Protein 5WRR (pdb70)

Organism: Homo sapiens (NCBI:txid9606)

Foldseek 3Di:
DALLVVLCVDVLVVDDDPPDDPPDLFWQFDLVVQVVVVQVVQVVVQVVVVVLVVVVDDGAGQDCPQLVNVQQRQHGLQASHDAPDVSLVVVQVCVADFAFQEKDADPVQVVPPDPFDVVVVPPLDQRPWIWTAGSNRFIWIWRFAQDDDCVQQVVDDRLQDLNLQQLQLQLLVLLCNLLVSNFEFHKFKYWFQCVRRPLVRYPDVVQVVQWDADPVRAIKGFDDSSNVVRHRTMDTDPRGITMGMIGTDHDDCVRWPKDKAFDPLLDFDCDDPDDGGLQAQPVVVVVCVDPPNVDPLQLQLSLVVLLSCQLQVPSPCRIWMFTPSSPPSGHIHDYSRSRGNSDLPDGDCSSNSSCNRQQAYEQSSVVSLVVCLDPSNPQLSSSQVSCVVHPPPPSHDPSSSVSSNVSSVVSVVSNVVSCVVPNPVSHYDYD/DALLVCLCVPVLVVDDDPPDDPPDLFWQFDLVVQQVVVQVVQVVVQVCVVVLCVVVPHPPDDDGADQDCPDLLNVQQRQHGLQASHDAPDVSLVVVQVCVADFAFQEKDADPVVVVCPDDFDVVVVVDALDQPPWIWTAGSNRFIWIWRFAQDDQCVQQVVDDRLRDLNLQQLQLQLLVLLCNLLVSNFEFHKFKYWDQCVRRPQVRYPDVVQVVQWDADPVRAIKGFDDSSNVVSHRTMDTDPRGITMGMIGTDHDDCVRWNKDKAFQPLLDFDCDDDDDHRLQAQVVVVVVCVPPPNVDPQQLQLSLVVLLSCQLQVPSPCRIWMFTVSSPRNGHTHDYSRSRGNSDLPDGDCSSNSSCNRQQAYELSSLVSLVVCLDPSNPQLSSSCVSCVVHPPPPSHDPSSSVSSNVSSVVSNVSNVVSCVVPNPVRHHDYDD

Sequence (869 aa):
SSKLQALFAHPLYNVPEEPPLLGAEDSLLASQEALRYYRRKVARWNRRHKMYREQMDPPLQLRLEASWVQFHLGINRHGLYSRSSPVVSKLLQDMRHFPTISADYSQDEKALLGACDCTQIVKSGVHLKLVLRFSDFGKAMFKPMRQQRDEETPVDFFYFIDFQRHNAEIAAFHLDRILDFRRVPPTVGRIVNVTKEILEVTKNEILQSVFFVSPASNVCFFAKCPYMCKTEYAVCGKPHLLEGSLSAFLPSLNLAPRLSVPNPWIRSYTLAGKEEWEVNPLYCDTVKQIYPYNNSQRLLNVIDMAIFDFLIGNMDRHHYEMFTKFGDDGFLIHLDNARGFGRHSHDEISILSPLSQCCMIKKKTLLHLQLLAQADYRLSDVMRESLLEDQLSPVLTEPHLLALDRRLQTILRTVEGCIVAHGQQSVIVDGSSKLQALFAHPLYNVPEEPPLLGAEDSLLASQEALRYYRRKVARWNRRHKMYREQMNLTSLDPPLQLRLEASWVQFHLGINRHGLYSRSSPVVSKLLQDMRHFPTISADYSQDEKALLGACDCTQIVKPSGVHLKLVLRFSDFGKAMFKPMRQQRDEETPVDFFYFIDFQRHNAEIAAFHLDRILDFRRVPPTVGRIVNVTKEILEVTKNEILQSVFFVSPASNVCFFAKCPYMCKTEYAVCGKPHLLEGSLSAFLPSLNLAPRLSVPNPWIRSYTLAGKEEWEVNPLYCDTVKQIYPYNNSQRLLNVIDMAIFDFLIGNMDRHHYEMFTKFGDDGFLIHLDNARGFGRHSHDEISILSPLSQCCMIKKKTLLHLQLLAQADYRLSDVMRESLLEDQLSPVLTEPHLLALDRRLQTILRTVEGCIVAHGQQSVIVDGP

InterPro domains:
  IPR009581 FAM20, C-terminal [PF06702] (305-522)
  IPR024869 FAM20 [PTHR12450] (4-526)

Structure (mmCIF, N/CA/C/O backbone):
data_5WRR
#
_entry.id   5WRR
#
_cell.length_a   156.854
_cell.length_b   156.854
_cell.length_c   143.655
_cell.angle_alpha   90.00
_cell.angle_beta   90.00
_cell.angle_gamma   120.00
#
_symmetry.space_group_name_H-M   'P 32 2 1'
#
loop_
_entity.id
_entity.type
_entity.pdbx_description
1 polymer 'Pseudokinase FAM20A'
2 branched 2-acetamido-2-deoxy-beta-D-glucopyranose-(1-4)-2-acetamido-2-deoxy-beta-D-glucopyranose
3 non-polymer 2-acetamido-2-deoxy-beta-D-glucopyranose
#
loop_
_atom_site.group_PDB
_atom_site.id
_atom_site.type_symbol
_atom_site.label_atom_id
_atom_site.label_alt_id
_atom_site.label_comp_id
_atom_site.label_asym_id
_atom_site.label_entity_id
_atom_site.label_seq_id
_atom_site.pdbx_PDB_ins_code
_atom_site.Cartn_x
_atom_site.Cartn_y
_atom_site.Cartn_z
_atom_site.occupancy
_atom_site.B_iso_or_equiv
_atom_site.auth_seq_id
_atom_site.auth_comp_id
_atom_site.auth_asym_id
_atom_site.auth_atom_id
_atom_site.pdbx_PDB_model_num
ATOM 1 N N . SER A 1 1 ? 90.729 21.829 19.400 1.00 76.81 89 SER A N 1
ATOM 2 C CA . SER A 1 1 ? 90.301 22.106 18.033 1.00 81.79 89 SER A CA 1
ATOM 3 C C . SER A 1 1 ? 89.347 21.027 17.519 1.00 84.92 89 SER A C 1
ATOM 4 O O . SER A 1 1 ? 88.450 20.584 18.237 1.00 88.57 89 SER A O 1
ATOM 7 N N . SER A 1 2 ? 89.552 20.603 16.274 1.00 73.05 90 SER A N 1
ATOM 8 C CA . SER A 1 2 ? 88.653 19.686 15.583 1.00 50.05 90 SER A CA 1
ATOM 9 C C . SER A 1 2 ? 89.427 18.443 15.166 1.00 59.04 90 SER A C 1
ATOM 10 O O . SER A 1 2 ? 90.354 18.530 14.354 1.00 56.85 90 SER A O 1
ATOM 13 N N . LYS A 1 3 ? 89.041 17.287 15.717 1.00 53.93 91 LYS A N 1
ATOM 14 C CA . LYS A 1 3 ? 89.754 16.050 15.413 1.00 47.31 91 LYS A CA 1
ATOM 15 C C . LYS A 1 3 ? 89.551 15.635 13.960 1.00 48.74 91 LYS A C 1
ATOM 16 O O . LYS A 1 3 ? 90.476 15.116 13.322 1.00 49.56 91 LYS A O 1
ATOM 22 N N . LEU A 1 4 ? 88.349 15.854 13.421 1.00 49.42 92 LEU A N 1
ATOM 23 C CA . LEU A 1 4 ? 88.104 15.558 12.013 1.00 55.59 92 LEU A CA 1
ATOM 24 C C . LEU A 1 4 ? 88.979 16.419 11.110 1.00 59.15 92 LEU A C 1
ATOM 25 O O . LEU A 1 4 ? 89.525 15.929 10.114 1.00 56.30 92 LEU A O 1
ATOM 30 N N . GLN A 1 5 ? 89.117 17.708 11.437 1.00 62.65 93 GLN A N 1
ATOM 31 C CA . GLN A 1 5 ? 90.024 18.572 10.686 1.00 52.39 93 GLN A CA 1
ATOM 32 C C . GLN A 1 5 ? 91.469 18.119 10.841 1.00 57.65 93 GLN A C 1
ATOM 33 O O . GLN A 1 5 ? 92.241 18.129 9.874 1.00 55.51 93 GLN A O 1
ATOM 39 N N . ALA A 1 6 ? 91.858 17.736 12.060 1.00 51.84 94 ALA A N 1
ATOM 40 C CA . ALA A 1 6 ? 93.213 17.250 12.290 1.00 48.32 94 ALA A CA 1
ATOM 41 C C . ALA A 1 6 ? 93.496 15.996 11.474 1.00 58.55 94 ALA A C 1
ATOM 42 O O . ALA A 1 6 ? 94.609 15.815 10.968 1.00 59.78 94 ALA A O 1
ATOM 44 N N . LEU A 1 7 ? 92.495 15.121 11.334 1.00 63.29 95 LEU A N 1
ATOM 45 C CA . LEU A 1 7 ? 92.686 13.868 10.610 1.00 60.21 95 LEU A CA 1
ATOM 46 C C . LEU A 1 7 ? 93.086 14.117 9.160 1.00 58.88 95 LEU A C 1
ATOM 47 O O . LEU A 1 7 ? 94.071 13.553 8.670 1.00 60.81 95 LEU A O 1
ATOM 52 N N . PHE A 1 8 ? 92.331 14.959 8.454 1.00 48.13 96 PHE A N 1
ATOM 53 C CA . PHE A 1 8 ? 92.608 15.202 7.045 1.00 58.54 96 PHE A CA 1
ATOM 54 C C . PHE A 1 8 ? 93.753 16.181 6.813 1.00 64.05 96 PHE A C 1
ATOM 55 O O . PHE A 1 8 ? 94.237 16.280 5.680 1.00 75.19 96 PHE A O 1
ATOM 63 N N . ALA A 1 9 ? 94.199 16.898 7.843 1.00 55.26 97 ALA A N 1
ATOM 64 C CA . ALA A 1 9 ? 95.417 17.690 7.753 1.00 54.81 97 ALA A CA 1
ATOM 65 C C . ALA A 1 9 ? 96.664 16.888 8.095 1.00 55.82 97 ALA A C 1
ATOM 66 O O . ALA A 1 9 ? 97.777 17.374 7.869 1.00 65.78 97 ALA A O 1
ATOM 68 N N . HIS A 1 10 ? 96.496 15.683 8.635 1.00 52.41 98 HIS A N 1
ATOM 69 C CA . HIS A 1 10 ? 97.621 14.845 9.017 1.00 54.51 98 HIS A CA 1
ATOM 70 C C . HIS A 1 10 ? 98.428 14.451 7.779 1.00 60.92 98 HIS A C 1
ATOM 71 O O . HIS A 1 10 ? 97.867 14.295 6.689 1.00 51.58 98 HIS A O 1
ATOM 78 N N . PRO A 1 11 ? 99.753 14.313 7.913 1.00 66.31 99 PRO A N 1
ATOM 79 C CA . PRO A 1 11 ? 100.570 13.901 6.755 1.00 65.75 99 PRO A CA 1
ATOM 80 C C . PRO A 1 11 ? 100.088 12.624 6.082 1.00 67.10 99 PRO A C 1
ATOM 81 O O . PRO A 1 11 ? 100.184 12.505 4.855 1.00 61.71 99 PRO A O 1
ATOM 85 N N . LEU A 1 12 ? 99.570 11.666 6.854 1.00 66.06 100 LEU A N 1
ATOM 86 C CA . LEU A 1 12 ? 99.122 10.406 6.268 1.00 64.79 100 LEU A CA 1
ATOM 87 C C . LEU A 1 12 ? 98.003 10.629 5.257 1.00 58.71 100 LEU A C 1
ATOM 88 O O . LEU A 1 12 ? 97.979 9.995 4.196 1.00 57.09 100 LEU A O 1
ATOM 93 N N . TYR A 1 13 ? 97.076 11.536 5.560 1.00 57.37 101 TYR A N 1
ATOM 94 C CA . TYR A 1 13 ? 95.961 11.824 4.666 1.00 62.68 101 TYR A CA 1
ATOM 95 C C . TYR A 1 13 ? 96.317 12.834 3.584 1.00 66.20 101 TYR A C 1
ATOM 96 O O . TYR A 1 13 ? 95.417 13.408 2.958 1.00 70.01 101 TYR A O 1
ATOM 105 N N . ASN A 1 14 ? 97.611 13.057 3.352 1.00 76.06 102 ASN A N 1
ATOM 106 C CA . ASN A 1 14 ? 98.076 13.910 2.268 1.00 73.25 102 ASN A CA 1
ATOM 107 C C . ASN A 1 14 ? 99.219 13.270 1.491 1.00 73.76 102 ASN A C 1
ATOM 108 O O . ASN A 1 14 ? 99.857 13.947 0.677 1.00 67.44 102 ASN A O 1
ATOM 113 N N . VAL A 1 15 ? 99.483 11.989 1.715 1.00 75.22 103 VAL A N 1
ATOM 114 C CA . VAL A 1 15 ? 100.474 11.257 0.921 1.00 83.05 103 VAL A CA 1
ATOM 115 C C . VAL A 1 15 ? 99.907 11.001 -0.471 1.00 93.57 103 VAL A C 1
ATOM 116 O O . VAL A 1 15 ? 98.795 10.455 -0.592 1.00 96.36 103 VAL A O 1
ATOM 120 N N . PRO A 1 16 ? 100.608 11.378 -1.540 1.00 92.72 104 PRO A N 1
ATOM 121 C CA . PRO A 1 16 ? 100.130 11.037 -2.885 1.00 95.00 104 PRO A CA 1
ATOM 122 C C . PRO A 1 16 ? 100.063 9.528 -3.072 1.00 101.79 104 PRO A C 1
ATOM 123 O O . PRO A 1 16 ? 100.896 8.781 -2.555 1.00 107.25 104 PRO A O 1
ATOM 127 N N . GLU A 1 17 ? 99.061 9.084 -3.824 1.00 101.26 105 GLU A N 1
ATOM 128 C CA . GLU A 1 17 ? 98.799 7.662 -3.989 1.00 99.21 105 GLU A CA 1
ATOM 129 C C . GLU A 1 17 ? 99.508 7.124 -5.223 1.00 102.42 105 GLU A C 1
ATOM 130 O O . GLU A 1 17 ? 99.502 7.754 -6.285 1.00 109.19 105 GLU A O 1
ATOM 136 N N . GLU A 1 18 ? 100.122 5.948 -5.072 1.00 100.38 106 GLU A N 1
ATOM 137 C CA . GLU A 1 18 ? 100.899 5.324 -6.127 1.00 104.07 106 GLU A CA 1
ATOM 138 C C . GLU A 1 18 ? 100.169 4.111 -6.696 1.00 107.10 106 GLU A C 1
ATOM 139 O O . GLU A 1 18 ? 99.538 3.359 -5.945 1.00 106.70 106 GLU A O 1
ATOM 145 N N . PRO A 1 19 ? 100.228 3.897 -8.021 1.00 109.61 107 PRO A N 1
ATOM 146 C CA . PRO A 1 19 ? 100.886 4.801 -8.972 1.00 112.33 107 PRO A CA 1
ATOM 147 C C . PRO A 1 19 ? 99.982 5.968 -9.357 1.00 109.08 107 PRO A C 1
ATOM 148 O O . PRO A 1 19 ? 98.765 5.799 -9.375 1.00 107.48 107 PRO A O 1
ATOM 152 N N . PRO A 1 20 ? 100.565 7.129 -9.658 1.00 110.11 108 PRO A N 1
ATOM 153 C CA . PRO A 1 20 ? 99.741 8.290 -10.009 1.00 111.93 108 PRO A CA 1
ATOM 154 C C . PRO A 1 20 ? 98.930 8.022 -11.266 1.00 119.75 108 PRO A C 1
ATOM 155 O O . PRO A 1 20 ? 99.319 7.226 -12.124 1.00 125.11 108 PRO A O 1
ATOM 159 N N . LEU A 1 21 ? 97.788 8.698 -11.369 1.00 118.66 109 LEU A N 1
ATOM 160 C CA . LEU A 1 21 ? 96.876 8.455 -12.478 1.00 116.57 109 LEU A CA 1
ATOM 161 C C . LEU A 1 21 ? 97.478 8.967 -13.780 1.00 121.12 109 LEU A C 1
ATOM 162 O O . LEU A 1 21 ? 97.949 10.106 -13.856 1.00 117.97 109 LEU A O 1
ATOM 167 N N . LEU A 1 22 ? 97.460 8.116 -14.808 1.00 132.21 110 LEU A N 1
ATOM 168 C CA . LEU A 1 22 ? 98.011 8.439 -16.118 1.00 139.53 110 LEU A CA 1
ATOM 169 C C . LEU A 1 22 ? 96.942 8.926 -17.092 1.00 141.55 110 LEU A C 1
ATOM 170 O O . LEU A 1 22 ? 97.061 8.713 -18.304 1.00 146.99 110 LEU A O 1
ATOM 175 N N . GLY A 1 23 ? 95.900 9.580 -16.584 1.00 136.87 111 GLY A N 1
ATOM 176 C CA . GLY A 1 23 ? 94.885 10.186 -17.423 1.00 130.63 111 GLY A CA 1
ATOM 177 C C . GLY A 1 23 ? 93.828 9.257 -17.988 1.00 120.52 111 GLY A C 1
ATOM 178 O O . GLY A 1 23 ? 92.860 8.919 -17.300 1.00 108.08 111 GLY A O 1
ATOM 179 N N . ALA A 1 24 ? 94.001 8.837 -19.243 1.00 122.87 112 ALA A N 1
ATOM 180 C CA . ALA A 1 24 ? 92.943 8.165 -19.991 1.00 117.59 112 ALA A CA 1
ATOM 181 C C . ALA A 1 24 ? 92.586 6.792 -19.434 1.00 126.74 112 ALA A C 1
ATOM 182 O O . ALA A 1 24 ? 91.482 6.596 -18.915 1.00 128.76 112 ALA A O 1
ATOM 184 N N . GLU A 1 25 ? 93.510 5.834 -19.542 1.00 134.05 113 GLU A N 1
ATOM 185 C CA . GLU A 1 25 ? 93.227 4.453 -19.162 1.00 134.99 113 GLU A CA 1
ATOM 186 C C . GLU A 1 25 ? 92.914 4.288 -17.681 1.00 122.43 113 GLU A C 1
ATOM 187 O O . GLU A 1 25 ? 92.480 3.203 -17.278 1.00 125.79 113 GLU A O 1
ATOM 193 N N . ASP A 1 26 ? 93.121 5.320 -16.865 1.00 104.97 114 ASP A N 1
ATOM 194 C CA . ASP A 1 26 ? 92.869 5.227 -15.436 1.00 90.69 114 ASP A CA 1
ATOM 195 C C . ASP A 1 26 ? 91.523 5.806 -15.020 1.00 81.61 114 ASP A C 1
ATOM 196 O O . ASP A 1 26 ? 91.135 5.643 -13.860 1.00 84.33 114 ASP A O 1
ATOM 201 N N . SER A 1 27 ? 90.804 6.462 -15.926 1.00 73.63 115 SER A N 1
ATOM 202 C CA . SER A 1 27 ? 89.462 6.946 -15.639 1.00 73.10 115 SER A CA 1
ATOM 203 C C . SER A 1 27 ? 88.417 5.916 -16.051 1.00 74.02 115 SER A C 1
ATOM 204 O O . SER A 1 27 ? 88.618 5.138 -16.986 1.00 73.84 115 SER A O 1
ATOM 207 N N . LEU A 1 28 ? 87.289 5.921 -15.336 1.00 75.97 116 LEU A N 1
ATOM 208 C CA . LEU A 1 28 ? 86.199 5.005 -15.659 1.00 71.12 116 LEU A CA 1
ATOM 209 C C . LEU A 1 28 ? 85.538 5.376 -16.982 1.00 78.13 116 LEU A C 1
ATOM 210 O O . LEU A 1 28 ? 85.426 4.543 -17.888 1.00 76.20 116 LEU A O 1
ATOM 215 N N . LEU A 1 29 ? 85.089 6.620 -17.108 1.00 80.86 117 LEU A N 1
ATOM 216 C CA . LEU A 1 29 ? 84.364 7.071 -18.284 1.00 76.93 117 LEU A CA 1
ATOM 217 C C . LEU A 1 29 ? 85.272 7.861 -19.217 1.00 85.17 117 LEU A C 1
ATOM 218 O O . LEU A 1 29 ? 86.210 8.535 -18.782 1.00 89.29 117 LEU A O 1
ATOM 223 N N . ALA A 1 30 ? 84.980 7.767 -20.511 1.00 88.59 118 ALA A N 1
ATOM 224 C CA . ALA A 1 30 ? 85.531 8.685 -21.498 1.00 90.82 118 ALA A CA 1
ATOM 225 C C . ALA A 1 30 ? 84.615 9.899 -21.557 1.00 88.44 118 ALA A C 1
ATOM 226 O O . ALA A 1 30 ? 83.410 9.759 -21.795 1.00 93.83 118 ALA A O 1
ATOM 228 N N . SER A 1 31 ? 85.184 11.086 -21.332 1.00 85.53 119 SER A N 1
ATOM 229 C CA . SER A 1 31 ? 84.370 12.278 -21.112 1.00 83.57 119 SER A CA 1
ATOM 230 C C . SER A 1 31 ? 83.458 12.566 -22.299 1.00 88.25 119 SER A C 1
ATOM 231 O O . SER A 1 31 ? 82.254 12.784 -22.131 1.00 86.17 119 SER A O 1
ATOM 234 N N . GLN A 1 32 ? 84.012 12.557 -23.513 1.00 94.24 120 GLN A N 1
ATOM 235 C CA . GLN A 1 32 ? 83.220 12.935 -24.679 1.00 103.49 120 GLN A CA 1
ATOM 236 C C . GLN A 1 32 ? 82.164 11.887 -25.009 1.00 101.52 120 GLN A C 1
ATOM 237 O O . GLN A 1 32 ? 81.039 12.234 -25.388 1.00 102.49 120 GLN A O 1
ATOM 243 N N . GLU A 1 33 ? 82.500 10.602 -24.873 1.00 98.75 121 GLU A N 1
ATOM 244 C CA . GLU A 1 33 ? 81.512 9.561 -25.135 1.00 94.70 121 GLU A CA 1
ATOM 245 C C . GLU A 1 33 ? 80.404 9.571 -24.088 1.00 88.26 121 GLU A C 1
ATOM 246 O O . GLU A 1 33 ? 79.229 9.378 -24.419 1.00 87.98 121 GLU A O 1
ATOM 252 N N . ALA A 1 34 ? 80.757 9.796 -22.820 1.00 84.39 122 ALA A N 1
ATOM 253 C CA . ALA A 1 34 ? 79.749 9.794 -21.767 1.00 82.97 122 ALA A CA 1
ATOM 254 C C . ALA A 1 34 ? 78.860 11.030 -21.836 1.00 90.81 122 ALA A C 1
ATOM 255 O O . ALA A 1 34 ? 77.665 10.950 -21.527 1.00 95.01 122 ALA A O 1
ATOM 257 N N . LEU A 1 35 ? 79.420 12.175 -22.236 1.00 86.39 123 LEU A N 1
ATOM 258 C CA . LEU A 1 35 ? 78.641 13.409 -22.249 1.00 83.08 123 LEU A CA 1
ATOM 259 C C . LEU A 1 35 ? 77.594 13.397 -23.355 1.00 86.87 123 LEU A C 1
ATOM 260 O O . LEU A 1 35 ? 76.480 13.894 -23.160 1.00 95.96 123 LEU A O 1
ATOM 265 N N . ARG A 1 36 ? 77.925 12.836 -24.522 1.00 79.93 124 ARG A N 1
ATOM 266 C CA . ARG A 1 36 ? 76.925 12.745 -25.580 1.00 86.87 124 ARG A CA 1
ATOM 267 C C . ARG A 1 36 ? 75.841 11.734 -25.228 1.00 87.40 124 ARG A C 1
ATOM 268 O O . ARG A 1 36 ? 74.689 11.889 -25.650 1.00 95.82 124 ARG A O 1
ATOM 276 N N . TYR A 1 37 ? 76.190 10.698 -24.459 1.00 81.09 125 TYR A N 1
ATOM 277 C CA . TYR A 1 37 ? 75.190 9.755 -23.970 1.00 78.97 125 TYR A CA 1
ATOM 278 C C . TYR A 1 37 ? 74.242 10.424 -22.985 1.00 87.00 125 TYR A C 1
ATOM 279 O O . TYR A 1 37 ? 73.024 10.216 -23.047 1.00 97.44 125 TYR A O 1
ATOM 288 N N . TYR A 1 38 ? 74.781 11.227 -22.064 1.00 85.30 126 TYR A N 1
ATOM 289 C CA . TYR A 1 38 ? 73.928 11.958 -21.133 1.00 85.80 126 TYR A CA 1
ATOM 290 C C . TYR A 1 38 ? 73.090 13.012 -21.846 1.00 83.98 126 TYR A C 1
ATOM 291 O O . TYR A 1 38 ? 71.946 13.262 -21.448 1.00 86.72 126 TYR A O 1
ATOM 300 N N . ARG A 1 39 ? 73.630 13.635 -22.897 1.00 76.05 127 ARG A N 1
ATOM 301 C CA . ARG A 1 39 ? 72.846 14.612 -23.646 1.00 80.42 127 ARG A CA 1
ATOM 302 C C . ARG A 1 39 ? 71.683 13.958 -24.379 1.00 89.78 127 ARG A C 1
ATOM 303 O O . ARG A 1 39 ? 70.626 14.579 -24.537 1.00 94.82 127 ARG A O 1
ATOM 311 N N . ARG A 1 40 ? 71.853 12.714 -24.830 1.00 92.11 128 ARG A N 1
ATOM 312 C CA . ARG A 1 40 ? 70.743 12.009 -25.461 1.00 96.05 128 ARG A CA 1
ATOM 313 C C . ARG A 1 40 ? 69.670 11.650 -24.441 1.00 93.26 128 ARG A C 1
ATOM 314 O O . ARG A 1 40 ? 68.472 11.749 -24.731 1.00 96.29 128 ARG A O 1
ATOM 322 N N . LYS A 1 41 ? 70.081 11.230 -23.241 1.00 88.85 129 LYS A N 1
ATOM 323 C CA . LYS A 1 41 ? 69.112 10.920 -22.195 1.00 87.34 129 LYS A CA 1
ATOM 324 C C . LYS A 1 41 ? 68.354 12.168 -21.755 1.00 89.82 129 LYS A C 1
ATOM 325 O O . LYS A 1 41 ? 67.161 12.095 -21.436 1.00 95.24 129 LYS A O 1
ATOM 331 N N . VAL A 1 42 ? 69.024 13.322 -21.738 1.00 93.83 130 VAL A N 1
ATOM 332 C CA . VAL A 1 42 ? 68.345 14.562 -21.376 1.00 89.92 130 VAL A CA 1
ATOM 333 C C . VAL A 1 42 ? 67.346 14.956 -22.456 1.00 91.18 130 VAL A C 1
ATOM 334 O O . VAL A 1 42 ? 66.216 15.362 -22.159 1.00 93.92 130 VAL A O 1
ATOM 338 N N . ALA A 1 43 ? 67.740 14.836 -23.727 1.00 85.65 131 ALA A N 1
ATOM 339 C CA . ALA A 1 43 ? 66.804 15.099 -24.814 1.00 85.62 131 ALA A CA 1
ATOM 340 C C . ALA A 1 43 ? 65.652 14.100 -24.799 1.00 92.64 131 ALA A C 1
ATOM 341 O O . ALA A 1 43 ? 64.505 14.461 -25.086 1.00 104.12 131 ALA A O 1
ATOM 343 N N . ARG A 1 44 ? 65.941 12.839 -24.469 1.00 88.56 132 ARG A N 1
ATOM 344 C CA . ARG A 1 44 ? 64.879 11.851 -24.296 1.00 97.38 132 ARG A CA 1
ATOM 345 C C . ARG A 1 44 ? 63.903 12.283 -23.208 1.00 103.46 132 ARG A C 1
ATOM 346 O O . ARG A 1 44 ? 62.681 12.234 -23.396 1.00 111.11 132 ARG A O 1
ATOM 354 N N . TRP A 1 45 ? 64.431 12.701 -22.055 1.00 99.44 133 TRP A N 1
ATOM 355 C CA . TRP A 1 45 ? 63.577 13.068 -20.930 1.00 92.03 133 TRP A CA 1
ATOM 356 C C . TRP A 1 45 ? 62.741 14.303 -21.245 1.00 94.58 133 TRP A C 1
ATOM 357 O O . TRP A 1 45 ? 61.575 14.387 -20.841 1.00 96.37 133 TRP A O 1
ATOM 368 N N . ASN A 1 46 ? 63.316 15.272 -21.961 1.00 92.76 134 ASN A N 1
ATOM 369 C CA . ASN A 1 46 ? 62.544 16.447 -22.354 1.00 90.21 134 ASN A CA 1
ATOM 370 C C . ASN A 1 46 ? 61.446 16.072 -23.341 1.00 95.86 134 ASN A C 1
ATOM 371 O O . ASN A 1 46 ? 60.358 16.659 -23.322 1.00 91.19 134 ASN A O 1
ATOM 376 N N . ARG A 1 47 ? 61.717 15.099 -24.212 1.00 101.73 135 ARG A N 1
ATOM 377 C CA . ARG A 1 47 ? 60.691 14.603 -25.124 1.00 108.25 135 ARG A CA 1
ATOM 378 C C . ARG A 1 47 ? 59.576 13.891 -24.364 1.00 105.49 135 ARG A C 1
ATOM 379 O O . ARG A 1 47 ? 58.390 14.113 -24.637 1.00 111.46 135 ARG A O 1
ATOM 387 N N . ARG A 1 48 ? 59.935 13.020 -23.415 1.00 100.61 136 ARG A N 1
ATOM 388 C CA . ARG A 1 48 ? 58.917 12.382 -22.583 1.00 95.61 136 ARG A CA 1
ATOM 389 C C . ARG A 1 48 ? 58.139 13.416 -21.777 1.00 96.47 136 ARG A C 1
ATOM 390 O O . ARG A 1 48 ? 56.914 13.320 -21.646 1.00 97.15 136 ARG A O 1
ATOM 398 N N . HIS A 1 49 ? 58.839 14.412 -21.230 1.00 96.53 137 HIS A N 1
ATOM 399 C CA . HIS A 1 49 ? 58.187 15.399 -20.376 1.00 98.93 137 HIS A CA 1
ATOM 400 C C . HIS A 1 49 ? 57.279 16.324 -21.174 1.00 111.67 137 HIS A C 1
ATOM 401 O O . HIS A 1 49 ? 56.230 16.745 -20.671 1.00 113.92 137 HIS A O 1
ATOM 408 N N . LYS A 1 50 ? 57.659 16.653 -22.411 1.00 113.83 138 LYS A N 1
ATOM 409 C CA . LYS A 1 50 ? 56.822 17.528 -23.226 1.00 115.39 138 LYS A CA 1
ATOM 410 C C . LYS A 1 50 ? 55.516 16.845 -23.613 1.00 118.45 138 LYS A C 1
ATOM 411 O O . LYS A 1 50 ? 54.447 17.460 -23.535 1.00 120.46 138 LYS A O 1
ATOM 417 N N . MET A 1 51 ? 55.575 15.575 -24.018 1.00 117.08 139 MET A N 1
ATOM 418 C CA . MET A 1 51 ? 54.349 14.878 -24.395 1.00 123.26 139 MET A CA 1
ATOM 419 C C . MET A 1 51 ? 53.455 14.634 -23.186 1.00 123.29 139 MET A C 1
ATOM 420 O O . MET A 1 51 ? 52.229 14.766 -23.280 1.00 131.02 139 MET A O 1
ATOM 425 N N . TYR A 1 52 ? 54.046 14.273 -22.045 1.00 118.09 140 TYR A N 1
ATOM 426 C CA . TYR A 1 52 ? 53.248 14.014 -20.851 1.00 109.39 140 TYR A CA 1
ATOM 427 C C . TYR A 1 52 ? 52.508 15.274 -20.415 1.00 114.53 140 TYR A C 1
ATOM 428 O O . TYR A 1 52 ? 51.297 15.244 -20.166 1.00 119.46 140 TYR A O 1
ATOM 437 N N . ARG A 1 53 ? 53.230 16.394 -20.303 1.00 123.07 141 ARG A N 1
ATOM 438 C CA . ARG A 1 53 ? 52.613 17.648 -19.887 1.00 128.03 141 ARG A CA 1
ATOM 439 C C . ARG A 1 53 ? 51.591 18.172 -20.894 1.00 134.97 141 ARG A C 1
ATOM 440 O O . ARG A 1 53 ? 50.684 18.917 -20.505 1.00 139.96 141 ARG A O 1
ATOM 448 N N . GLU A 1 54 ? 51.692 17.786 -22.168 1.00 134.83 142 GLU A N 1
ATOM 449 C CA . GLU A 1 54 ? 50.674 18.181 -23.135 1.00 133.27 142 GLU A CA 1
ATOM 450 C C . GLU A 1 54 ? 49.431 17.314 -23.017 1.00 129.14 142 GLU A C 1
ATOM 451 O O . GLU A 1 54 ? 48.324 17.778 -23.317 1.00 130.68 142 GLU A O 1
ATOM 457 N N . GLN A 1 55 ? 49.598 16.057 -22.599 1.00 124.01 143 GLN A N 1
ATOM 458 C CA . GLN A 1 55 ? 48.448 15.187 -22.387 1.00 123.29 143 GLN A CA 1
ATOM 459 C C . GLN A 1 55 ? 47.543 15.734 -21.291 1.00 129.30 143 GLN A C 1
ATOM 460 O O . GLN A 1 55 ? 46.340 15.452 -21.287 1.00 131.19 143 GLN A O 1
ATOM 466 N N . MET A 1 56 ? 48.095 16.506 -20.359 1.00 139.16 144 MET A N 1
ATOM 467 C CA . MET A 1 56 ? 47.298 17.131 -19.310 1.00 147.68 144 MET A CA 1
ATOM 468 C C . MET A 1 56 ? 46.976 18.576 -19.682 1.00 147.91 144 MET A C 1
ATOM 469 O O . MET A 1 56 ? 47.144 19.491 -18.876 1.00 147.59 144 MET A O 1
ATOM 474 N N . ASP A 1 62 ? 56.829 25.126 -19.549 1.00 175.68 150 ASP A N 1
ATOM 475 C CA . ASP A 1 62 ? 58.093 25.440 -18.894 1.00 177.87 150 ASP A CA 1
ATOM 476 C C . ASP A 1 62 ? 59.268 25.151 -19.828 1.00 175.51 150 ASP A C 1
ATOM 477 O O . ASP A 1 62 ? 59.153 24.315 -20.725 1.00 175.98 150 ASP A O 1
ATOM 482 N N . PRO A 1 63 ? 60.397 25.826 -19.618 1.00 169.90 151 PRO A N 1
ATOM 483 C CA . PRO A 1 63 ? 61.540 25.651 -20.522 1.00 162.44 151 PRO A CA 1
ATOM 484 C C . PRO A 1 63 ? 62.187 24.292 -20.328 1.00 150.42 151 PRO A C 1
ATOM 485 O O . PRO A 1 63 ? 62.033 23.664 -19.270 1.00 153.93 151 PRO A O 1
ATOM 489 N N . PRO A 1 64 ? 62.923 23.807 -21.326 1.00 135.28 152 PRO A N 1
ATOM 490 C CA . PRO A 1 64 ? 63.500 22.461 -21.241 1.00 125.66 152 PRO A CA 1
ATOM 491 C C . PRO A 1 64 ? 64.680 22.383 -20.284 1.00 117.08 152 PRO A C 1
ATOM 492 O O . PRO A 1 64 ? 65.215 23.382 -19.800 1.00 112.12 152 PRO A O 1
ATOM 496 N N . LEU A 1 65 ? 65.080 21.143 -20.018 1.00 112.10 153 LEU A N 1
ATOM 497 C CA . LEU A 1 65 ? 66.247 20.853 -19.203 1.00 105.13 153 LEU A CA 1
ATOM 498 C C . LEU A 1 65 ? 67.468 20.752 -20.107 1.00 105.26 153 LEU A C 1
ATOM 499 O O . LEU A 1 65 ? 67.391 20.198 -21.207 1.00 112.62 153 LEU A O 1
ATOM 504 N N . GLN A 1 66 ? 68.591 21.298 -19.653 1.00 104.34 154 GLN A N 1
ATOM 505 C CA . GLN A 1 66 ? 69.834 21.203 -20.400 1.00 105.01 154 GLN A CA 1
ATOM 506 C C . GLN A 1 66 ? 70.905 20.572 -19.522 1.00 91.63 154 GLN A C 1
ATOM 507 O O . GLN A 1 66 ? 71.046 20.924 -18.346 1.00 84.97 154 GLN A O 1
ATOM 513 N N . LEU A 1 67 ? 71.649 19.633 -20.101 1.00 88.78 155 LEU A N 1
ATOM 514 C CA . LEU A 1 67 ? 72.726 18.936 -19.405 1.00 86.56 155 LEU A CA 1
ATOM 515 C C . LEU A 1 67 ? 73.900 19.887 -19.195 1.00 90.61 155 LEU A C 1
ATOM 516 O O . LEU A 1 67 ? 74.582 20.267 -20.152 1.00 89.75 155 LEU A O 1
ATOM 521 N N . ARG A 1 68 ? 74.134 20.277 -17.941 1.00 88.97 156 ARG A N 1
ATOM 522 C CA . ARG A 1 68 ? 75.206 21.199 -17.584 1.00 87.46 156 ARG A CA 1
ATOM 523 C C . ARG A 1 68 ? 76.419 20.407 -17.107 1.00 77.38 156 ARG A C 1
ATOM 524 O O . ARG A 1 68 ? 76.323 19.630 -16.151 1.00 68.96 156 ARG A O 1
ATOM 532 N N . LEU A 1 69 ? 77.555 20.608 -17.783 1.00 84.99 157 LEU A N 1
ATOM 533 C CA . LEU A 1 69 ? 78.776 19.873 -17.463 1.00 85.38 157 LEU A CA 1
ATOM 534 C C . LEU A 1 69 ? 79.214 20.079 -16.016 1.00 83.95 157 LEU A C 1
ATOM 535 O O . LEU A 1 69 ? 79.814 19.179 -15.416 1.00 86.26 157 LEU A O 1
ATOM 540 N N . GLU A 1 70 ? 78.927 21.244 -15.437 1.00 77.98 158 GLU A N 1
ATOM 541 C CA . GLU A 1 70 ? 79.374 21.554 -14.085 1.00 75.39 158 GLU A CA 1
ATOM 542 C C . GLU A 1 70 ? 78.502 20.931 -13.001 1.00 63.83 158 GLU A C 1
ATOM 543 O O . GLU A 1 70 ? 78.738 21.196 -11.816 1.00 61.09 158 GLU A O 1
ATOM 549 N N . ALA A 1 71 ? 77.506 20.123 -13.363 1.00 62.04 159 ALA A N 1
ATOM 550 C CA . ALA A 1 71 ? 76.676 19.474 -12.358 1.00 65.19 159 ALA A CA 1
ATOM 551 C C . ALA A 1 71 ? 77.518 18.538 -11.499 1.00 62.33 159 ALA A C 1
ATOM 552 O O . ALA A 1 71 ? 78.469 17.911 -11.975 1.00 64.94 159 ALA A O 1
ATOM 554 N N . SER A 1 72 ? 77.157 18.454 -10.216 1.00 60.48 160 SER A N 1
ATOM 555 C CA . SER A 1 72 ? 77.940 17.670 -9.263 1.00 59.60 160 SER A CA 1
ATOM 556 C C . SER A 1 72 ? 78.047 16.213 -9.696 1.00 66.34 160 SER A C 1
ATOM 557 O O . SER A 1 72 ? 79.140 15.636 -9.714 1.00 65.77 160 SER A O 1
ATOM 560 N N . TRP A 1 73 ? 76.915 15.600 -10.053 1.00 61.86 161 TRP A N 1
ATOM 561 C CA . TRP A 1 73 ? 76.932 14.185 -10.411 1.00 63.73 161 TRP A CA 1
ATOM 562 C C . TRP A 1 73 ? 77.703 13.939 -11.701 1.00 65.87 161 TRP A C 1
ATOM 563 O O . TRP A 1 73 ? 78.303 12.870 -11.866 1.00 67.34 161 TRP A O 1
ATOM 574 N N . VAL A 1 74 ? 77.702 14.906 -12.622 1.00 61.86 162 VAL A N 1
ATOM 575 C CA . VAL A 1 74 ? 78.484 14.768 -13.848 1.00 66.84 162 VAL A CA 1
ATOM 576 C C . VAL A 1 74 ? 79.971 14.725 -13.523 1.00 68.64 162 VAL A C 1
ATOM 577 O O . VAL A 1 74 ? 80.705 13.851 -14.000 1.00 75.92 162 VAL A O 1
ATOM 581 N N . GLN A 1 75 ? 80.440 15.670 -12.706 1.00 66.08 163 GLN A N 1
ATOM 582 C CA . GLN A 1 75 ? 81.839 15.652 -12.292 1.00 67.18 163 GLN A CA 1
ATOM 583 C C . GLN A 1 75 ? 82.144 14.438 -11.428 1.00 64.72 163 GLN A C 1
ATOM 584 O O . GLN A 1 75 ? 83.261 13.910 -11.475 1.00 65.60 163 GLN A O 1
ATOM 590 N N . PHE A 1 76 ? 81.173 13.996 -10.627 1.00 61.87 164 PHE A N 1
ATOM 591 C CA . PHE A 1 76 ? 81.333 12.765 -9.859 1.00 68.00 164 PHE A CA 1
ATOM 592 C C . PHE A 1 76 ? 81.628 11.580 -10.774 1.00 64.88 164 PHE A C 1
ATOM 593 O O . PHE A 1 76 ? 82.594 10.840 -10.556 1.00 63.36 164 PHE A O 1
ATOM 601 N N . HIS A 1 77 ? 80.807 11.391 -11.810 1.00 63.38 165 HIS A N 1
ATOM 602 C CA . HIS A 1 77 ? 81.017 10.280 -12.735 1.00 64.71 165 HIS A CA 1
ATOM 603 C C . HIS A 1 77 ? 82.355 10.405 -13.454 1.00 69.18 165 HIS A C 1
ATOM 604 O O . HIS A 1 77 ? 83.106 9.429 -13.569 1.00 74.37 165 HIS A O 1
ATOM 611 N N . LEU A 1 78 ? 82.669 11.604 -13.950 1.00 72.42 166 LEU A N 1
ATOM 612 C CA . LEU A 1 78 ? 83.934 11.816 -14.644 1.00 65.59 166 LEU A CA 1
ATOM 613 C C . LEU A 1 78 ? 85.131 11.740 -13.706 1.00 64.71 166 LEU A C 1
ATOM 614 O O . LEU A 1 78 ? 86.265 11.602 -14.178 1.00 59.70 166 LEU A O 1
ATOM 619 N N . GLY A 1 79 ? 84.907 11.821 -12.396 1.00 62.21 167 GLY A N 1
ATOM 620 C CA . GLY A 1 79 ? 85.985 11.741 -11.431 1.00 57.02 167 GLY A CA 1
ATOM 621 C C . GLY A 1 79 ? 86.331 10.328 -11.012 1.00 71.98 167 GLY A C 1
ATOM 622 O O . GLY A 1 79 ? 87.413 10.089 -10.466 1.00 76.57 167 GLY A O 1
ATOM 623 N N . ILE A 1 80 ? 85.420 9.381 -11.252 1.00 72.00 168 ILE A N 1
ATOM 624 C CA . ILE A 1 80 ? 85.684 7.991 -10.901 1.00 62.90 168 ILE A CA 1
ATOM 625 C C . ILE A 1 80 ? 86.892 7.496 -11.681 1.00 64.97 168 ILE A C 1
ATOM 626 O O . ILE A 1 80 ? 86.937 7.587 -12.914 1.00 71.56 168 ILE A O 1
ATOM 631 N N . ASN A 1 81 ? 87.881 6.966 -10.964 1.00 55.91 169 ASN A N 1
ATOM 632 C CA . ASN A 1 81 ? 89.117 6.508 -11.581 1.00 65.64 169 ASN A CA 1
ATOM 633 C C . ASN A 1 81 ? 89.597 5.246 -10.876 1.00 67.36 169 ASN A C 1
ATOM 634 O O . ASN A 1 81 ? 88.944 4.728 -9.964 1.00 66.93 169 ASN A O 1
ATOM 639 N N . ARG A 1 82 ? 90.762 4.754 -11.308 1.00 70.14 170 ARG A N 1
ATOM 640 C CA . ARG A 1 82 ? 91.321 3.497 -10.820 1.00 69.35 170 ARG A CA 1
ATOM 641 C C . ARG A 1 82 ? 91.571 3.491 -9.315 1.00 71.40 170 ARG A C 1
ATOM 642 O O . ARG A 1 82 ? 91.760 2.412 -8.742 1.00 76.45 170 ARG A O 1
ATOM 650 N N . HIS A 1 83 ? 91.558 4.650 -8.657 1.00 72.11 171 HIS A N 1
ATOM 651 C CA . HIS A 1 83 ? 91.866 4.726 -7.235 1.00 69.52 171 HIS A CA 1
ATOM 652 C C . HIS A 1 83 ? 90.633 4.796 -6.344 1.00 65.07 171 HIS A C 1
ATOM 653 O O . HIS A 1 83 ? 90.778 4.770 -5.117 1.00 70.64 171 HIS A O 1
ATOM 660 N N . GLY A 1 84 ? 89.443 4.884 -6.909 1.00 60.60 172 GLY A N 1
ATOM 661 C CA . GLY A 1 84 ? 88.237 4.888 -6.105 1.00 58.22 172 GLY A CA 1
ATOM 662 C C . GLY A 1 84 ? 87.129 5.662 -6.788 1.00 56.32 172 GLY A C 1
ATOM 663 O O . GLY A 1 84 ? 87.292 6.202 -7.879 1.00 56.12 172 GLY A O 1
ATOM 664 N N . LEU A 1 85 ? 85.982 5.702 -6.104 1.00 53.08 173 LEU A N 1
ATOM 665 C CA . LEU A 1 85 ? 84.816 6.398 -6.639 1.00 62.18 173 LEU A CA 1
ATOM 666 C C . LEU A 1 85 ? 85.010 7.907 -6.641 1.00 62.75 173 LEU A C 1
ATOM 667 O O . LEU A 1 85 ? 84.441 8.603 -7.489 1.00 70.22 173 LEU A O 1
ATOM 672 N N . TYR A 1 86 ? 85.800 8.428 -5.707 1.00 64.52 174 TYR A N 1
ATOM 673 C CA . TYR A 1 86 ? 85.982 9.864 -5.579 1.00 61.73 174 TYR A CA 1
ATOM 674 C C . TYR A 1 86 ? 87.346 10.135 -4.965 1.00 67.12 174 TYR A C 1
ATOM 675 O O . TYR A 1 86 ? 88.012 9.233 -4.451 1.00 74.97 174 TYR A O 1
ATOM 684 N N . SER A 1 87 ? 87.748 11.398 -5.010 1.00 68.13 175 SER A N 1
ATOM 685 C CA . SER A 1 87 ? 89.066 11.807 -4.557 1.00 59.98 175 SER A CA 1
ATOM 686 C C . SER A 1 87 ? 89.034 12.208 -3.087 1.00 56.41 175 SER A C 1
ATOM 687 O O . SER A 1 87 ? 87.983 12.523 -2.522 1.00 60.42 175 SER A O 1
ATOM 690 N N . ARG A 1 88 ? 90.211 12.182 -2.468 1.00 51.81 176 ARG A N 1
ATOM 691 C CA . ARG A 1 88 ? 90.335 12.580 -1.074 1.00 53.95 176 ARG A CA 1
ATOM 692 C C . ARG A 1 88 ? 90.203 14.093 -0.942 1.00 58.99 176 ARG A C 1
ATOM 693 O O . ARG A 1 88 ? 90.765 14.852 -1.738 1.00 61.52 176 ARG A O 1
ATOM 701 N N . SER A 1 89 ? 89.459 14.525 0.078 1.00 57.61 177 SER A N 1
ATOM 702 C CA . SER A 1 89 ? 89.174 15.941 0.321 1.00 57.83 177 SER A CA 1
ATOM 703 C C . SER A 1 89 ? 88.641 16.615 -0.941 1.00 65.42 177 SER A C 1
ATOM 704 O O . SER A 1 89 ? 89.113 17.673 -1.365 1.00 71.97 177 SER A O 1
ATOM 707 N N . SER A 1 90 ? 87.638 15.984 -1.545 1.00 51.42 178 SER A N 1
ATOM 708 C CA . SER A 1 90 ? 87.134 16.415 -2.841 1.00 59.07 178 SER A CA 1
ATOM 709 C C . SER A 1 90 ? 86.059 17.477 -2.655 1.00 65.49 178 SER A C 1
ATOM 710 O O . SER A 1 90 ? 85.052 17.210 -1.986 1.00 65.05 178 SER A O 1
ATOM 713 N N . PRO A 1 91 ? 86.226 18.680 -3.211 1.00 67.50 179 PRO A N 1
ATOM 714 C CA . PRO A 1 91 ? 85.128 19.656 -3.174 1.00 66.27 179 PRO A CA 1
ATOM 715 C C . PRO A 1 91 ? 83.950 19.261 -4.043 1.00 61.26 179 PRO A C 1
ATOM 716 O O . PRO A 1 91 ? 82.829 19.716 -3.782 1.00 72.94 179 PRO A O 1
ATOM 720 N N . VAL A 1 92 ? 84.164 18.426 -5.062 1.00 61.08 180 VAL A N 1
ATOM 721 C CA . VAL A 1 92 ? 83.053 17.948 -5.880 1.00 64.01 180 VAL A CA 1
ATOM 722 C C . VAL A 1 92 ? 82.120 17.074 -5.050 1.00 59.63 180 VAL A C 1
ATOM 723 O O . VAL A 1 92 ? 80.893 17.147 -5.186 1.00 64.88 180 VAL A O 1
ATOM 727 N N . VAL A 1 93 ? 82.685 16.238 -4.175 1.00 55.16 181 VAL A N 1
ATOM 728 C CA . VAL A 1 93 ? 81.863 15.399 -3.307 1.00 64.92 181 VAL A CA 1
ATOM 729 C C . VAL A 1 93 ? 81.072 16.257 -2.328 1.00 70.69 181 VAL A C 1
ATOM 730 O O . VAL A 1 93 ? 79.886 16.006 -2.081 1.00 80.71 181 VAL A O 1
ATOM 734 N N . SER A 1 94 ? 81.713 17.277 -1.753 1.00 65.41 182 SER A N 1
ATOM 735 C CA . SER A 1 94 ? 81.016 18.169 -0.832 1.00 67.66 182 SER A CA 1
ATOM 736 C C . SER A 1 94 ? 79.819 18.831 -1.503 1.00 59.64 182 SER A C 1
ATOM 737 O O . SER A 1 94 ? 78.743 18.938 -0.904 1.00 63.93 182 SER A O 1
ATOM 740 N N . LYS A 1 95 ? 79.989 19.278 -2.750 1.00 56.99 183 LYS A N 1
ATOM 741 C CA . LYS A 1 95 ? 78.887 19.902 -3.475 1.00 63.33 183 LYS A CA 1
ATOM 742 C C . LYS A 1 95 ? 77.786 18.894 -3.792 1.00 60.51 183 LYS A C 1
ATOM 743 O O . LYS A 1 95 ? 76.596 19.224 -3.722 1.00 63.04 183 LYS A O 1
ATOM 749 N N . LEU A 1 96 ? 78.162 17.660 -4.142 1.00 58.96 184 LEU A N 1
ATOM 750 C CA . LEU A 1 96 ? 77.161 16.642 -4.456 1.00 56.75 184 LEU A CA 1
ATOM 751 C C . LEU A 1 96 ? 76.325 16.289 -3.232 1.00 54.15 184 LEU A C 1
ATOM 752 O O . LEU A 1 96 ? 75.108 16.101 -3.340 1.00 59.10 184 LEU A O 1
ATOM 757 N N . LEU A 1 97 ? 76.959 16.187 -2.060 1.00 53.98 185 LEU A N 1
ATOM 758 C CA . LEU A 1 97 ? 76.203 15.958 -0.833 1.00 53.22 185 LEU A CA 1
ATOM 759 C C . LEU A 1 97 ? 75.208 17.085 -0.583 1.00 58.63 185 LEU A C 1
ATOM 760 O O . LEU A 1 97 ? 74.059 16.836 -0.200 1.00 62.72 185 LEU A O 1
ATOM 765 N N . GLN A 1 98 ? 75.634 18.333 -0.795 1.00 60.38 186 GLN A N 1
ATOM 766 C CA . GLN A 1 98 ? 74.733 19.466 -0.612 1.00 60.75 186 GLN A CA 1
ATOM 767 C C . GLN A 1 98 ? 73.633 19.479 -1.667 1.00 59.41 186 GLN A C 1
ATOM 768 O O . GLN A 1 98 ? 72.482 19.814 -1.366 1.00 54.54 186 GLN A O 1
ATOM 774 N N . ASP A 1 99 ? 73.967 19.122 -2.910 1.00 60.23 187 ASP A N 1
ATOM 775 C CA . ASP A 1 99 ? 72.963 19.122 -3.971 1.00 60.18 187 ASP A CA 1
ATOM 776 C C . ASP A 1 99 ? 71.896 18.060 -3.726 1.00 68.81 187 ASP A C 1
ATOM 777 O O . ASP A 1 99 ? 70.701 18.319 -3.911 1.00 63.02 187 ASP A O 1
ATOM 782 N N . MET A 1 100 ? 72.306 16.857 -3.314 1.00 61.72 188 MET A N 1
ATOM 783 C CA . MET A 1 100 ? 71.328 15.818 -3.010 1.00 59.96 188 MET A CA 1
ATOM 784 C C . MET A 1 100 ? 70.438 16.212 -1.839 1.00 60.84 188 MET A C 1
ATOM 785 O O . MET A 1 100 ? 69.289 15.764 -1.753 1.00 53.62 188 MET A O 1
ATOM 790 N N . ARG A 1 101 ? 70.944 17.054 -0.938 1.00 56.68 189 ARG A N 1
ATOM 791 C CA . ARG A 1 101 ? 70.198 17.423 0.258 1.00 61.18 189 ARG A CA 1
ATOM 792 C C . ARG A 1 101 ? 69.174 18.525 -0.006 1.00 71.22 189 ARG A C 1
ATOM 793 O O . ARG A 1 101 ? 68.167 18.609 0.707 1.00 72.86 189 ARG A O 1
ATOM 801 N N . HIS A 1 102 ? 69.397 19.367 -1.017 1.00 69.33 190 HIS A N 1
ATOM 802 C CA . HIS A 1 102 ? 68.594 20.570 -1.206 1.00 69.60 190 HIS A CA 1
ATOM 803 C C . HIS A 1 102 ? 67.936 20.699 -2.572 1.00 66.23 190 HIS A C 1
ATOM 804 O O . HIS A 1 102 ? 66.900 21.360 -2.668 1.00 72.67 190 HIS A O 1
ATOM 811 N N . PHE A 1 103 ? 68.498 20.109 -3.623 1.00 62.96 191 PHE A N 1
ATOM 812 C CA . PHE A 1 103 ? 67.946 20.307 -4.956 1.00 63.85 191 PHE A CA 1
ATOM 813 C C . PHE A 1 103 ? 66.530 19.740 -5.034 1.00 71.14 191 PHE A C 1
ATOM 814 O O . PHE A 1 103 ? 66.259 18.662 -4.490 1.00 76.26 191 PHE A O 1
ATOM 822 N N . PRO A 1 104 ? 65.608 20.431 -5.697 1.00 71.27 192 PRO A N 1
ATOM 823 C CA . PRO A 1 104 ? 64.266 19.874 -5.886 1.00 70.53 192 PRO A CA 1
ATOM 824 C C . PRO A 1 104 ? 64.286 18.706 -6.858 1.00 74.25 192 PRO A C 1
ATOM 825 O O . PRO A 1 104 ? 65.211 18.532 -7.654 1.00 71.44 192 PRO A O 1
ATOM 829 N N . THR A 1 105 ? 63.237 17.894 -6.782 1.00 74.09 193 THR A N 1
ATOM 830 C CA . THR A 1 105 ? 63.082 16.751 -7.666 1.00 69.80 193 THR A CA 1
ATOM 831 C C . THR A 1 105 ? 62.213 17.117 -8.863 1.00 71.72 193 THR A C 1
ATOM 832 O O . THR A 1 105 ? 61.356 18.002 -8.787 1.00 74.07 193 THR A O 1
ATOM 836 N N . ILE A 1 106 ? 62.446 16.421 -9.972 1.00 74.72 194 ILE A N 1
ATOM 837 C CA . ILE A 1 106 ? 61.643 16.600 -11.174 1.00 75.51 194 ILE A CA 1
ATOM 838 C C . ILE A 1 106 ? 60.986 15.311 -11.646 1.00 78.15 194 ILE A C 1
ATOM 839 O O . ILE A 1 106 ? 60.039 15.376 -12.447 1.00 82.27 194 ILE A O 1
ATOM 844 N N . SER A 1 107 ? 61.439 14.144 -11.190 1.00 74.60 195 SER A N 1
ATOM 845 C CA . SER A 1 107 ? 60.813 12.881 -11.551 1.00 72.80 195 SER A CA 1
ATOM 846 C C . SER A 1 107 ? 61.034 11.883 -10.424 1.00 70.85 195 SER A C 1
ATOM 847 O O . SER A 1 107 ? 61.963 12.014 -9.623 1.00 68.71 195 SER A O 1
ATOM 850 N N . ALA A 1 108 ? 60.156 10.885 -10.369 1.00 70.11 196 ALA A N 1
ATOM 851 C CA . ALA A 1 108 ? 60.261 9.808 -9.397 1.00 66.17 196 ALA A CA 1
ATOM 852 C C . ALA A 1 108 ? 59.682 8.547 -10.016 1.00 69.00 196 ALA A C 1
ATOM 853 O O . ALA A 1 108 ? 58.736 8.606 -10.807 1.00 76.38 196 ALA A O 1
ATOM 855 N N . ASP A 1 109 ? 60.265 7.406 -9.663 1.00 67.98 197 ASP A N 1
ATOM 856 C CA . ASP A 1 109 ? 59.825 6.130 -10.213 1.00 67.94 197 ASP A CA 1
ATOM 857 C C . ASP A 1 109 ? 60.227 5.022 -9.248 1.00 73.69 197 ASP A C 1
ATOM 858 O O . ASP A 1 109 ? 60.889 5.261 -8.234 1.00 73.43 197 ASP A O 1
ATOM 863 N N . TYR A 1 110 ? 59.815 3.800 -9.572 1.00 73.33 198 TYR A N 1
ATOM 864 C CA . TYR A 1 110 ? 60.296 2.627 -8.864 1.00 70.94 198 TYR A CA 1
ATOM 865 C C . TYR A 1 110 ? 61.699 2.266 -9.339 1.00 69.67 198 TYR A C 1
ATOM 866 O O . TYR A 1 110 ? 62.134 2.648 -10.429 1.00 66.29 198 TYR A O 1
ATOM 875 N N . SER A 1 111 ? 62.410 1.519 -8.501 1.00 70.16 199 SER A N 1
ATOM 876 C CA . SER A 1 111 ? 63.669 0.938 -8.934 1.00 75.07 199 SER A CA 1
ATOM 877 C C . SER A 1 111 ? 63.409 -0.095 -10.026 1.00 84.54 199 SER A C 1
ATOM 878 O O . SER A 1 111 ? 62.358 -0.740 -10.064 1.00 88.41 199 SER A O 1
ATOM 881 N N . GLN A 1 112 ? 64.378 -0.234 -10.934 1.00 87.70 200 GLN A N 1
ATOM 882 C CA . GLN A 1 112 ? 64.190 -1.120 -12.079 1.00 94.82 200 GLN A CA 1
ATOM 883 C C . GLN A 1 112 ? 64.020 -2.570 -11.640 1.00 99.56 200 GLN A C 1
ATOM 884 O O . GLN A 1 112 ? 63.216 -3.310 -12.220 1.00 107.61 200 GLN A O 1
ATOM 890 N N . ASP A 1 113 ? 64.763 -2.993 -10.615 1.00 92.68 201 ASP A N 1
ATOM 891 C CA . ASP A 1 113 ? 64.671 -4.363 -10.127 1.00 88.45 201 ASP A CA 1
ATOM 892 C C . ASP A 1 113 ? 63.353 -4.657 -9.421 1.00 87.18 201 ASP A C 1
ATOM 893 O O . ASP A 1 113 ? 63.033 -5.832 -9.207 1.00 95.92 201 ASP A O 1
ATOM 898 N N . GLU A 1 114 ? 62.585 -3.630 -9.058 1.00 78.19 202 GLU A N 1
ATOM 899 C CA . GLU A 1 114 ? 61.289 -3.826 -8.425 1.00 72.79 202 GLU A CA 1
ATOM 900 C C . GLU A 1 114 ? 60.119 -3.633 -9.377 1.00 75.83 202 GLU A C 1
ATOM 901 O O . GLU A 1 114 ? 59.015 -4.104 -9.078 1.00 76.43 202 GLU A O 1
ATOM 907 N N . LYS A 1 115 ? 60.329 -2.956 -10.508 1.00 79.79 203 LYS A N 1
ATOM 908 C CA . LYS A 1 115 ? 59.319 -2.937 -11.559 1.00 84.64 203 LYS A CA 1
ATOM 909 C C . LYS A 1 115 ? 59.019 -4.337 -12.071 1.00 92.51 203 LYS A C 1
ATOM 910 O O . LYS A 1 115 ? 57.949 -4.563 -12.647 1.00 90.03 203 LYS A O 1
ATOM 916 N N . ALA A 1 116 ? 59.946 -5.275 -11.876 1.00 104.02 204 ALA A N 1
ATOM 917 C CA . ALA A 1 116 ? 59.730 -6.652 -12.303 1.00 109.74 204 ALA A CA 1
ATOM 918 C C . ALA A 1 116 ? 58.699 -7.354 -11.429 1.00 99.83 204 ALA A C 1
ATOM 919 O O . ALA A 1 116 ? 57.837 -8.078 -11.939 1.00 101.02 204 ALA A O 1
ATOM 921 N N . LEU A 1 117 ? 58.764 -7.152 -10.113 1.00 91.45 205 LEU A N 1
ATOM 922 C CA . LEU A 1 117 ? 57.866 -7.824 -9.182 1.00 85.03 205 LEU A CA 1
ATOM 923 C C . LEU A 1 117 ? 56.463 -7.213 -9.153 1.00 89.33 205 LEU A C 1
ATOM 924 O O . LEU A 1 117 ? 55.735 -7.404 -8.172 1.00 91.41 205 LEU A O 1
ATOM 929 N N . LEU A 1 118 ? 56.087 -6.477 -10.193 1.00 93.42 206 LEU A N 1
ATOM 930 C CA . LEU A 1 118 ? 54.733 -5.972 -10.409 1.00 101.43 206 LEU A CA 1
ATOM 931 C C . LEU A 1 118 ? 54.157 -6.751 -11.593 1.00 120.76 206 LEU A C 1
ATOM 932 O O . LEU A 1 118 ? 54.272 -6.315 -12.739 1.00 130.48 206 LEU A O 1
ATOM 937 N N . GLY A 1 119 ? 53.533 -7.898 -11.329 1.00 128.82 207 GLY A N 1
ATOM 938 C CA . GLY A 1 119 ? 53.169 -8.359 -10.002 1.00 131.38 207 GLY A CA 1
ATOM 939 C C . GLY A 1 119 ? 51.699 -8.761 -10.032 1.00 129.66 207 GLY A C 1
ATOM 940 O O . GLY A 1 119 ? 50.861 -7.870 -9.900 1.00 131.72 207 GLY A O 1
ATOM 941 N N . ALA A 1 120 ? 51.329 -10.042 -10.186 1.00 135.79 208 ALA A N 1
ATOM 942 C CA . ALA A 1 120 ? 52.162 -11.258 -10.120 1.00 137.57 208 ALA A CA 1
ATOM 943 C C . ALA A 1 120 ? 52.920 -11.310 -8.801 1.00 133.94 208 ALA A C 1
ATOM 944 O O . ALA A 1 120 ? 54.142 -11.177 -8.765 1.00 139.12 208 ALA A O 1
ATOM 946 N N . CYS A 1 121 ? 52.173 -11.520 -7.721 1.00 106.79 209 CYS A N 1
ATOM 947 C CA . CYS A 1 121 ? 52.722 -11.469 -6.373 1.00 92.09 209 CYS A CA 1
ATOM 948 C C . CYS A 1 121 ? 53.198 -12.851 -5.943 1.00 93.01 209 CYS A C 1
ATOM 949 O O . CYS A 1 121 ? 52.401 -13.792 -5.853 1.00 93.16 209 CYS A O 1
ATOM 952 N N . ASP A 1 122 ? 54.497 -12.964 -5.673 1.00 90.39 210 ASP A N 1
ATOM 953 C CA . ASP A 1 122 ? 55.107 -14.176 -5.141 1.00 90.77 210 ASP A CA 1
ATOM 954 C C . ASP A 1 122 ? 55.960 -13.771 -3.950 1.00 86.44 210 ASP A C 1
ATOM 955 O O . ASP A 1 122 ? 56.883 -12.962 -4.095 1.00 86.71 210 ASP A O 1
ATOM 960 N N . CYS A 1 123 ? 55.654 -14.327 -2.777 1.00 74.69 211 CYS A N 1
ATOM 961 C CA . CYS A 1 123 ? 56.345 -13.907 -1.563 1.00 70.76 211 CYS A CA 1
ATOM 962 C C . CYS A 1 123 ? 57.787 -14.395 -1.509 1.00 73.38 211 CYS A C 1
ATOM 963 O O . CYS A 1 123 ? 58.565 -13.890 -0.695 1.00 74.65 211 CYS A O 1
ATOM 966 N N . THR A 1 124 ? 58.161 -15.364 -2.345 1.00 76.10 212 THR A N 1
ATOM 967 C CA . THR A 1 124 ? 59.545 -15.828 -2.362 1.00 78.34 212 THR A CA 1
ATOM 968 C C . THR A 1 124 ? 60.492 -14.715 -2.797 1.00 91.09 212 THR A C 1
ATOM 969 O O . THR A 1 124 ? 61.520 -14.470 -2.155 1.00 91.84 212 THR A O 1
ATOM 973 N N . GLN A 1 125 ? 60.151 -14.018 -3.878 1.00 102.72 213 GLN A N 1
ATOM 974 C CA . GLN A 1 125 ? 60.981 -12.942 -4.406 1.00 109.58 213 GLN A CA 1
ATOM 975 C C . GLN A 1 125 ? 60.750 -11.606 -3.707 1.00 103.97 213 GLN A C 1
ATOM 976 O O . GLN A 1 125 ? 61.310 -10.595 -4.142 1.00 111.96 213 GLN A O 1
ATOM 982 N N . ILE A 1 126 ? 59.951 -11.578 -2.643 1.00 96.91 214 ILE A N 1
ATOM 983 C CA . ILE A 1 126 ? 59.640 -10.353 -1.924 1.00 93.53 214 ILE A CA 1
ATOM 984 C C . ILE A 1 126 ? 60.333 -10.308 -0.567 1.00 100.57 214 ILE A C 1
ATOM 985 O O . ILE A 1 126 ? 60.803 -9.251 -0.141 1.00 107.50 214 ILE A O 1
ATOM 990 N N . VAL A 1 127 ? 60.427 -11.448 0.115 1.00 105.24 215 VAL A N 1
ATOM 991 C CA . VAL A 1 127 ? 61.012 -11.508 1.450 1.00 110.67 215 VAL A CA 1
ATOM 992 C C . VAL A 1 127 ? 62.488 -11.871 1.323 1.00 117.63 215 VAL A C 1
ATOM 993 O O . VAL A 1 127 ? 63.107 -12.361 2.275 1.00 118.64 215 VAL A O 1
ATOM 997 N N . LYS A 1 128 ? 63.060 -11.640 0.143 1.00 118.16 216 LYS A N 1
ATOM 998 C CA . LYS A 1 128 ? 64.484 -11.873 -0.079 1.00 119.25 216 LYS A CA 1
ATOM 999 C C . LYS A 1 128 ? 65.332 -11.030 0.869 1.00 118.56 216 LYS A C 1
ATOM 1000 O O . LYS A 1 128 ? 65.184 -9.809 0.931 1.00 111.85 216 LYS A O 1
ATOM 1006 N N . SER A 1 130 ? 67.225 -8.564 2.829 1.00 126.81 218 SER A N 1
ATOM 1007 C CA . SER A 1 130 ? 68.152 -7.538 2.365 1.00 128.23 218 SER A CA 1
ATOM 1008 C C . SER A 1 130 ? 67.491 -6.625 1.336 1.00 132.05 218 SER A C 1
ATOM 1009 O O . SER A 1 130 ? 68.105 -5.679 0.844 1.00 131.86 218 SER A O 1
ATOM 1012 N N . GLY A 1 131 ? 66.233 -6.922 1.015 1.00 131.18 219 GLY A N 1
ATOM 1013 C CA . GLY A 1 131 ? 65.493 -6.148 0.037 1.00 125.54 219 GLY A CA 1
ATOM 1014 C C . GLY A 1 131 ? 64.716 -5.006 0.661 1.00 118.37 219 GLY A C 1
ATOM 1015 O O . GLY A 1 131 ? 63.943 -5.208 1.601 1.00 121.49 219 GLY A O 1
ATOM 1016 N N . VAL A 1 132 ? 64.928 -3.804 0.134 1.00 103.41 220 VAL A N 1
ATOM 1017 C CA . VAL A 1 132 ? 64.194 -2.612 0.543 1.00 93.97 220 VAL A CA 1
ATOM 1018 C C . VAL A 1 132 ? 63.190 -2.350 -0.574 1.00 92.88 220 VAL A C 1
ATOM 1019 O O . VAL A 1 132 ? 63.515 -1.715 -1.580 1.00 93.47 220 VAL A O 1
ATOM 1023 N N . HIS A 1 133 ? 61.959 -2.840 -0.402 1.00 85.76 221 HIS A N 1
ATOM 1024 C CA . HIS A 1 133 ? 60.956 -2.754 -1.458 1.00 88.50 221 HIS A CA 1
ATOM 1025 C C . HIS A 1 133 ? 60.259 -1.403 -1.552 1.00 90.76 221 HIS A C 1
ATOM 1026 O O . HIS A 1 133 ? 59.612 -1.133 -2.570 1.00 100.10 221 HIS A O 1
ATOM 1033 N N . LEU A 1 134 ? 60.353 -0.558 -0.530 1.00 78.17 222 LEU A N 1
ATOM 1034 C CA . LEU A 1 134 ? 59.701 0.744 -0.556 1.00 71.05 222 LEU A CA 1
ATOM 1035 C C . LEU A 1 134 ? 60.644 1.856 -1.004 1.00 73.69 222 LEU A C 1
ATOM 1036 O O . LEU A 1 134 ? 60.263 3.031 -0.975 1.00 70.91 222 LEU A O 1
ATOM 1041 N N . LYS A 1 135 ? 61.859 1.510 -1.419 1.00 66.51 223 LYS A N 1
ATOM 1042 C CA . LYS A 1 135 ? 62.787 2.493 -1.952 1.00 59.72 223 LYS A CA 1
ATOM 1043 C C . LYS A 1 135 ? 62.338 2.990 -3.325 1.00 67.50 223 LYS A C 1
ATOM 1044 O O . LYS A 1 135 ? 61.641 2.295 -4.070 1.00 64.49 223 LYS A O 1
ATOM 1050 N N . LEU A 1 136 ? 62.737 4.221 -3.644 1.00 61.78 224 LEU A N 1
ATOM 1051 C CA . LEU A 1 136 ? 62.401 4.861 -4.909 1.00 56.67 224 LEU A CA 1
ATOM 1052 C C . LEU A 1 136 ? 63.635 5.558 -5.464 1.00 60.48 224 LEU A C 1
ATOM 1053 O O . LEU A 1 136 ? 64.546 5.936 -4.723 1.00 56.35 224 LEU A O 1
ATOM 1058 N N . VAL A 1 137 ? 63.652 5.729 -6.781 1.00 58.63 225 VAL A N 1
ATOM 1059 C CA . VAL A 1 137 ? 64.701 6.477 -7.463 1.00 58.37 225 VAL A CA 1
ATOM 1060 C C . VAL A 1 137 ? 64.179 7.878 -7.752 1.00 63.52 225 VAL A C 1
ATOM 1061 O O . VAL A 1 137 ? 63.153 8.044 -8.423 1.00 68.64 225 VAL A O 1
ATOM 1065 N N . LEU A 1 138 ? 64.876 8.885 -7.234 1.00 64.77 226 LEU A N 1
ATOM 1066 C CA . LEU A 1 138 ? 64.520 10.279 -7.444 1.00 61.80 226 LEU A CA 1
ATOM 1067 C C . LEU A 1 138 ? 65.467 10.912 -8.454 1.00 62.23 226 LEU A C 1
ATOM 1068 O O . LEU A 1 138 ? 66.650 10.571 -8.522 1.00 69.84 226 LEU A O 1
ATOM 1073 N N . ARG A 1 139 ? 64.933 11.840 -9.241 1.00 61.19 227 ARG A N 1
ATOM 1074 C CA . ARG A 1 139 ? 65.720 12.623 -10.184 1.00 62.64 227 ARG A CA 1
ATOM 1075 C C . ARG A 1 139 ? 65.635 14.090 -9.793 1.00 64.06 227 ARG A C 1
ATOM 1076 O O . ARG A 1 139 ? 64.542 14.604 -9.541 1.00 65.67 227 ARG A O 1
ATOM 1084 N N . PHE A 1 140 ? 66.784 14.755 -9.741 1.00 73.76 228 PHE A N 1
ATOM 1085 C CA . PHE A 1 140 ? 66.867 16.140 -9.305 1.00 66.03 228 PHE A CA 1
ATOM 1086 C C . PHE A 1 140 ? 66.841 17.089 -10.498 1.00 66.30 228 PHE A C 1
ATOM 1087 O O . PHE A 1 140 ? 66.899 16.679 -11.660 1.00 61.83 228 PHE A O 1
ATOM 1095 N N . SER A 1 141 ? 66.750 18.384 -10.187 1.00 69.55 229 SER A N 1
ATOM 1096 C CA . SER A 1 141 ? 66.649 19.407 -11.222 1.00 70.36 229 SER A CA 1
ATOM 1097 C C . SER A 1 141 ? 67.901 19.491 -12.085 1.00 74.57 229 SER A C 1
ATOM 1098 O O . SER A 1 141 ? 67.829 19.994 -13.211 1.00 82.72 229 SER A O 1
ATOM 1101 N N . ASP A 1 142 ? 69.044 19.017 -11.591 1.00 69.94 230 ASP A N 1
ATOM 1102 C CA . ASP A 1 142 ? 70.262 18.954 -12.386 1.00 73.35 230 ASP A CA 1
ATOM 1103 C C . ASP A 1 142 ? 70.395 17.635 -13.142 1.00 70.56 230 ASP A C 1
ATOM 1104 O O . ASP A 1 142 ? 71.492 17.306 -13.608 1.00 72.83 230 ASP A O 1
ATOM 1109 N N . PHE A 1 143 ? 69.304 16.875 -13.251 1.00 69.73 231 PHE A N 1
ATOM 1110 C CA . PHE A 1 143 ? 69.181 15.600 -13.954 1.00 65.04 231 PHE A CA 1
ATOM 1111 C C . PHE A 1 143 ? 69.877 14.455 -13.224 1.00 71.27 231 PHE A C 1
ATOM 1112 O O . PHE A 1 143 ? 69.892 13.331 -13.739 1.00 77.47 231 PHE A O 1
ATOM 1120 N N . GLY A 1 144 ? 70.436 14.690 -12.035 1.00 75.63 232 GLY A N 1
ATOM 1121 C CA . GLY A 1 144 ? 71.052 13.616 -11.291 1.00 64.35 232 GLY A CA 1
ATOM 1122 C C . GLY A 1 144 ? 70.030 12.716 -10.624 1.00 67.65 232 GLY A C 1
ATOM 1123 O O . GLY A 1 144 ? 68.897 13.109 -10.353 1.00 75.23 232 GLY A O 1
ATOM 1124 N N . LYS A 1 145 ? 70.448 11.484 -10.346 1.00 56.20 233 LYS A N 1
ATOM 1125 C CA . LYS A 1 145 ? 69.568 10.472 -9.781 1.00 66.62 233 LYS A CA 1
ATOM 1126 C C . LYS A 1 145 ? 70.143 9.944 -8.475 1.00 69.40 233 LYS A C 1
ATOM 1127 O O . LYS A 1 145 ? 71.356 9.751 -8.350 1.00 70.70 233 LYS A O 1
ATOM 1133 N N . ALA A 1 146 ? 69.264 9.723 -7.501 1.00 66.19 234 ALA A N 1
ATOM 1134 C CA . ALA A 1 146 ? 69.657 9.156 -6.222 1.00 60.92 234 ALA A CA 1
ATOM 1135 C C . ALA A 1 146 ? 68.631 8.118 -5.790 1.00 66.24 234 ALA A C 1
ATOM 1136 O O . ALA A 1 146 ? 67.435 8.247 -6.068 1.00 71.17 234 ALA A O 1
ATOM 1138 N N . MET A 1 147 ? 69.113 7.084 -5.108 1.00 60.84 235 MET A N 1
ATOM 1139 C CA . MET A 1 147 ? 68.256 6.049 -4.548 1.00 52.77 235 MET A CA 1
ATOM 1140 C C . MET A 1 147 ? 67.754 6.502 -3.181 1.00 58.01 235 MET A C 1
ATOM 1141 O O . MET A 1 147 ? 68.547 6.666 -2.248 1.00 62.27 235 MET A O 1
ATOM 1146 N N . PHE A 1 148 ? 66.442 6.701 -3.060 1.00 58.25 236 PHE A N 1
ATOM 1147 C CA . PHE A 1 148 ? 65.838 7.120 -1.799 1.00 54.62 236 PHE A CA 1
ATOM 1148 C C . PHE A 1 148 ? 65.349 5.890 -1.046 1.00 60.74 236 PHE A C 1
ATOM 1149 O O . PHE A 1 148 ? 64.416 5.211 -1.488 1.00 64.36 236 PHE A O 1
ATOM 1157 N N . LYS A 1 149 ? 65.974 5.608 0.092 1.00 58.17 237 LYS A N 1
ATOM 1158 C CA . LYS A 1 149 ? 65.531 4.533 0.969 1.00 59.88 237 LYS A CA 1
ATOM 1159 C C . LYS A 1 149 ? 64.863 5.143 2.191 1.00 62.01 237 LYS A C 1
ATOM 1160 O O . LYS A 1 149 ? 65.554 5.724 3.043 1.00 55.06 237 LYS A O 1
ATOM 1166 N N . PRO A 1 150 ? 63.542 5.055 2.316 1.00 58.53 238 PRO A N 1
ATOM 1167 C CA . PRO A 1 150 ? 62.868 5.681 3.457 1.00 58.07 238 PRO A CA 1
ATOM 1168 C C . PRO A 1 150 ? 63.130 4.934 4.754 1.00 57.65 238 PRO A C 1
ATOM 1169 O O . PRO A 1 150 ? 63.433 3.738 4.766 1.00 58.40 238 PRO A O 1
ATOM 1173 N N . MET A 1 151 ? 63.016 5.670 5.856 1.00 61.50 239 MET A N 1
ATOM 1174 C CA . MET A 1 151 ? 63.157 5.083 7.180 1.00 65.05 239 MET A CA 1
ATOM 1175 C C . MET A 1 151 ? 62.107 3.999 7.405 1.00 71.38 239 MET A C 1
ATOM 1176 O O . MET A 1 151 ? 60.953 4.130 6.987 1.00 67.62 239 MET A O 1
ATOM 1181 N N . ARG A 1 152 ? 62.517 2.916 8.062 1.00 65.68 240 ARG A N 1
ATOM 1182 C CA . ARG A 1 152 ? 61.578 1.883 8.481 1.00 54.90 240 ARG A CA 1
ATOM 1183 C C . ARG A 1 152 ? 60.682 2.428 9.586 1.00 59.61 240 ARG A C 1
ATOM 1184 O O . ARG A 1 152 ? 61.172 2.843 10.642 1.00 63.40 240 ARG A O 1
ATOM 1192 N N . GLN A 1 153 ? 59.373 2.434 9.347 1.00 67.72 241 GLN A N 1
ATOM 1193 C CA . GLN A 1 153 ? 58.414 3.009 10.286 1.00 70.03 241 GLN A CA 1
ATOM 1194 C C . GLN A 1 153 ? 57.507 1.985 10.946 1.00 71.73 241 GLN A C 1
ATOM 1195 O O . GLN A 1 153 ? 57.175 2.138 12.124 1.00 71.12 241 GLN A O 1
ATOM 1201 N N . GLN A 1 154 ? 57.095 0.946 10.225 1.00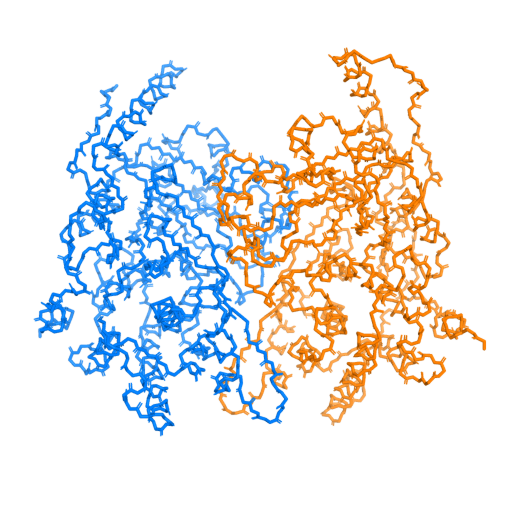 66.02 242 GLN A N 1
ATOM 1202 C CA . GLN A 1 154 ? 56.135 -0.005 10.771 1.00 66.43 242 GLN A CA 1
ATOM 1203 C C . GLN A 1 154 ? 56.794 -0.897 11.814 1.00 69.95 242 GLN A C 1
ATOM 1204 O O . GLN A 1 154 ? 57.890 -1.424 11.596 1.00 77.05 242 GLN A O 1
ATOM 1210 N N . ARG A 1 155 ? 56.127 -1.060 12.954 1.00 68.85 243 ARG A N 1
ATOM 1211 C CA . ARG A 1 155 ? 56.576 -2.032 13.937 1.00 79.01 243 ARG A CA 1
ATOM 1212 C C . ARG A 1 155 ? 56.339 -3.444 13.409 1.00 77.22 243 ARG A C 1
ATOM 1213 O O . ARG A 1 155 ? 55.563 -3.662 12.474 1.00 72.96 243 ARG A O 1
ATOM 1221 N N . ASP A 1 156 ? 57.014 -4.418 14.024 1.00 83.24 244 ASP A N 1
ATOM 1222 C CA . ASP A 1 156 ? 56.909 -5.782 13.518 1.00 90.39 244 ASP A CA 1
ATOM 1223 C C . ASP A 1 156 ? 55.547 -6.410 13.782 1.00 82.01 244 ASP A C 1
ATOM 1224 O O . ASP A 1 156 ? 55.241 -7.445 13.183 1.00 87.00 244 ASP A O 1
ATOM 1229 N N . GLU A 1 157 ? 54.721 -5.815 14.649 1.00 83.45 245 GLU A N 1
ATOM 1230 C CA . GLU A 1 157 ? 53.345 -6.285 14.778 1.00 81.43 245 GLU A CA 1
ATOM 1231 C C . GLU A 1 157 ? 52.556 -6.034 13.500 1.00 76.67 245 GLU A C 1
ATOM 1232 O O . GLU A 1 157 ? 51.621 -6.780 13.191 1.00 83.43 245 GLU A O 1
ATOM 1238 N N . GLU A 1 158 ? 52.912 -4.987 12.755 1.00 75.10 246 GLU A N 1
ATOM 1239 C CA . GLU A 1 158 ? 52.306 -4.718 11.459 1.00 77.70 246 GLU A CA 1
ATOM 1240 C C . GLU A 1 158 ? 52.891 -5.582 10.350 1.00 71.27 246 GLU A C 1
ATOM 1241 O O . GLU A 1 158 ? 52.337 -5.602 9.245 1.00 64.72 246 GLU A O 1
ATOM 1247 N N . THR A 1 159 ? 53.993 -6.285 10.615 1.00 65.90 247 THR A N 1
ATOM 1248 C CA . THR A 1 159 ? 54.669 -7.126 9.627 1.00 66.40 247 THR A CA 1
ATOM 1249 C C . THR A 1 159 ? 54.821 -8.522 10.218 1.00 65.22 247 THR A C 1
ATOM 1250 O O . THR A 1 159 ? 55.917 -8.915 10.645 1.00 56.64 247 THR A O 1
ATOM 1254 N N . PRO A 1 160 ? 53.738 -9.305 10.250 1.00 66.10 248 PRO A N 1
ATOM 1255 C CA . PRO A 1 160 ? 53.774 -10.586 10.979 1.00 65.22 248 PRO A CA 1
ATOM 1256 C C . PRO A 1 160 ? 54.831 -11.554 10.481 1.00 60.00 248 PRO A C 1
ATOM 1257 O O . PRO A 1 160 ? 55.317 -12.381 11.263 1.00 66.89 248 PRO A O 1
ATOM 1261 N N . VAL A 1 161 ? 55.216 -11.471 9.207 1.00 51.12 249 VAL A N 1
ATOM 1262 C CA . VAL A 1 161 ? 56.197 -12.404 8.666 1.00 53.11 249 VAL A CA 1
ATOM 1263 C C . VAL A 1 161 ? 57.626 -12.027 9.051 1.00 63.27 249 VAL A C 1
ATOM 1264 O O . VAL A 1 161 ? 58.488 -12.911 9.146 1.00 67.85 249 VAL A O 1
ATOM 1268 N N . ASP A 1 162 ? 57.889 -10.754 9.334 1.00 65.84 250 ASP A N 1
ATOM 1269 C CA . ASP A 1 162 ? 59.247 -10.322 9.638 1.00 65.66 250 ASP A CA 1
ATOM 1270 C C . ASP A 1 162 ? 59.690 -10.812 11.012 1.00 58.84 250 ASP A C 1
ATOM 1271 O O . ASP A 1 162 ? 58.945 -10.732 11.992 1.00 57.96 250 ASP A O 1
ATOM 1276 N N . PHE A 1 163 ? 60.918 -11.322 11.076 1.00 58.48 251 PHE A N 1
ATOM 1277 C CA . PHE A 1 163 ? 61.540 -11.707 12.336 1.00 57.00 251 PHE A CA 1
ATOM 1278 C C . PHE A 1 163 ? 62.281 -10.505 12.912 1.00 65.02 251 PHE A C 1
ATOM 1279 O O . PHE A 1 163 ? 63.099 -9.888 12.222 1.00 51.86 251 PHE A O 1
ATOM 1287 N N . PHE A 1 164 ? 61.989 -10.187 14.179 1.00 66.70 252 PHE A N 1
ATOM 1288 C CA . PHE A 1 164 ? 62.423 -8.933 14.796 1.00 67.49 252 PHE A CA 1
ATOM 1289 C C . PHE A 1 164 ? 63.906 -8.645 14.574 1.00 71.64 252 PHE A C 1
ATOM 1290 O O . PHE A 1 164 ? 64.276 -7.564 14.102 1.00 64.85 252 PHE A O 1
ATOM 1298 N N . TYR A 1 165 ? 64.771 -9.597 14.916 1.00 64.15 253 TYR A N 1
ATOM 1299 C CA . TYR A 1 165 ? 66.211 -9.369 14.893 1.00 56.15 253 TYR A CA 1
ATOM 1300 C C . TYR A 1 165 ? 66.797 -9.359 13.485 1.00 55.74 253 TYR A C 1
ATOM 1301 O O . TYR A 1 165 ? 68.021 -9.265 13.342 1.00 67.74 253 TYR A O 1
ATOM 1310 N N . PHE A 1 166 ? 65.964 -9.449 12.450 1.00 57.35 254 PHE A N 1
ATOM 1311 C CA . PHE A 1 166 ? 66.415 -9.309 11.073 1.00 58.15 254 PHE A CA 1
ATOM 1312 C C . PHE A 1 166 ? 65.913 -8.026 10.428 1.00 58.33 254 PHE A C 1
ATOM 1313 O O . PHE A 1 166 ? 66.267 -7.746 9.278 1.00 62.15 254 PHE A O 1
ATOM 1321 N N . ILE A 1 167 ? 65.105 -7.242 11.137 1.00 58.74 255 ILE A N 1
ATOM 1322 C CA . ILE A 1 167 ? 64.500 -6.043 10.571 1.00 61.75 255 ILE A CA 1
ATOM 1323 C C . ILE A 1 167 ? 65.548 -4.944 10.470 1.00 54.79 255 ILE A C 1
ATOM 1324 O O . ILE A 1 167 ? 66.320 -4.712 11.407 1.00 49.36 255 ILE A O 1
ATOM 1329 N N . ASP A 1 168 ? 65.571 -4.263 9.322 1.00 61.39 256 ASP A N 1
ATOM 1330 C CA . ASP A 1 168 ? 66.522 -3.182 9.053 1.00 62.75 256 ASP A CA 1
ATOM 1331 C C . ASP A 1 168 ? 65.985 -1.856 9.603 1.00 63.30 256 ASP A C 1
ATOM 1332 O O . ASP A 1 168 ? 65.668 -0.916 8.872 1.00 62.88 256 ASP A O 1
ATOM 1337 N N . PHE A 1 169 ? 65.877 -1.798 10.933 1.00 55.92 257 PHE A N 1
ATOM 1338 C CA . PHE A 1 169 ? 65.426 -0.570 11.583 1.00 57.09 257 PHE A CA 1
ATOM 1339 C C . PHE A 1 169 ? 66.403 0.577 11.338 1.00 59.88 257 PHE A C 1
ATOM 1340 O O . PHE A 1 169 ? 65.988 1.724 11.131 1.00 61.85 257 PHE A O 1
ATOM 1348 N N . GLN A 1 170 ? 67.703 0.284 11.351 1.00 53.08 258 GLN A N 1
ATOM 1349 C CA . GLN A 1 170 ? 68.752 1.279 11.173 1.00 56.54 258 GLN A CA 1
ATOM 1350 C C . GLN A 1 170 ? 69.088 1.525 9.707 1.00 55.28 258 GLN A C 1
ATOM 1351 O O . GLN A 1 170 ? 70.152 2.079 9.407 1.00 59.68 258 GLN A O 1
ATOM 1357 N N . ARG A 1 171 ? 68.187 1.148 8.799 1.00 49.23 259 ARG A N 1
ATOM 1358 C CA . ARG A 1 171 ? 68.518 1.038 7.380 1.00 48.62 259 ARG A CA 1
ATOM 1359 C C . ARG A 1 171 ? 69.013 2.362 6.803 1.00 52.23 259 ARG A C 1
ATOM 1360 O O . ARG A 1 171 ? 70.087 2.421 6.193 1.00 51.62 259 ARG A O 1
ATOM 1368 N N . HIS A 1 172 ? 68.254 3.442 6.993 1.00 54.60 260 HIS A N 1
ATOM 1369 C CA . HIS A 1 172 ? 68.633 4.706 6.367 1.00 60.37 260 HIS A CA 1
ATOM 1370 C C . HIS A 1 172 ? 69.847 5.325 7.055 1.00 58.46 260 HIS A C 1
ATOM 1371 O O . HIS A 1 172 ? 70.708 5.912 6.390 1.00 50.96 260 HIS A O 1
ATOM 1378 N N . ASN A 1 173 ? 69.938 5.198 8.382 1.00 59.54 261 ASN A N 1
ATOM 1379 C CA . ASN A 1 173 ? 71.126 5.665 9.089 1.00 46.07 261 ASN A CA 1
ATOM 1380 C C . ASN A 1 173 ? 72.370 4.895 8.669 1.00 50.48 261 ASN A C 1
ATOM 1381 O O . ASN A 1 173 ? 73.470 5.460 8.640 1.00 55.28 261 ASN A O 1
ATOM 1386 N N . ALA A 1 174 ? 72.218 3.609 8.340 1.00 51.21 262 ALA A N 1
ATOM 1387 C CA . ALA A 1 174 ? 73.375 2.784 8.013 1.00 48.72 262 ALA A CA 1
ATOM 1388 C C . ALA A 1 174 ? 73.988 3.188 6.679 1.00 45.94 262 ALA A C 1
ATOM 1389 O O . ALA A 1 174 ? 75.216 3.213 6.541 1.00 56.72 262 ALA A O 1
ATOM 1391 N N . GLU A 1 175 ? 73.153 3.498 5.683 1.00 53.34 263 GLU A N 1
ATOM 1392 C CA . GLU A 1 175 ? 73.675 3.965 4.402 1.00 58.56 263 GLU A CA 1
ATOM 1393 C C . GLU A 1 175 ? 74.454 5.262 4.566 1.00 57.40 263 GLU A C 1
ATOM 1394 O O . GLU A 1 175 ? 75.518 5.438 3.962 1.00 65.43 263 GLU A O 1
ATOM 1400 N N . ILE A 1 176 ? 73.930 6.189 5.370 1.00 61.53 264 ILE A N 1
ATOM 1401 C CA . ILE A 1 176 ? 74.617 7.456 5.603 1.00 55.24 264 ILE A CA 1
ATOM 1402 C C . ILE A 1 176 ? 75.940 7.215 6.320 1.00 55.36 264 ILE A C 1
ATOM 1403 O O . ILE A 1 176 ? 77.007 7.633 5.855 1.00 52.76 264 ILE A O 1
ATOM 1408 N N . ALA A 1 177 ? 75.885 6.521 7.459 1.00 47.76 265 ALA A N 1
ATOM 1409 C CA . ALA A 1 177 ? 77.075 6.332 8.279 1.00 44.99 265 ALA A CA 1
ATOM 1410 C C . ALA A 1 177 ? 78.133 5.503 7.566 1.00 44.95 265 ALA A C 1
ATOM 1411 O O . ALA A 1 177 ? 79.330 5.670 7.828 1.00 54.78 265 ALA A O 1
ATOM 1413 N N . ALA A 1 178 ? 77.721 4.602 6.671 1.00 51.44 266 ALA A N 1
ATOM 1414 C CA . ALA A 1 178 ? 78.702 3.805 5.943 1.00 48.37 266 ALA A CA 1
ATOM 1415 C C . ALA A 1 178 ? 79.517 4.660 4.984 1.00 44.98 266 ALA A C 1
ATOM 1416 O O . ALA A 1 178 ? 80.701 4.381 4.762 1.00 56.74 266 ALA A O 1
ATOM 1418 N N . PHE A 1 179 ? 78.909 5.695 4.402 1.00 47.24 267 PHE A N 1
ATOM 1419 C CA . PHE A 1 179 ? 79.672 6.582 3.533 1.00 53.72 267 PHE A CA 1
ATOM 1420 C C . PHE A 1 179 ? 80.655 7.430 4.328 1.00 45.78 267 PHE A C 1
ATOM 1421 O O . PHE A 1 179 ? 81.806 7.607 3.912 1.00 53.28 267 PHE A O 1
ATOM 1429 N N . HIS A 1 180 ? 80.222 7.970 5.469 1.00 45.63 268 HIS A N 1
ATOM 1430 C CA . HIS A 1 180 ? 81.116 8.797 6.272 1.00 49.42 268 HIS A CA 1
ATOM 1431 C C . HIS A 1 180 ? 82.301 7.988 6.784 1.00 49.57 268 HIS A C 1
ATOM 1432 O O . HIS A 1 180 ? 83.435 8.482 6.807 1.00 51.17 268 HIS A O 1
ATOM 1439 N N . LEU A 1 181 ? 82.061 6.739 7.193 1.00 51.58 269 LEU A N 1
ATOM 1440 C CA . LEU A 1 181 ? 83.167 5.877 7.601 1.00 52.48 269 LEU A CA 1
ATOM 1441 C C . LEU A 1 181 ? 84.072 5.548 6.421 1.00 45.07 269 LEU A C 1
ATOM 1442 O O . LEU A 1 181 ? 85.296 5.465 6.575 1.00 48.73 269 LEU A O 1
ATOM 1447 N N . ASP A 1 182 ? 83.487 5.361 5.235 1.00 45.25 270 ASP A N 1
ATOM 1448 C CA . ASP A 1 182 ? 84.280 5.111 4.035 1.00 45.65 270 ASP A CA 1
ATOM 1449 C C . ASP A 1 182 ? 85.221 6.273 3.742 1.00 53.38 270 ASP A C 1
ATOM 1450 O O . ASP A 1 182 ? 86.387 6.067 3.385 1.00 55.90 270 ASP A O 1
ATOM 1455 N N . ARG A 1 183 ? 84.725 7.505 3.880 1.00 53.38 271 ARG A N 1
ATOM 1456 C CA . ARG A 1 183 ? 85.556 8.679 3.643 1.00 55.17 271 ARG A CA 1
ATOM 1457 C C . ARG A 1 183 ? 86.624 8.830 4.721 1.00 51.45 271 ARG A C 1
ATOM 1458 O O . ARG A 1 183 ? 87.784 9.133 4.415 1.00 52.53 271 ARG A O 1
ATOM 1466 N N . ILE A 1 184 ? 86.254 8.614 5.986 1.00 50.84 272 ILE A N 1
ATOM 1467 C CA . ILE A 1 184 ? 87.209 8.744 7.083 1.00 47.44 272 ILE A CA 1
ATOM 1468 C C . ILE A 1 184 ? 88.302 7.685 6.975 1.00 51.39 272 ILE A C 1
ATOM 1469 O O . ILE A 1 184 ? 89.483 7.968 7.210 1.00 58.81 272 ILE A O 1
ATOM 1474 N N . LEU A 1 185 ? 87.935 6.456 6.603 1.00 52.54 273 LEU A N 1
ATOM 1475 C CA . LEU A 1 185 ? 88.939 5.419 6.384 1.00 53.69 273 LEU A CA 1
ATOM 1476 C C . LEU A 1 185 ? 89.778 5.672 5.141 1.00 46.62 273 LEU A C 1
ATOM 1477 O O . LEU A 1 185 ? 90.825 5.034 4.985 1.00 49.18 273 LEU A O 1
ATOM 1482 N N . ASP A 1 186 ? 89.347 6.582 4.267 1.00 50.37 274 ASP A N 1
ATOM 1483 C CA . ASP A 1 186 ? 90.000 6.840 2.983 1.00 55.64 274 ASP A CA 1
ATOM 1484 C C . ASP A 1 186 ? 89.974 5.606 2.084 1.00 62.80 274 ASP A C 1
ATOM 1485 O O . ASP A 1 186 ? 90.868 5.407 1.259 1.00 62.97 274 ASP A O 1
ATOM 1490 N N . PHE A 1 187 ? 88.952 4.761 2.244 1.00 64.63 275 PHE A N 1
ATOM 1491 C CA . PHE A 1 187 ? 88.718 3.709 1.260 1.00 61.67 275 PHE A CA 1
ATOM 1492 C C . PHE A 1 187 ? 88.146 4.290 -0.025 1.00 59.02 275 PHE A C 1
ATOM 1493 O O . PHE A 1 187 ? 88.542 3.883 -1.124 1.00 61.17 275 PHE A O 1
ATOM 1501 N N . ARG A 1 188 ? 87.214 5.242 0.096 1.00 52.87 276 ARG A N 1
ATOM 1502 C CA . ARG A 1 188 ? 86.649 5.944 -1.057 1.00 55.90 276 ARG A CA 1
ATOM 1503 C C . ARG A 1 188 ? 86.024 4.960 -2.047 1.00 59.00 276 ARG A C 1
ATOM 1504 O O . ARG A 1 188 ? 86.270 5.009 -3.255 1.00 58.37 276 ARG A O 1
ATOM 1512 N N . ARG A 1 189 ? 85.183 4.065 -1.513 1.00 57.49 277 ARG A N 1
ATOM 1513 C CA . ARG A 1 189 ? 84.610 2.967 -2.280 1.00 62.28 277 ARG A CA 1
ATOM 1514 C C . ARG A 1 189 ? 83.093 2.843 -2.189 1.00 58.36 277 ARG A C 1
ATOM 1515 O O . ARG A 1 189 ? 82.537 1.915 -2.788 1.00 58.64 277 ARG A O 1
ATOM 1523 N N . VAL A 1 190 ? 82.408 3.716 -1.455 1.00 54.60 278 VAL A N 1
ATOM 1524 C CA . VAL A 1 190 ? 80.945 3.675 -1.428 1.00 61.10 278 VAL A CA 1
ATOM 1525 C C . VAL A 1 190 ? 80.394 4.986 -1.981 1.00 59.64 278 VAL A C 1
ATOM 1526 O O . VAL A 1 190 ? 81.041 6.036 -1.847 1.00 58.64 278 VAL A O 1
ATOM 1530 N N . PRO A 1 191 ? 79.228 4.968 -2.634 1.00 62.03 279 PRO A N 1
ATOM 1531 C CA . PRO A 1 191 ? 78.718 6.191 -3.249 1.00 56.40 279 PRO A CA 1
ATOM 1532 C C . PRO A 1 191 ? 78.344 7.218 -2.192 1.00 62.31 279 PRO A C 1
ATOM 1533 O O . PRO A 1 191 ? 77.910 6.859 -1.085 1.00 57.95 279 PRO A O 1
ATOM 1537 N N . PRO A 1 192 ? 78.504 8.508 -2.492 1.00 63.97 280 PRO A N 1
ATOM 1538 C CA . PRO A 1 192 ? 78.101 9.548 -1.535 1.00 48.69 280 PRO A CA 1
ATOM 1539 C C . PRO A 1 192 ? 76.631 9.428 -1.158 1.00 54.93 280 PRO A C 1
ATOM 1540 O O . PRO A 1 192 ? 75.769 9.182 -2.006 1.00 54.64 280 PRO A O 1
ATOM 1544 N N . THR A 1 193 ? 76.350 9.616 0.130 1.00 50.20 281 THR A N 1
ATOM 1545 C CA . THR A 1 193 ? 75.021 9.376 0.676 1.00 48.46 281 THR A CA 1
ATOM 1546 C C . THR A 1 193 ? 74.698 10.430 1.722 1.00 51.48 281 THR A C 1
ATOM 1547 O O . THR A 1 193 ? 75.523 10.712 2.594 1.00 58.10 281 THR A O 1
ATOM 1551 N N . VAL A 1 194 ? 73.494 11.000 1.637 1.00 48.64 282 VAL A N 1
ATOM 1552 C CA . VAL A 1 194 ? 73.028 11.998 2.587 1.00 55.57 282 VAL A CA 1
ATOM 1553 C C . VAL A 1 194 ? 71.662 11.584 3.112 1.00 61.23 282 VAL A C 1
ATOM 1554 O O . VAL A 1 194 ? 70.934 10.807 2.490 1.00 59.45 282 VAL A O 1
ATOM 1558 N N . GLY A 1 195 ? 71.325 12.117 4.279 1.00 58.79 283 GLY A N 1
ATOM 1559 C CA . GLY A 1 195 ? 69.968 12.057 4.767 1.00 52.63 283 GLY A CA 1
ATOM 1560 C C . GLY A 1 195 ? 69.174 13.255 4.279 1.00 57.04 283 GLY A C 1
ATOM 1561 O O . GLY A 1 195 ? 69.723 14.319 4.010 1.00 63.39 283 GLY A O 1
ATOM 1562 N N . ARG A 1 196 ? 67.864 13.068 4.156 1.00 61.70 284 ARG A N 1
ATOM 1563 C CA . ARG A 1 196 ? 67.001 14.142 3.693 1.00 58.13 284 ARG A CA 1
ATOM 1564 C C . ARG A 1 196 ? 65.597 13.928 4.233 1.00 64.20 284 ARG A C 1
ATOM 1565 O O . ARG A 1 196 ? 65.097 12.800 4.258 1.00 65.16 284 ARG A O 1
ATOM 1573 N N . ILE A 1 197 ? 64.976 15.016 4.675 1.00 62.70 285 ILE A N 1
ATOM 1574 C CA . ILE A 1 197 ? 63.577 15.008 5.082 1.00 64.85 285 ILE A CA 1
ATOM 1575 C C . ILE A 1 197 ? 62.759 15.393 3.856 1.00 62.61 285 ILE A C 1
ATOM 1576 O O . ILE A 1 197 ? 62.836 16.527 3.376 1.00 70.83 285 ILE A O 1
ATOM 1581 N N . VAL A 1 198 ? 61.981 14.444 3.344 1.00 59.86 286 VAL A N 1
ATOM 1582 C CA . VAL A 1 198 ? 61.357 14.545 2.030 1.00 64.74 286 VAL A CA 1
ATOM 1583 C C . VAL A 1 198 ? 59.864 14.782 2.198 1.00 73.90 286 VAL A C 1
ATOM 1584 O O . VAL A 1 198 ? 59.195 14.069 2.955 1.00 76.83 286 VAL A O 1
ATOM 1588 N N . ASN A 1 199 ? 59.346 15.780 1.485 1.00 75.83 287 ASN A N 1
ATOM 1589 C CA . ASN A 1 199 ? 57.905 15.989 1.359 1.00 65.81 287 ASN A CA 1
ATOM 1590 C C . ASN A 1 199 ? 57.396 15.003 0.314 1.00 68.50 287 ASN A C 1
ATOM 1591 O O . ASN A 1 199 ? 57.534 15.229 -0.890 1.00 75.52 287 ASN A O 1
ATOM 1596 N N . VAL A 1 200 ? 56.809 13.894 0.776 1.00 64.38 288 VAL A N 1
ATOM 1597 C CA . VAL A 1 200 ? 56.406 12.828 -0.138 1.00 70.43 288 VAL A CA 1
ATOM 1598 C C . VAL A 1 200 ? 55.319 13.305 -1.091 1.00 71.76 288 VAL A C 1
ATOM 1599 O O . VAL A 1 200 ? 55.198 12.796 -2.213 1.00 74.19 288 VAL A O 1
ATOM 1603 N N . THR A 1 201 ? 54.519 14.287 -0.674 1.00 77.88 289 THR A N 1
ATOM 1604 C CA . THR A 1 201 ? 53.487 14.826 -1.553 1.00 79.35 289 THR A CA 1
ATOM 1605 C C . THR A 1 201 ? 54.101 15.675 -2.658 1.00 76.79 289 THR A C 1
ATOM 1606 O O . THR A 1 201 ? 53.858 15.441 -3.848 1.00 72.30 289 THR A O 1
ATOM 1610 N N . LYS A 1 202 ? 54.914 16.662 -2.279 1.00 74.01 290 LYS A N 1
ATOM 1611 C CA . LYS A 1 202 ? 55.431 17.623 -3.245 1.00 78.31 290 LYS A CA 1
ATOM 1612 C C . LYS A 1 202 ? 56.530 17.017 -4.110 1.00 79.94 290 LYS A C 1
ATOM 1613 O O . LYS A 1 202 ? 56.583 17.265 -5.320 1.00 84.30 290 LYS A O 1
ATOM 1619 N N . GLU A 1 203 ? 57.410 16.219 -3.512 1.00 77.85 291 GLU A N 1
ATOM 1620 C CA . GLU A 1 203 ? 58.644 15.801 -4.162 1.00 72.88 291 GLU A CA 1
ATOM 1621 C C . GLU A 1 203 ? 58.603 14.377 -4.703 1.00 69.68 291 GLU A C 1
ATOM 1622 O O . GLU A 1 203 ? 59.601 13.922 -5.270 1.00 69.09 291 GLU A O 1
ATOM 1628 N N . ILE A 1 204 ? 57.489 13.663 -4.549 1.00 73.03 292 ILE A N 1
ATOM 1629 C CA . ILE A 1 204 ? 57.388 12.305 -5.077 1.00 65.67 292 ILE A CA 1
ATOM 1630 C C . ILE A 1 204 ? 56.075 12.120 -5.827 1.00 70.24 292 ILE A C 1
ATOM 1631 O O . ILE A 1 204 ? 56.070 11.799 -7.021 1.00 79.29 292 ILE A O 1
ATOM 1636 N N . LEU A 1 205 ? 54.953 12.319 -5.131 1.00 70.81 293 LEU A N 1
ATOM 1637 C CA . LEU A 1 205 ? 53.648 12.058 -5.735 1.00 78.35 293 LEU A CA 1
ATOM 1638 C C . LEU A 1 205 ? 53.373 12.997 -6.903 1.00 81.82 293 LEU A C 1
ATOM 1639 O O . LEU A 1 205 ? 52.865 12.569 -7.946 1.00 80.46 293 LEU A O 1
ATOM 1644 N N . GLU A 1 206 ? 53.701 14.277 -6.750 1.00 76.94 294 GLU A N 1
ATOM 1645 C CA . GLU A 1 206 ? 53.354 15.290 -7.737 1.00 75.99 294 GLU A CA 1
ATOM 1646 C C . GLU A 1 206 ? 54.358 15.400 -8.878 1.00 78.54 294 GLU A C 1
ATOM 1647 O O . GLU A 1 206 ? 54.133 16.188 -9.802 1.00 90.13 294 GLU A O 1
ATOM 1653 N N . VAL A 1 207 ? 55.445 14.633 -8.851 1.00 71.21 295 VAL A N 1
ATOM 1654 C CA . VAL A 1 207 ? 56.457 14.694 -9.901 1.00 76.11 295 VAL A CA 1
ATOM 1655 C C . VAL A 1 207 ? 56.591 13.396 -10.682 1.00 78.92 295 VAL A C 1
ATOM 1656 O O . VAL A 1 207 ? 57.257 13.392 -11.729 1.00 85.28 295 VAL A O 1
ATOM 1660 N N . THR A 1 208 ? 55.987 12.302 -10.228 1.00 69.98 296 THR A N 1
ATOM 1661 C CA . THR A 1 208 ? 56.141 11.022 -10.905 1.00 79.80 296 THR A CA 1
ATOM 1662 C C . THR A 1 208 ? 55.206 10.918 -12.104 1.00 88.48 296 THR A C 1
ATOM 1663 O O . THR A 1 208 ? 54.081 11.428 -12.086 1.00 91.24 296 THR A O 1
ATOM 1667 N N . LYS A 1 209 ? 55.688 10.260 -13.156 1.00 82.33 297 LYS A N 1
ATOM 1668 C CA . LYS A 1 209 ? 54.875 9.932 -14.318 1.00 74.43 297 LYS A CA 1
ATOM 1669 C C . LYS A 1 209 ? 54.390 8.490 -14.293 1.00 77.51 297 LYS A C 1
ATOM 1670 O O . LYS A 1 209 ? 53.720 8.055 -15.236 1.00 82.87 297 LYS A O 1
ATOM 1676 N N . ASN A 1 210 ? 54.712 7.744 -13.238 1.00 70.30 298 ASN A N 1
ATOM 1677 C CA . ASN A 1 210 ? 54.345 6.338 -13.121 1.00 76.74 298 ASN A CA 1
ATOM 1678 C C . ASN A 1 210 ? 52.957 6.255 -12.495 1.00 82.59 298 ASN A C 1
ATOM 1679 O O . ASN A 1 210 ? 52.777 6.595 -11.321 1.00 85.47 298 ASN A O 1
ATOM 1684 N N . GLU A 1 211 ? 51.979 5.795 -13.280 1.00 80.73 299 GLU A N 1
ATOM 1685 C CA . GLU A 1 211 ? 50.599 5.758 -12.805 1.00 88.84 299 GLU A CA 1
ATOM 1686 C C . GLU A 1 211 ? 50.416 4.765 -11.663 1.00 85.09 299 GLU A C 1
ATOM 1687 O O . GLU A 1 211 ? 49.560 4.974 -10.795 1.00 81.65 299 GLU A O 1
ATOM 1693 N N . ILE A 1 212 ? 51.197 3.683 -11.647 1.00 81.66 300 ILE A N 1
ATOM 1694 C CA . ILE A 1 212 ? 51.104 2.718 -10.554 1.00 74.87 300 ILE A CA 1
ATOM 1695 C C . ILE A 1 212 ? 51.543 3.361 -9.244 1.00 78.63 300 ILE A C 1
ATOM 1696 O O . ILE A 1 212 ? 50.881 3.218 -8.208 1.00 71.99 300 ILE A O 1
ATOM 1701 N N . LEU A 1 213 ? 52.666 4.088 -9.272 1.00 79.38 301 LEU A N 1
ATOM 1702 C CA . LEU A 1 213 ? 53.129 4.781 -8.073 1.00 69.41 301 LEU A CA 1
ATOM 1703 C C . LEU A 1 213 ? 52.148 5.862 -7.637 1.00 75.28 301 LEU A C 1
ATOM 1704 O O . LEU A 1 213 ? 51.993 6.111 -6.436 1.00 75.81 301 LEU A O 1
ATOM 1709 N N . GLN A 1 214 ? 51.482 6.515 -8.591 1.00 80.15 302 GLN A N 1
ATOM 1710 C CA . GLN A 1 214 ? 50.454 7.488 -8.236 1.00 84.07 302 GLN A CA 1
ATOM 1711 C C . GLN A 1 214 ? 49.305 6.826 -7.487 1.00 86.55 302 GLN A C 1
ATOM 1712 O O . GLN A 1 214 ? 48.783 7.383 -6.514 1.00 86.16 302 GLN A O 1
ATOM 1718 N N . SER A 1 215 ? 48.897 5.632 -7.926 1.00 83.22 303 SER A N 1
ATOM 1719 C CA . SER A 1 215 ? 47.710 4.991 -7.373 1.00 85.70 303 SER A CA 1
ATOM 1720 C C . SER A 1 215 ? 47.942 4.405 -5.986 1.00 81.61 303 SER A C 1
ATOM 1721 O O . SER A 1 215 ? 46.970 4.162 -5.263 1.00 84.35 303 SER A O 1
ATOM 1724 N N . VAL A 1 216 ? 49.198 4.164 -5.592 1.00 75.85 304 VAL A N 1
ATOM 1725 C CA . VAL A 1 216 ? 49.468 3.558 -4.292 1.00 72.95 304 VAL A CA 1
ATOM 1726 C C . VAL A 1 216 ? 49.572 4.588 -3.175 1.00 77.35 304 VAL A C 1
ATOM 1727 O O . VAL A 1 216 ? 49.741 4.207 -2.009 1.00 79.28 304 VAL A O 1
ATOM 1731 N N . PHE A 1 217 ? 49.471 5.878 -3.490 1.00 69.72 305 PHE A N 1
ATOM 1732 C CA . PHE A 1 217 ? 49.428 6.908 -2.461 1.00 67.09 305 PHE A CA 1
ATOM 1733 C C . PHE A 1 217 ? 48.019 7.036 -1.899 1.00 72.27 305 PHE A C 1
ATOM 1734 O O . PHE A 1 217 ? 47.031 6.957 -2.635 1.00 82.49 305 PHE A O 1
ATOM 1742 N N . PHE A 1 218 ? 47.931 7.243 -0.587 1.00 65.97 306 PHE A N 1
ATOM 1743 C CA . PHE A 1 218 ? 46.645 7.344 0.088 1.00 74.01 306 PHE A CA 1
ATOM 1744 C C . PHE A 1 218 ? 46.821 8.170 1.353 1.00 77.12 306 PHE A C 1
ATOM 1745 O O . PHE A 1 218 ? 47.940 8.435 1.798 1.00 77.95 306 PHE A O 1
ATOM 1753 N N . VAL A 1 219 ? 45.694 8.568 1.938 1.00 80.81 307 VAL A N 1
ATOM 1754 C CA . VAL A 1 219 ? 45.679 9.357 3.164 1.00 82.47 307 VAL A CA 1
ATOM 1755 C C . VAL A 1 219 ? 45.373 8.429 4.330 1.00 93.08 307 VAL A C 1
ATOM 1756 O O . VAL A 1 219 ? 44.377 7.695 4.306 1.00 100.92 307 VAL A O 1
ATOM 1760 N N . SER A 1 220 ? 46.232 8.457 5.345 1.00 98.36 308 SER A N 1
ATOM 1761 C CA . SER A 1 220 ? 46.055 7.601 6.504 1.00 98.18 308 SER A CA 1
ATOM 1762 C C . SER A 1 220 ? 44.802 8.002 7.281 1.00 103.62 308 SER A C 1
ATOM 1763 O O . SER A 1 220 ? 44.376 9.160 7.234 1.00 105.09 308 SER A O 1
ATOM 1766 N N . PRO A 1 221 ? 44.184 7.057 7.994 1.00 106.66 309 PRO A N 1
ATOM 1767 C CA . PRO A 1 221 ? 43.096 7.430 8.913 1.00 109.57 309 PRO A CA 1
ATOM 1768 C C . PRO A 1 221 ? 43.526 8.430 9.969 1.00 108.03 309 PRO A C 1
ATOM 1769 O O . PRO A 1 221 ? 42.676 9.158 10.497 1.00 107.40 309 PRO A O 1
ATOM 1773 N N . ALA A 1 222 ? 44.818 8.488 10.294 1.00 101.56 310 ALA A N 1
ATOM 1774 C CA . ALA A 1 222 ? 45.372 9.501 11.180 1.00 98.97 310 ALA A CA 1
ATOM 1775 C C . ALA A 1 222 ? 45.758 10.777 10.438 1.00 94.29 310 ALA A C 1
ATOM 1776 O O . ALA A 1 222 ? 46.538 11.578 10.967 1.00 97.97 310 ALA A O 1
ATOM 1778 N N . SER A 1 223 ? 45.247 10.963 9.216 1.00 86.24 311 SER A N 1
ATOM 1779 C CA . SER A 1 223 ? 45.441 12.174 8.416 1.00 87.28 311 SER A CA 1
ATOM 1780 C C . SER A 1 223 ? 46.888 12.355 7.959 1.00 84.77 311 SER A C 1
ATOM 1781 O O . SER A 1 223 ? 47.351 13.484 7.784 1.00 91.78 311 SER A O 1
ATOM 1784 N N . ASN A 1 224 ? 47.613 11.259 7.762 1.00 84.66 312 ASN A N 1
ATOM 1785 C CA . ASN A 1 224 ? 48.960 11.299 7.210 1.00 86.97 312 ASN A CA 1
ATOM 1786 C C . ASN A 1 224 ? 48.950 10.844 5.755 1.00 85.87 312 ASN A C 1
ATOM 1787 O O . ASN A 1 224 ? 48.108 10.043 5.342 1.00 77.42 312 ASN A O 1
ATOM 1792 N N . VAL A 1 225 ? 49.896 11.362 4.978 1.00 82.71 313 VAL A N 1
ATOM 1793 C CA . VAL A 1 225 ? 50.055 10.966 3.583 1.00 83.87 313 VAL A CA 1
ATOM 1794 C C . VAL A 1 225 ? 50.982 9.761 3.518 1.00 82.56 313 VAL A C 1
ATOM 1795 O O . VAL A 1 225 ? 52.087 9.783 4.074 1.00 82.55 313 VAL A O 1
ATOM 1799 N N . CYS A 1 226 ? 50.536 8.709 2.834 1.00 76.11 314 CYS A N 1
ATOM 1800 C CA . CYS A 1 226 ? 51.257 7.447 2.792 1.00 70.59 314 CYS A CA 1
ATOM 1801 C C . CYS A 1 226 ? 51.229 6.890 1.378 1.00 66.65 314 CYS A C 1
ATOM 1802 O O . CYS A 1 226 ? 50.357 7.224 0.574 1.00 70.72 314 CYS A O 1
ATOM 1805 N N . PHE A 1 227 ? 52.207 6.035 1.081 1.00 65.36 315 PHE A N 1
ATOM 1806 C CA . PHE A 1 227 ? 52.144 5.155 -0.075 1.00 77.04 315 PHE A CA 1
ATOM 1807 C C . PHE A 1 227 ? 52.544 3.756 0.368 1.00 74.33 315 PHE A C 1
ATOM 1808 O O . PHE A 1 227 ? 53.285 3.585 1.340 1.00 73.08 315 PHE A O 1
ATOM 1816 N N . PHE A 1 228 ? 52.047 2.751 -0.349 1.00 73.10 316 PHE A N 1
ATOM 1817 C CA . PHE A 1 228 ? 52.229 1.374 0.076 1.00 70.84 316 PHE A CA 1
ATOM 1818 C C . PHE A 1 228 ? 52.613 0.509 -1.116 1.00 68.23 316 PHE A C 1
ATOM 1819 O O . PHE A 1 228 ? 52.505 0.917 -2.276 1.00 74.53 316 PHE A O 1
ATOM 1827 N N . ALA A 1 229 ? 53.091 -0.693 -0.808 1.00 58.99 317 ALA A N 1
ATOM 1828 C CA . ALA A 1 229 ? 53.416 -1.710 -1.799 1.00 60.08 317 ALA A CA 1
ATOM 1829 C C . ALA A 1 229 ? 52.434 -2.863 -1.635 1.00 66.68 317 ALA A C 1
ATOM 1830 O O . ALA A 1 229 ? 52.309 -3.423 -0.540 1.00 69.88 317 ALA A O 1
ATOM 1832 N N . LYS A 1 230 ? 51.737 -3.210 -2.719 1.00 69.87 318 LYS A N 1
ATOM 1833 C CA . LYS A 1 230 ? 50.616 -4.142 -2.621 1.00 64.52 318 LYS A CA 1
ATOM 1834 C C . LYS A 1 230 ? 51.084 -5.560 -2.307 1.00 69.10 318 LYS A C 1
ATOM 1835 O O . LYS A 1 230 ? 50.549 -6.213 -1.403 1.00 68.45 318 LYS A O 1
ATOM 1841 N N . CYS A 1 231 ? 52.075 -6.058 -3.040 1.00 65.84 319 CYS A N 1
ATOM 1842 C CA . CYS A 1 231 ? 52.523 -7.434 -2.855 1.00 63.76 319 CYS A CA 1
ATOM 1843 C C . CYS A 1 231 ? 53.166 -7.648 -1.483 1.00 60.05 319 CYS A C 1
ATOM 1844 O O . CYS A 1 231 ? 52.880 -8.663 -0.837 1.00 66.58 319 CYS A O 1
ATOM 1847 N N . PRO A 1 232 ? 54.036 -6.751 -0.997 1.00 58.27 320 PRO A N 1
ATOM 1848 C CA . PRO A 1 232 ? 54.506 -6.901 0.390 1.00 61.40 320 PRO A CA 1
ATOM 1849 C C . PRO A 1 232 ? 53.388 -6.904 1.422 1.00 64.96 320 PRO A C 1
ATOM 1850 O O . PRO A 1 232 ? 53.513 -7.586 2.448 1.00 57.52 320 PRO A O 1
ATOM 1854 N N . TYR A 1 233 ? 52.296 -6.171 1.185 1.00 63.37 321 TYR A N 1
ATOM 1855 C CA . TYR A 1 233 ? 51.195 -6.170 2.145 1.00 53.86 321 TYR A CA 1
ATOM 1856 C C . TYR A 1 233 ? 50.514 -7.532 2.209 1.00 67.33 321 TYR A C 1
ATOM 1857 O O . TYR A 1 233 ? 50.167 -8.008 3.297 1.00 59.90 321 TYR A O 1
ATOM 1866 N N . MET A 1 234 ? 50.296 -8.164 1.053 1.00 67.44 322 MET A N 1
ATOM 1867 C CA . MET A 1 234 ? 49.714 -9.501 1.047 1.00 74.51 322 MET A CA 1
ATOM 1868 C C . MET A 1 234 ? 50.659 -10.528 1.659 1.00 72.51 322 MET A C 1
ATOM 1869 O O . MET A 1 234 ? 50.201 -11.504 2.264 1.00 62.43 322 MET A O 1
ATOM 1874 N N . CYS A 1 235 ? 51.968 -10.328 1.519 1.00 71.29 323 CYS A N 1
ATOM 1875 C CA . CYS A 1 235 ? 52.950 -11.223 2.117 1.00 64.17 323 CYS A CA 1
ATOM 1876 C C . CYS A 1 235 ? 53.204 -10.925 3.590 1.00 63.46 323 CYS A C 1
ATOM 1877 O O . CYS A 1 235 ? 54.037 -11.600 4.204 1.00 60.47 323 CYS A O 1
ATOM 1880 N N . LYS A 1 236 ? 52.512 -9.936 4.160 1.00 67.97 324 LYS A N 1
ATOM 1881 C CA . LYS A 1 236 ? 52.570 -9.634 5.592 1.00 66.25 324 LYS A CA 1
ATOM 1882 C C . LYS A 1 236 ? 53.973 -9.220 6.033 1.00 61.24 324 LYS A C 1
ATOM 1883 O O . LYS A 1 236 ? 54.417 -9.538 7.138 1.00 67.10 324 LYS A O 1
ATOM 1889 N N . THR A 1 237 ? 54.672 -8.492 5.167 1.00 56.08 325 THR A N 1
ATOM 1890 C CA . THR A 1 237 ? 55.949 -7.878 5.491 1.00 63.36 325 THR A CA 1
ATOM 1891 C C . THR A 1 237 ? 55.782 -6.357 5.445 1.00 61.61 325 THR A C 1
ATOM 1892 O O . THR A 1 237 ? 54.663 -5.842 5.339 1.00 65.07 325 THR A O 1
ATOM 1896 N N . GLU A 1 238 ? 56.897 -5.635 5.536 1.00 69.93 326 GLU A N 1
ATOM 1897 C CA . GLU A 1 238 ? 56.840 -4.178 5.540 1.00 61.25 326 GLU A CA 1
ATOM 1898 C C . GLU A 1 238 ? 56.255 -3.666 4.232 1.00 58.96 326 GLU A C 1
ATOM 1899 O O . GLU A 1 238 ? 56.736 -4.006 3.147 1.00 65.50 326 GLU A O 1
ATOM 1905 N N . TYR A 1 239 ? 55.216 -2.837 4.336 1.00 53.07 327 TYR A N 1
ATOM 1906 C CA . TYR A 1 239 ? 54.464 -2.455 3.149 1.00 52.97 327 TYR A CA 1
ATOM 1907 C C . TYR A 1 239 ? 54.087 -0.986 3.062 1.00 57.49 327 TYR A C 1
ATOM 1908 O O . TYR A 1 239 ? 53.550 -0.590 2.025 1.00 66.66 327 TYR A O 1
ATOM 1917 N N . ALA A 1 240 ? 54.332 -0.164 4.078 1.00 54.83 328 ALA A N 1
ATOM 1918 C CA . ALA A 1 240 ? 53.906 1.225 3.996 1.00 67.98 328 ALA A CA 1
ATOM 1919 C C . ALA A 1 240 ? 54.829 2.127 4.802 1.00 65.05 328 ALA A C 1
ATOM 1920 O O . ALA A 1 240 ? 55.303 1.749 5.877 1.00 62.62 328 ALA A O 1
ATOM 1922 N N . VAL A 1 241 ? 55.074 3.321 4.266 1.00 59.81 329 VAL A N 1
ATOM 1923 C CA . VAL A 1 241 ? 55.724 4.408 4.985 1.00 65.41 329 VAL A CA 1
ATOM 1924 C C . VAL A 1 241 ? 54.867 5.653 4.808 1.00 64.22 329 VAL A C 1
ATOM 1925 O O . VAL A 1 241 ? 54.147 5.797 3.815 1.00 66.46 329 VAL A O 1
ATOM 1929 N N . CYS A 1 242 ? 54.947 6.559 5.780 1.00 67.05 330 CYS A N 1
ATOM 1930 C CA . CYS A 1 242 ? 54.079 7.727 5.809 1.00 72.55 330 CYS A CA 1
ATOM 1931 C C . CYS A 1 242 ? 54.866 8.974 6.173 1.00 67.95 330 CYS A C 1
ATOM 1932 O O . CYS A 1 242 ? 55.796 8.919 6.982 1.00 67.49 330 CYS A O 1
ATOM 1935 N N . GLY A 1 243 ? 54.486 10.096 5.569 1.00 72.91 331 GLY A N 1
ATOM 1936 C CA . GLY A 1 243 ? 54.881 11.384 6.092 1.00 68.35 331 GLY A CA 1
ATOM 1937 C C . GLY A 1 243 ? 54.076 11.719 7.331 1.00 69.66 331 GLY A C 1
ATOM 1938 O O . GLY A 1 243 ? 53.076 11.078 7.655 1.00 70.59 331 GLY A O 1
ATOM 1939 N N . LYS A 1 244 ? 54.518 12.750 8.047 1.00 79.12 332 LYS A N 1
ATOM 1940 C CA . LYS A 1 244 ? 53.857 13.181 9.280 1.00 91.15 332 LYS A CA 1
ATOM 1941 C C . LYS A 1 244 ? 53.629 14.687 9.246 1.00 88.07 332 LYS A C 1
ATOM 1942 O O . LYS A 1 244 ? 54.338 15.451 9.916 1.00 98.51 332 LYS A O 1
ATOM 1948 N N . PRO A 1 245 ? 52.639 15.157 8.469 1.00 79.51 333 PRO A N 1
ATOM 1949 C CA . PRO A 1 245 ? 51.793 14.350 7.584 1.00 77.28 333 PRO A CA 1
ATOM 1950 C C . PRO A 1 245 ? 52.376 14.226 6.179 1.00 75.68 333 PRO A C 1
ATOM 1951 O O . PRO A 1 245 ? 51.943 13.374 5.406 1.00 79.79 333 PRO A O 1
ATOM 1955 N N . HIS A 1 246 ? 53.349 15.078 5.861 1.00 67.40 334 HIS A N 1
ATOM 1956 C CA . HIS A 1 246 ? 53.987 15.085 4.552 1.00 70.93 334 HIS A CA 1
ATOM 1957 C C . HIS A 1 246 ? 55.457 14.702 4.583 1.00 70.17 334 HIS A C 1
ATOM 1958 O O . HIS A 1 246 ? 55.951 14.136 3.606 1.00 68.22 334 HIS A O 1
ATOM 1965 N N . LEU A 1 247 ? 56.166 14.998 5.669 1.00 67.79 335 LEU A N 1
ATOM 1966 C CA . LEU A 1 247 ? 57.615 14.863 5.703 1.00 64.94 335 LEU A CA 1
ATOM 1967 C C . LEU A 1 247 ? 58.022 13.468 6.161 1.00 67.97 335 LEU A C 1
ATOM 1968 O O . LEU A 1 247 ? 57.515 12.962 7.168 1.00 72.97 335 LEU A O 1
ATOM 1973 N N . LEU A 1 248 ? 58.946 12.858 5.421 1.00 65.63 336 LEU A N 1
ATOM 1974 C CA . LEU A 1 248 ? 59.451 11.523 5.710 1.00 63.59 336 LEU A CA 1
ATOM 1975 C C . LEU A 1 248 ? 60.961 11.525 5.536 1.00 63.22 336 LEU A C 1
ATOM 1976 O O . LEU A 1 248 ? 61.463 11.919 4.479 1.00 60.18 336 LEU A O 1
ATOM 1981 N N . GLU A 1 249 ? 61.681 11.096 6.566 1.00 58.20 337 GLU A N 1
ATOM 1982 C CA . GLU A 1 249 ? 63.134 11.070 6.508 1.00 57.30 337 GLU A CA 1
ATOM 1983 C C . GLU A 1 249 ? 63.624 9.759 5.908 1.00 61.62 337 GLU A C 1
ATOM 1984 O O . GLU A 1 249 ? 63.019 8.700 6.093 1.00 69.36 337 GLU A O 1
ATOM 1990 N N . GLY A 1 250 ? 64.723 9.849 5.166 1.00 55.99 338 GLY A N 1
ATOM 1991 C CA . GLY A 1 250 ? 65.311 8.686 4.533 1.00 53.87 338 GLY A CA 1
ATOM 1992 C C . GLY A 1 250 ? 66.719 9.004 4.082 1.00 55.34 338 GLY A C 1
ATOM 1993 O O . GLY A 1 250 ? 67.244 10.092 4.326 1.00 54.56 338 GLY A O 1
ATOM 1994 N N . SER A 1 251 ? 67.327 8.032 3.411 1.00 49.82 339 SER A N 1
ATOM 1995 C CA . SER A 1 251 ? 68.684 8.162 2.905 1.00 48.63 339 SER A CA 1
ATOM 1996 C C . SER A 1 251 ? 68.661 8.300 1.389 1.00 50.01 339 SER A C 1
ATOM 1997 O O . SER A 1 251 ? 67.829 7.688 0.711 1.00 49.38 339 SER A O 1
ATOM 2000 N N . LEU A 1 252 ? 69.572 9.115 0.864 1.00 49.29 340 LEU A N 1
ATOM 2001 C CA . LEU A 1 252 ? 69.707 9.340 -0.570 1.00 54.88 340 LEU A CA 1
ATOM 2002 C C . LEU A 1 252 ? 71.120 8.950 -0.975 1.00 66.29 340 LEU A C 1
ATOM 2003 O O . LEU A 1 252 ? 72.090 9.524 -0.472 1.00 70.88 340 LEU A O 1
ATOM 2008 N N . SER A 1 253 ? 71.232 7.995 -1.894 1.00 55.87 341 SER A N 1
ATOM 2009 C CA . SER A 1 253 ? 72.516 7.467 -2.331 1.00 55.48 341 SER A CA 1
ATOM 2010 C C . SER A 1 253 ? 72.709 7.798 -3.802 1.00 53.96 341 SER A C 1
ATOM 2011 O O . SER A 1 253 ? 71.845 7.488 -4.629 1.00 59.26 341 SER A O 1
ATOM 2014 N N . ALA A 1 254 ? 73.844 8.412 -4.125 1.00 53.91 342 ALA A N 1
ATOM 2015 C CA . ALA A 1 254 ? 74.078 8.891 -5.479 1.00 55.91 342 ALA A CA 1
ATOM 2016 C C . ALA A 1 254 ? 74.239 7.727 -6.447 1.00 53.27 342 ALA A C 1
ATOM 2017 O O . ALA A 1 254 ? 74.925 6.743 -6.156 1.00 57.85 342 ALA A O 1
ATOM 2019 N N . PHE A 1 255 ? 73.606 7.849 -7.611 1.00 52.06 343 PHE A N 1
ATOM 2020 C CA . PHE A 1 255 ? 73.692 6.806 -8.623 1.00 59.49 343 PHE A CA 1
ATOM 2021 C C . PHE A 1 255 ? 75.085 6.756 -9.238 1.00 64.44 343 PHE A C 1
ATOM 2022 O O . PHE A 1 255 ? 75.709 7.789 -9.493 1.00 74.16 343 PHE A O 1
ATOM 2030 N N . LEU A 1 256 ? 75.569 5.543 -9.471 1.00 66.79 344 LEU A N 1
ATOM 2031 C CA . LEU A 1 256 ? 76.763 5.329 -10.268 1.00 62.34 344 LEU A CA 1
ATOM 2032 C C . LEU A 1 256 ? 76.410 5.507 -11.741 1.00 63.60 344 LEU A C 1
ATOM 2033 O O . LEU A 1 256 ? 75.234 5.597 -12.099 1.00 61.14 344 LEU A O 1
ATOM 2038 N N . PRO A 1 257 ? 77.404 5.586 -12.630 1.00 68.00 345 PRO A N 1
ATOM 2039 C CA . PRO A 1 257 ? 77.086 5.729 -14.056 1.00 68.49 345 PRO A CA 1
ATOM 2040 C C . PRO A 1 257 ? 76.288 4.539 -14.570 1.00 68.68 345 PRO A C 1
ATOM 2041 O O . PRO A 1 257 ? 76.396 3.423 -14.058 1.00 64.23 345 PRO A O 1
ATOM 2045 N N . SER A 1 258 ? 75.463 4.803 -15.584 1.00 73.70 346 SER A N 1
ATOM 2046 C CA . SER A 1 258 ? 74.633 3.765 -16.185 1.00 68.83 346 SER A CA 1
ATOM 2047 C C . SER A 1 258 ? 75.487 2.588 -16.638 1.00 76.28 346 SER A C 1
ATOM 2048 O O . SER A 1 258 ? 76.614 2.761 -17.111 1.00 80.07 346 SER A O 1
ATOM 2051 N N . LEU A 1 259 ? 74.940 1.379 -16.481 1.00 71.00 347 LEU A N 1
ATOM 2052 C CA . LEU A 1 259 ? 75.666 0.172 -16.860 1.00 63.88 347 LEU A CA 1
ATOM 2053 C C . LEU A 1 259 ? 75.995 0.139 -18.346 1.00 75.68 347 LEU A C 1
ATOM 2054 O O . LEU A 1 259 ? 76.870 -0.630 -18.758 1.00 76.02 347 LEU A O 1
ATOM 2059 N N . ASN A 1 260 ? 75.313 0.950 -19.159 1.00 87.31 348 ASN A N 1
ATOM 2060 C CA . ASN A 1 260 ? 75.714 1.106 -20.553 1.00 93.12 348 ASN A CA 1
ATOM 2061 C C . ASN A 1 260 ? 77.094 1.744 -20.657 1.00 94.06 348 ASN A C 1
ATOM 2062 O O . ASN A 1 260 ? 77.893 1.379 -21.527 1.00 100.79 348 ASN A O 1
ATOM 2067 N N . LEU A 1 261 ? 77.389 2.705 -19.777 1.00 84.24 349 LEU A N 1
ATOM 2068 C CA . LEU A 1 261 ? 78.673 3.396 -19.819 1.00 82.47 349 LEU A CA 1
ATOM 2069 C C . LEU A 1 261 ? 79.757 2.633 -19.064 1.00 82.85 349 LEU A C 1
ATOM 2070 O O . LEU A 1 261 ? 80.922 2.642 -19.475 1.00 92.17 349 LEU A O 1
ATOM 2075 N N . ALA A 1 262 ? 79.398 1.972 -17.964 1.00 72.51 350 ALA A N 1
ATOM 2076 C CA . ALA A 1 262 ? 80.369 1.281 -17.117 1.00 71.76 350 ALA A CA 1
ATOM 2077 C C . ALA A 1 262 ? 79.751 0.000 -16.579 1.00 72.95 350 ALA A C 1
ATOM 2078 O O . ALA A 1 262 ? 79.082 0.003 -15.537 1.00 77.10 350 ALA A O 1
ATOM 2080 N N . PRO A 1 263 ? 79.958 -1.122 -17.265 1.00 64.13 351 PRO A N 1
ATOM 2081 C CA . PRO A 1 263 ? 79.377 -2.387 -16.800 1.00 64.52 351 PRO A CA 1
ATOM 2082 C C . PRO A 1 263 ? 80.026 -2.862 -15.510 1.00 64.93 351 PRO A C 1
ATOM 2083 O O . PRO A 1 263 ? 81.193 -2.581 -15.228 1.00 65.27 351 PRO A O 1
ATOM 2087 N N . ARG A 1 264 ? 79.247 -3.596 -14.724 1.00 62.18 352 ARG A N 1
ATOM 2088 C CA . ARG A 1 264 ? 79.686 -4.100 -13.434 1.00 59.64 352 ARG A CA 1
ATOM 2089 C C . ARG A 1 264 ? 79.457 -5.601 -13.341 1.00 66.66 352 ARG A C 1
ATOM 2090 O O . ARG A 1 264 ? 78.512 -6.144 -13.920 1.00 72.00 352 ARG A O 1
ATOM 2098 N N . LEU A 1 265 ? 80.341 -6.264 -12.602 1.00 66.26 353 LEU A N 1
ATOM 2099 C CA . LEU A 1 265 ? 80.221 -7.678 -12.283 1.00 56.83 353 LEU A CA 1
ATOM 2100 C C . LEU A 1 265 ? 79.910 -7.850 -10.803 1.00 56.97 353 LEU A C 1
ATOM 2101 O O . LEU A 1 265 ? 80.348 -7.060 -9.965 1.00 63.66 353 LEU A O 1
ATOM 2106 N N . SER A 1 266 ? 79.144 -8.888 -10.488 1.00 67.16 354 SER A N 1
ATOM 2107 C CA . SER A 1 266 ? 78.887 -9.287 -9.111 1.00 71.31 354 SER A CA 1
ATOM 2108 C C . SER A 1 266 ? 79.674 -10.555 -8.815 1.00 74.13 354 SER A C 1
ATOM 2109 O O . SER A 1 266 ? 79.619 -11.518 -9.586 1.00 72.41 354 SER A O 1
ATOM 2112 N N . VAL A 1 267 ? 80.406 -10.550 -7.705 1.00 62.00 355 VAL A N 1
ATOM 2113 C CA . VAL A 1 267 ? 81.300 -11.655 -7.369 1.00 58.44 355 VAL A CA 1
ATOM 2114 C C . VAL A 1 267 ? 80.946 -12.177 -5.982 1.00 57.97 355 VAL A C 1
ATOM 2115 O O . VAL A 1 267 ? 80.789 -11.381 -5.045 1.00 57.41 355 VAL A O 1
ATOM 2119 N N . PRO A 1 268 ? 80.802 -13.490 -5.803 1.00 55.30 356 PRO A N 1
ATOM 2120 C CA . PRO A 1 268 ? 80.458 -14.017 -4.477 1.00 51.18 356 PRO A CA 1
ATOM 2121 C C . PRO A 1 268 ? 81.599 -13.846 -3.487 1.00 58.47 356 PRO A C 1
ATOM 2122 O O . PRO A 1 268 ? 82.776 -13.962 -3.837 1.00 68.04 356 PRO A O 1
ATOM 2126 N N . ASN A 1 269 ? 81.233 -13.557 -2.238 1.00 61.87 357 ASN A N 1
ATOM 2127 C CA . ASN A 1 269 ? 82.175 -13.404 -1.136 1.00 61.04 357 ASN A CA 1
ATOM 2128 C C . ASN A 1 269 ? 82.530 -14.777 -0.578 1.00 65.71 357 ASN A C 1
ATOM 2129 O O . ASN A 1 269 ? 81.687 -15.428 0.053 1.00 59.66 357 ASN A O 1
ATOM 2134 N N . PRO A 1 270 ? 83.766 -15.248 -0.778 1.00 71.31 358 PRO A N 1
ATOM 2135 C CA . PRO A 1 270 ? 84.131 -16.597 -0.308 1.00 64.93 358 PRO A CA 1
ATOM 2136 C C . PRO A 1 270 ? 84.062 -16.771 1.202 1.00 57.97 358 PRO A C 1
ATOM 2137 O O . PRO A 1 270 ? 84.128 -17.913 1.674 1.00 65.96 358 PRO A O 1
ATOM 2141 N N . TRP A 1 271 ? 83.942 -15.688 1.970 1.00 58.24 359 TRP A N 1
ATOM 2142 C CA . TRP A 1 271 ? 83.872 -15.760 3.424 1.00 51.61 359 TRP A CA 1
ATOM 2143 C C . TRP A 1 271 ? 82.506 -15.341 3.958 1.00 49.19 359 TRP A C 1
ATOM 2144 O O . TRP A 1 271 ? 82.379 -15.022 5.144 1.00 61.17 359 TRP A O 1
ATOM 2155 N N . ILE A 1 272 ? 81.476 -15.344 3.106 1.00 46.51 360 ILE A N 1
ATOM 2156 C CA . ILE A 1 272 ? 80.140 -14.961 3.560 1.00 53.97 360 ILE A CA 1
ATOM 2157 C C . ILE A 1 272 ? 79.643 -15.913 4.640 1.00 53.23 360 ILE A C 1
ATOM 2158 O O . ILE A 1 272 ? 78.847 -15.526 5.504 1.00 60.31 360 ILE A O 1
ATOM 2163 N N . ARG A 1 273 ? 80.118 -17.156 4.633 1.00 51.43 361 ARG A N 1
ATOM 2164 C CA . ARG A 1 273 ? 79.715 -18.144 5.619 1.00 53.94 361 ARG A CA 1
ATOM 2165 C C . ARG A 1 273 ? 80.933 -18.635 6.386 1.00 54.36 361 ARG A C 1
ATOM 2166 O O . ARG A 1 273 ? 82.035 -18.732 5.839 1.00 50.86 361 ARG A O 1
ATOM 2174 N N . SER A 1 274 ? 80.718 -18.956 7.656 1.00 52.59 362 SER A N 1
ATOM 2175 C CA . SER A 1 274 ? 81.708 -19.632 8.478 1.00 58.09 362 SER A CA 1
ATOM 2176 C C . SER A 1 274 ? 81.343 -21.106 8.604 1.00 68.73 362 SER A C 1
ATOM 2177 O O . SER A 1 274 ? 80.209 -21.513 8.341 1.00 66.42 362 SER A O 1
ATOM 2180 N N . TYR A 1 275 ? 82.323 -21.911 9.006 1.00 67.64 363 TYR A N 1
ATOM 2181 C CA . TYR A 1 275 ? 82.138 -23.351 9.088 1.00 56.91 363 TYR A CA 1
ATOM 2182 C C . TYR A 1 275 ? 82.709 -23.867 10.398 1.00 64.80 363 TYR A C 1
ATOM 2183 O O . TYR A 1 275 ? 83.722 -23.359 10.886 1.00 70.28 363 TYR A O 1
ATOM 2192 N N . THR A 1 276 ? 82.046 -24.871 10.966 1.00 59.44 364 THR A N 1
ATOM 2193 C CA . THR A 1 276 ? 82.488 -25.484 12.217 1.00 62.69 364 THR A CA 1
ATOM 2194 C C . THR A 1 276 ? 83.533 -26.546 11.903 1.00 60.06 364 THR A C 1
ATOM 2195 O O . THR A 1 276 ? 83.207 -27.645 11.452 1.00 66.22 364 THR A O 1
ATOM 2199 N N . LEU A 1 277 ? 84.798 -26.210 12.136 1.00 61.92 365 LEU A N 1
ATOM 2200 C CA . LEU A 1 277 ? 85.890 -27.145 11.922 1.00 62.85 365 LEU A CA 1
ATOM 2201 C C . LEU A 1 277 ? 85.909 -28.197 13.027 1.00 78.31 365 LEU A C 1
ATOM 2202 O O . LEU A 1 277 ? 85.402 -27.984 14.132 1.00 86.87 365 LEU A O 1
ATOM 2207 N N . ALA A 1 278 ? 86.496 -29.351 12.712 1.00 87.25 366 ALA A N 1
ATOM 2208 C CA . ALA A 1 278 ? 86.597 -30.424 13.693 1.00 98.23 366 ALA A CA 1
ATOM 2209 C C . ALA A 1 278 ? 87.366 -29.939 14.914 1.00 109.13 366 ALA A C 1
ATOM 2210 O O . ALA A 1 278 ? 88.531 -29.542 14.807 1.00 104.35 366 ALA A O 1
ATOM 2212 N N . GLY A 1 279 ? 86.697 -29.965 16.068 1.00 120.59 367 GLY A N 1
ATOM 2213 C CA . GLY A 1 279 ? 87.199 -29.377 17.296 1.00 129.38 367 GLY A CA 1
ATOM 2214 C C . GLY A 1 279 ? 88.636 -29.699 17.648 1.00 135.89 367 GLY A C 1
ATOM 2215 O O . GLY A 1 279 ? 89.117 -30.802 17.373 1.00 141.34 367 GLY A O 1
ATOM 2216 N N . LYS A 1 280 ? 89.332 -28.742 18.256 1.00 135.65 368 LYS A N 1
ATOM 2217 C CA . LYS A 1 280 ? 88.746 -27.447 18.594 1.00 135.74 368 LYS A CA 1
ATOM 2218 C C . LYS A 1 280 ? 89.516 -26.294 17.961 1.00 127.23 368 LYS A C 1
ATOM 2219 O O . LYS A 1 280 ? 89.807 -25.297 18.621 1.00 121.88 368 LYS A O 1
ATOM 2225 N N . GLU A 1 281 ? 89.843 -26.429 16.678 1.00 119.41 369 GLU A N 1
ATOM 2226 C CA . GLU A 1 281 ? 90.504 -25.360 15.946 1.00 115.71 369 GLU A CA 1
ATOM 2227 C C . GLU A 1 281 ? 89.441 -24.412 15.406 1.00 100.77 369 GLU A C 1
ATOM 2228 O O . GLU A 1 281 ? 88.501 -24.842 14.729 1.00 105.98 369 GLU A O 1
ATOM 2234 N N . GLU A 1 282 ? 89.595 -23.126 15.705 1.00 81.25 370 GLU A N 1
ATOM 2235 C CA . GLU A 1 282 ? 88.589 -22.140 15.340 1.00 66.96 370 GLU A CA 1
ATOM 2236 C C . GLU A 1 282 ? 88.684 -21.752 13.869 1.00 63.91 370 GLU A C 1
ATOM 2237 O O . GLU A 1 282 ? 89.767 -21.703 13.279 1.00 73.94 370 GLU A O 1
ATOM 2243 N N . TRP A 1 283 ? 87.519 -21.450 13.290 1.00 52.08 371 TRP A N 1
ATOM 2244 C CA . TRP A 1 283 ? 87.423 -21.184 11.857 1.00 54.87 371 TRP A CA 1
ATOM 2245 C C . TRP A 1 283 ? 88.195 -19.930 11.458 1.00 60.97 371 TRP A C 1
ATOM 2246 O O . TRP A 1 283 ? 88.968 -19.946 10.493 1.00 61.91 371 TRP A O 1
ATOM 2257 N N . GLU A 1 284 ? 87.994 -18.827 12.185 1.00 50.05 372 GLU A N 1
ATOM 2258 C CA . GLU A 1 284 ? 88.632 -17.569 11.810 1.00 61.72 372 GLU A CA 1
ATOM 2259 C C . GLU A 1 284 ? 90.148 -17.615 11.956 1.00 69.16 372 GLU A C 1
ATOM 2260 O O . GLU A 1 284 ? 90.845 -16.860 11.271 1.00 75.47 372 GLU A O 1
ATOM 2266 N N . VAL A 1 285 ? 90.675 -18.494 12.807 1.00 70.09 373 VAL A N 1
ATOM 2267 C CA . VAL A 1 285 ? 92.114 -18.556 13.035 1.00 60.23 373 VAL A CA 1
ATOM 2268 C C . VAL A 1 285 ? 92.807 -19.604 12.165 1.00 66.93 373 VAL A C 1
ATOM 2269 O O . VAL A 1 285 ? 94.012 -19.477 11.897 1.00 70.33 373 VAL A O 1
ATOM 2273 N N . ASN A 1 286 ? 92.077 -20.599 11.673 1.00 76.26 374 ASN A N 1
ATOM 2274 C CA . ASN A 1 286 ? 92.692 -21.678 10.904 1.00 76.37 374 ASN A CA 1
ATOM 2275 C C . ASN A 1 286 ? 92.996 -21.199 9.487 1.00 72.22 374 ASN A C 1
ATOM 2276 O O . ASN A 1 286 ? 92.091 -20.730 8.790 1.00 72.21 374 ASN A O 1
ATOM 2281 N N . PRO A 1 287 ? 94.240 -21.316 9.026 1.00 73.20 375 PRO A N 1
ATOM 2282 C CA . PRO A 1 287 ? 94.626 -20.761 7.722 1.00 72.23 375 PRO A CA 1
ATOM 2283 C C . PRO A 1 287 ? 94.392 -21.669 6.524 1.00 68.71 375 PRO A C 1
ATOM 2284 O O . PRO A 1 287 ? 94.646 -21.233 5.395 1.00 65.05 375 PRO A O 1
ATOM 2288 N N . LEU A 1 288 ? 93.932 -22.906 6.731 1.00 69.58 376 LEU A N 1
ATOM 2289 C CA . LEU A 1 288 ? 93.810 -23.853 5.624 1.00 67.63 376 LEU A CA 1
ATOM 2290 C C . LEU A 1 288 ? 92.880 -23.335 4.532 1.00 67.00 376 LEU A C 1
ATOM 2291 O O . LEU A 1 288 ? 93.174 -23.480 3.339 1.00 68.31 376 LEU A O 1
ATOM 2296 N N . TYR A 1 289 ? 91.753 -22.731 4.918 1.00 68.78 377 TYR A N 1
ATOM 2297 C CA . TYR A 1 289 ? 90.794 -22.247 3.928 1.00 64.79 377 TYR A CA 1
ATOM 2298 C C . TYR A 1 289 ? 91.407 -21.173 3.034 1.00 65.44 377 TYR A C 1
ATOM 2299 O O . TYR A 1 289 ? 91.322 -21.255 1.802 1.00 65.30 377 TYR A O 1
ATOM 2308 N N . CYS A 1 290 ? 92.029 -20.151 3.632 1.00 57.30 378 CYS A N 1
ATOM 2309 C CA . CYS A 1 290 ? 92.636 -19.109 2.809 1.00 67.42 378 CYS A CA 1
ATOM 2310 C C . CYS A 1 290 ? 93.846 -19.629 2.040 1.00 62.78 378 CYS A C 1
ATOM 2311 O O . CYS A 1 290 ? 94.130 -19.139 0.942 1.00 59.04 378 CYS A O 1
ATOM 2314 N N . ASP A 1 291 ? 94.567 -20.612 2.590 1.00 67.30 379 ASP A N 1
ATOM 2315 C CA . ASP A 1 291 ? 95.631 -21.257 1.822 1.00 73.98 379 ASP A CA 1
ATOM 2316 C C . ASP A 1 291 ? 95.094 -21.828 0.515 1.00 73.43 379 ASP A C 1
ATOM 2317 O O . ASP A 1 291 ? 95.786 -21.814 -0.510 1.00 68.44 379 ASP A O 1
ATOM 2322 N N . THR A 1 292 ? 93.857 -22.330 0.532 1.00 65.74 380 THR A N 1
ATOM 2323 C CA . THR A 1 292 ? 93.237 -22.843 -0.684 1.00 66.25 380 THR A CA 1
ATOM 2324 C C . THR A 1 292 ? 92.738 -21.715 -1.582 1.00 75.79 380 THR A C 1
ATOM 2325 O O . THR A 1 292 ? 92.929 -21.761 -2.802 1.00 79.50 380 THR A O 1
ATOM 2329 N N . VAL A 1 293 ? 92.094 -20.700 -0.996 1.00 67.88 381 VAL A N 1
ATOM 2330 C CA . VAL A 1 293 ? 91.575 -19.582 -1.782 1.00 68.93 381 VAL A CA 1
ATOM 2331 C C . VAL A 1 293 ? 92.710 -18.839 -2.479 1.00 66.88 381 VAL A C 1
ATOM 2332 O O . VAL A 1 293 ? 92.556 -18.366 -3.613 1.00 71.34 381 VAL A O 1
ATOM 2336 N N . LYS A 1 294 ? 93.867 -18.726 -1.817 1.00 63.55 382 LYS A N 1
ATOM 2337 C CA . LYS A 1 294 ? 95.030 -18.089 -2.432 1.00 64.26 382 LYS A CA 1
ATOM 2338 C C . LYS A 1 294 ? 95.448 -18.762 -3.733 1.00 73.09 382 LYS A C 1
ATOM 2339 O O . LYS A 1 294 ? 96.087 -18.118 -4.571 1.00 79.04 382 LYS A O 1
ATOM 2345 N N . GLN A 1 295 ? 95.110 -20.037 -3.920 1.00 75.81 383 GLN A N 1
ATOM 2346 C CA . GLN A 1 295 ? 95.449 -20.774 -5.128 1.00 82.81 383 GLN A CA 1
ATOM 2347 C C . GLN A 1 295 ? 94.313 -20.793 -6.142 1.00 84.07 383 GLN A C 1
ATOM 2348 O O . GLN A 1 295 ? 94.406 -21.501 -7.149 1.00 88.33 383 GLN A O 1
ATOM 2354 N N . ILE A 1 296 ? 93.247 -20.035 -5.903 1.00 77.92 384 ILE A N 1
ATOM 2355 C CA . ILE A 1 296 ? 92.076 -20.015 -6.771 1.00 72.74 384 ILE A CA 1
ATOM 2356 C C . ILE A 1 296 ? 91.965 -18.635 -7.405 1.00 77.12 384 ILE A C 1
ATOM 2357 O O . ILE A 1 296 ? 91.919 -17.619 -6.700 1.00 79.24 384 ILE A O 1
ATOM 2362 N N . TYR A 1 297 ? 91.941 -18.603 -8.734 1.00 74.92 385 TYR A N 1
ATOM 2363 C CA . TYR A 1 297 ? 91.708 -17.362 -9.458 1.00 66.60 385 TYR A CA 1
ATOM 2364 C C . TYR A 1 297 ? 90.349 -16.781 -9.069 1.00 69.82 385 TYR A C 1
ATOM 2365 O O . TYR A 1 297 ? 89.380 -17.531 -8.902 1.00 82.94 385 TYR A O 1
ATOM 2374 N N . PRO A 1 298 ? 90.232 -15.449 -8.922 1.00 68.10 386 PRO A N 1
ATOM 2375 C CA . PRO A 1 298 ? 91.269 -14.432 -9.128 1.00 62.15 386 PRO A CA 1
ATOM 2376 C C . PRO A 1 298 ? 92.007 -14.027 -7.857 1.00 62.84 386 PRO A C 1
ATOM 2377 O O . PRO A 1 298 ? 92.674 -12.991 -7.838 1.00 65.96 386 PRO A O 1
ATOM 2381 N N . TYR A 1 299 ? 91.885 -14.828 -6.804 1.00 62.19 387 TYR A N 1
ATOM 2382 C CA . TYR A 1 299 ? 92.526 -14.509 -5.536 1.00 68.10 387 TYR A CA 1
ATOM 2383 C C . TYR A 1 299 ? 94.000 -14.895 -5.499 1.00 78.31 387 TYR A C 1
ATOM 2384 O O . TYR A 1 299 ? 94.637 -14.738 -4.451 1.00 79.86 387 TYR A O 1
ATOM 2393 N N . ASN A 1 300 ? 94.556 -15.381 -6.612 1.00 73.92 388 ASN A N 1
ATOM 2394 C CA . ASN A 1 300 ? 95.973 -15.719 -6.653 1.00 76.18 388 ASN A CA 1
ATOM 2395 C C . ASN A 1 300 ? 96.851 -14.473 -6.782 1.00 80.49 388 ASN A C 1
ATOM 2396 O O . ASN A 1 300 ? 98.011 -14.496 -6.357 1.00 86.12 388 ASN A O 1
ATOM 2401 N N . ASN A 1 301 ? 96.330 -13.382 -7.341 1.00 80.54 389 ASN A N 1
ATOM 2402 C CA . ASN A 1 301 ? 97.063 -12.122 -7.367 1.00 88.92 389 ASN A CA 1
ATOM 2403 C C . ASN A 1 301 ? 96.838 -11.348 -6.069 1.00 86.84 389 ASN A C 1
ATOM 2404 O O . ASN A 1 301 ? 95.795 -11.473 -5.419 1.00 80.89 389 ASN A O 1
ATOM 2409 N N . SER A 1 302 ? 97.833 -10.536 -5.700 1.00 87.79 390 SER A N 1
ATOM 2410 C CA . SER A 1 302 ? 97.860 -9.935 -4.367 1.00 91.91 390 SER A CA 1
ATOM 2411 C C . SER A 1 302 ? 96.736 -8.922 -4.166 1.00 87.41 390 SER A C 1
ATOM 2412 O O . SER A 1 302 ? 96.101 -8.899 -3.104 1.00 82.45 390 SER A O 1
ATOM 2415 N N . GLN A 1 303 ? 96.481 -8.074 -5.165 1.00 80.02 391 GLN A N 1
ATOM 2416 C CA . GLN A 1 303 ? 95.587 -6.937 -4.958 1.00 78.46 391 GLN A CA 1
ATOM 2417 C C . GLN A 1 303 ? 94.165 -7.384 -4.631 1.00 66.17 391 GLN A C 1
ATOM 2418 O O . GLN A 1 303 ? 93.510 -6.797 -3.762 1.00 66.41 391 GLN A O 1
ATOM 2424 N N . ARG A 1 304 ? 93.672 -8.421 -5.312 1.00 58.28 392 ARG A N 1
ATOM 2425 C CA . ARG A 1 304 ? 92.284 -8.838 -5.127 1.00 58.70 392 ARG A CA 1
ATOM 2426 C C . ARG A 1 304 ? 92.038 -9.308 -3.699 1.00 62.12 392 ARG A C 1
ATOM 2427 O O . ARG A 1 304 ? 91.033 -8.945 -3.076 1.00 63.88 392 ARG A O 1
ATOM 2435 N N . LEU A 1 305 ? 92.948 -10.125 -3.162 1.00 61.32 393 LEU A N 1
ATOM 2436 C CA . LEU A 1 305 ? 92.780 -10.620 -1.799 1.00 63.04 393 LEU A CA 1
ATOM 2437 C C . LEU A 1 305 ? 92.921 -9.493 -0.781 1.00 58.08 393 LEU A C 1
ATOM 2438 O O . LEU A 1 305 ? 92.192 -9.455 0.217 1.00 58.27 393 LEU A O 1
ATOM 2443 N N . LEU A 1 306 ? 93.849 -8.563 -1.019 1.00 60.97 394 LEU A N 1
ATOM 2444 C CA . LEU A 1 306 ? 93.982 -7.413 -0.132 1.00 51.07 394 LEU A CA 1
ATOM 2445 C C . LEU A 1 306 ? 92.760 -6.506 -0.204 1.00 52.26 394 LEU A C 1
ATOM 2446 O O . LEU A 1 306 ? 92.381 -5.896 0.803 1.00 50.77 394 LEU A O 1
ATOM 2451 N N . ASN A 1 307 ? 92.133 -6.401 -1.379 1.00 54.23 395 ASN A N 1
ATOM 2452 C CA . ASN A 1 307 ? 90.912 -5.608 -1.491 1.00 54.98 395 ASN A CA 1
ATOM 2453 C C . ASN A 1 307 ? 89.762 -6.255 -0.728 1.00 53.20 395 ASN A C 1
ATOM 2454 O O . ASN A 1 307 ? 88.957 -5.556 -0.103 1.00 57.36 395 ASN A O 1
ATOM 2459 N N . VAL A 1 308 ? 89.670 -7.588 -0.767 1.00 55.84 396 VAL A N 1
ATOM 2460 C CA . VAL A 1 308 ? 88.644 -8.287 0.003 1.00 55.56 396 VAL A CA 1
ATOM 2461 C C . VAL A 1 308 ? 88.886 -8.109 1.497 1.00 59.26 396 VAL A C 1
ATOM 2462 O O . VAL A 1 308 ? 87.942 -7.928 2.276 1.00 56.58 396 VAL A O 1
ATOM 2466 N N . ILE A 1 309 ? 90.152 -8.147 1.919 1.00 61.63 397 ILE A N 1
ATOM 2467 C CA . ILE A 1 309 ? 90.473 -7.960 3.330 1.00 52.41 397 ILE A CA 1
ATOM 2468 C C . ILE A 1 309 ? 90.108 -6.550 3.782 1.00 56.61 397 ILE A C 1
ATOM 2469 O O . ILE A 1 309 ? 89.646 -6.349 4.912 1.00 56.25 397 ILE A O 1
ATOM 2474 N N . ASP A 1 310 ? 90.296 -5.555 2.910 1.00 47.52 398 ASP A N 1
ATOM 2475 C CA . ASP A 1 310 ? 89.800 -4.213 3.202 1.00 50.56 398 ASP A CA 1
ATOM 2476 C C . ASP A 1 310 ? 88.291 -4.226 3.408 1.00 51.95 398 ASP A C 1
ATOM 2477 O O . ASP A 1 310 ? 87.772 -3.630 4.360 1.00 50.57 398 ASP A O 1
ATOM 2482 N N . MET A 1 311 ? 87.571 -4.911 2.519 1.00 52.10 399 MET A N 1
ATOM 2483 C CA . MET A 1 311 ? 86.118 -4.964 2.606 1.00 45.93 399 MET A CA 1
ATOM 2484 C C . MET A 1 311 ? 85.651 -5.662 3.878 1.00 45.63 399 MET A C 1
ATOM 2485 O O . MET A 1 311 ? 84.621 -5.285 4.449 1.00 45.97 399 MET A O 1
ATOM 2490 N N . ALA A 1 312 ? 86.393 -6.672 4.340 1.00 45.59 400 ALA A N 1
ATOM 2491 C CA . ALA A 1 312 ? 86.008 -7.372 5.562 1.00 46.23 400 ALA A CA 1
ATOM 2492 C C . ALA A 1 312 ? 86.246 -6.503 6.791 1.00 47.78 400 ALA A C 1
ATOM 2493 O O . ALA A 1 312 ? 85.464 -6.542 7.749 1.00 47.67 400 ALA A O 1
ATOM 2495 N N . ILE A 1 313 ? 87.330 -5.725 6.785 1.00 50.10 401 ILE A N 1
ATOM 2496 C CA . ILE A 1 313 ? 87.578 -4.769 7.861 1.00 45.69 401 ILE A CA 1
ATOM 2497 C C . ILE A 1 313 ? 86.440 -3.759 7.940 1.00 50.22 401 ILE A C 1
ATOM 2498 O O . ILE A 1 313 ? 85.907 -3.475 9.020 1.00 44.37 401 ILE A O 1
ATOM 2503 N N . PHE A 1 314 ? 86.052 -3.204 6.789 1.00 44.74 402 PHE A N 1
ATOM 2504 C CA . PHE A 1 314 ? 84.928 -2.275 6.740 1.00 53.61 402 PHE A CA 1
ATOM 2505 C C . PHE A 1 314 ? 83.653 -2.927 7.266 1.00 55.22 402 PHE A C 1
ATOM 2506 O O . PHE A 1 314 ? 82.957 -2.358 8.116 1.00 51.35 402 PHE A O 1
ATOM 2514 N N . ASP A 1 315 ? 83.338 -4.133 6.780 1.00 52.08 403 ASP A N 1
ATOM 2515 C CA . ASP A 1 315 ? 82.116 -4.811 7.205 1.00 52.31 403 ASP A CA 1
ATOM 2516 C C . ASP A 1 315 ? 82.150 -5.152 8.690 1.00 44.39 403 ASP A C 1
ATOM 2517 O O . ASP A 1 315 ? 81.116 -5.110 9.367 1.00 43.47 403 ASP A O 1
ATOM 2522 N N . PHE A 1 316 ? 83.323 -5.517 9.210 1.00 43.84 404 PHE A N 1
ATOM 2523 C CA . PHE A 1 316 ? 83.427 -5.800 10.637 1.00 43.81 404 PHE A CA 1
ATOM 2524 C C . PHE A 1 316 ? 83.166 -4.549 11.464 1.00 52.80 404 PHE A C 1
ATOM 2525 O O . PHE A 1 316 ? 82.470 -4.607 12.485 1.00 47.76 404 PHE A O 1
ATOM 2533 N N . LEU A 1 317 ? 83.707 -3.403 11.032 1.00 54.35 405 LEU A N 1
ATOM 2534 C CA . LEU A 1 317 ? 83.524 -2.160 11.777 1.00 43.75 405 LEU A CA 1
ATOM 2535 C C . LEU A 1 317 ? 82.051 -1.785 11.890 1.00 47.31 405 LEU A C 1
ATOM 2536 O O . LEU A 1 317 ? 81.602 -1.322 12.945 1.00 48.12 405 LEU A O 1
ATOM 2541 N N . ILE A 1 318 ? 81.281 -1.980 10.815 1.00 43.50 406 ILE A N 1
ATOM 2542 C CA . ILE A 1 318 ? 79.857 -1.658 10.824 1.00 44.16 406 ILE A CA 1
ATOM 2543 C C . ILE A 1 318 ? 78.985 -2.864 11.141 1.00 55.55 406 ILE A C 1
ATOM 2544 O O . ILE A 1 318 ? 77.753 -2.732 11.176 1.00 53.28 406 ILE A O 1
ATOM 2549 N N . GLY A 1 319 ? 79.580 -4.031 11.379 1.00 51.84 407 GLY A N 1
ATOM 2550 C CA . GLY A 1 319 ? 78.816 -5.222 11.707 1.00 44.24 407 GLY A CA 1
ATOM 2551 C C . GLY A 1 319 ? 77.863 -5.672 10.615 1.00 48.67 407 GLY A C 1
ATOM 2552 O O . GLY A 1 319 ? 76.684 -5.929 10.881 1.00 53.78 407 GLY A O 1
ATOM 2553 N N . ASN A 1 320 ? 78.361 -5.784 9.386 1.00 51.63 408 ASN A N 1
ATOM 2554 C CA . ASN A 1 320 ? 77.547 -6.169 8.238 1.00 48.14 408 ASN A CA 1
ATOM 2555 C C . ASN A 1 320 ? 77.829 -7.631 7.908 1.00 53.76 408 ASN A C 1
ATOM 2556 O O . ASN A 1 320 ? 78.877 -7.958 7.343 1.00 54.53 408 ASN A O 1
ATOM 2561 N N . MET A 1 321 ? 76.887 -8.505 8.256 1.00 52.53 409 MET A N 1
ATOM 2562 C CA . MET A 1 321 ? 76.986 -9.929 7.968 1.00 54.74 409 MET A CA 1
ATOM 2563 C C . MET A 1 321 ? 76.388 -10.304 6.620 1.00 47.90 409 MET A C 1
ATOM 2564 O O . MET A 1 321 ? 76.304 -11.494 6.304 1.00 54.54 409 MET A O 1
ATOM 2569 N N . ASP A 1 322 ? 75.971 -9.326 5.817 1.00 46.10 410 ASP A N 1
ATOM 2570 C CA . ASP A 1 322 ? 75.166 -9.595 4.632 1.00 55.90 410 ASP A CA 1
ATOM 2571 C C . ASP A 1 322 ? 75.878 -9.207 3.339 1.00 49.42 410 ASP A C 1
ATOM 2572 O O . ASP A 1 322 ? 75.227 -8.903 2.338 1.00 55.92 410 ASP A O 1
ATOM 2577 N N . ARG A 1 323 ? 77.209 -9.233 3.328 1.00 52.56 411 ARG A N 1
ATOM 2578 C CA . ARG A 1 323 ? 77.950 -8.966 2.095 1.00 54.02 411 ARG A CA 1
ATOM 2579 C C . ARG A 1 323 ? 78.127 -10.278 1.331 1.00 52.35 411 ARG A C 1
ATOM 2580 O O . ARG A 1 323 ? 79.208 -10.862 1.244 1.00 50.01 411 ARG A O 1
ATOM 2588 N N . HIS A 1 324 ? 77.005 -10.746 0.781 1.00 60.61 412 HIS A N 1
ATOM 2589 C CA . HIS A 1 324 ? 77.010 -11.984 0.010 1.00 59.05 412 HIS A CA 1
ATOM 2590 C C . HIS A 1 324 ? 77.791 -11.834 -1.287 1.00 59.18 412 HIS A C 1
ATOM 2591 O O . HIS A 1 324 ? 78.358 -12.814 -1.784 1.00 58.66 412 HIS A O 1
ATOM 2598 N N . HIS A 1 325 ? 77.812 -10.630 -1.859 1.00 54.65 413 HIS A N 1
ATOM 2599 C CA . HIS A 1 325 ? 78.506 -10.368 -3.109 1.00 61.30 413 HIS A CA 1
ATOM 2600 C C . HIS A 1 325 ? 79.116 -8.975 -3.070 1.00 61.55 413 HIS A C 1
ATOM 2601 O O . HIS A 1 325 ? 78.634 -8.088 -2.361 1.00 59.66 413 HIS A O 1
ATOM 2608 N N . TYR A 1 326 ? 80.187 -8.794 -3.839 1.00 53.64 414 TYR A N 1
ATOM 2609 C CA . TYR A 1 326 ? 80.769 -7.483 -4.070 1.00 59.71 414 TYR A CA 1
ATOM 2610 C C . TYR A 1 326 ? 80.807 -7.206 -5.567 1.00 65.17 414 TYR A C 1
ATOM 2611 O O . TYR A 1 326 ? 80.754 -8.122 -6.392 1.00 61.72 414 TYR A O 1
ATOM 2620 N N . GLU A 1 327 ? 80.889 -5.924 -5.912 1.00 62.59 415 GLU A N 1
ATOM 2621 C CA . GLU A 1 327 ? 80.818 -5.495 -7.300 1.00 64.36 415 GLU A CA 1
ATOM 2622 C C . GLU A 1 327 ? 82.109 -4.805 -7.715 1.00 64.67 415 GLU A C 1
ATOM 2623 O O . GLU A 1 327 ? 82.829 -4.240 -6.887 1.00 68.68 415 GLU A O 1
ATOM 2629 N N . MET A 1 328 ? 82.396 -4.870 -9.014 1.00 62.63 416 MET A N 1
ATOM 2630 C CA . MET A 1 328 ? 83.585 -4.269 -9.598 1.00 59.65 416 MET A CA 1
ATOM 2631 C C . MET A 1 328 ? 83.220 -3.658 -10.941 1.00 69.35 416 MET A C 1
ATOM 2632 O O . MET A 1 328 ? 82.261 -4.083 -11.589 1.00 79.46 416 MET A O 1
ATOM 2637 N N . PHE A 1 329 ? 83.993 -2.658 -11.358 1.00 65.95 417 PHE A N 1
ATOM 2638 C CA . PHE A 1 329 ? 83.855 -2.118 -12.701 1.00 67.63 417 PHE A CA 1
ATOM 2639 C C . PHE A 1 329 ? 84.621 -2.989 -13.688 1.00 71.97 417 PHE A C 1
ATOM 2640 O O . PHE A 1 329 ? 85.761 -3.388 -13.431 1.00 72.08 417 PHE A O 1
ATOM 2648 N N . THR A 1 330 ? 83.981 -3.286 -14.822 1.00 69.84 418 THR A N 1
ATOM 2649 C CA . THR A 1 330 ? 84.617 -4.113 -15.845 1.00 67.64 418 THR A CA 1
ATOM 2650 C C . THR A 1 330 ? 85.905 -3.476 -16.359 1.00 74.30 418 THR A C 1
ATOM 2651 O O . THR A 1 330 ? 86.898 -4.175 -16.593 1.00 74.06 418 THR A O 1
ATOM 2655 N N . LYS A 1 331 ? 85.916 -2.147 -16.516 1.00 73.63 419 LYS A N 1
ATOM 2656 C CA . LYS A 1 331 ? 87.036 -1.489 -17.183 1.00 71.07 419 LYS A CA 1
ATOM 2657 C C . LYS A 1 331 ? 88.349 -1.677 -16.433 1.00 75.28 419 LYS A C 1
ATOM 2658 O O . LYS A 1 331 ? 89.412 -1.765 -17.060 1.00 74.30 419 LYS A O 1
ATOM 2664 N N . PHE A 1 332 ? 88.308 -1.752 -15.108 1.00 72.18 420 PHE A N 1
ATOM 2665 C CA . PHE A 1 332 ? 89.538 -1.849 -14.336 1.00 69.94 420 PHE A CA 1
ATOM 2666 C C . PHE A 1 332 ? 90.024 -3.283 -14.181 1.00 81.58 420 PHE A C 1
ATOM 2667 O O . PHE A 1 332 ? 91.059 -3.503 -13.544 1.00 85.11 420 PHE A O 1
ATOM 2675 N N . GLY A 1 333 ? 89.311 -4.255 -14.754 1.00 83.72 421 GLY A N 1
ATOM 2676 C CA . GLY A 1 333 ? 89.722 -5.643 -14.753 1.00 71.04 421 GLY A CA 1
ATOM 2677 C C . GLY A 1 333 ? 89.926 -6.157 -13.338 1.00 72.39 421 GLY A C 1
ATOM 2678 O O . GLY A 1 333 ? 89.400 -5.622 -12.358 1.00 77.03 421 GLY A O 1
ATOM 2679 N N . ASP A 1 334 ? 90.698 -7.235 -13.246 1.00 68.27 422 ASP A N 1
ATOM 2680 C CA . ASP A 1 334 ? 91.076 -7.742 -11.941 1.00 74.87 422 ASP A CA 1
ATOM 2681 C C . ASP A 1 334 ? 91.993 -6.727 -11.258 1.00 97.30 422 ASP A C 1
ATOM 2682 O O . ASP A 1 334 ? 92.492 -5.784 -11.882 1.00 105.64 422 ASP A O 1
ATOM 2687 N N . ASP A 1 335 ? 92.189 -6.913 -9.952 1.00 102.08 423 ASP A N 1
ATOM 2688 C CA . ASP A 1 335 ? 92.976 -6.006 -9.115 1.00 101.26 423 ASP A CA 1
ATOM 2689 C C . ASP A 1 335 ? 92.303 -4.642 -8.979 1.00 82.30 423 ASP A C 1
ATOM 2690 O O . ASP A 1 335 ? 92.751 -3.805 -8.188 1.00 78.91 423 ASP A O 1
ATOM 2695 N N . GLY A 1 336 ? 91.239 -4.403 -9.744 1.00 69.41 424 GLY A N 1
ATOM 2696 C CA . GLY A 1 336 ? 90.469 -3.188 -9.571 1.00 59.42 424 GLY A CA 1
ATOM 2697 C C . GLY A 1 336 ? 89.846 -3.118 -8.191 1.00 59.63 424 GLY A C 1
ATOM 2698 O O . GLY A 1 336 ? 89.669 -4.127 -7.506 1.00 70.59 424 GLY A O 1
ATOM 2699 N N . PHE A 1 337 ? 89.509 -1.904 -7.770 1.00 54.90 425 PHE A N 1
ATOM 2700 C CA . PHE A 1 337 ? 88.951 -1.763 -6.436 1.00 56.48 425 PHE A CA 1
ATOM 2701 C C . PHE A 1 337 ? 87.535 -2.331 -6.392 1.00 64.48 425 PHE A C 1
ATOM 2702 O O . PHE A 1 337 ? 86.849 -2.449 -7.411 1.00 64.84 425 PHE A O 1
ATOM 2710 N N . LEU A 1 338 ? 87.105 -2.689 -5.187 1.00 61.00 426 LEU A N 1
ATOM 2711 C CA . LEU A 1 338 ? 85.781 -3.247 -4.962 1.00 57.41 426 LEU A CA 1
ATOM 2712 C C . LEU A 1 338 ? 84.832 -2.145 -4.517 1.00 64.70 426 LEU A C 1
ATOM 2713 O O . LEU A 1 338 ? 85.183 -1.314 -3.674 1.00 66.30 426 LEU A O 1
ATOM 2718 N N . ILE A 1 339 ? 83.632 -2.140 -5.090 1.00 63.45 427 ILE A N 1
ATOM 2719 C CA . ILE A 1 339 ? 82.609 -1.158 -4.754 1.00 63.19 427 ILE A CA 1
ATOM 2720 C C . ILE A 1 339 ? 81.806 -1.683 -3.572 1.00 61.25 427 ILE A C 1
ATOM 2721 O O . ILE A 1 339 ? 81.285 -2.803 -3.616 1.00 65.98 427 ILE A O 1
ATOM 2726 N N . HIS A 1 340 ? 81.703 -0.878 -2.512 1.00 59.74 428 HIS A N 1
ATOM 2727 C CA . HIS A 1 340 ? 80.982 -1.275 -1.300 1.00 59.27 428 HIS A CA 1
ATOM 2728 C C . HIS A 1 340 ? 79.580 -0.665 -1.353 1.00 60.88 428 HIS A C 1
ATOM 2729 O O . HIS A 1 340 ? 79.292 0.373 -0.753 1.00 65.12 428 HIS A O 1
ATOM 2736 N N . LEU A 1 341 ? 78.696 -1.332 -2.086 1.00 66.79 429 LEU A N 1
ATOM 2737 C CA . LEU A 1 341 ? 77.321 -0.882 -2.239 1.00 68.19 429 LEU A CA 1
ATOM 2738 C C . LEU A 1 341 ? 76.411 -1.512 -1.192 1.00 69.30 429 LEU A C 1
ATOM 2739 O O . LEU A 1 341 ? 76.726 -2.543 -0.593 1.00 65.89 429 LEU A O 1
ATOM 2744 N N . ASP A 1 342 ? 75.265 -0.862 -0.985 1.00 73.71 430 ASP A N 1
ATOM 2745 C CA . ASP A 1 342 ? 74.146 -1.384 -0.199 1.00 79.11 430 ASP A CA 1
ATOM 2746 C C . ASP A 1 342 ? 74.600 -1.844 1.189 1.00 69.25 430 ASP A C 1
ATOM 2747 O O . ASP A 1 342 ? 74.681 -3.034 1.494 1.00 71.34 430 ASP A O 1
ATOM 2752 N N . ASN A 1 343 ? 74.890 -0.853 2.028 1.00 57.06 431 ASN A N 1
ATOM 2753 C CA . ASN A 1 343 ? 75.321 -1.092 3.397 1.00 49.23 431 ASN A CA 1
ATOM 2754 C C . ASN A 1 343 ? 74.183 -0.941 4.401 1.00 44.39 431 ASN A C 1
ATOM 2755 O O . ASN A 1 343 ? 74.440 -0.704 5.586 1.00 44.66 431 ASN A O 1
ATOM 2760 N N . ALA A 1 344 ? 72.934 -1.100 3.953 1.00 46.85 432 ALA A N 1
ATOM 2761 C CA . ALA A 1 344 ? 71.779 -0.901 4.824 1.00 50.58 432 ALA A CA 1
ATOM 2762 C C . ALA A 1 344 ? 71.719 -1.899 5.975 1.00 46.86 432 ALA A C 1
ATOM 2763 O O . ALA A 1 344 ? 71.000 -1.658 6.952 1.00 48.81 432 ALA A O 1
ATOM 2765 N N . ARG A 1 345 ? 72.448 -3.009 5.892 1.00 48.34 433 ARG A N 1
ATOM 2766 C CA . ARG A 1 345 ? 72.420 -4.017 6.942 1.00 63.99 433 ARG A CA 1
ATOM 2767 C C . ARG A 1 345 ? 73.475 -3.774 8.016 1.00 53.91 433 ARG A C 1
ATOM 2768 O O . ARG A 1 345 ? 73.614 -4.592 8.931 1.00 48.27 433 ARG A O 1
ATOM 2776 N N . GLY A 1 346 ? 74.205 -2.661 7.934 1.00 52.49 434 GLY A N 1
ATOM 2777 C CA . GLY A 1 346 ? 75.182 -2.328 8.947 1.00 43.56 434 GLY A CA 1
ATOM 2778 C C . GLY A 1 346 ? 74.577 -1.558 10.105 1.00 43.71 434 GLY A C 1
ATOM 2779 O O . GLY A 1 346 ? 73.427 -1.127 10.056 1.00 55.88 434 GLY A O 1
ATOM 2780 N N . PHE A 1 347 ? 75.381 -1.406 11.159 1.00 45.04 435 PHE A N 1
ATOM 2781 C CA . PHE A 1 347 ? 75.017 -0.602 12.327 1.00 43.89 435 PHE A CA 1
ATOM 2782 C C . PHE A 1 347 ? 73.685 -1.055 12.920 1.00 49.52 435 PHE A C 1
ATOM 2783 O O . PHE A 1 347 ? 72.838 -0.243 13.293 1.00 65.11 435 PHE A O 1
ATOM 2791 N N . GLY A 1 348 ? 73.498 -2.369 12.999 1.00 55.78 436 GLY A N 1
ATOM 2792 C CA . GLY A 1 348 ? 72.271 -2.922 13.535 1.00 49.09 436 GLY A CA 1
ATOM 2793 C C . GLY A 1 348 ? 72.429 -3.437 14.948 1.00 54.57 436 GLY A C 1
ATOM 2794 O O . GLY A 1 348 ? 71.450 -3.540 15.694 1.00 55.31 436 GLY A O 1
ATOM 2795 N N . ARG A 1 349 ? 73.665 -3.762 15.327 1.00 52.40 437 ARG A N 1
ATOM 2796 C CA . ARG A 1 349 ? 73.962 -4.349 16.634 1.00 59.06 437 ARG A CA 1
ATOM 2797 C C . ARG A 1 349 ? 75.215 -3.660 17.166 1.00 60.62 437 ARG A C 1
ATOM 2798 O O . ARG A 1 349 ? 76.329 -3.979 16.742 1.00 65.44 437 ARG A O 1
ATOM 2806 N N . HIS A 1 350 ? 75.031 -2.714 18.086 1.00 54.70 438 HIS A N 1
ATOM 2807 C CA . HIS A 1 350 ? 76.169 -2.018 18.669 1.00 58.11 438 HIS A CA 1
ATOM 2808 C C . HIS A 1 350 ? 76.852 -2.810 19.775 1.00 59.28 438 HIS A C 1
ATOM 2809 O O . HIS A 1 350 ? 78.017 -2.536 20.086 1.00 62.31 438 HIS A O 1
ATOM 2816 N N . SER A 1 351 ? 76.168 -3.789 20.360 1.00 52.25 439 SER A N 1
ATOM 2817 C CA . SER A 1 351 ? 76.669 -4.512 21.519 1.00 47.87 439 SER A CA 1
ATOM 2818 C C . SER A 1 351 ? 77.193 -5.899 21.170 1.00 58.45 439 SER A C 1
ATOM 2819 O O . SER A 1 351 ? 77.479 -6.688 22.076 1.00 49.96 439 SER A O 1
ATOM 2822 N N . HIS A 1 352 ? 77.316 -6.217 19.883 1.00 45.04 440 HIS A N 1
ATOM 2823 C CA . HIS A 1 352 ? 77.829 -7.507 19.455 1.00 45.61 440 HIS A CA 1
ATOM 2824 C C . HIS A 1 352 ? 78.820 -7.305 18.321 1.00 47.75 440 HIS A C 1
ATOM 2825 O O . HIS A 1 352 ? 78.588 -6.496 17.417 1.00 46.15 440 HIS A O 1
ATOM 2832 N N . ASP A 1 353 ? 79.919 -8.054 18.374 1.00 46.93 441 ASP A N 1
ATOM 2833 C CA . ASP A 1 353 ? 80.955 -8.019 17.352 1.00 50.48 441 ASP A CA 1
ATOM 2834 C C . ASP A 1 353 ? 81.072 -9.403 16.732 1.00 48.75 441 ASP A C 1
ATOM 2835 O O . ASP A 1 353 ? 81.388 -10.374 17.427 1.00 54.17 441 ASP A O 1
ATOM 2840 N N . GLU A 1 354 ? 80.816 -9.490 15.429 1.00 48.14 442 GLU A N 1
ATOM 2841 C CA . GLU A 1 354 ? 80.876 -10.762 14.715 1.00 44.13 442 GLU A CA 1
ATOM 2842 C C . GLU A 1 354 ? 82.259 -10.884 14.093 1.00 51.84 442 GLU A C 1
ATOM 2843 O O . GLU A 1 354 ? 82.509 -10.415 12.981 1.00 56.49 442 GLU A O 1
ATOM 2849 N N . ILE A 1 355 ? 83.174 -11.526 14.826 1.00 49.68 443 ILE A N 1
ATOM 2850 C CA . ILE A 1 355 ? 84.554 -11.643 14.368 1.00 60.50 443 ILE A CA 1
ATOM 2851 C C . ILE A 1 355 ? 84.680 -12.556 13.156 1.00 55.91 443 ILE A C 1
ATOM 2852 O O . ILE A 1 355 ? 85.711 -12.529 12.475 1.00 60.20 443 ILE A O 1
ATOM 2857 N N . SER A 1 356 ? 83.664 -13.372 12.866 1.00 52.31 444 SER A N 1
ATOM 2858 C CA . SER A 1 356 ? 83.699 -14.174 11.649 1.00 46.50 444 SER A CA 1
ATOM 2859 C C . SER A 1 356 ? 83.720 -13.305 10.398 1.00 54.32 444 SER A C 1
ATOM 2860 O O . SER A 1 356 ? 84.182 -13.759 9.346 1.00 54.86 444 SER A O 1
ATOM 2863 N N . ILE A 1 357 ? 83.233 -12.064 10.489 1.00 50.47 445 ILE A N 1
ATOM 2864 C CA . ILE A 1 357 ? 83.337 -11.136 9.366 1.00 52.44 445 ILE A CA 1
ATOM 2865 C C . ILE A 1 357 ? 84.799 -10.846 9.049 1.00 51.33 445 ILE A C 1
ATOM 2866 O O . ILE A 1 357 ? 85.180 -10.696 7.882 1.00 54.49 445 ILE A O 1
ATOM 2871 N N . LEU A 1 358 ? 85.641 -10.775 10.080 1.00 44.95 446 LEU A N 1
ATOM 2872 C CA . LEU A 1 358 ? 87.067 -10.518 9.920 1.00 60.42 446 LEU A CA 1
ATOM 2873 C C . LEU A 1 358 ? 87.848 -11.729 9.427 1.00 64.98 446 LEU A C 1
ATOM 2874 O O . LEU A 1 358 ? 89.074 -11.636 9.304 1.00 65.89 446 LEU A O 1
ATOM 2879 N N . SER A 1 359 ? 87.178 -12.849 9.159 1.00 60.14 447 SER A N 1
ATOM 2880 C CA . SER A 1 359 ? 87.871 -14.083 8.794 1.00 60.93 447 SER A CA 1
ATOM 2881 C C . SER A 1 359 ? 88.891 -13.934 7.670 1.00 57.01 447 SER A C 1
ATOM 2882 O O . SER A 1 359 ? 89.949 -14.579 7.757 1.00 53.69 447 SER A O 1
ATOM 2885 N N . PRO A 1 360 ? 88.657 -13.155 6.602 1.00 59.07 448 PRO A N 1
ATOM 2886 C CA . PRO A 1 360 ? 89.726 -13.000 5.598 1.00 57.13 448 PRO A 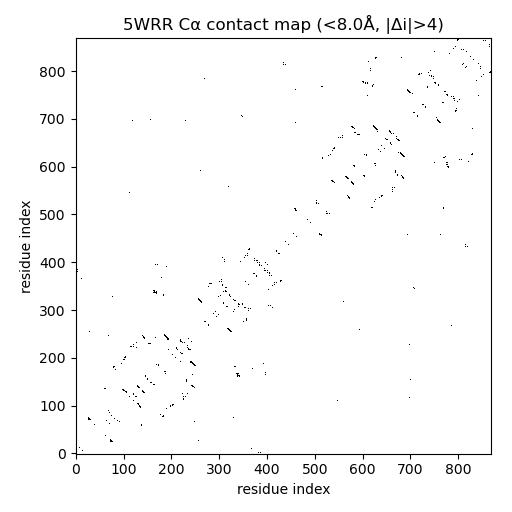CA 1
ATOM 2887 C C . PRO A 1 360 ? 91.025 -12.480 6.187 1.00 56.23 448 PRO A C 1
ATOM 2888 O O . PRO A 1 360 ? 92.103 -12.945 5.802 1.00 58.97 448 PRO A O 1
ATOM 2892 N N . LEU A 1 361 ? 90.951 -11.536 7.126 1.00 55.90 449 LEU A N 1
ATOM 2893 C CA . LEU A 1 361 ? 92.165 -10.995 7.728 1.00 59.41 449 LEU A CA 1
ATOM 2894 C C . LEU A 1 361 ? 92.811 -12.001 8.674 1.00 60.25 449 LEU A C 1
ATOM 2895 O O . LEU A 1 361 ? 94.031 -12.200 8.645 1.00 50.72 449 LEU A O 1
ATOM 2900 N N . SER A 1 362 ? 92.009 -12.644 9.526 1.00 59.46 450 SER A N 1
ATOM 2901 C CA . SER A 1 362 ? 92.561 -13.557 10.520 1.00 59.41 450 SER A CA 1
ATOM 2902 C C . SER A 1 362 ? 93.057 -14.867 9.917 1.00 58.89 450 SER A C 1
ATOM 2903 O O . SER A 1 362 ? 93.900 -15.530 10.529 1.00 59.39 450 SER A O 1
ATOM 2906 N N . GLN A 1 363 ? 92.566 -15.253 8.739 1.00 55.88 451 GLN A N 1
ATOM 2907 C CA . GLN A 1 363 ? 93.025 -16.480 8.095 1.00 62.64 451 GLN A CA 1
ATOM 2908 C C . GLN A 1 363 ? 94.213 -16.233 7.171 1.00 63.64 451 GLN A C 1
ATOM 2909 O O . GLN A 1 363 ? 95.200 -16.972 7.215 1.00 67.62 451 GLN A O 1
ATOM 2915 N N . CYS A 1 364 ? 94.130 -15.202 6.329 1.00 61.06 452 CYS A N 1
ATOM 2916 C CA . CYS A 1 364 ? 95.183 -14.952 5.352 1.00 67.01 452 CYS A CA 1
ATOM 2917 C C . CYS A 1 364 ? 96.384 -14.246 5.968 1.00 64.82 452 CYS A C 1
ATOM 2918 O O . CYS A 1 364 ? 97.508 -14.407 5.480 1.00 55.64 452 CYS A O 1
ATOM 2921 N N . CYS A 1 365 ? 96.163 -13.462 7.024 1.00 70.72 453 CYS A N 1
ATOM 2922 C CA . CYS A 1 365 ? 97.235 -12.789 7.759 1.00 75.21 453 CYS A CA 1
ATOM 2923 C C . CYS A 1 365 ? 98.074 -11.899 6.843 1.00 68.73 453 CYS A C 1
ATOM 2924 O O . CYS A 1 365 ? 99.303 -11.989 6.798 1.00 74.09 453 CYS A O 1
ATOM 2927 N N . MET A 1 366 ? 97.389 -11.029 6.104 1.00 53.70 454 MET A N 1
ATOM 2928 C CA . MET A 1 366 ? 98.042 -10.005 5.306 1.00 60.01 454 MET A CA 1
ATOM 2929 C C . MET A 1 366 ? 97.112 -8.805 5.205 1.00 62.78 454 MET A C 1
ATOM 2930 O O . MET A 1 366 ? 95.887 -8.946 5.242 1.00 67.82 454 MET A O 1
ATOM 2935 N N . ILE A 1 367 ? 97.707 -7.618 5.091 1.00 65.29 455 ILE A N 1
ATOM 2936 C CA . ILE A 1 367 ? 96.953 -6.371 5.097 1.00 57.71 455 ILE A CA 1
ATOM 2937 C C . ILE A 1 367 ? 97.752 -5.323 4.337 1.00 59.68 455 ILE A C 1
ATOM 2938 O O . ILE A 1 367 ? 98.984 -5.377 4.280 1.00 56.45 455 ILE A O 1
ATOM 2943 N N . LYS A 1 368 ? 97.039 -4.372 3.738 1.00 50.84 456 LYS A N 1
ATOM 2944 C CA . LYS A 1 368 ? 97.690 -3.256 3.068 1.00 51.78 456 LYS A CA 1
ATOM 2945 C C . LYS A 1 368 ? 98.399 -2.372 4.084 1.00 54.08 456 LYS A C 1
ATOM 2946 O O . LYS A 1 368 ? 97.880 -2.110 5.173 1.00 63.89 456 LYS A O 1
ATOM 2952 N N . LYS A 1 369 ? 99.597 -1.913 3.720 1.00 56.48 457 LYS A N 1
ATOM 2953 C CA . LYS A 1 369 ? 100.317 -0.964 4.563 1.00 54.74 457 LYS A CA 1
ATOM 2954 C C . LYS A 1 369 ? 99.494 0.300 4.785 1.00 56.06 457 LYS A C 1
ATOM 2955 O O . LYS A 1 369 ? 99.357 0.775 5.919 1.00 59.74 457 LYS A O 1
ATOM 2961 N N . LYS A 1 370 ? 98.926 0.852 3.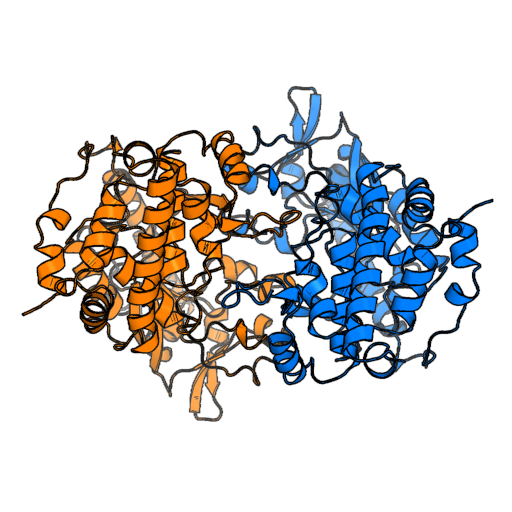709 1.00 51.47 458 LYS A N 1
ATOM 2962 C CA . LYS A 1 370 ? 98.090 2.042 3.832 1.00 52.90 458 LYS A CA 1
ATOM 2963 C C . LYS A 1 370 ? 96.923 1.798 4.781 1.00 52.50 458 LYS A C 1
ATOM 2964 O O . LYS A 1 370 ? 96.642 2.620 5.662 1.00 56.00 458 LYS A O 1
ATOM 2970 N N . THR A 1 371 ? 96.235 0.665 4.619 1.00 59.91 459 THR A N 1
ATOM 2971 C CA . THR A 1 371 ? 95.079 0.367 5.461 1.00 51.34 459 THR A CA 1
ATOM 2972 C C . THR A 1 371 ? 95.473 0.289 6.932 1.00 52.42 459 THR A C 1
ATOM 2973 O O . THR A 1 371 ? 94.799 0.860 7.797 1.00 56.56 459 THR A O 1
ATOM 2977 N N . LEU A 1 372 ? 96.572 -0.409 7.233 1.00 51.52 460 LEU A N 1
ATOM 2978 C CA . LEU A 1 372 ? 96.998 -0.554 8.622 1.00 58.82 460 LEU A CA 1
ATOM 2979 C C . LEU A 1 372 ? 97.404 0.787 9.224 1.00 57.54 460 LEU A C 1
ATOM 2980 O O . LEU A 1 372 ? 97.144 1.046 10.405 1.00 57.35 460 LEU A O 1
ATOM 2985 N N . LEU A 1 373 ? 98.040 1.654 8.432 1.00 49.66 461 LEU A N 1
ATOM 2986 C CA . LEU A 1 373 ? 98.467 2.949 8.959 1.00 61.37 461 LEU A CA 1
ATOM 2987 C C . LEU A 1 373 ? 97.273 3.839 9.285 1.00 59.90 461 LEU A C 1
ATOM 2988 O O . LEU A 1 373 ? 97.276 4.538 10.305 1.00 52.80 461 LEU A O 1
ATOM 2993 N N . HIS A 1 374 ? 96.245 3.828 8.432 1.00 51.85 462 HIS A N 1
ATOM 2994 C CA . HIS A 1 374 ? 95.046 4.609 8.723 1.00 47.65 462 HIS A CA 1
ATOM 2995 C C . HIS A 1 374 ? 94.340 4.087 9.968 1.00 53.75 462 HIS A C 1
ATOM 2996 O O . HIS A 1 374 ? 93.865 4.873 10.796 1.00 55.11 462 HIS A O 1
ATOM 3003 N N . LEU A 1 375 ? 94.269 2.761 10.121 1.00 53.80 463 LEU A N 1
ATOM 3004 C CA . LEU A 1 375 ? 93.645 2.182 11.307 1.00 50.79 463 LEU A CA 1
ATOM 3005 C C . LEU A 1 375 ? 94.434 2.516 12.567 1.00 51.65 463 LEU A C 1
ATOM 3006 O O . LEU A 1 375 ? 93.847 2.825 13.610 1.00 52.25 463 LEU A O 1
ATOM 3011 N N . GLN A 1 376 ? 95.767 2.441 12.492 1.00 59.00 464 GLN A N 1
ATOM 3012 C CA . GLN A 1 376 ? 96.601 2.772 13.644 1.00 59.93 464 GLN A CA 1
ATOM 3013 C C . GLN A 1 376 ? 96.433 4.230 14.056 1.00 55.15 464 GLN A C 1
ATOM 3014 O O . GLN A 1 376 ? 96.452 4.551 15.250 1.00 60.40 464 GLN A O 1
ATOM 3020 N N . LEU A 1 377 ? 96.281 5.129 13.082 1.00 47.65 465 LEU A N 1
ATOM 3021 C CA . LEU A 1 377 ? 96.084 6.538 13.411 1.00 52.13 465 LEU A CA 1
ATOM 3022 C C . LEU A 1 377 ? 94.714 6.772 14.036 1.00 56.22 465 LEU A C 1
ATOM 3023 O O . LEU A 1 377 ? 94.586 7.542 14.995 1.00 50.47 465 LEU A O 1
ATOM 3028 N N . LEU A 1 378 ? 93.681 6.104 13.518 1.00 55.43 466 LEU A N 1
ATOM 3029 C CA . LEU A 1 378 ? 92.327 6.279 14.029 1.00 51.46 466 LEU A CA 1
ATOM 3030 C C . LEU A 1 378 ? 92.117 5.638 15.394 1.00 54.33 466 LEU A C 1
ATOM 3031 O O . LEU A 1 378 ? 91.040 5.806 15.975 1.00 57.32 466 LEU A O 1
ATOM 3036 N N . ALA A 1 379 ? 93.105 4.909 15.914 1.00 49.76 467 ALA A N 1
ATOM 3037 C CA . ALA A 1 379 ? 93.043 4.368 17.264 1.00 46.51 467 ALA A CA 1
ATOM 3038 C C . ALA A 1 379 ? 93.662 5.297 18.297 1.00 55.03 467 ALA A C 1
ATOM 3039 O O . ALA A 1 379 ? 93.527 5.043 19.498 1.00 61.75 467 ALA A O 1
ATOM 3041 N N . GLN A 1 380 ? 94.336 6.356 17.858 1.00 47.08 468 GLN A N 1
ATOM 3042 C CA . GLN A 1 380 ? 94.916 7.334 18.763 1.00 55.95 468 GLN A CA 1
ATOM 3043 C C . GLN A 1 380 ? 93.855 8.329 19.218 1.00 56.04 468 GLN A C 1
ATOM 3044 O O . GLN A 1 380 ? 92.915 8.645 18.483 1.00 61.92 468 GLN A O 1
ATOM 3050 N N . ALA A 1 381 ? 94.008 8.809 20.456 1.00 52.96 469 ALA A N 1
ATOM 3051 C CA . ALA A 1 381 ? 93.006 9.692 21.050 1.00 55.50 469 ALA A CA 1
ATOM 3052 C C . ALA A 1 381 ? 92.792 10.951 20.216 1.00 58.24 469 ALA A C 1
ATOM 3053 O O . ALA A 1 381 ? 91.659 11.429 20.084 1.00 68.08 469 ALA A O 1
ATOM 3055 N N . ASP A 1 382 ? 93.865 11.505 19.647 1.00 61.58 470 ASP A N 1
ATOM 3056 C CA . ASP A 1 382 ? 93.744 12.744 18.885 1.00 64.08 470 ASP A CA 1
ATOM 3057 C C . ASP A 1 382 ? 92.973 12.563 17.584 1.00 59.41 470 ASP A C 1
ATOM 3058 O O . ASP A 1 382 ? 92.459 13.547 17.042 1.00 59.63 470 ASP A O 1
ATOM 3063 N N . TYR A 1 383 ? 92.883 11.338 17.068 1.00 57.75 471 TYR A N 1
ATOM 3064 C CA . TYR A 1 383 ? 92.164 11.067 15.829 1.00 59.88 471 TYR A CA 1
ATOM 3065 C C . TYR A 1 383 ? 91.152 9.948 16.026 1.00 55.03 471 TYR A C 1
ATOM 3066 O O . TYR A 1 383 ? 90.896 9.167 15.104 1.00 56.67 471 TYR A O 1
ATOM 3075 N N . ARG A 1 384 ? 90.566 9.871 17.221 1.00 48.94 472 ARG A N 1
ATOM 3076 C CA . ARG A 1 384 ? 89.732 8.734 17.594 1.00 48.74 472 ARG A CA 1
ATOM 3077 C C . ARG A 1 384 ? 88.595 8.547 16.598 1.00 52.02 472 ARG A C 1
ATOM 3078 O O . ARG A 1 384 ? 87.899 9.503 16.242 1.00 55.16 472 ARG A O 1
ATOM 3086 N N . LEU A 1 385 ? 88.426 7.304 16.138 1.00 47.07 473 LEU A N 1
ATOM 3087 C CA . LEU A 1 385 ? 87.470 7.016 15.074 1.00 51.30 473 LEU A CA 1
ATOM 3088 C C . LEU A 1 385 ? 86.058 7.440 15.459 1.00 56.53 473 LEU A C 1
ATOM 3089 O O . LEU A 1 385 ? 85.335 8.023 14.643 1.00 45.03 473 LEU A O 1
ATOM 3094 N N . SER A 1 386 ? 85.645 7.152 16.696 1.00 46.83 474 SER A N 1
ATOM 3095 C CA . SER A 1 386 ? 84.312 7.549 17.135 1.00 49.65 474 SER A CA 1
ATOM 3096 C C . SER A 1 386 ? 84.164 9.063 17.199 1.00 51.76 474 SER A C 1
ATOM 3097 O O . SER A 1 386 ? 83.074 9.587 16.938 1.00 50.25 474 SER A O 1
ATOM 3100 N N . ASP A 1 387 ? 85.239 9.781 17.538 1.00 56.78 475 ASP A N 1
ATOM 3101 C CA . ASP A 1 387 ? 85.166 11.237 17.609 1.00 46.06 475 ASP A CA 1
ATOM 3102 C C . ASP A 1 387 ? 85.059 11.853 16.219 1.00 46.00 475 ASP A C 1
ATOM 3103 O O . ASP A 1 387 ? 84.248 12.759 15.992 1.00 51.10 475 ASP A O 1
ATOM 3108 N N . VAL A 1 388 ? 85.883 11.390 15.277 1.00 49.69 476 VAL A N 1
ATOM 3109 C CA . VAL A 1 388 ? 85.829 11.967 13.938 1.00 55.71 476 VAL A CA 1
ATOM 3110 C C . VAL A 1 388 ? 84.558 11.538 13.212 1.00 59.74 476 VAL A C 1
ATOM 3111 O O . VAL A 1 388 ? 84.030 12.289 12.383 1.00 69.69 476 VAL A O 1
ATOM 3115 N N . MET A 1 389 ? 84.037 10.342 13.509 1.00 53.56 477 MET A N 1
ATOM 3116 C CA . MET A 1 389 ? 82.764 9.920 12.927 1.00 49.90 477 MET A CA 1
ATOM 3117 C C . MET A 1 389 ? 81.610 10.763 13.452 1.00 53.36 477 MET A C 1
ATOM 3118 O O . MET A 1 389 ? 80.770 11.235 12.677 1.00 49.97 477 MET A O 1
ATOM 3123 N N . ARG A 1 390 ? 81.539 10.940 14.775 1.00 45.74 478 ARG A N 1
ATOM 3124 C CA . ARG A 1 390 ? 80.497 11.777 15.359 1.00 51.51 478 ARG A CA 1
ATOM 3125 C C . ARG A 1 390 ? 80.563 13.194 14.811 1.00 56.79 478 ARG A C 1
ATOM 3126 O O . ARG A 1 390 ? 79.531 13.802 14.506 1.00 61.37 478 ARG A O 1
ATOM 3134 N N . GLU A 1 391 ? 81.774 13.732 14.673 1.00 59.78 479 GLU A N 1
ATOM 3135 C CA . GLU A 1 391 ? 81.944 15.069 14.119 1.00 57.39 479 GLU A CA 1
ATOM 3136 C C . GLU A 1 391 ? 81.514 15.121 12.658 1.00 54.31 479 GLU A C 1
ATOM 3137 O O . GLU A 1 391 ? 80.855 16.076 12.233 1.00 51.79 479 GLU A O 1
ATOM 3143 N N . SER A 1 392 ? 81.867 14.096 11.876 1.00 54.49 480 SER A N 1
ATOM 3144 C CA . SER A 1 392 ? 81.514 14.087 10.460 1.00 52.75 480 SER A CA 1
ATOM 3145 C C . SER A 1 392 ? 80.006 13.995 10.258 1.00 58.87 480 SER A C 1
ATOM 3146 O O . SER A 1 392 ? 79.452 14.657 9.372 1.00 63.44 480 SER A O 1
ATOM 3149 N N . LEU A 1 393 ? 79.325 13.179 11.065 1.00 56.55 481 LEU A N 1
ATOM 3150 C CA . LEU A 1 393 ? 77.892 12.970 10.895 1.00 54.16 481 LEU A CA 1
ATOM 3151 C C . LEU A 1 393 ? 77.053 14.164 11.333 1.00 57.98 481 LEU A C 1
ATOM 3152 O O . LEU A 1 393 ? 75.855 14.198 11.028 1.00 53.06 481 LEU A O 1
ATOM 3157 N N . LEU A 1 394 ? 77.640 15.138 12.034 1.00 62.35 482 LEU A N 1
ATOM 3158 C CA . LEU A 1 394 ? 76.896 16.340 12.400 1.00 60.97 482 LEU A CA 1
ATOM 3159 C C . LEU A 1 394 ? 76.522 17.183 11.188 1.00 60.02 482 LEU A C 1
ATOM 3160 O O . LEU A 1 394 ? 75.606 18.007 11.280 1.00 63.35 482 LEU A O 1
ATOM 3165 N N . GLU A 1 395 ? 77.214 17.003 10.060 1.00 55.04 483 GLU A N 1
ATOM 3166 C CA . GLU A 1 395 ? 76.893 17.743 8.845 1.00 56.09 483 GLU A CA 1
ATOM 3167 C C . GLU A 1 395 ? 75.568 17.313 8.225 1.00 61.95 483 GLU A C 1
ATOM 3168 O O . GLU A 1 395 ? 75.009 18.059 7.415 1.00 68.57 483 GLU A O 1
ATOM 3174 N N . ASP A 1 396 ? 75.054 16.139 8.583 1.00 65.69 484 ASP A N 1
ATOM 3175 C CA . ASP A 1 396 ? 73.902 15.564 7.903 1.00 61.03 484 ASP A CA 1
ATOM 3176 C C . ASP A 1 396 ? 72.598 16.088 8.494 1.00 58.04 484 ASP A C 1
ATOM 3177 O O . ASP A 1 396 ? 72.503 16.374 9.691 1.00 62.25 484 ASP A O 1
ATOM 3182 N N . GLN A 1 397 ? 71.584 16.204 7.630 1.00 50.30 485 GLN A N 1
ATOM 3183 C CA . GLN A 1 397 ? 70.295 16.746 8.051 1.00 59.43 485 GLN A CA 1
ATOM 3184 C C . GLN A 1 397 ? 69.631 15.877 9.116 1.00 64.31 485 GLN A C 1
ATOM 3185 O O . GLN A 1 397 ? 68.866 16.386 9.943 1.00 63.41 485 GLN A O 1
ATOM 3191 N N . LEU A 1 398 ? 69.902 14.570 9.113 1.00 60.67 486 LEU A N 1
ATOM 3192 C CA . LEU A 1 398 ? 69.377 13.644 10.112 1.00 60.12 486 LEU A CA 1
ATOM 3193 C C . LEU A 1 398 ? 70.369 13.392 11.243 1.00 63.59 486 LEU A C 1
ATOM 3194 O O . LEU A 1 398 ? 70.402 12.291 11.804 1.00 67.29 486 LEU A O 1
ATOM 3199 N N . SER A 1 399 ? 71.183 14.388 11.573 1.00 69.34 487 SER A N 1
ATOM 3200 C CA . SER A 1 399 ? 72.109 14.285 12.691 1.00 66.16 487 SER A CA 1
ATOM 3201 C C . SER A 1 399 ? 71.357 13.878 13.958 1.00 67.38 487 SER A C 1
ATOM 3202 O O . SER A 1 399 ? 70.229 14.337 14.181 1.00 66.22 487 SER A O 1
ATOM 3205 N N . PRO A 1 400 ? 71.950 13.034 14.824 1.00 71.96 488 PRO A N 1
ATOM 3206 C CA . PRO A 1 400 ? 73.311 12.475 14.769 1.00 70.20 488 PRO A CA 1
ATOM 3207 C C . PRO A 1 400 ? 73.528 11.240 13.890 1.00 72.23 488 PRO A C 1
ATOM 3208 O O . PRO A 1 400 ? 74.644 10.717 13.881 1.00 76.18 488 PRO A O 1
ATOM 3212 N N . VAL A 1 401 ? 72.491 10.778 13.188 1.00 47.53 489 VAL A N 1
ATOM 3213 C CA . VAL A 1 401 ? 72.556 9.604 12.318 1.00 58.46 489 VAL A CA 1
ATOM 3214 C C . VAL A 1 401 ? 72.865 8.352 13.135 1.00 49.21 489 VAL A C 1
ATOM 3215 O O . VAL A 1 401 ? 72.103 7.382 13.105 1.00 64.32 489 VAL A O 1
ATOM 3219 N N . LEU A 1 402 ? 73.976 8.359 13.869 1.00 53.28 490 LEU A N 1
ATOM 3220 C CA . LEU A 1 402 ? 74.348 7.257 14.745 1.00 47.87 490 LEU A CA 1
ATOM 3221 C C . LEU A 1 402 ? 74.234 7.693 16.198 1.00 46.42 490 LEU A C 1
ATOM 3222 O O . LEU A 1 402 ? 74.722 8.764 16.572 1.00 65.51 490 LEU A O 1
ATOM 3227 N N . THR A 1 403 ? 73.598 6.857 17.010 1.00 54.14 491 THR A N 1
ATOM 3228 C CA . THR A 1 403 ? 73.603 7.056 18.447 1.00 47.01 491 THR A CA 1
ATOM 3229 C C . THR A 1 403 ? 74.994 6.771 19.011 1.00 52.04 491 THR A C 1
ATOM 3230 O O . THR A 1 403 ? 75.884 6.256 18.328 1.00 53.17 491 THR A O 1
ATOM 3234 N N . GLU A 1 404 ? 75.173 7.122 20.282 1.00 48.42 492 GLU A N 1
ATOM 3235 C CA . GLU A 1 404 ? 76.458 6.892 20.938 1.00 48.83 492 GLU A CA 1
ATOM 3236 C C . GLU A 1 404 ? 76.874 5.424 20.997 1.00 59.34 492 GLU A C 1
ATOM 3237 O O . GLU A 1 404 ? 78.070 5.150 20.789 1.00 56.69 492 GLU A O 1
ATOM 3243 N N . PRO A 1 405 ? 75.990 4.451 21.269 1.00 56.93 493 PRO A N 1
ATOM 3244 C CA . PRO A 1 405 ? 76.455 3.051 21.292 1.00 50.52 493 PRO A CA 1
ATOM 3245 C C . PRO A 1 405 ? 77.107 2.595 19.997 1.00 48.99 493 PRO A C 1
ATOM 3246 O O . PRO A 1 405 ? 78.138 1.913 20.039 1.00 48.27 493 PRO A O 1
ATOM 3250 N N . HIS A 1 406 ? 76.545 2.963 18.844 1.00 50.53 494 HIS A N 1
ATOM 3251 C CA . HIS A 1 406 ? 77.153 2.573 17.575 1.00 48.28 494 HIS A CA 1
ATOM 3252 C C . HIS A 1 406 ? 78.506 3.246 17.371 1.00 56.74 494 HIS A C 1
ATOM 3253 O O . HIS A 1 406 ? 79.449 2.611 16.883 1.00 62.33 494 HIS A O 1
ATOM 3260 N N . LEU A 1 407 ? 78.622 4.527 17.734 1.00 48.82 495 LEU A N 1
ATOM 3261 C CA . LEU A 1 407 ? 79.896 5.226 17.583 1.00 48.39 495 LEU A CA 1
ATOM 3262 C C . LEU A 1 407 ? 80.977 4.596 18.453 1.00 51.13 495 LEU A C 1
ATOM 3263 O O . LEU A 1 407 ? 82.104 4.372 17.999 1.00 47.24 495 LEU A O 1
ATOM 3268 N N . LEU A 1 408 ? 80.647 4.299 19.714 1.00 55.76 496 LEU A N 1
ATOM 3269 C CA . LEU A 1 408 ? 81.629 3.717 20.621 1.00 54.98 496 LEU A CA 1
ATOM 3270 C C . LEU A 1 408 ? 82.018 2.302 20.205 1.00 60.43 496 LEU A C 1
ATOM 3271 O O . LEU A 1 408 ? 83.147 1.869 20.469 1.00 61.86 496 LEU A O 1
ATOM 3276 N N . ALA A 1 409 ? 81.108 1.573 19.554 1.00 46.53 497 ALA A N 1
ATOM 3277 C CA . ALA A 1 409 ? 81.442 0.238 19.065 1.00 53.82 497 ALA A CA 1
ATOM 3278 C C . ALA A 1 409 ? 82.504 0.288 17.974 1.00 53.56 497 ALA A C 1
ATOM 3279 O O . ALA A 1 409 ? 83.247 -0.683 17.790 1.00 58.48 497 ALA A O 1
ATOM 3281 N N . LEU A 1 410 ? 82.588 1.404 17.245 1.00 53.29 498 LEU A N 1
ATOM 3282 C CA . LEU A 1 410 ? 83.633 1.563 16.237 1.00 55.24 498 LEU A CA 1
ATOM 3283 C C . LEU A 1 410 ? 85.022 1.534 16.864 1.00 53.65 498 LEU A C 1
ATOM 3284 O O . LEU A 1 410 ? 85.957 0.962 16.290 1.00 48.41 498 LEU A O 1
ATOM 3289 N N . ASP A 1 411 ? 85.184 2.162 18.031 1.00 52.47 499 ASP A N 1
ATOM 3290 C CA . ASP A 1 411 ? 86.478 2.130 18.706 1.00 48.71 499 ASP A CA 1
ATOM 3291 C C . ASP A 1 411 ? 86.826 0.719 19.163 1.00 55.94 499 ASP A C 1
ATOM 3292 O O . ASP A 1 411 ? 87.981 0.291 19.053 1.00 54.36 499 ASP A O 1
ATOM 3297 N N . ARG A 1 412 ? 85.840 -0.017 19.679 1.00 56.60 500 ARG A N 1
ATOM 3298 C CA . ARG A 1 412 ? 86.099 -1.365 20.172 1.00 51.81 500 ARG A CA 1
ATOM 3299 C C . ARG A 1 412 ? 86.452 -2.316 19.035 1.00 57.79 500 ARG A C 1
ATOM 3300 O O . ARG A 1 412 ? 87.378 -3.126 19.162 1.00 52.95 500 ARG A O 1
ATOM 3308 N N . ARG A 1 413 ? 85.733 -2.228 17.914 1.00 52.96 501 ARG A N 1
ATOM 3309 C CA . ARG A 1 413 ? 86.026 -3.103 16.785 1.00 54.52 501 ARG A CA 1
ATOM 3310 C C . ARG A 1 413 ? 87.341 -2.733 16.113 1.00 51.84 501 ARG A C 1
ATOM 3311 O O . ARG A 1 413 ? 88.023 -3.608 15.566 1.00 47.93 501 ARG A O 1
ATOM 3319 N N . LEU A 1 414 ? 87.714 -1.454 16.142 1.00 50.71 502 LEU A N 1
ATOM 3320 C CA . LEU A 1 414 ? 89.017 -1.058 15.619 1.00 54.31 502 LEU A CA 1
ATOM 3321 C C . LEU A 1 414 ? 90.146 -1.682 16.431 1.00 51.82 502 LEU A C 1
ATOM 3322 O O . LEU A 1 414 ? 91.120 -2.191 15.864 1.00 55.65 502 LEU A O 1
ATOM 3327 N N . GLN A 1 415 ? 90.025 -1.662 17.762 1.00 47.20 503 GLN A N 1
ATOM 3328 C CA . GLN A 1 415 ? 91.031 -2.291 18.612 1.00 50.54 503 GLN A CA 1
ATOM 3329 C C . GLN A 1 415 ? 91.123 -3.789 18.345 1.00 52.23 503 GLN A C 1
ATOM 3330 O O . GLN A 1 415 ? 92.212 -4.372 18.403 1.00 57.33 503 GLN A O 1
ATOM 3336 N N . THR A 1 416 ? 89.989 -4.427 18.047 1.00 58.19 504 THR A N 1
ATOM 3337 C CA . THR A 1 416 ? 89.995 -5.857 17.757 1.00 51.29 504 THR A CA 1
ATOM 3338 C C . THR A 1 416 ? 90.703 -6.151 16.440 1.00 51.37 504 THR A C 1
ATOM 3339 O O . THR A 1 416 ? 91.400 -7.167 16.316 1.00 53.99 504 THR A O 1
ATOM 3343 N N . ILE A 1 417 ? 90.533 -5.279 15.445 1.00 47.79 505 ILE A N 1
ATOM 3344 C CA . ILE A 1 417 ? 91.252 -5.438 14.183 1.00 55.21 505 ILE A CA 1
ATOM 3345 C C . ILE A 1 417 ? 92.753 -5.343 14.417 1.00 62.05 505 ILE A C 1
ATOM 3346 O O . ILE A 1 417 ? 93.532 -6.165 13.919 1.00 61.63 505 ILE A O 1
ATOM 3351 N N . LEU A 1 418 ? 93.179 -4.339 15.187 1.00 55.65 506 LEU A N 1
ATOM 3352 C CA . LEU A 1 418 ? 94.602 -4.143 15.440 1.00 47.69 506 LEU A CA 1
ATOM 3353 C C . LEU A 1 418 ? 95.185 -5.287 16.259 1.00 54.92 506 LEU A C 1
ATOM 3354 O O . LEU A 1 418 ? 96.321 -5.712 16.016 1.00 49.23 506 LEU A O 1
ATOM 3359 N N . ARG A 1 419 ? 94.433 -5.788 17.243 1.00 54.11 507 ARG A N 1
ATOM 3360 C CA . ARG A 1 419 ? 94.899 -6.944 18.003 1.00 57.74 507 ARG A CA 1
ATOM 3361 C C . ARG A 1 419 ? 94.970 -8.193 17.131 1.00 60.16 507 ARG A C 1
ATOM 3362 O O . ARG A 1 419 ? 95.796 -9.077 17.382 1.00 63.67 507 ARG A O 1
ATOM 3370 N N . THR A 1 420 ? 94.123 -8.278 16.102 1.00 58.67 508 THR A N 1
ATOM 3371 C CA . THR A 1 420 ? 94.208 -9.382 15.150 1.00 52.57 508 THR A CA 1
ATOM 3372 C C . THR A 1 420 ? 95.471 -9.286 14.305 1.00 58.10 508 THR A C 1
ATOM 3373 O O . THR A 1 420 ? 96.132 -10.300 14.048 1.00 60.01 508 THR A O 1
ATOM 3377 N N . VAL A 1 421 ? 95.817 -8.077 13.857 1.00 56.59 509 VAL A N 1
ATOM 3378 C CA . VAL A 1 421 ? 97.041 -7.890 13.082 1.00 55.58 509 VAL A CA 1
ATOM 3379 C C . VAL A 1 421 ? 98.262 -8.268 13.911 1.00 59.94 509 VAL A C 1
ATOM 3380 O O . VAL A 1 421 ? 99.206 -8.888 13.406 1.00 66.21 509 VAL A O 1
ATOM 3384 N N . GLU A 1 422 ? 98.260 -7.905 15.198 1.00 60.69 510 GLU A N 1
ATOM 3385 C CA . 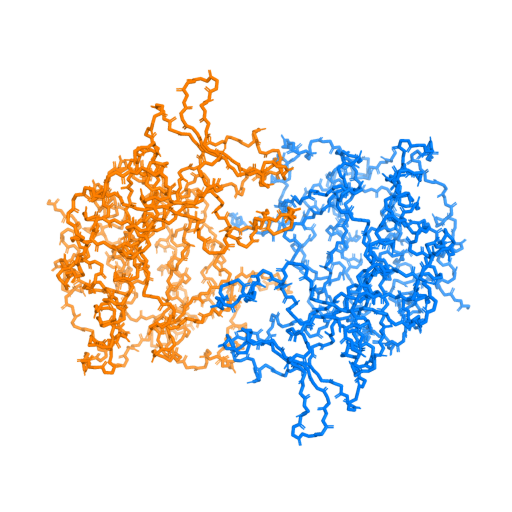GLU A 1 422 ? 99.355 -8.290 16.086 1.00 62.42 510 GLU A CA 1
ATOM 3386 C C . GLU A 1 422 ? 99.514 -9.804 16.146 1.00 60.75 510 GLU A C 1
ATOM 3387 O O . GLU A 1 422 ? 100.638 -10.320 16.130 1.00 68.30 510 GLU A O 1
ATOM 3393 N N . GLY A 1 423 ? 98.398 -10.532 16.228 1.00 58.83 511 GLY A N 1
ATOM 3394 C CA . GLY A 1 423 ? 98.473 -11.983 16.234 1.00 51.98 511 GLY A CA 1
ATOM 3395 C C . GLY A 1 423 ? 99.077 -12.541 14.960 1.00 65.02 511 GLY A C 1
ATOM 3396 O O . GLY A 1 423 ? 99.858 -13.494 15.000 1.00 70.16 511 GLY A O 1
ATOM 3397 N N . CYS A 1 424 ? 98.720 -11.960 13.812 1.00 68.72 512 CYS A N 1
ATOM 3398 C CA . CYS A 1 424 ? 99.318 -12.386 12.550 1.00 68.39 512 CYS A CA 1
ATOM 3399 C C . CYS A 1 424 ? 100.816 -12.109 12.524 1.00 71.34 512 CYS A C 1
ATOM 3400 O O . CYS A 1 424 ? 101.598 -12.921 12.015 1.00 74.38 512 CYS A O 1
ATOM 3403 N N . ILE A 1 425 ? 101.236 -10.964 13.066 1.00 65.85 513 ILE A N 1
ATOM 3404 C CA . ILE A 1 425 ? 102.648 -10.602 13.026 1.00 68.50 513 ILE A CA 1
ATOM 3405 C C . ILE A 1 425 ? 103.461 -11.504 13.946 1.00 75.36 513 ILE A C 1
ATOM 3406 O O . ILE A 1 425 ? 104.590 -11.891 13.618 1.00 81.17 513 ILE A O 1
ATOM 3411 N N . VAL A 1 426 ? 102.903 -11.860 15.104 1.00 73.38 514 VAL A N 1
ATOM 3412 C CA . VAL A 1 426 ? 103.572 -12.807 15.992 1.00 74.17 514 VAL A CA 1
ATOM 3413 C C . VAL A 1 426 ? 103.790 -14.137 15.281 1.00 78.58 514 VAL A C 1
ATOM 3414 O O . VAL A 1 426 ? 104.844 -14.769 15.420 1.00 76.11 514 VAL A O 1
ATOM 3418 N N . ALA A 1 427 ? 102.809 -14.569 14.486 1.00 66.42 515 ALA A N 1
ATOM 3419 C CA . ALA A 1 427 ? 102.893 -15.867 13.833 1.00 64.42 515 ALA A CA 1
ATOM 3420 C C . ALA A 1 427 ? 103.755 -15.845 12.574 1.00 72.82 515 ALA A C 1
ATOM 3421 O O . ALA A 1 427 ? 104.327 -16.878 12.211 1.00 85.55 515 ALA A O 1
ATOM 3423 N N . HIS A 1 428 ? 103.860 -14.701 11.890 1.00 71.49 516 HIS A N 1
ATOM 3424 C CA . HIS A 1 428 ? 104.505 -14.661 10.586 1.00 65.23 516 HIS A CA 1
ATOM 3425 C C . HIS A 1 428 ? 105.481 -13.514 10.372 1.00 68.54 516 HIS A C 1
ATOM 3426 O O . HIS A 1 428 ? 106.164 -13.507 9.340 1.00 80.56 516 HIS A O 1
ATOM 3433 N N . GLY A 1 429 ? 105.576 -12.553 11.285 1.00 72.82 517 GLY A N 1
ATOM 3434 C CA . GLY A 1 429 ? 106.481 -11.432 11.097 1.00 68.84 517 GLY A CA 1
ATOM 3435 C C . GLY A 1 429 ? 105.882 -10.310 10.273 1.00 64.86 517 GLY A C 1
ATOM 3436 O O . GLY A 1 429 ? 104.983 -10.548 9.461 1.00 70.21 517 GLY A O 1
ATOM 3437 N N . GLN A 1 430 ? 106.378 -9.085 10.468 1.00 64.27 518 GLN A N 1
ATOM 3438 C CA . GLN A 1 430 ? 105.814 -7.931 9.772 1.00 71.23 518 GLN A CA 1
ATOM 3439 C C . GLN A 1 430 ? 106.025 -8.019 8.266 1.00 73.94 518 GLN A C 1
ATOM 3440 O O . GLN A 1 430 ? 105.154 -7.612 7.488 1.00 76.48 518 GLN A O 1
ATOM 3446 N N . GLN A 1 431 ? 107.181 -8.530 7.839 1.00 71.44 519 GLN A N 1
ATOM 3447 C CA . GLN A 1 431 ? 107.491 -8.594 6.414 1.00 78.59 519 GLN A CA 1
ATOM 3448 C C . GLN A 1 431 ? 106.444 -9.401 5.655 1.00 75.64 519 GLN A C 1
ATOM 3449 O O . GLN A 1 431 ? 106.081 -9.055 4.525 1.00 83.72 519 GLN A O 1
ATOM 3455 N N . SER A 1 432 ? 105.944 -10.476 6.263 1.00 67.37 520 SER A N 1
ATOM 3456 C CA . SER A 1 432 ? 104.946 -11.312 5.607 1.00 63.13 520 SER A CA 1
ATOM 3457 C C . SER A 1 432 ? 103.553 -10.691 5.664 1.00 71.68 520 SER A C 1
ATOM 3458 O O . SER A 1 432 ? 102.777 -10.816 4.710 1.00 69.99 520 SER A O 1
ATOM 3461 N N . VAL A 1 433 ? 103.217 -10.027 6.770 1.00 73.45 521 VAL A N 1
ATOM 3462 C CA . VAL A 1 433 ? 101.851 -9.555 6.982 1.00 72.02 521 VAL A CA 1
ATOM 3463 C C . VAL A 1 433 ? 101.591 -8.253 6.231 1.00 75.77 521 VAL A C 1
ATOM 3464 O O . VAL A 1 433 ? 100.613 -8.135 5.484 1.00 76.53 521 VAL A O 1
ATOM 3468 N N . ILE A 1 434 ? 102.455 -7.260 6.412 1.00 70.85 522 ILE A N 1
ATOM 3469 C CA . ILE A 1 434 ? 102.209 -5.909 5.919 1.00 66.10 522 ILE A CA 1
ATOM 3470 C C . ILE A 1 434 ? 102.702 -5.811 4.480 1.00 71.60 522 ILE A C 1
ATOM 3471 O O . ILE A 1 434 ? 103.908 -5.749 4.230 1.00 87.11 522 ILE A O 1
ATOM 3476 N N . VAL A 1 435 ? 101.767 -5.784 3.533 1.00 63.96 523 VAL A N 1
ATOM 3477 C CA . VAL A 1 435 ? 102.095 -5.698 2.115 1.00 66.90 523 VAL A CA 1
ATOM 3478 C C . VAL A 1 435 ? 102.163 -4.233 1.706 1.00 81.05 523 VAL A C 1
ATOM 3479 O O . VAL A 1 435 ? 101.356 -3.409 2.152 1.00 88.52 523 VAL A O 1
ATOM 3483 N N . ASP A 1 436 ? 103.130 -3.908 0.854 1.00 86.66 524 ASP A N 1
ATOM 3484 C CA . ASP A 1 436 ? 103.296 -2.569 0.310 1.00 94.07 524 ASP A CA 1
ATOM 3485 C C . ASP A 1 436 ? 102.685 -2.479 -1.084 1.00 97.61 524 ASP A C 1
ATOM 3486 O O . ASP A 1 436 ? 102.424 -3.489 -1.743 1.00 104.09 524 ASP A O 1
ATOM 3491 N N . GLY A 1 437 ? 102.461 -1.247 -1.529 1.00 95.24 525 GLY A N 1
ATOM 3492 C CA . GLY A 1 437 ? 101.828 -1.006 -2.813 1.00 96.40 525 GLY A CA 1
ATOM 3493 C C . GLY A 1 437 ? 102.807 -0.634 -3.910 1.00 104.93 525 GLY A C 1
ATOM 3494 O O . GLY A 1 437 ? 102.778 -1.205 -5.000 1.00 110.37 525 GLY A O 1
ATOM 3495 N N . SER B 1 1 ? 66.280 -59.815 3.145 1.00 104.97 89 SER B N 1
ATOM 3496 C CA . SER B 1 1 ? 65.095 -59.253 2.508 1.00 102.60 89 SER B CA 1
ATOM 3497 C C . SER B 1 1 ? 65.320 -57.796 2.106 1.00 96.54 89 SER B C 1
ATOM 3498 O O . SER B 1 1 ? 66.383 -57.446 1.595 1.00 104.22 89 SER B O 1
ATOM 3501 N N . SER B 1 2 ? 64.317 -56.949 2.336 1.00 80.92 90 SER B N 1
ATOM 3502 C CA . SER B 1 2 ? 64.337 -55.558 1.897 1.00 65.60 90 SER B CA 1
ATOM 3503 C C . SER B 1 2 ? 64.149 -54.645 3.100 1.00 65.77 90 SER B C 1
ATOM 3504 O O . SER B 1 2 ? 63.083 -54.651 3.726 1.00 59.53 90 SER B O 1
ATOM 3507 N N . LYS B 1 3 ? 65.176 -53.848 3.411 1.00 59.30 91 LYS B N 1
ATOM 3508 C CA . LYS B 1 3 ? 65.093 -52.957 4.565 1.00 60.25 91 LYS B CA 1
ATOM 3509 C C . LYS B 1 3 ? 64.090 -51.834 4.330 1.00 62.83 91 LYS B C 1
ATOM 3510 O O . LYS B 1 3 ? 63.395 -51.412 5.262 1.00 63.41 91 LYS B O 1
ATOM 3516 N N . LEU B 1 4 ? 64.009 -51.330 3.096 1.00 62.03 92 LEU B N 1
ATOM 3517 C CA . LEU B 1 4 ? 63.019 -50.304 2.783 1.00 66.57 92 LEU B CA 1
ATOM 3518 C C . LEU B 1 4 ? 61.604 -50.831 2.984 1.00 70.22 92 LEU B C 1
ATOM 3519 O O . LEU B 1 4 ? 60.740 -50.125 3.519 1.00 61.52 92 LEU B O 1
ATOM 3524 N N . GLN B 1 5 ? 61.351 -52.072 2.559 1.00 74.78 93 GLN B N 1
ATOM 3525 C CA . GLN B 1 5 ? 60.053 -52.694 2.798 1.00 59.53 93 GLN B CA 1
ATOM 3526 C C . GLN B 1 5 ? 59.799 -52.886 4.287 1.00 59.97 93 GLN B C 1
ATOM 3527 O O . GLN B 1 5 ? 58.686 -52.646 4.771 1.00 59.53 93 GLN B O 1
ATOM 3533 N N . ALA B 1 6 ? 60.820 -53.325 5.028 1.00 62.61 94 ALA B N 1
ATOM 3534 C CA . ALA B 1 6 ? 60.666 -53.514 6.467 1.00 65.99 94 ALA B CA 1
ATOM 3535 C C . ALA B 1 6 ? 60.337 -52.202 7.167 1.00 66.56 94 ALA B C 1
ATOM 3536 O O . ALA B 1 6 ? 59.542 -52.178 8.114 1.00 63.99 94 ALA B O 1
ATOM 3538 N N . LEU B 1 7 ? 60.941 -51.098 6.716 1.00 69.02 95 LEU B N 1
ATOM 3539 C CA . LEU B 1 7 ? 60.710 -49.804 7.352 1.00 60.55 95 LEU B CA 1
ATOM 3540 C C . LEU B 1 7 ? 59.239 -49.410 7.285 1.00 60.57 95 LEU B C 1
ATOM 3541 O O . LEU B 1 7 ? 58.628 -49.064 8.302 1.00 56.20 95 LEU B O 1
ATOM 3546 N N . PHE B 1 8 ? 58.650 -49.460 6.092 1.00 56.09 96 PHE B N 1
ATOM 3547 C CA . PHE B 1 8 ? 57.262 -49.050 5.939 1.00 60.96 96 PHE B CA 1
ATOM 3548 C C . PHE B 1 8 ? 56.276 -50.121 6.385 1.00 65.46 96 PHE B C 1
ATOM 3549 O O . PHE B 1 8 ? 55.092 -49.814 6.556 1.00 73.52 96 PHE B O 1
ATOM 3557 N N . ALA B 1 9 ? 56.730 -51.356 6.592 1.00 66.22 97 ALA B N 1
ATOM 3558 C CA . ALA B 1 9 ? 55.911 -52.376 7.232 1.00 61.19 97 ALA B CA 1
ATOM 3559 C C . ALA B 1 9 ? 56.024 -52.347 8.749 1.00 62.55 97 ALA B C 1
ATOM 3560 O O . ALA B 1 9 ? 55.233 -53.011 9.428 1.00 62.55 97 ALA B O 1
ATOM 3562 N N . HIS B 1 10 ? 56.983 -51.594 9.286 1.00 61.62 98 HIS B N 1
ATOM 3563 C CA . HIS B 1 10 ? 57.170 -51.509 10.724 1.00 66.14 98 HIS B CA 1
ATOM 3564 C C . HIS B 1 10 ? 55.945 -50.867 11.375 1.00 70.38 98 HIS B C 1
ATOM 3565 O O . HIS B 1 10 ? 55.299 -50.000 10.778 1.00 60.46 98 HIS B O 1
ATOM 3572 N N . PRO B 1 11 ? 55.589 -51.295 12.590 1.00 68.11 99 PRO B N 1
ATOM 3573 C CA . PRO B 1 11 ? 54.449 -50.676 13.290 1.00 64.57 99 PRO B CA 1
ATOM 3574 C C . PRO B 1 11 ? 54.540 -49.163 13.401 1.00 67.20 99 PRO B C 1
ATOM 3575 O O . PRO B 1 11 ? 53.505 -48.486 13.360 1.00 64.29 99 PRO B O 1
ATOM 3579 N N . LEU B 1 12 ? 55.749 -48.613 13.551 1.00 68.89 100 LEU B N 1
ATOM 3580 C CA . LEU B 1 12 ? 55.896 -47.167 13.695 1.00 65.14 100 LEU B CA 1
ATOM 3581 C C . LEU B 1 12 ? 55.364 -46.428 12.473 1.00 63.04 100 LEU B C 1
ATOM 3582 O O . LEU B 1 12 ? 54.735 -45.371 12.603 1.00 72.36 100 LEU B O 1
ATOM 3587 N N . TYR B 1 13 ? 55.609 -46.965 11.277 1.00 61.50 101 TYR B N 1
ATOM 3588 C CA . TYR B 1 13 ? 55.159 -46.353 10.033 1.00 60.84 101 TYR B CA 1
ATOM 3589 C C . TYR B 1 13 ? 53.728 -46.721 9.671 1.00 60.80 101 TYR B C 1
ATOM 3590 O O . TYR B 1 13 ? 53.329 -46.560 8.511 1.00 61.09 101 TYR B O 1
ATOM 3599 N N . ASN B 1 14 ? 52.951 -47.216 10.636 1.00 70.19 102 ASN B N 1
ATOM 3600 C CA . ASN B 1 14 ? 51.537 -47.498 10.431 1.00 72.51 102 ASN B CA 1
ATOM 3601 C C . ASN B 1 14 ? 50.684 -46.974 11.580 1.00 79.83 102 ASN B C 1
ATOM 3602 O O . ASN B 1 14 ? 49.504 -47.334 11.676 1.00 77.93 102 ASN B O 1
ATOM 3607 N N . VAL B 1 15 ? 51.252 -46.150 12.451 1.00 80.61 103 VAL B N 1
ATOM 3608 C CA . VAL B 1 15 ? 50.479 -45.492 13.509 1.00 81.67 103 VAL B CA 1
ATOM 3609 C C . VAL B 1 15 ? 49.623 -44.390 12.891 1.00 90.89 103 VAL B C 1
ATOM 3610 O O . VAL B 1 15 ? 50.159 -43.525 12.175 1.00 97.19 103 VAL B O 1
ATOM 3614 N N . PRO B 1 16 ? 48.310 -44.379 13.118 1.00 86.81 104 PRO B N 1
ATOM 3615 C CA . PRO B 1 16 ? 47.493 -43.262 12.629 1.00 80.07 104 PRO B CA 1
ATOM 3616 C C . PRO B 1 16 ? 47.916 -41.948 13.271 1.00 85.44 104 PRO B C 1
ATOM 3617 O O . PRO B 1 16 ? 48.311 -41.898 14.438 1.00 81.51 104 PRO B O 1
ATOM 3621 N N . GLU B 1 17 ? 47.833 -40.876 12.490 1.00 87.13 105 GLU B N 1
ATOM 3622 C CA . GLU B 1 17 ? 48.301 -39.570 12.929 1.00 96.68 105 GLU B CA 1
ATOM 3623 C C . GLU B 1 17 ? 47.156 -38.780 13.550 1.00 95.49 105 GLU B C 1
ATOM 3624 O O . GLU B 1 17 ? 46.039 -38.764 13.026 1.00 91.93 105 GLU B O 1
ATOM 3630 N N . GLU B 1 18 ? 47.447 -38.122 14.680 1.00 98.21 106 GLU B N 1
ATOM 3631 C CA . GLU B 1 18 ? 46.469 -37.371 15.451 1.00 108.62 106 GLU B CA 1
ATOM 3632 C C . GLU B 1 18 ? 46.692 -35.870 15.296 1.00 111.50 106 GLU B C 1
ATOM 3633 O O . GLU B 1 18 ? 47.841 -35.416 15.251 1.00 109.84 106 GLU B O 1
ATOM 3639 N N . PRO B 1 19 ? 45.617 -35.070 15.208 1.00 112.79 107 PRO B N 1
ATOM 3640 C CA . PRO B 1 19 ? 44.216 -35.511 15.185 1.00 113.01 107 PRO B CA 1
ATOM 3641 C C . PRO B 1 19 ? 43.761 -35.976 13.801 1.00 111.24 107 PRO B C 1
ATOM 3642 O O . PRO B 1 19 ? 44.276 -35.483 12.799 1.00 110.61 107 PRO B O 1
ATOM 3646 N N . PRO B 1 20 ? 42.813 -36.914 13.753 1.00 112.71 108 PRO B N 1
ATOM 3647 C CA . PRO B 1 20 ? 42.367 -37.448 12.460 1.00 114.17 108 PRO B CA 1
ATOM 3648 C C . PRO B 1 20 ? 41.760 -36.370 11.573 1.00 119.36 108 PRO B C 1
ATOM 3649 O O . PRO B 1 20 ? 41.219 -35.369 12.047 1.00 124.88 108 PRO B O 1
ATOM 3653 N N . LEU B 1 21 ? 41.860 -36.594 10.264 1.00 118.44 109 LEU B N 1
ATOM 3654 C CA . LEU B 1 21 ? 41.413 -35.614 9.282 1.00 114.47 109 LEU B CA 1
ATOM 3655 C C . LEU B 1 21 ? 39.890 -35.525 9.256 1.00 118.64 109 LEU B C 1
ATOM 3656 O O . LEU B 1 21 ? 39.201 -36.546 9.171 1.00 110.33 109 LEU B O 1
ATOM 3661 N N . LEU B 1 22 ? 39.365 -34.300 9.327 1.00 134.39 110 LEU B N 1
ATOM 3662 C CA . LEU B 1 22 ? 37.927 -34.058 9.294 1.00 140.32 110 LEU B CA 1
ATOM 3663 C C . LEU B 1 22 ? 37.429 -33.673 7.903 1.00 144.09 110 LEU B C 1
ATOM 3664 O O . LEU B 1 22 ? 36.440 -32.942 7.780 1.00 147.18 110 LEU B O 1
ATOM 3669 N N . GLY B 1 23 ? 38.095 -34.145 6.853 1.00 139.76 111 GLY B N 1
ATOM 3670 C CA . GLY B 1 23 ? 37.613 -33.938 5.501 1.00 132.67 111 GLY B CA 1
ATOM 3671 C C . GLY B 1 23 ? 37.856 -32.557 4.926 1.00 126.05 111 GLY B C 1
ATOM 3672 O O . GLY B 1 23 ? 38.950 -32.256 4.441 1.00 125.06 111 GLY B O 1
ATOM 3673 N N . ALA B 1 24 ? 36.828 -31.709 4.977 1.00 118.07 112 ALA B N 1
ATOM 3674 C CA . ALA B 1 24 ? 36.817 -30.439 4.259 1.00 111.39 112 ALA B CA 1
ATOM 3675 C C . ALA B 1 24 ? 37.844 -29.453 4.799 1.00 111.09 112 ALA B C 1
ATOM 3676 O O . ALA B 1 24 ? 38.799 -29.100 4.099 1.00 109.09 112 ALA B O 1
ATOM 3678 N N . GLU B 1 25 ? 37.650 -28.991 6.038 1.00 116.06 113 GLU B N 1
ATOM 3679 C CA . GLU B 1 25 ? 38.501 -27.947 6.599 1.00 120.50 113 GLU B CA 1
ATOM 3680 C C . GLU B 1 25 ? 39.954 -28.378 6.744 1.00 111.58 113 GLU B C 1
ATOM 3681 O O . GLU B 1 25 ? 40.816 -27.523 6.975 1.00 108.39 113 GLU B O 1
ATOM 3687 N N . ASP B 1 26 ? 40.247 -29.671 6.609 1.00 100.46 114 ASP B N 1
ATOM 3688 C CA . ASP B 1 26 ? 41.604 -30.177 6.750 1.00 92.76 114 ASP B CA 1
ATOM 3689 C C . ASP B 1 26 ? 42.292 -30.427 5.416 1.00 77.56 114 ASP B C 1
ATOM 3690 O O . ASP B 1 26 ? 43.489 -30.729 5.406 1.00 78.70 114 ASP B O 1
ATOM 3695 N N . SER B 1 27 ? 41.576 -30.314 4.303 1.00 69.64 115 SER B N 1
ATOM 3696 C CA . SER B 1 27 ? 42.184 -30.404 2.986 1.00 66.43 115 SER B CA 1
ATOM 3697 C C . SER B 1 27 ? 42.586 -29.013 2.516 1.00 70.63 115 SER B C 1
ATOM 3698 O O . SER B 1 27 ? 41.977 -28.009 2.895 1.00 70.28 115 SER B O 1
ATOM 3701 N N . LEU B 1 28 ? 43.633 -28.958 1.694 1.00 67.87 116 LEU B N 1
ATOM 3702 C CA . LEU B 1 28 ? 44.082 -27.671 1.175 1.00 69.76 116 LEU B CA 1
ATOM 3703 C C . LEU B 1 28 ? 43.066 -27.094 0.196 1.00 69.92 116 LEU B C 1
ATOM 3704 O O . LEU B 1 28 ? 42.584 -25.969 0.369 1.00 76.57 116 LEU B O 1
ATOM 3709 N N . LEU B 1 29 ? 42.718 -27.857 -0.832 1.00 65.67 117 LEU B N 1
ATOM 3710 C CA . LEU B 1 29 ? 41.827 -27.388 -1.880 1.00 70.19 117 LEU B CA 1
ATOM 3711 C C . LEU B 1 29 ? 40.416 -27.925 -1.676 1.00 80.38 117 LEU B C 1
ATOM 3712 O O . LEU B 1 29 ? 40.214 -29.024 -1.152 1.00 82.00 117 LEU B O 1
ATOM 3717 N N . ALA B 1 30 ? 39.438 -27.128 -2.095 1.00 85.93 118 ALA B N 1
ATOM 3718 C CA . ALA B 1 30 ? 38.067 -27.590 -2.255 1.00 80.95 118 ALA B CA 1
ATOM 3719 C C . ALA B 1 30 ? 37.935 -28.186 -3.651 1.00 82.70 118 ALA B C 1
ATOM 3720 O O . ALA B 1 30 ? 38.240 -27.515 -4.644 1.00 88.77 118 ALA B O 1
ATOM 3722 N N . SER B 1 31 ? 37.493 -29.444 -3.722 1.00 79.59 119 SER B N 1
ATOM 3723 C CA . SER B 1 31 ? 37.566 -30.191 -4.975 1.00 81.45 119 SER B CA 1
ATOM 3724 C C . SER B 1 31 ? 36.802 -29.490 -6.092 1.00 85.58 119 SER B C 1
ATOM 3725 O O . SER B 1 31 ? 37.328 -29.306 -7.196 1.00 82.59 119 SER B O 1
ATOM 3728 N N . GLN B 1 32 ? 35.563 -29.075 -5.821 1.00 87.08 120 GLN B N 1
ATOM 3729 C CA . GLN B 1 32 ? 34.742 -28.495 -6.879 1.00 90.28 120 GLN B CA 1
ATOM 3730 C C . GLN B 1 32 ? 35.257 -27.124 -7.301 1.00 88.42 120 GLN B C 1
ATOM 3731 O O . GLN B 1 32 ? 35.237 -26.790 -8.491 1.00 93.56 120 GLN B O 1
ATOM 3737 N N . GLU B 1 33 ? 35.718 -26.315 -6.345 1.00 83.68 121 GLU B N 1
ATOM 3738 C CA . GLU B 1 33 ? 36.271 -25.011 -6.696 1.00 84.13 121 GLU B CA 1
ATOM 3739 C C . GLU B 1 33 ? 37.580 -25.154 -7.464 1.00 81.87 121 GLU B C 1
ATOM 3740 O O . GLU B 1 33 ? 37.838 -24.399 -8.409 1.00 81.70 121 GLU B O 1
ATOM 3746 N N . ALA B 1 34 ? 38.419 -26.116 -7.072 1.00 79.47 122 ALA B N 1
ATOM 3747 C CA . ALA B 1 34 ? 39.704 -26.296 -7.740 1.00 74.51 122 ALA B CA 1
ATOM 3748 C C . ALA B 1 34 ? 39.537 -26.907 -9.126 1.00 70.86 122 ALA B C 1
ATOM 3749 O O . ALA B 1 34 ? 40.277 -26.561 -10.055 1.00 75.06 122 ALA B O 1
ATOM 3751 N N . LEU B 1 35 ? 38.568 -27.813 -9.290 1.00 69.40 123 LEU B N 1
ATOM 3752 C CA . LEU B 1 35 ? 38.423 -28.507 -10.566 1.00 71.89 123 LEU B CA 1
ATOM 3753 C C . LEU B 1 35 ? 37.905 -27.579 -11.657 1.00 81.45 123 LEU B C 1
ATOM 3754 O O . LEU B 1 35 ? 38.343 -27.669 -12.809 1.00 87.96 123 LEU B O 1
ATOM 3759 N N . ARG B 1 36 ? 36.977 -26.680 -11.322 1.00 81.32 124 ARG B N 1
ATOM 3760 C CA . ARG B 1 36 ? 36.509 -25.728 -12.324 1.00 89.92 124 ARG B CA 1
ATOM 3761 C C . ARG B 1 36 ? 37.578 -24.697 -12.663 1.00 74.71 124 ARG B C 1
ATOM 3762 O O . ARG B 1 36 ? 37.613 -24.193 -13.791 1.00 75.69 124 ARG B O 1
ATOM 3770 N N . TYR B 1 37 ? 38.458 -24.374 -11.712 1.00 70.25 125 TYR B N 1
ATOM 3771 C CA . TYR B 1 37 ? 39.588 -23.505 -12.022 1.00 72.72 125 TYR B CA 1
ATOM 3772 C C . TYR B 1 37 ? 40.543 -24.181 -12.997 1.00 83.09 125 TYR B C 1
ATOM 3773 O O . TYR B 1 37 ? 41.020 -23.550 -13.948 1.00 88.58 125 TYR B O 1
ATOM 3782 N N . TYR B 1 38 ? 40.834 -25.466 -12.778 1.00 84.07 126 TYR B N 1
ATOM 3783 C CA . TYR B 1 38 ? 41.686 -26.200 -13.706 1.00 79.65 126 TYR B CA 1
ATOM 3784 C C . TYR B 1 38 ? 41.018 -26.377 -15.063 1.00 82.91 126 TYR B C 1
ATOM 3785 O O . TYR B 1 38 ? 41.701 -26.367 -16.093 1.00 85.71 126 TYR B O 1
ATOM 3794 N N . ARG B 1 39 ? 39.692 -26.539 -15.089 1.00 81.83 127 ARG B N 1
ATOM 3795 C CA . ARG B 1 39 ? 38.993 -26.668 -16.363 1.00 82.61 127 ARG B CA 1
ATOM 3796 C C . ARG B 1 39 ? 39.047 -25.376 -17.168 1.00 89.73 127 ARG B C 1
ATOM 3797 O O . ARG B 1 39 ? 39.074 -25.421 -18.404 1.00 94.64 127 ARG B O 1
ATOM 3805 N N . ARG B 1 40 ? 39.052 -24.222 -16.496 1.00 92.09 128 ARG B N 1
ATOM 3806 C CA . ARG B 1 40 ? 39.201 -22.959 -17.212 1.00 92.69 128 ARG B CA 1
ATOM 3807 C C . ARG B 1 40 ? 40.615 -22.792 -17.757 1.00 85.90 128 ARG B C 1
ATOM 3808 O O . ARG B 1 40 ? 40.798 -22.298 -18.876 1.00 89.81 128 ARG B O 1
ATOM 3816 N N . LYS B 1 41 ? 41.628 -23.190 -16.981 1.00 74.28 129 LYS B N 1
ATOM 3817 C CA . LYS B 1 41 ? 43.000 -23.112 -17.474 1.00 74.92 129 LYS B CA 1
ATOM 3818 C C . LYS B 1 41 ? 43.226 -24.047 -18.656 1.00 83.74 129 LYS B C 1
ATOM 3819 O O . LYS B 1 41 ? 43.991 -23.719 -19.571 1.00 80.72 129 LYS B O 1
ATOM 3825 N N . VAL B 1 42 ? 42.571 -25.210 -18.659 1.00 87.70 130 VAL B N 1
ATOM 3826 C CA . VAL B 1 42 ? 42.701 -26.131 -19.784 1.00 82.02 130 VAL B CA 1
ATOM 3827 C C . VAL B 1 42 ? 42.028 -25.557 -21.025 1.00 86.52 130 VAL B C 1
ATOM 3828 O O . VAL B 1 42 ? 42.568 -25.643 -22.135 1.00 90.25 130 VAL B O 1
ATOM 3832 N N . ALA B 1 43 ? 40.841 -24.968 -20.863 1.00 84.29 131 ALA B N 1
ATOM 3833 C CA . ALA B 1 43 ? 40.191 -24.304 -21.988 1.00 81.53 131 ALA B CA 1
ATOM 3834 C C . ALA B 1 43 ? 41.014 -23.117 -22.473 1.00 80.71 131 ALA B C 1
ATOM 3835 O O . ALA B 1 43 ? 41.094 -22.858 -23.679 1.00 90.49 131 ALA B O 1
ATOM 3837 N N . ARG B 1 44 ? 41.626 -22.379 -21.543 1.00 74.27 132 ARG B N 1
ATOM 3838 C CA . ARG B 1 44 ? 42.545 -21.309 -21.919 1.00 88.55 132 ARG B CA 1
ATOM 3839 C C . ARG B 1 44 ? 43.712 -21.850 -22.737 1.00 93.57 132 ARG B C 1
ATOM 3840 O O . ARG B 1 44 ? 44.076 -21.284 -23.775 1.00 97.17 132 ARG B O 1
ATOM 3848 N N . TRP B 1 45 ? 44.319 -22.946 -22.273 1.00 90.49 133 TRP B N 1
ATOM 3849 C CA . TRP B 1 45 ? 45.486 -23.499 -22.954 1.00 80.76 133 TRP B CA 1
ATOM 3850 C C . TRP B 1 45 ? 45.126 -23.996 -24.348 1.00 84.36 133 TRP B C 1
ATOM 3851 O O . TRP B 1 45 ? 45.911 -23.841 -25.292 1.00 84.77 133 TRP B O 1
ATOM 3862 N N . ASN B 1 46 ? 43.942 -24.596 -24.498 1.00 86.11 134 ASN B N 1
ATOM 3863 C CA . ASN B 1 46 ? 43.501 -25.046 -25.814 1.00 85.44 134 ASN B CA 1
ATOM 3864 C C . ASN B 1 46 ? 43.230 -23.878 -26.755 1.00 91.62 134 ASN B C 1
ATOM 3865 O O . ASN B 1 46 ? 43.476 -23.991 -27.962 1.00 93.41 134 ASN B O 1
ATOM 3870 N N . ARG B 1 47 ? 42.732 -22.753 -26.234 1.00 93.98 135 ARG B N 1
ATOM 3871 C CA . ARG B 1 47 ? 42.528 -21.583 -27.083 1.00 101.93 135 ARG B CA 1
ATOM 3872 C C . ARG B 1 47 ? 43.857 -21.042 -27.593 1.00 100.00 135 ARG B C 1
ATOM 3873 O O . ARG B 1 47 ? 43.999 -20.736 -28.783 1.00 101.49 135 ARG B O 1
ATOM 3881 N N . ARG B 1 48 ? 44.843 -20.910 -26.701 1.00 93.77 136 ARG B N 1
ATOM 3882 C CA . ARG B 1 48 ? 46.171 -20.482 -27.126 1.00 95.14 136 ARG B CA 1
ATOM 3883 C C . ARG B 1 48 ? 46.778 -21.466 -28.116 1.00 96.53 136 ARG B C 1
ATOM 3884 O O . ARG B 1 48 ? 47.411 -21.059 -29.097 1.00 103.36 136 ARG B O 1
ATOM 3892 N N . HIS B 1 49 ? 46.590 -22.768 -27.882 1.00 88.81 137 HIS B N 1
ATOM 3893 C CA . HIS B 1 49 ? 47.239 -23.761 -28.731 1.00 92.68 137 HIS B CA 1
ATOM 3894 C C . HIS B 1 49 ? 46.648 -23.759 -30.135 1.00 103.06 137 HIS B C 1
ATOM 3895 O O . HIS B 1 49 ? 47.372 -23.961 -31.116 1.00 110.00 137 HIS B O 1
ATOM 3902 N N . LYS B 1 50 ? 45.338 -23.537 -30.258 1.00 105.05 138 LYS B N 1
ATOM 3903 C CA . LYS B 1 50 ? 44.749 -23.443 -31.589 1.00 106.09 138 LYS B CA 1
ATOM 3904 C C . LYS B 1 50 ? 45.199 -22.167 -32.291 1.00 112.25 138 LYS B C 1
ATOM 3905 O O . LYS B 1 50 ? 45.548 -22.193 -33.476 1.00 114.25 138 LYS B O 1
ATOM 3911 N N . MET B 1 51 ? 45.201 -21.042 -31.570 1.00 116.35 139 MET B N 1
ATOM 3912 C CA . MET B 1 51 ? 45.579 -19.766 -32.169 1.00 121.86 139 MET B CA 1
ATOM 3913 C C . MET B 1 51 ? 47.070 -19.709 -32.490 1.00 124.94 139 MET B C 1
ATOM 3914 O O . MET B 1 51 ? 47.461 -19.204 -33.549 1.00 126.16 139 MET B O 1
ATOM 3919 N N . TYR B 1 52 ? 47.919 -20.212 -31.589 1.00 119.90 140 TYR B N 1
ATOM 3920 C CA . TYR B 1 52 ? 49.358 -20.216 -31.849 1.00 111.49 140 TYR B CA 1
ATOM 3921 C C . TYR B 1 52 ? 49.692 -21.062 -33.065 1.00 111.42 140 TYR B C 1
ATOM 3922 O O . TYR B 1 52 ? 50.439 -20.636 -33.954 1.00 113.81 140 TYR B O 1
ATOM 3931 N N . ARG B 1 53 ? 49.150 -22.277 -33.109 1.00 110.76 141 ARG B N 1
ATOM 3932 C CA . ARG B 1 53 ? 49.466 -23.212 -34.176 1.00 118.68 141 ARG B CA 1
ATOM 3933 C C . ARG B 1 53 ? 49.074 -22.651 -35.539 1.00 126.61 141 ARG B C 1
ATOM 3934 O O . ARG B 1 53 ? 49.596 -23.102 -36.565 1.00 131.25 141 ARG B O 1
ATOM 3942 N N . GLU B 1 54 ? 48.169 -21.668 -35.560 1.00 130.58 142 GLU B N 1
ATOM 3943 C CA . GLU B 1 54 ? 47.794 -20.973 -36.785 1.00 130.80 142 GLU B CA 1
ATOM 3944 C C . GLU B 1 54 ? 48.769 -19.851 -37.152 1.00 127.41 142 GLU B C 1
ATOM 3945 O O . GLU B 1 54 ? 49.047 -19.639 -38.338 1.00 126.48 142 GLU B O 1
ATOM 3951 N N . GLN B 1 55 ? 49.300 -19.121 -36.160 1.00 128.02 143 GLN B N 1
ATOM 3952 C CA . GLN B 1 55 ? 50.232 -18.034 -36.468 1.00 141.00 143 GLN B CA 1
ATOM 3953 C C . GLN B 1 55 ? 51.550 -18.544 -37.031 1.00 156.97 143 GLN B C 1
ATOM 3954 O O . GLN B 1 55 ? 52.177 -17.862 -37.850 1.00 163.89 143 GLN B O 1
ATOM 3960 N N . MET B 1 56 ? 51.984 -19.729 -36.611 1.00 159.93 144 MET B N 1
ATOM 3961 C CA . MET B 1 56 ? 53.218 -20.328 -37.093 1.00 157.52 144 MET B CA 1
ATOM 3962 C C . MET B 1 56 ? 52.963 -21.358 -38.183 1.00 147.39 144 MET B C 1
ATOM 3963 O O . MET B 1 56 ? 53.885 -22.087 -38.564 1.00 141.09 144 MET B O 1
ATOM 3968 N N . ASN B 1 57 ? 51.729 -21.429 -38.686 1.00 146.31 145 ASN B N 1
ATOM 3969 C CA . ASN B 1 57 ? 51.338 -22.338 -39.756 1.00 150.19 145 ASN B CA 1
ATOM 3970 C C . ASN B 1 57 ? 51.665 -23.785 -39.419 1.00 150.07 145 ASN B C 1
ATOM 3971 O O . ASN B 1 57 ? 52.654 -24.344 -39.904 1.00 152.07 145 ASN B O 1
ATOM 3976 N N . LEU B 1 58 ? 50.835 -24.397 -38.584 1.00 150.71 146 LEU B N 1
ATOM 3977 C CA . LEU B 1 58 ? 50.941 -25.814 -38.285 1.00 150.63 146 LEU B CA 1
ATOM 3978 C C . LEU B 1 58 ? 49.522 -26.354 -38.217 1.00 155.07 146 LEU B C 1
ATOM 3979 O O . LEU B 1 58 ? 48.651 -25.733 -37.604 1.00 156.39 146 LEU B O 1
ATOM 3984 N N . THR B 1 59 ? 49.279 -27.470 -38.893 1.00 154.71 147 THR B N 1
ATOM 3985 C CA . THR B 1 59 ? 47.931 -28.020 -38.979 1.00 155.81 147 THR B CA 1
ATOM 3986 C C . THR B 1 59 ? 47.456 -28.455 -37.600 1.00 165.37 147 THR B C 1
ATOM 3987 O O . THR B 1 59 ? 48.118 -29.262 -36.941 1.00 165.28 147 THR B O 1
ATOM 3991 N N . SER B 1 60 ? 46.297 -27.953 -37.168 1.00 177.15 148 SER B N 1
ATOM 3992 C CA . SER B 1 60 ? 45.802 -28.282 -35.836 1.00 183.91 148 SER B CA 1
ATOM 3993 C C . SER B 1 60 ? 45.448 -29.759 -35.720 1.00 190.64 148 SER B C 1
ATOM 3994 O O . SER B 1 60 ? 44.299 -30.111 -35.430 1.00 191.10 148 SER B O 1
ATOM 3997 N N . LEU B 1 61 ? 46.437 -30.623 -35.939 1.00 193.02 149 LEU B N 1
ATOM 3998 C CA . LEU B 1 61 ? 46.255 -32.051 -35.759 1.00 189.39 149 LEU B CA 1
ATOM 3999 C C . LEU B 1 61 ? 45.909 -32.360 -34.306 1.00 190.66 149 LEU B C 1
ATOM 4000 O O . LEU B 1 61 ? 46.126 -31.551 -33.398 1.00 193.80 149 LEU B O 1
ATOM 4005 N N . ASP B 1 62 ? 45.339 -33.549 -34.105 1.00 185.93 150 ASP B N 1
ATOM 4006 C CA . ASP B 1 62 ? 45.051 -34.151 -32.808 1.00 178.25 150 ASP B CA 1
ATOM 4007 C C . ASP B 1 62 ? 43.872 -33.472 -32.117 1.00 170.30 150 ASP B C 1
ATOM 4008 O O . ASP B 1 62 ? 43.595 -32.289 -32.357 1.00 171.57 150 ASP B O 1
ATOM 4013 N N . PRO B 1 63 ? 43.153 -34.198 -31.265 1.00 158.35 151 PRO B N 1
ATOM 4014 C CA . PRO B 1 63 ? 41.998 -33.624 -30.563 1.00 146.44 151 PRO B CA 1
ATOM 4015 C C . PRO B 1 63 ? 42.441 -32.711 -29.435 1.00 131.38 151 PRO B C 1
ATOM 4016 O O . PRO B 1 63 ? 43.609 -32.749 -29.020 1.00 135.12 151 PRO B O 1
ATOM 4020 N N . PRO B 1 64 ? 41.547 -31.869 -28.919 1.00 112.58 152 PRO B N 1
ATOM 4021 C CA . PRO B 1 64 ? 41.928 -30.962 -27.831 1.00 102.96 152 PRO B CA 1
ATOM 4022 C C . PRO B 1 64 ? 42.175 -31.731 -26.541 1.00 98.45 152 PRO B C 1
ATOM 4023 O O . PRO B 1 64 ? 41.895 -32.926 -26.422 1.00 99.89 152 PRO B O 1
ATOM 4027 N N . LEU B 1 65 ? 42.707 -31.014 -25.555 1.00 95.86 153 LEU B N 1
ATOM 4028 C CA . LEU B 1 65 ? 43.028 -31.591 -24.256 1.00 94.80 153 LEU B CA 1
ATOM 4029 C C . LEU B 1 65 ? 41.840 -31.527 -23.303 1.00 89.33 153 LEU B C 1
ATOM 4030 O O . LEU B 1 65 ? 41.078 -30.556 -23.296 1.00 93.53 153 LEU B O 1
ATOM 4035 N N . GLN B 1 66 ? 41.703 -32.572 -22.490 1.00 85.67 154 GLN B N 1
ATOM 4036 C CA . GLN B 1 66 ? 40.649 -32.696 -21.492 1.00 90.38 154 GLN B CA 1
ATOM 4037 C C . GLN B 1 66 ? 41.272 -32.795 -20.109 1.00 87.35 154 GLN B C 1
ATOM 4038 O O . GLN B 1 66 ? 42.217 -33.566 -19.905 1.00 94.52 154 GLN B O 1
ATOM 4044 N N . LEU B 1 67 ? 40.754 -32.013 -19.164 1.00 82.70 155 LEU B N 1
ATOM 4045 C CA . LEU B 1 67 ? 41.187 -32.121 -17.775 1.00 77.48 155 LEU B CA 1
ATOM 4046 C C . LEU B 1 67 ? 40.578 -33.384 -17.180 1.00 86.36 155 LEU B C 1
ATOM 4047 O O . LEU B 1 67 ? 39.366 -33.447 -16.948 1.00 95.14 155 LEU B O 1
ATOM 4052 N N . ARG B 1 68 ? 41.409 -34.392 -16.941 1.00 81.97 156 ARG B N 1
ATOM 4053 C CA . ARG B 1 68 ? 40.960 -35.664 -16.392 1.00 70.70 156 ARG B CA 1
ATOM 4054 C C . ARG B 1 68 ? 41.216 -35.682 -14.890 1.00 63.55 156 ARG B C 1
ATOM 4055 O O . ARG B 1 68 ? 42.362 -35.544 -14.447 1.00 75.17 156 ARG B O 1
ATOM 4063 N N . LEU B 1 69 ? 40.140 -35.848 -14.116 1.00 70.65 157 LEU B N 1
ATOM 4064 C CA . LEU B 1 69 ? 40.233 -35.829 -12.659 1.00 76.09 157 LEU B CA 1
ATOM 4065 C C . LEU B 1 69 ? 41.193 -36.889 -12.130 1.00 79.31 157 LEU B C 1
ATOM 4066 O O . LEU B 1 69 ? 41.823 -36.688 -11.085 1.00 78.11 157 LEU B O 1
ATOM 4071 N N . GLU B 1 70 ? 41.330 -38.010 -12.835 1.00 71.85 158 GLU B N 1
ATOM 4072 C CA . GLU B 1 70 ? 42.162 -39.109 -12.367 1.00 67.69 158 GLU B CA 1
ATOM 4073 C C . GLU B 1 70 ? 43.649 -38.884 -12.614 1.00 65.67 158 GLU B C 1
ATOM 4074 O O . GLU B 1 70 ? 44.448 -39.783 -12.328 1.00 63.30 158 GLU B O 1
ATOM 4080 N N . ALA B 1 71 ? 44.041 -37.721 -13.132 1.00 66.35 159 ALA B N 1
ATOM 4081 C CA . ALA B 1 71 ? 45.453 -37.439 -13.355 1.00 63.00 159 ALA B CA 1
ATOM 4082 C C . ALA B 1 71 ? 46.211 -37.430 -12.033 1.00 65.48 159 ALA B C 1
ATOM 4083 O O . ALA B 1 71 ? 45.685 -37.026 -10.992 1.00 75.38 159 ALA B O 1
ATOM 4085 N N . SER B 1 72 ? 47.464 -37.889 -12.085 1.00 58.01 160 SER B N 1
ATOM 4086 C CA . SER B 1 72 ? 48.269 -38.015 -10.872 1.00 62.00 160 SER B CA 1
ATOM 4087 C C . SER B 1 72 ? 48.414 -36.675 -10.160 1.00 64.25 160 SER B C 1
ATOM 4088 O O . SER B 1 72 ? 48.217 -36.581 -8.943 1.00 60.04 160 SER B O 1
ATOM 4091 N N . TRP B 1 73 ? 48.765 -35.623 -10.907 1.00 56.46 161 TRP B N 1
ATOM 4092 C CA . TRP B 1 73 ? 48.985 -34.322 -10.282 1.00 70.59 161 TRP B CA 1
ATOM 4093 C C . TRP B 1 73 ? 47.695 -33.736 -9.721 1.00 68.53 161 TRP B C 1
ATOM 4094 O O . TRP B 1 73 ? 47.733 -33.007 -8.723 1.00 70.49 161 TRP B O 1
ATOM 4105 N N . VAL B 1 74 ? 46.552 -34.038 -10.343 1.00 60.68 162 VAL B N 1
ATOM 4106 C CA . VAL B 1 74 ? 45.270 -33.574 -9.817 1.00 61.78 162 VAL B CA 1
ATOM 4107 C C . VAL B 1 74 ? 44.993 -34.209 -8.460 1.00 67.77 162 VAL B C 1
ATOM 4108 O O . VAL B 1 74 ? 44.622 -33.526 -7.498 1.00 70.14 162 VAL B O 1
ATOM 4112 N N . GLN B 1 75 ? 45.160 -35.532 -8.367 1.00 57.15 163 GLN B N 1
ATOM 4113 C CA . GLN B 1 75 ? 44.968 -36.211 -7.091 1.00 62.51 163 GLN B CA 1
ATOM 4114 C C . GLN B 1 75 ? 46.011 -35.785 -6.067 1.00 66.12 163 GLN B C 1
ATOM 4115 O O . GLN B 1 75 ? 45.708 -35.708 -4.870 1.00 68.70 163 GLN B O 1
ATOM 4121 N N . PHE B 1 76 ? 47.237 -35.507 -6.514 1.00 64.38 164 PHE B N 1
ATOM 4122 C CA . PHE B 1 76 ? 48.256 -34.979 -5.612 1.00 60.91 164 PHE B CA 1
ATOM 4123 C C . PHE B 1 76 ? 47.788 -33.686 -4.951 1.00 60.10 164 PHE B C 1
ATOM 4124 O O . PHE B 1 76 ? 47.843 -33.550 -3.723 1.00 58.23 164 PHE B O 1
ATOM 4132 N N . HIS B 1 77 ? 47.315 -32.728 -5.753 1.00 54.74 165 HIS B N 1
ATOM 4133 C CA . HIS B 1 77 ? 46.851 -31.454 -5.205 1.00 58.46 165 HIS B CA 1
ATOM 4134 C C . HIS B 1 77 ? 45.668 -31.655 -4.266 1.00 63.02 165 HIS B C 1
ATOM 4135 O O . HIS B 1 77 ? 45.621 -31.077 -3.173 1.00 61.40 165 HIS B O 1
ATOM 4142 N N . LEU B 1 78 ? 44.695 -32.471 -4.677 1.00 74.08 166 LEU B N 1
ATOM 4143 C CA . LEU B 1 78 ? 43.542 -32.735 -3.825 1.00 64.87 166 LEU B CA 1
ATOM 4144 C C . LEU B 1 78 ? 43.906 -33.557 -2.595 1.00 61.21 166 LEU B C 1
ATOM 4145 O O . LEU B 1 78 ? 43.114 -33.617 -1.649 1.00 56.56 166 LEU B O 1
ATOM 4150 N N . GLY B 1 79 ? 45.080 -34.183 -2.584 1.00 55.47 167 GLY B N 1
ATOM 4151 C CA . GLY B 1 79 ? 45.515 -34.968 -1.446 1.00 55.16 167 GLY B CA 1
ATOM 4152 C C . GLY B 1 79 ? 46.230 -34.159 -0.382 1.00 63.29 167 GLY B C 1
ATOM 4153 O O . GLY B 1 79 ? 46.367 -34.613 0.758 1.00 59.96 167 GLY B O 1
ATOM 4154 N N . ILE B 1 80 ? 46.702 -32.963 -0.744 1.00 58.87 168 ILE B N 1
ATOM 4155 C CA . ILE B 1 80 ? 47.380 -32.111 0.225 1.00 56.93 168 ILE B CA 1
ATOM 4156 C C . ILE B 1 80 ? 46.423 -31.771 1.355 1.00 62.66 168 ILE B C 1
ATOM 4157 O O . ILE B 1 80 ? 45.310 -31.281 1.123 1.00 71.57 168 ILE B O 1
ATOM 4162 N N . ASN B 1 81 ? 46.849 -32.035 2.589 1.00 56.85 169 ASN B N 1
ATOM 4163 C CA . ASN B 1 81 ? 46.006 -31.806 3.752 1.00 60.30 169 ASN B CA 1
ATOM 4164 C C . ASN B 1 81 ? 46.862 -31.287 4.900 1.00 65.57 169 ASN B C 1
ATOM 4165 O O . ASN B 1 81 ? 48.071 -31.071 4.761 1.00 66.27 169 ASN B O 1
ATOM 4170 N N . ARG B 1 82 ? 46.212 -31.090 6.050 1.00 68.03 170 ARG B N 1
ATOM 4171 C CA . ARG B 1 82 ? 46.849 -30.517 7.230 1.00 64.29 170 ARG B CA 1
ATOM 4172 C C . ARG B 1 82 ? 48.026 -31.344 7.735 1.00 67.07 170 ARG B C 1
ATOM 4173 O O . ARG B 1 82 ? 48.818 -30.837 8.537 1.00 77.69 170 ARG B O 1
ATOM 4181 N N . HIS B 1 83 ? 48.174 -32.588 7.280 1.00 75.28 171 HIS B N 1
ATOM 4182 C CA . HIS B 1 83 ? 49.221 -33.470 7.775 1.00 79.36 171 HIS B CA 1
ATOM 4183 C C . HIS B 1 83 ? 50.442 -33.553 6.866 1.00 68.89 171 HIS B C 1
ATOM 4184 O O . HIS B 1 83 ? 51.422 -34.206 7.240 1.00 77.83 171 HIS B O 1
ATOM 4191 N N . GLY B 1 84 ? 50.415 -32.930 5.702 1.00 52.14 172 GLY B N 1
ATOM 4192 C CA . GLY B 1 84 ? 51.573 -32.934 4.830 1.00 56.64 172 GLY B CA 1
ATOM 4193 C C . GLY B 1 84 ? 51.173 -32.816 3.374 1.00 55.73 172 GLY B C 1
ATOM 4194 O O . GLY B 1 84 ? 49.999 -32.727 3.026 1.00 58.06 172 GLY B O 1
ATOM 4195 N N . LEU B 1 85 ? 52.202 -32.812 2.521 1.00 56.08 173 LEU B N 1
ATOM 4196 C CA . LEU B 1 85 ? 51.996 -32.687 1.082 1.00 54.21 173 LEU B CA 1
ATOM 4197 C C . LEU B 1 85 ? 51.364 -33.935 0.488 1.00 55.30 173 LEU B C 1
ATOM 4198 O O . LEU B 1 85 ? 50.652 -33.849 -0.519 1.00 70.24 173 LEU B O 1
ATOM 4203 N N . TYR B 1 86 ? 51.616 -35.095 1.086 1.00 55.87 174 TYR B N 1
ATOM 4204 C CA . TYR B 1 86 ? 51.142 -36.358 0.546 1.00 57.71 174 TYR B CA 1
ATOM 4205 C C . TYR B 1 86 ? 50.992 -37.355 1.684 1.00 62.76 174 TYR B C 1
ATOM 4206 O O . TYR B 1 86 ? 51.411 -37.104 2.816 1.00 70.05 174 TYR B O 1
ATOM 4215 N N . SER B 1 87 ? 50.372 -38.486 1.371 1.00 66.06 175 SER B N 1
ATOM 4216 C CA . SER B 1 87 ? 50.068 -39.501 2.367 1.00 60.23 175 SER B CA 1
ATOM 4217 C C . SER B 1 87 ? 51.188 -40.533 2.457 1.00 57.04 175 SER B C 1
ATOM 4218 O O . SER B 1 87 ? 51.987 -40.709 1.533 1.00 55.47 175 SER B O 1
ATOM 4221 N N . ARG B 1 88 ? 51.237 -41.214 3.598 1.00 57.07 176 ARG B N 1
ATOM 4222 C CA . ARG B 1 88 ? 52.229 -42.257 3.810 1.00 53.75 176 ARG B CA 1
ATOM 4223 C C . ARG B 1 88 ? 51.865 -43.499 3.008 1.00 62.17 176 ARG B C 1
ATOM 4224 O O . ARG B 1 88 ? 50.699 -43.905 2.960 1.00 56.44 176 ARG B O 1
ATOM 4232 N N . SER B 1 89 ? 52.874 -44.102 2.377 1.00 64.96 177 SER B N 1
ATOM 4233 C CA . SER B 1 89 ? 52.686 -45.267 1.512 1.00 64.59 177 SER B CA 1
ATOM 4234 C C . SER B 1 89 ? 51.585 -45.003 0.485 1.00 69.51 177 SER B C 1
ATOM 4235 O O . SER B 1 89 ? 50.664 -45.802 0.295 1.00 77.07 177 SER B O 1
ATOM 4238 N N . SER B 1 90 ? 51.693 -43.855 -0.181 1.00 54.59 178 SER B N 1
ATOM 4239 C CA . SER B 1 90 ? 50.641 -43.370 -1.066 1.00 66.26 178 SER B CA 1
ATOM 4240 C C . SER B 1 90 ? 50.836 -43.920 -2.472 1.00 63.10 178 SER B C 1
ATOM 4241 O O . SER B 1 90 ? 51.895 -43.692 -3.072 1.00 60.29 178 SER B O 1
ATOM 4244 N N . PRO B 1 91 ? 49.861 -44.641 -3.032 1.00 60.11 179 PRO B N 1
ATOM 4245 C CA . PRO B 1 91 ? 49.965 -45.032 -4.446 1.00 62.43 179 PRO B CA 1
ATOM 4246 C C . PRO B 1 91 ? 49.834 -43.859 -5.404 1.00 66.19 179 PRO B C 1
ATOM 4247 O O . PRO B 1 91 ? 50.302 -43.958 -6.545 1.00 70.52 179 PRO B O 1
ATOM 4251 N N . VAL B 1 92 ? 49.212 -42.757 -4.980 1.00 61.49 180 VAL B N 1
ATOM 4252 C CA . VAL B 1 92 ? 49.113 -41.580 -5.839 1.00 59.10 180 VAL B CA 1
ATOM 4253 C C . VAL B 1 92 ? 50.492 -40.980 -6.092 1.00 55.15 180 VAL B C 1
ATOM 4254 O O . VAL B 1 92 ? 50.804 -40.561 -7.214 1.00 59.12 180 VAL B O 1
ATOM 4258 N N . VAL B 1 93 ? 51.340 -40.932 -5.063 1.00 57.40 181 VAL B N 1
ATOM 4259 C CA . VAL B 1 93 ? 52.688 -40.403 -5.250 1.00 61.20 181 VAL B CA 1
ATOM 4260 C C . VAL B 1 93 ? 53.497 -41.310 -6.166 1.00 65.31 181 VAL B C 1
ATOM 4261 O O . VAL B 1 93 ? 54.213 -40.833 -7.055 1.00 66.98 181 VAL B O 1
ATOM 4265 N N . SER B 1 94 ? 53.388 -42.629 -5.975 1.00 62.81 182 SER B N 1
ATOM 4266 C CA . SER B 1 94 ? 54.109 -43.567 -6.830 1.00 59.71 182 SER B CA 1
ATOM 4267 C C . SER B 1 94 ? 53.738 -43.375 -8.295 1.00 63.04 182 SER B C 1
ATOM 4268 O O . SER B 1 94 ? 54.610 -43.392 -9.172 1.00 63.97 182 SER B O 1
ATOM 4271 N N . LYS B 1 95 ? 52.447 -43.189 -8.576 1.00 63.13 183 LYS B N 1
ATOM 4272 C CA . LYS B 1 95 ? 52.009 -42.951 -9.947 1.00 59.05 183 LYS B CA 1
ATOM 4273 C C . LYS B 1 95 ? 52.510 -41.606 -10.461 1.00 64.80 183 LYS B C 1
ATOM 4274 O O . LYS B 1 95 ? 52.903 -41.488 -11.628 1.00 71.63 183 LYS B O 1
ATOM 4280 N N . LEU B 1 96 ? 52.506 -40.581 -9.604 1.00 55.77 184 LEU B N 1
ATOM 4281 C CA . LEU B 1 96 ? 52.971 -39.261 -10.025 1.00 60.61 184 LEU B CA 1
ATOM 4282 C C . LEU B 1 96 ? 54.458 -39.276 -10.356 1.00 63.04 184 LEU B C 1
ATOM 4283 O O . LEU B 1 96 ? 54.886 -38.655 -11.336 1.00 64.77 184 LEU B O 1
ATOM 4288 N N . LEU B 1 97 ? 55.259 -39.984 -9.554 1.00 63.67 185 LEU B N 1
ATOM 4289 C CA . LEU B 1 97 ? 56.678 -40.130 -9.862 1.00 59.19 185 LEU B CA 1
ATOM 4290 C C . LEU B 1 97 ? 56.883 -40.799 -11.216 1.00 60.47 185 LEU B C 1
ATOM 4291 O O . LEU B 1 97 ? 57.738 -40.376 -12.003 1.00 63.20 185 LEU B O 1
ATOM 4296 N N . GLN B 1 98 ? 56.103 -41.844 -11.506 1.00 60.05 186 GLN B N 1
ATOM 4297 C CA . GLN B 1 98 ? 56.215 -42.525 -12.793 1.00 57.46 186 GLN B CA 1
ATOM 4298 C C . GLN B 1 98 ? 55.739 -41.638 -13.938 1.00 63.99 186 GLN B C 1
ATOM 4299 O O . GLN B 1 98 ? 56.323 -41.656 -15.027 1.00 58.56 186 GLN B O 1
ATOM 4305 N N . ASP B 1 99 ? 54.672 -40.864 -13.717 1.00 68.86 187 ASP B N 1
ATOM 4306 C CA . ASP B 1 99 ? 54.156 -40.006 -14.779 1.00 68.01 187 ASP B CA 1
ATOM 4307 C C . ASP B 1 99 ? 55.143 -38.898 -15.127 1.00 68.03 187 ASP B C 1
ATOM 4308 O O . ASP B 1 99 ? 55.370 -38.612 -16.308 1.00 69.88 187 ASP B O 1
ATOM 4313 N N . MET B 1 100 ? 55.747 -38.266 -14.117 1.00 67.06 188 MET B N 1
ATOM 4314 C CA . MET B 1 100 ? 56.754 -37.245 -14.393 1.00 65.48 188 MET B CA 1
ATOM 4315 C C . MET B 1 100 ? 57.958 -37.834 -15.113 1.00 63.06 188 MET B C 1
ATOM 4316 O O . MET B 1 100 ? 58.633 -37.133 -15.876 1.00 57.55 188 MET B O 1
ATOM 4321 N N . ARG B 1 101 ? 58.226 -39.121 -14.897 1.00 59.70 189 ARG B N 1
ATOM 4322 C CA . ARG B 1 101 ? 59.407 -39.763 -15.457 1.00 69.98 189 ARG B CA 1
ATOM 4323 C C . ARG B 1 101 ? 59.209 -40.178 -16.911 1.00 71.59 189 ARG B C 1
ATOM 4324 O O . ARG B 1 101 ? 60.186 -40.254 -17.664 1.00 75.98 189 ARG B O 1
ATOM 4332 N N . HIS B 1 102 ? 57.967 -40.422 -17.330 1.00 70.32 190 HIS B N 1
ATOM 4333 C CA . HIS B 1 102 ? 57.697 -41.026 -18.629 1.00 72.32 190 HIS B CA 1
ATOM 4334 C C . HIS B 1 102 ? 56.780 -40.212 -19.531 1.00 75.02 190 HIS B C 1
ATOM 4335 O O . HIS B 1 102 ? 56.879 -40.345 -20.753 1.00 75.34 190 HIS B O 1
ATOM 4342 N N . PHE B 1 103 ? 55.888 -39.395 -18.978 1.00 72.07 191 PHE B N 1
ATOM 4343 C CA . PHE B 1 103 ? 54.924 -38.689 -19.813 1.00 71.85 191 PHE B CA 1
ATOM 4344 C C . PHE B 1 103 ? 55.637 -37.712 -20.744 1.00 72.92 191 PHE B C 1
ATOM 4345 O O . PHE B 1 103 ? 56.590 -37.039 -20.332 1.00 75.04 191 PHE B O 1
ATOM 4353 N N . PRO B 1 104 ? 55.210 -37.610 -22.000 1.00 71.19 192 PRO B N 1
ATOM 4354 C CA . PRO B 1 104 ? 55.791 -36.609 -22.898 1.00 70.40 192 PRO B CA 1
ATOM 4355 C C . PRO B 1 104 ? 55.365 -35.205 -22.503 1.00 79.17 192 PRO B C 1
ATOM 4356 O O . PRO B 1 104 ? 54.383 -34.995 -21.788 1.00 85.52 192 PRO B O 1
ATOM 4360 N N . THR B 1 105 ? 56.130 -34.232 -22.981 1.00 75.60 193 THR B N 1
ATOM 4361 C CA . THR B 1 105 ? 55.828 -32.833 -22.734 1.00 71.95 193 THR B CA 1
ATOM 4362 C C . THR B 1 105 ? 55.027 -32.253 -23.893 1.00 74.05 193 THR B C 1
ATOM 4363 O O . THR B 1 105 ? 55.122 -32.714 -25.034 1.00 76.04 193 THR B O 1
ATOM 4367 N N . ILE B 1 106 ? 54.233 -31.233 -23.582 1.00 73.49 194 ILE B N 1
ATOM 4368 C CA . ILE B 1 106 ? 53.460 -30.524 -24.592 1.00 76.98 194 ILE B CA 1
ATOM 4369 C C . ILE B 1 106 ? 53.770 -29.035 -24.635 1.00 85.73 194 ILE B C 1
ATOM 4370 O O . ILE B 1 106 ? 53.451 -28.381 -25.642 1.00 89.79 194 ILE B O 1
ATOM 4375 N N . SER B 1 107 ? 54.374 -28.470 -23.592 1.00 83.85 195 SER B N 1
ATOM 4376 C CA . SER B 1 107 ? 54.762 -27.069 -23.583 1.00 86.84 195 SER B CA 1
ATOM 4377 C C . SER B 1 107 ? 55.958 -26.905 -22.658 1.00 87.25 195 SER B C 1
ATOM 4378 O O . SER B 1 107 ? 56.196 -27.722 -21.765 1.00 83.97 195 SER B O 1
ATOM 4381 N N . ALA B 1 108 ? 56.718 -25.838 -22.892 1.00 83.72 196 ALA B N 1
ATOM 4382 C CA . ALA B 1 108 ? 57.854 -25.500 -22.049 1.00 70.74 196 ALA B CA 1
ATOM 4383 C C . ALA B 1 108 ? 58.014 -23.989 -22.051 1.00 72.91 196 ALA B C 1
ATOM 4384 O O . ALA B 1 108 ? 57.745 -23.333 -23.061 1.00 73.63 196 ALA B O 1
ATOM 4386 N N . ASP B 1 109 ? 58.433 -23.441 -20.916 1.00 67.95 197 ASP B N 1
ATOM 4387 C CA . ASP B 1 109 ? 58.601 -22.000 -20.784 1.00 72.82 197 ASP B CA 1
ATOM 4388 C C . ASP B 1 109 ? 59.582 -21.729 -19.651 1.00 76.07 197 ASP B C 1
ATOM 4389 O O . ASP B 1 109 ? 60.047 -22.647 -18.969 1.00 75.24 197 ASP B O 1
ATOM 4394 N N . TYR B 1 110 ? 59.898 -20.453 -19.459 1.00 75.56 198 TYR B N 1
ATOM 4395 C CA . TYR B 1 110 ? 60.667 -20.035 -18.301 1.00 69.76 198 TYR B CA 1
ATOM 4396 C C . TYR B 1 110 ? 59.769 -19.970 -17.069 1.00 67.66 198 TYR B C 1
ATOM 4397 O O . TYR B 1 110 ? 58.547 -19.828 -17.163 1.00 64.25 198 TYR B O 1
ATOM 4406 N N . SER B 1 111 ? 60.392 -20.078 -15.900 1.00 70.34 199 SER B N 1
ATOM 4407 C CA . SER B 1 111 ? 59.686 -19.776 -14.666 1.00 72.39 199 SER B CA 1
ATOM 4408 C C . SER B 1 111 ? 59.395 -18.280 -14.596 1.00 85.15 199 SER B C 1
ATOM 4409 O O . SER B 1 111 ? 60.129 -17.458 -15.151 1.00 89.92 199 SER B O 1
ATOM 4412 N N . GLN B 1 112 ? 58.300 -17.932 -13.917 1.00 93.33 200 GLN B N 1
ATOM 4413 C CA . GLN B 1 112 ? 57.875 -16.536 -13.870 1.00 101.70 200 GLN B CA 1
ATOM 4414 C C . GLN B 1 112 ? 58.924 -15.653 -13.202 1.00 105.59 200 GLN B C 1
ATOM 4415 O O . GLN B 1 112 ? 59.125 -14.502 -13.608 1.00 104.80 200 GLN B O 1
ATOM 4421 N N . ASP B 1 113 ? 59.607 -16.173 -12.179 1.00 107.24 201 ASP B N 1
ATOM 4422 C CA . ASP B 1 113 ? 60.618 -15.383 -11.485 1.00 109.87 201 ASP B CA 1
ATOM 4423 C C . ASP B 1 113 ? 61.844 -15.101 -12.346 1.00 107.15 201 ASP B C 1
ATOM 4424 O O . ASP B 1 113 ? 62.641 -14.226 -11.988 1.00 114.04 201 ASP B O 1
ATOM 4429 N N . GLU B 1 114 ? 62.018 -15.816 -13.458 1.00 94.38 202 GLU B N 1
ATOM 4430 C CA . GLU B 1 114 ? 63.107 -15.538 -14.384 1.00 88.85 202 GLU B CA 1
ATOM 4431 C C . GLU B 1 114 ? 62.654 -14.790 -15.629 1.00 88.07 202 GLU B C 1
ATOM 4432 O O . GLU B 1 114 ? 63.489 -14.169 -16.297 1.00 85.78 202 GLU B O 1
ATOM 4438 N N . LYS B 1 115 ? 61.358 -14.832 -15.955 1.00 82.72 203 LYS B N 1
ATOM 4439 C CA . LYS B 1 115 ? 60.825 -13.959 -16.994 1.00 81.59 203 LYS B CA 1
ATOM 4440 C C . LYS B 1 115 ? 61.000 -12.491 -16.638 1.00 85.36 203 LYS B C 1
ATOM 4441 O O . LYS B 1 115 ? 61.022 -11.641 -17.536 1.00 83.45 203 LYS B O 1
ATOM 4447 N N . ALA B 1 116 ? 61.121 -12.179 -15.347 1.00 89.29 204 ALA B N 1
ATOM 4448 C CA . ALA B 1 116 ? 61.349 -10.803 -14.925 1.00 92.95 204 ALA B CA 1
ATOM 4449 C C . ALA B 1 116 ? 62.768 -10.357 -15.252 1.00 97.65 204 ALA B C 1
ATOM 4450 O O . ALA B 1 116 ? 62.980 -9.237 -15.729 1.00 104.87 204 ALA B O 1
ATOM 4452 N N . LEU B 1 117 ? 63.750 -11.225 -15.005 1.00 95.91 205 LEU B N 1
ATOM 4453 C CA . LEU B 1 117 ? 65.162 -10.941 -15.228 1.00 88.22 205 LEU B CA 1
ATOM 4454 C C . LEU B 1 117 ? 65.571 -11.031 -16.699 1.00 91.74 205 LEU B C 1
ATOM 4455 O O . LEU B 1 117 ? 66.751 -11.261 -16.987 1.00 87.70 205 LEU B O 1
ATOM 4460 N N . LEU B 1 118 ? 64.633 -10.853 -17.626 1.00 96.06 206 LEU B N 1
ATOM 4461 C CA . LEU B 1 118 ? 64.943 -10.766 -19.052 1.00 101.06 206 LEU B CA 1
ATOM 4462 C C . LEU B 1 118 ? 64.861 -9.285 -19.401 1.00 112.45 206 LEU B C 1
ATOM 4463 O O . LEU B 1 118 ? 63.829 -8.781 -19.846 1.00 109.09 206 LEU B O 1
ATOM 4468 N N . GLY B 1 119 ? 65.975 -8.587 -19.195 1.00 128.22 207 GLY B N 1
ATOM 4469 C CA . GLY B 1 119 ? 65.972 -7.141 -19.215 1.00 130.15 207 GLY B CA 1
ATOM 4470 C C . GLY B 1 119 ? 66.751 -6.496 -20.345 1.00 133.18 207 GLY B C 1
ATOM 4471 O O . GLY B 1 119 ? 66.647 -6.972 -21.479 1.00 136.31 207 GLY B O 1
ATOM 4472 N N . ALA B 1 120 ? 67.530 -5.433 -20.097 1.00 136.57 208 ALA B N 1
ATOM 4473 C CA . ALA B 1 120 ? 67.942 -4.893 -18.784 1.00 134.35 208 ALA B CA 1
ATOM 4474 C C . ALA B 1 120 ? 68.663 -5.923 -17.908 1.00 125.45 208 ALA B C 1
ATOM 4475 O O . ALA B 1 120 ? 68.114 -6.434 -16.932 1.00 128.42 208 ALA B O 1
ATOM 4477 N N . CYS B 1 121 ? 69.908 -6.209 -18.285 1.00 113.00 209 CYS B N 1
ATOM 4478 C CA . CYS B 1 121 ? 70.736 -7.209 -17.623 1.00 98.02 209 CYS B CA 1
ATOM 4479 C C . CYS B 1 121 ? 71.478 -6.563 -16.458 1.00 89.34 209 CYS B C 1
ATOM 4480 O O . CYS B 1 121 ? 72.255 -5.622 -16.654 1.00 97.42 209 CYS B O 1
ATOM 4483 N N . ASP B 1 122 ? 71.236 -7.067 -15.250 1.00 82.42 210 ASP B N 1
ATOM 4484 C CA . ASP B 1 122 ? 71.922 -6.611 -14.047 1.00 87.45 210 ASP B CA 1
ATOM 4485 C C . ASP B 1 122 ? 72.454 -7.826 -13.304 1.00 81.57 210 ASP B C 1
ATOM 4486 O O . ASP B 1 122 ? 71.683 -8.718 -12.936 1.00 80.10 210 ASP B O 1
ATOM 4491 N N . CYS B 1 123 ? 73.771 -7.861 -13.086 1.00 76.22 211 CYS B N 1
ATOM 4492 C CA . CYS B 1 123 ? 74.394 -9.031 -12.479 1.00 74.89 211 CYS B CA 1
ATOM 4493 C C . CYS B 1 123 ? 74.064 -9.175 -10.999 1.00 75.91 211 CYS B C 1
ATOM 4494 O O . CYS B 1 123 ? 74.264 -10.256 -10.438 1.00 73.72 211 CYS B O 1
ATOM 4497 N N . THR B 1 124 ? 73.561 -8.119 -10.357 1.00 78.72 212 THR B N 1
ATOM 4498 C CA . THR B 1 124 ? 7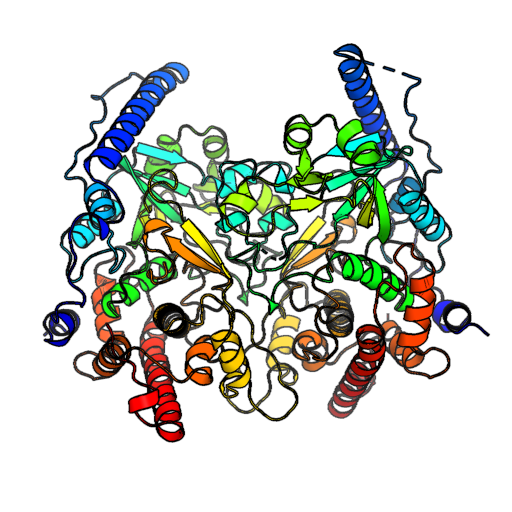3.184 -8.222 -8.950 1.00 84.66 212 THR B CA 1
ATOM 4499 C C . THR B 1 124 ? 72.062 -9.235 -8.758 1.00 89.49 212 THR B C 1
ATOM 4500 O O . THR B 1 124 ? 72.121 -10.087 -7.863 1.00 85.79 212 THR B O 1
ATOM 4504 N N . GLN B 1 125 ? 71.029 -9.158 -9.592 1.00 95.38 213 GLN B N 1
ATOM 4505 C CA . GLN B 1 125 ? 69.891 -10.064 -9.512 1.00 103.53 213 GLN B CA 1
ATOM 4506 C C . GLN B 1 125 ? 70.120 -11.383 -10.244 1.00 106.63 213 GLN B C 1
ATOM 4507 O O . GLN B 1 125 ? 69.194 -12.195 -10.325 1.00 114.07 213 GLN B O 1
ATOM 4513 N N . ILE B 1 126 ? 71.320 -11.616 -10.772 1.00 107.20 214 ILE B N 1
ATOM 4514 C CA . ILE B 1 126 ? 71.628 -12.825 -11.521 1.00 100.42 214 ILE B CA 1
ATOM 4515 C C . ILE B 1 126 ? 72.562 -13.751 -10.750 1.00 102.79 214 ILE B C 1
ATOM 4516 O O . ILE B 1 126 ? 72.388 -14.971 -10.781 1.00 101.15 214 ILE B O 1
ATOM 4521 N N . VAL B 1 127 ? 73.543 -13.200 -10.045 1.00 116.66 215 VAL B N 1
ATOM 4522 C CA . VAL B 1 127 ? 74.534 -14.007 -9.347 1.00 124.78 215 VAL B CA 1
ATOM 4523 C C . VAL B 1 127 ? 74.133 -14.241 -7.886 1.00 132.85 215 VAL B C 1
ATOM 4524 O O . VAL B 1 127 ? 74.972 -14.604 -7.061 1.00 136.03 215 VAL B O 1
ATOM 4528 N N . LYS B 1 128 ? 72.862 -14.040 -7.556 1.00 134.74 216 LYS B N 1
ATOM 4529 C CA . LYS B 1 128 ? 72.380 -14.332 -6.217 1.00 139.42 216 LYS B CA 1
ATOM 4530 C C . LYS B 1 128 ? 72.544 -15.821 -5.909 1.00 153.12 216 LYS B C 1
ATOM 4531 O O . LYS B 1 128 ? 72.484 -16.660 -6.813 1.00 156.06 216 LYS B O 1
ATOM 4537 N N . PRO B 1 129 ? 72.745 -16.178 -4.640 1.00 159.85 217 PRO B N 1
ATOM 4538 C CA . PRO B 1 129 ? 72.864 -17.598 -4.281 1.00 166.87 217 PRO B CA 1
ATOM 4539 C C . PRO B 1 129 ? 71.518 -18.304 -4.374 1.00 173.91 217 PRO B C 1
ATOM 4540 O O . PRO B 1 129 ? 70.461 -17.684 -4.509 1.00 182.37 217 PRO B O 1
ATOM 4544 N N . SER B 1 130 ? 71.578 -19.638 -4.317 1.00 165.81 218 SER B N 1
ATOM 4545 C CA . SER B 1 130 ? 70.406 -20.514 -4.322 1.00 153.17 218 SER B CA 1
ATOM 4546 C C . SER B 1 130 ? 69.583 -20.387 -5.600 1.00 143.36 218 SER B C 1
ATOM 4547 O O . SER B 1 130 ? 68.568 -21.075 -5.756 1.00 145.61 218 SER B O 1
ATOM 4550 N N . GLY B 1 131 ? 70.003 -19.523 -6.522 1.00 128.74 219 GLY B N 1
ATOM 4551 C CA . GLY B 1 131 ? 69.283 -19.331 -7.765 1.00 116.99 219 GLY B CA 1
ATOM 4552 C C . GLY B 1 131 ? 69.781 -20.298 -8.819 1.00 107.41 219 GLY B C 1
ATOM 4553 O O . GLY B 1 131 ? 70.979 -20.356 -9.108 1.00 109.15 219 GLY B O 1
ATOM 4554 N N . VAL B 1 132 ? 68.854 -21.056 -9.392 1.00 97.35 220 VAL B N 1
ATOM 4555 C CA . VAL B 1 132 ? 69.168 -22.009 -10.453 1.00 86.04 220 VAL B CA 1
ATOM 4556 C C . VAL B 1 132 ? 68.687 -21.408 -11.768 1.00 90.20 220 VAL B C 1
ATOM 4557 O O . VAL B 1 132 ? 67.520 -21.532 -12.146 1.00 91.50 220 VAL B O 1
ATOM 4561 N N . HIS B 1 133 ? 69.593 -20.739 -12.470 1.00 83.30 221 HIS B N 1
ATOM 4562 C CA . HIS B 1 133 ? 69.238 -20.223 -13.777 1.00 90.28 221 HIS B CA 1
ATOM 4563 C C . HIS B 1 133 ? 69.347 -21.351 -14.795 1.00 93.92 221 HIS B C 1
ATOM 4564 O O . HIS B 1 133 ? 70.017 -22.361 -14.563 1.00 104.92 221 HIS B O 1
ATOM 4571 N N . LEU B 1 134 ? 68.659 -21.176 -15.921 1.00 85.31 222 LEU B N 1
ATOM 4572 C CA . LEU B 1 134 ? 68.511 -22.128 -17.023 1.00 80.76 222 LEU B CA 1
ATOM 4573 C C . LEU B 1 134 ? 67.491 -23.204 -16.663 1.00 82.92 222 LEU B C 1
ATOM 4574 O O . LEU B 1 134 ? 67.278 -24.122 -17.466 1.00 86.61 222 LEU B O 1
ATOM 4579 N N . LYS B 1 135 ? 66.860 -23.133 -15.493 1.00 68.25 223 LYS B N 1
ATOM 4580 C CA . LYS B 1 135 ? 65.786 -24.060 -15.178 1.00 62.60 223 LYS B CA 1
ATOM 4581 C C . LYS B 1 135 ? 64.549 -23.706 -15.994 1.00 68.37 223 LYS B C 1
ATOM 4582 O O . LYS B 1 135 ? 64.335 -22.551 -16.370 1.00 76.13 223 LYS B O 1
ATOM 4588 N N . LEU B 1 136 ? 63.726 -24.715 -16.267 1.00 61.42 224 LEU B N 1
ATOM 4589 C CA . LEU B 1 136 ? 62.531 -24.523 -17.071 1.00 64.17 224 LEU B CA 1
ATOM 4590 C C . LEU B 1 136 ? 61.360 -25.240 -16.419 1.00 63.77 224 LEU B C 1
ATOM 4591 O O . LEU B 1 136 ? 61.539 -26.217 -15.687 1.00 66.68 224 LEU B O 1
ATOM 4596 N N . VAL B 1 137 ? 60.159 -24.742 -16.691 1.00 62.82 225 VAL B N 1
ATOM 4597 C CA . VAL B 1 137 ? 58.921 -25.379 -16.260 1.00 71.06 225 VAL B CA 1
ATOM 4598 C C . VAL B 1 137 ? 58.352 -26.141 -17.449 1.00 65.60 225 VAL B C 1
ATOM 4599 O O . VAL B 1 137 ? 58.113 -25.559 -18.514 1.00 66.33 225 VAL B O 1
ATOM 4603 N N . LEU B 1 138 ? 58.157 -27.445 -17.276 1.00 62.44 226 LEU B N 1
ATOM 4604 C CA . LEU B 1 138 ? 57.615 -28.306 -18.316 1.00 62.55 226 LEU B CA 1
ATOM 4605 C C . LEU B 1 138 ? 56.157 -28.634 -18.024 1.00 65.49 226 LEU B C 1
ATOM 4606 O O . LEU B 1 138 ? 55.743 -28.734 -16.866 1.00 66.75 226 LEU B O 1
ATOM 4611 N N . ARG B 1 139 ? 55.378 -28.799 -19.089 1.00 62.42 227 ARG B N 1
ATOM 4612 C CA . ARG B 1 139 ? 53.995 -29.242 -18.993 1.00 72.59 227 ARG B CA 1
ATOM 4613 C C . ARG B 1 139 ? 53.866 -30.590 -19.686 1.00 71.75 227 ARG B C 1
ATOM 4614 O O . ARG B 1 139 ? 54.331 -30.756 -20.818 1.00 71.71 227 ARG B O 1
ATOM 4622 N N . PHE B 1 140 ? 53.240 -31.545 -19.009 1.00 71.46 228 PHE B N 1
ATOM 4623 C CA . PHE B 1 140 ? 53.116 -32.903 -19.515 1.00 70.60 228 PHE B CA 1
ATOM 4624 C C . PHE B 1 140 ? 51.776 -33.100 -20.215 1.00 73.08 228 PHE B C 1
ATOM 4625 O O . PHE B 1 140 ? 50.892 -32.241 -20.185 1.00 64.88 228 PHE B O 1
ATOM 4633 N N . SER B 1 141 ? 51.635 -34.268 -20.847 1.00 73.53 229 SER B N 1
ATOM 4634 C CA . SER B 1 141 ? 50.439 -34.571 -21.624 1.00 73.54 229 SER B CA 1
ATOM 4635 C C . SER B 1 141 ? 49.183 -34.648 -20.766 1.00 71.49 229 SER B C 1
ATOM 4636 O O . SER B 1 141 ? 48.078 -34.502 -21.297 1.00 73.36 229 SER B O 1
ATOM 4639 N N . ASP B 1 142 ? 49.318 -34.887 -19.461 1.00 68.49 230 ASP B N 1
ATOM 4640 C CA . ASP B 1 142 ? 48.182 -34.862 -18.550 1.00 68.09 230 ASP B CA 1
ATOM 4641 C C . ASP B 1 142 ? 47.951 -33.482 -17.939 1.00 69.30 230 ASP B C 1
ATOM 4642 O O . ASP B 1 142 ? 47.233 -33.370 -16.938 1.00 65.11 230 ASP B O 1
ATOM 4647 N N . PHE B 1 143 ? 48.553 -32.439 -18.516 1.00 76.20 231 PHE B N 1
ATOM 4648 C CA . PHE B 1 143 ? 48.446 -31.034 -18.125 1.00 74.05 231 PHE B CA 1
ATOM 4649 C C . PHE B 1 143 ? 49.205 -30.703 -16.842 1.00 74.67 231 PHE B C 1
ATOM 4650 O O . PHE B 1 143 ? 49.145 -29.557 -16.386 1.00 81.31 231 PHE B O 1
ATOM 4658 N N . GLY B 1 144 ? 49.934 -31.650 -16.255 1.00 72.80 232 GLY B N 1
ATOM 4659 C CA . GLY B 1 144 ? 50.704 -31.348 -15.068 1.00 64.22 232 GLY B CA 1
ATOM 4660 C C . GLY B 1 144 ? 51.975 -30.577 -15.376 1.00 61.91 232 GLY B C 1
ATOM 4661 O O . GLY B 1 144 ? 52.496 -30.607 -16.489 1.00 63.58 232 GLY B O 1
ATOM 4662 N N . LYS B 1 145 ? 52.479 -29.872 -14.364 1.00 56.32 233 LYS B N 1
ATOM 4663 C CA . LYS B 1 145 ? 53.659 -29.031 -14.513 1.00 58.41 233 LYS B CA 1
ATOM 4664 C C . LYS B 1 145 ? 54.737 -29.440 -13.518 1.00 61.15 233 LYS B C 1
ATOM 4665 O O . LYS B 1 145 ? 54.448 -29.717 -12.349 1.00 58.81 233 LYS B O 1
ATOM 4671 N N . ALA B 1 146 ? 55.984 -29.451 -13.983 1.00 63.47 234 ALA B N 1
ATOM 4672 C CA . ALA B 1 146 ? 57.123 -29.763 -13.136 1.00 64.58 234 ALA B CA 1
ATOM 4673 C C . ALA B 1 146 ? 58.257 -28.793 -13.432 1.00 64.75 234 ALA B C 1
ATOM 4674 O O . ALA B 1 146 ? 58.434 -28.344 -14.568 1.00 66.02 234 ALA B O 1
ATOM 4676 N N . MET B 1 147 ? 59.021 -28.471 -12.392 1.00 64.68 235 MET B N 1
ATOM 4677 C CA . MET B 1 147 ? 60.198 -27.624 -12.522 1.00 56.93 235 MET B CA 1
ATOM 4678 C C . MET B 1 147 ? 61.390 -28.490 -12.914 1.00 58.80 235 MET B C 1
ATOM 4679 O O . MET B 1 147 ? 61.813 -29.358 -12.142 1.00 67.08 235 MET B O 1
ATOM 4684 N N . PHE B 1 148 ? 61.923 -28.261 -14.112 1.00 55.16 236 PHE B N 1
ATOM 4685 C CA . PHE B 1 148 ? 63.075 -29.008 -14.606 1.00 58.22 236 PHE B CA 1
ATOM 4686 C C . PHE B 1 148 ? 64.344 -28.222 -14.300 1.00 64.28 236 PHE B C 1
ATOM 4687 O O . PHE B 1 148 ? 64.556 -27.133 -14.844 1.00 66.88 236 PHE B O 1
ATOM 4695 N N . LYS B 1 149 ? 65.186 -28.773 -13.432 1.00 62.80 237 LYS B N 1
ATOM 4696 C CA . LYS B 1 149 ? 66.487 -28.183 -13.144 1.00 66.36 237 LYS B CA 1
ATOM 4697 C C . LYS B 1 149 ? 67.567 -29.023 -13.809 1.00 68.55 237 LYS B C 1
ATOM 4698 O O . LYS B 1 149 ? 67.836 -30.146 -13.354 1.00 59.98 237 LYS B O 1
ATOM 4704 N N . PRO B 1 150 ? 68.199 -28.543 -14.877 1.00 72.34 238 PRO B N 1
ATOM 4705 C CA . PRO B 1 150 ? 69.201 -29.362 -15.564 1.00 69.41 238 PRO B CA 1
ATOM 4706 C C . PRO B 1 150 ? 70.470 -29.500 -14.740 1.00 71.53 238 PRO B C 1
ATOM 4707 O O . PRO B 1 150 ? 70.792 -28.657 -13.898 1.00 69.82 238 PRO B O 1
ATOM 4711 N N . MET B 1 151 ? 71.187 -30.592 -14.992 1.00 72.77 239 MET B N 1
ATOM 4712 C CA . MET B 1 151 ? 72.457 -30.835 -14.324 1.00 75.53 239 MET B CA 1
ATOM 4713 C C . MET B 1 151 ? 73.459 -29.727 -14.633 1.00 77.13 239 MET B C 1
ATOM 4714 O O . MET B 1 151 ? 73.531 -29.225 -15.758 1.00 78.94 239 MET B O 1
ATOM 4719 N N . ARG B 1 152 ? 74.226 -29.337 -13.616 1.00 74.51 240 ARG B N 1
ATOM 4720 C CA . ARG B 1 152 ? 75.334 -28.410 -13.812 1.00 67.78 240 ARG B CA 1
ATOM 4721 C C . ARG B 1 152 ? 76.445 -29.103 -14.591 1.00 67.43 240 ARG B C 1
ATOM 4722 O O . ARG B 1 152 ? 76.986 -30.120 -14.145 1.00 65.64 240 ARG B O 1
ATOM 4730 N N . GLN B 1 153 ? 76.789 -28.550 -15.750 1.00 69.06 241 GLN B N 1
ATOM 4731 C CA . GLN B 1 153 ? 77.765 -29.154 -16.648 1.00 65.81 241 GLN B CA 1
ATOM 4732 C C . GLN B 1 153 ? 79.059 -28.364 -16.763 1.00 71.39 241 GLN B C 1
ATOM 4733 O O . GLN B 1 153 ? 80.131 -28.962 -16.877 1.00 76.17 241 GLN B O 1
ATOM 4739 N N . GLN B 1 154 ? 78.988 -27.036 -16.737 1.00 75.66 242 GLN B N 1
ATOM 4740 C CA . GLN B 1 154 ? 80.171 -26.214 -16.955 1.00 77.12 242 GLN B CA 1
ATOM 4741 C C . GLN B 1 154 ? 81.083 -26.229 -15.734 1.00 81.59 242 GLN B C 1
ATOM 4742 O O . GLN B 1 154 ? 80.630 -26.032 -14.602 1.00 86.77 242 GLN B O 1
ATOM 4748 N N . ARG B 1 155 ? 82.372 -26.465 -15.966 1.00 81.66 243 ARG B N 1
ATOM 4749 C CA . ARG B 1 155 ? 83.372 -26.295 -14.923 1.00 82.36 243 ARG B CA 1
ATOM 4750 C C . ARG B 1 155 ? 83.585 -24.809 -14.638 1.00 80.51 243 ARG B C 1
ATOM 4751 O O . ARG B 1 155 ? 83.198 -23.938 -15.422 1.00 82.26 243 ARG B O 1
ATOM 4759 N N . ASP B 1 156 ? 84.212 -24.520 -13.494 1.00 89.10 244 ASP B N 1
ATOM 4760 C CA . ASP B 1 156 ? 84.345 -23.131 -13.064 1.00 105.74 244 ASP B CA 1
ATOM 4761 C C . ASP B 1 156 ? 85.302 -22.317 -13.926 1.00 97.73 244 ASP B C 1
ATOM 4762 O O . ASP B 1 156 ? 85.305 -21.087 -13.812 1.00 102.13 244 ASP B O 1
ATOM 4767 N N . GLU B 1 157 ? 86.111 -22.954 -14.777 1.00 93.93 245 GLU B N 1
ATOM 4768 C CA . GLU B 1 157 ? 86.905 -22.183 -15.729 1.00 94.67 245 GLU B CA 1
ATOM 4769 C C . GLU B 1 157 ? 86.019 -21.481 -16.750 1.00 89.05 245 GLU B C 1
ATOM 4770 O O . GLU B 1 157 ? 86.375 -20.404 -17.240 1.00 86.67 245 GLU B O 1
ATOM 4776 N N . GLU B 1 158 ? 84.869 -22.072 -17.081 1.00 85.78 246 GLU B N 1
ATOM 4777 C CA . GLU B 1 158 ? 83.909 -21.445 -17.979 1.00 83.51 246 GLU B CA 1
ATOM 4778 C C . GLU B 1 158 ? 83.054 -20.394 -17.286 1.00 80.55 246 GLU B C 1
ATOM 4779 O O . GLU B 1 158 ? 82.353 -19.639 -17.968 1.00 86.23 246 GLU B O 1
ATOM 4785 N N . THR B 1 159 ? 83.091 -20.334 -15.956 1.00 77.94 247 THR B N 1
ATOM 4786 C CA . THR B 1 159 ? 82.304 -19.384 -15.169 1.00 77.54 247 THR B CA 1
ATOM 4787 C C . THR B 1 159 ? 83.263 -18.641 -14.249 1.00 73.84 247 THR B C 1
ATOM 4788 O O . THR B 1 159 ? 83.318 -18.910 -13.040 1.00 67.92 247 THR B O 1
ATOM 4792 N N . PRO B 1 160 ? 84.034 -17.693 -14.791 1.00 74.94 248 PRO B N 1
ATOM 4793 C CA . PRO B 1 160 ? 85.114 -17.076 -13.999 1.00 73.94 248 PRO B CA 1
ATOM 4794 C C . PRO B 1 160 ? 84.641 -16.370 -12.741 1.00 67.29 248 PRO B C 1
ATOM 4795 O O . PRO B 1 160 ? 85.418 -16.245 -11.786 1.00 73.54 248 PRO B O 1
ATOM 4799 N N . VAL B 1 161 ? 83.396 -15.893 -12.707 1.00 59.33 249 VAL B N 1
ATOM 4800 C CA . VAL B 1 161 ? 82.915 -15.184 -11.527 1.00 57.19 249 VAL B CA 1
ATOM 4801 C C . VAL B 1 161 ? 82.495 -16.141 -10.415 1.00 61.16 249 VAL B C 1
ATOM 4802 O O . VAL B 1 161 ? 82.517 -15.759 -9.238 1.00 67.01 249 VAL B O 1
ATOM 4806 N N . ASP B 1 162 ? 82.139 -17.380 -10.748 1.00 64.95 250 ASP B N 1
ATOM 4807 C CA . ASP B 1 162 ? 81.674 -18.326 -9.740 1.00 72.76 250 ASP B CA 1
ATOM 4808 C C . ASP B 1 162 ? 82.824 -18.803 -8.861 1.00 71.31 250 ASP B C 1
ATOM 4809 O O . ASP B 1 162 ? 83.916 -19.111 -9.346 1.00 75.47 250 ASP B O 1
ATOM 4814 N N . PHE B 1 163 ? 82.566 -18.870 -7.556 1.00 62.97 251 PHE B N 1
ATOM 4815 C CA . PHE B 1 163 ? 83.522 -19.412 -6.600 1.00 57.17 251 PHE B CA 1
ATOM 4816 C C . PHE B 1 163 ? 83.322 -20.919 -6.498 1.00 59.80 251 PHE B C 1
ATOM 4817 O O . PHE B 1 163 ? 82.200 -21.385 -6.275 1.00 57.65 251 PHE B O 1
ATOM 4825 N N . PHE B 1 164 ? 84.418 -21.667 -6.670 1.00 61.31 252 PHE B N 1
ATOM 4826 C CA . PHE B 1 164 ? 84.358 -23.119 -6.836 1.00 60.61 252 PHE B CA 1
ATOM 4827 C C . PHE B 1 164 ? 83.492 -23.795 -5.776 1.00 59.58 252 PHE B C 1
ATOM 4828 O O . PHE B 1 164 ? 82.581 -24.562 -6.101 1.00 65.05 252 PHE B O 1
ATOM 4836 N N . TYR B 1 165 ? 83.766 -23.525 -4.500 1.00 59.43 253 TYR B N 1
ATOM 4837 C CA . TYR B 1 165 ? 83.110 -24.233 -3.408 1.00 62.57 253 TYR B CA 1
ATOM 4838 C C . TYR B 1 165 ? 81.669 -23.791 -3.172 1.00 64.94 253 TYR B C 1
ATOM 4839 O O . TYR B 1 165 ? 81.048 -24.257 -2.210 1.00 64.62 253 TYR B O 1
ATOM 4848 N N . PHE B 1 166 ? 81.121 -22.918 -4.013 1.00 62.22 254 PHE B N 1
ATOM 4849 C CA . PHE B 1 166 ? 79.714 -22.547 -3.939 1.00 60.15 254 PHE B CA 1
ATOM 4850 C C . PHE B 1 166 ? 78.909 -23.072 -5.120 1.00 59.23 254 PHE B C 1
ATOM 4851 O O . PHE B 1 166 ? 77.691 -22.871 -5.162 1.00 62.24 254 PHE B O 1
ATOM 4859 N N . ILE B 1 167 ? 79.556 -23.746 -6.072 1.00 60.45 255 ILE B N 1
ATOM 4860 C CA . ILE B 1 167 ? 78.880 -24.190 -7.284 1.00 64.36 255 ILE B CA 1
ATOM 4861 C C . ILE B 1 167 ? 77.979 -25.377 -6.975 1.00 69.40 255 ILE B C 1
ATOM 4862 O O . ILE B 1 167 ? 78.362 -26.300 -6.245 1.00 64.58 255 ILE B O 1
ATOM 4867 N N . ASP B 1 168 ? 76.769 -25.354 -7.539 1.00 73.44 256 ASP B N 1
ATOM 4868 C CA . ASP B 1 168 ? 75.770 -26.401 -7.326 1.00 74.04 256 ASP B CA 1
ATOM 4869 C C . ASP B 1 168 ? 76.011 -27.588 -8.266 1.00 71.13 256 ASP B C 1
ATOM 4870 O O . ASP B 1 168 ? 75.209 -27.906 -9.144 1.00 69.53 256 ASP B O 1
ATOM 4875 N N . PHE B 1 169 ? 77.154 -28.249 -8.067 1.00 65.52 257 PHE B N 1
ATOM 4876 C CA . PHE B 1 169 ? 77.482 -29.416 -8.882 1.00 60.67 257 PHE B CA 1
ATOM 4877 C C . PHE B 1 169 ? 76.488 -30.552 -8.656 1.00 61.97 257 PHE B C 1
ATOM 4878 O O . PHE B 1 169 ? 76.083 -31.232 -9.607 1.00 58.83 257 PHE B O 1
ATOM 4886 N N . GLN B 1 170 ? 76.072 -30.761 -7.406 1.00 65.83 258 GLN B N 1
ATOM 4887 C CA . GLN B 1 170 ? 75.150 -31.826 -7.030 1.00 69.17 258 GLN B CA 1
ATOM 4888 C C . GLN B 1 170 ? 73.688 -31.410 -7.148 1.00 75.19 258 GLN B C 1
ATOM 4889 O O . GLN B 1 170 ? 72.819 -32.048 -6.542 1.00 69.08 258 GLN B O 1
ATOM 4895 N N . ARG B 1 171 ? 73.408 -30.362 -7.925 1.00 74.64 259 ARG B N 1
ATOM 4896 C CA . ARG B 1 171 ? 72.119 -29.678 -7.863 1.00 65.24 259 ARG B CA 1
ATOM 4897 C C . ARG B 1 171 ? 70.953 -30.613 -8.175 1.00 71.52 259 ARG B C 1
ATOM 4898 O O . ARG B 1 171 ? 69.996 -30.705 -7.397 1.00 63.65 259 ARG B O 1
ATOM 4906 N N . HIS B 1 172 ? 71.010 -31.319 -9.305 1.00 67.44 260 HIS B N 1
ATOM 4907 C CA . HIS B 1 172 ? 69.872 -32.152 -9.685 1.00 63.61 260 HIS B CA 1
ATOM 4908 C C . HIS B 1 172 ? 69.773 -33.391 -8.802 1.00 62.24 260 HIS B C 1
ATOM 4909 O O . HIS B 1 172 ? 68.667 -33.824 -8.456 1.00 52.32 260 HIS B O 1
ATOM 4916 N N . ASN B 1 173 ? 70.915 -33.971 -8.421 1.00 64.79 261 ASN B N 1
ATOM 4917 C CA . ASN B 1 173 ? 70.901 -35.101 -7.496 1.00 59.28 261 ASN B CA 1
ATOM 4918 C C . ASN B 1 173 ? 70.341 -34.709 -6.136 1.00 60.73 261 ASN B C 1
ATOM 4919 O O . ASN B 1 173 ? 69.711 -35.534 -5.462 1.00 64.09 261 ASN B O 1
ATOM 4924 N N . ALA B 1 174 ? 70.561 -33.462 -5.714 1.00 61.29 262 ALA B N 1
ATOM 4925 C CA . ALA B 1 174 ? 70.125 -33.035 -4.389 1.00 54.64 262 ALA B CA 1
ATOM 4926 C C . ALA B 1 174 ? 68.607 -32.925 -4.308 1.00 56.04 262 ALA B C 1
ATOM 4927 O O . ALA B 1 174 ? 68.009 -33.290 -3.290 1.00 62.22 262 ALA B O 1
ATOM 4929 N N . GLU B 1 175 ? 67.967 -32.412 -5.362 1.00 53.97 263 GLU B N 1
ATOM 4930 C CA . GLU B 1 175 ? 66.510 -32.329 -5.370 1.00 60.85 263 GLU B CA 1
ATOM 4931 C C . GLU B 1 175 ? 65.879 -33.713 -5.271 1.00 64.74 263 GLU B C 1
ATOM 4932 O O . GLU B 1 175 ? 64.915 -33.914 -4.524 1.00 65.80 263 GLU B O 1
ATOM 4938 N N . ILE B 1 176 ? 66.418 -34.679 -6.016 1.00 62.37 264 ILE B N 1
ATOM 4939 C CA . ILE B 1 176 ? 65.888 -36.040 -5.988 1.00 58.38 264 ILE B CA 1
ATOM 4940 C C . ILE B 1 176 ? 66.073 -36.659 -4.608 1.00 59.91 264 ILE B C 1
ATOM 4941 O O . ILE B 1 176 ? 65.118 -37.149 -3.994 1.00 65.14 264 ILE B O 1
ATOM 4946 N N . ALA B 1 177 ? 67.310 -36.652 -4.105 1.00 56.85 265 ALA B N 1
ATOM 4947 C CA . ALA B 1 177 ? 67.609 -37.319 -2.841 1.00 56.48 265 ALA B CA 1
ATOM 4948 C C . ALA B 1 177 ? 66.901 -36.666 -1.660 1.00 54.19 265 ALA B C 1
ATOM 4949 O O . ALA B 1 177 ? 66.596 -37.346 -0.673 1.00 62.03 265 ALA B O 1
ATOM 4951 N N . ALA B 1 178 ? 66.637 -35.359 -1.732 1.00 63.42 266 ALA B N 1
ATOM 4952 C CA . ALA B 1 178 ? 65.943 -34.696 -0.633 1.00 61.47 266 ALA B CA 1
ATOM 4953 C C . ALA B 1 178 ? 64.505 -35.176 -0.509 1.00 60.00 266 ALA B C 1
ATOM 4954 O O . ALA B 1 178 ? 63.971 -35.250 0.604 1.00 57.88 266 ALA B O 1
ATOM 4956 N N . PHE B 1 179 ? 63.862 -35.502 -1.632 1.00 55.70 267 PHE B N 1
ATOM 4957 C CA . PHE B 1 179 ? 62.508 -36.038 -1.566 1.00 60.90 267 PHE B CA 1
ATOM 4958 C C . PHE B 1 179 ? 62.495 -37.450 -0.995 1.00 57.49 267 PHE B C 1
ATOM 4959 O O . PHE B 1 179 ? 61.636 -37.782 -0.170 1.00 62.62 267 PHE B O 1
ATOM 4967 N N . HIS B 1 180 ? 63.435 -38.298 -1.424 1.00 53.33 268 HIS B N 1
ATOM 4968 C CA . HIS B 1 180 ? 63.474 -39.669 -0.923 1.00 58.66 268 HIS B CA 1
ATOM 4969 C C . HIS B 1 180 ? 63.742 -39.704 0.576 1.00 55.42 268 HIS B C 1
ATOM 4970 O O . HIS B 1 180 ? 63.154 -40.516 1.299 1.00 62.87 268 HIS B O 1
ATOM 4977 N N . LEU B 1 181 ? 64.628 -38.833 1.062 1.00 54.95 269 LEU B N 1
ATOM 4978 C CA . LEU B 1 181 ? 64.848 -38.742 2.502 1.00 58.08 269 LEU B CA 1
ATOM 4979 C C . LEU B 1 181 ? 63.608 -38.214 3.213 1.00 62.15 269 LEU B C 1
ATOM 4980 O O . LEU B 1 181 ? 63.286 -38.657 4.322 1.00 62.19 269 LEU B O 1
ATOM 4985 N N . ASP B 1 182 ? 62.902 -37.271 2.584 1.00 54.96 270 ASP B N 1
ATOM 4986 C CA . ASP B 1 182 ? 61.668 -36.741 3.156 1.00 49.63 270 ASP B CA 1
ATOM 4987 C C . ASP B 1 182 ? 60.627 -37.836 3.346 1.00 55.27 270 ASP B C 1
ATOM 4988 O O . ASP B 1 182 ? 59.951 -37.891 4.380 1.00 61.85 270 ASP B O 1
ATOM 4993 N N . ARG B 1 183 ? 60.481 -38.713 2.353 1.00 50.55 271 ARG B N 1
ATOM 4994 C CA . ARG B 1 183 ? 59.524 -39.807 2.466 1.00 55.68 271 ARG B CA 1
ATOM 4995 C C . ARG B 1 183 ? 59.975 -40.824 3.507 1.00 51.43 271 ARG B C 1
ATOM 4996 O O . ARG B 1 183 ? 59.161 -41.305 4.304 1.00 60.04 271 ARG B O 1
ATOM 5004 N N . ILE B 1 184 ? 61.270 -41.152 3.520 1.00 55.43 272 ILE B N 1
ATOM 5005 C CA . ILE B 1 184 ? 61.793 -42.134 4.467 1.00 54.33 272 ILE B CA 1
ATOM 5006 C C . ILE B 1 184 ? 61.675 -41.623 5.899 1.00 60.98 272 ILE B C 1
ATOM 5007 O O . ILE B 1 184 ? 61.334 -42.380 6.816 1.00 67.66 272 ILE B O 1
ATOM 5012 N N . LEU B 1 185 ? 61.944 -40.334 6.116 1.00 62.96 273 LEU B N 1
ATOM 5013 C CA . LEU B 1 185 ? 61.755 -39.745 7.437 1.00 59.29 273 LEU B CA 1
ATOM 5014 C C . LEU B 1 185 ? 60.284 -39.605 7.807 1.00 58.51 273 LEU B C 1
ATOM 5015 O O . LEU B 1 185 ? 59.979 -39.365 8.981 1.00 62.17 273 LEU B O 1
ATOM 5020 N N . ASP B 1 186 ? 59.379 -39.748 6.837 1.00 52.91 274 ASP B N 1
ATOM 5021 C CA . ASP B 1 186 ? 57.941 -39.550 7.029 1.00 55.68 274 ASP B CA 1
ATOM 5022 C C . ASP B 1 186 ? 57.612 -38.114 7.434 1.00 61.38 274 ASP B C 1
ATOM 5023 O O . ASP B 1 186 ? 56.622 -37.861 8.125 1.00 64.64 274 ASP B O 1
ATOM 5028 N N . PHE B 1 187 ? 58.444 -37.161 7.006 1.00 59.94 275 PHE B N 1
ATOM 5029 C CA . PHE B 1 187 ? 58.076 -35.754 7.125 1.00 57.68 275 PHE B CA 1
ATOM 5030 C C . PHE B 1 187 ? 57.016 -35.383 6.093 1.00 59.75 275 PHE B C 1
ATOM 5031 O O . PHE B 1 187 ? 56.057 -34.668 6.405 1.00 67.12 275 PHE B O 1
ATOM 5039 N N . ARG B 1 188 ? 57.181 -35.870 4.860 1.00 56.45 276 ARG B N 1
ATOM 5040 C CA . ARG B 1 188 ? 56.232 -35.668 3.761 1.00 55.68 276 ARG B CA 1
ATOM 5041 C C . ARG B 1 188 ? 55.990 -34.179 3.511 1.00 67.25 276 ARG B C 1
ATOM 5042 O O . ARG B 1 188 ? 54.850 -33.711 3.455 1.00 60.54 276 ARG B O 1
ATOM 5050 N N . ARG B 1 189 ? 57.083 -33.426 3.362 1.00 70.16 277 ARG B N 1
ATOM 5051 C CA . ARG B 1 189 ? 57.004 -31.977 3.255 1.00 65.41 277 ARG B CA 1
ATOM 5052 C C . ARG B 1 189 ? 57.716 -31.391 2.043 1.00 69.48 277 ARG B C 1
ATOM 5053 O O . ARG B 1 189 ? 57.720 -30.165 1.893 1.00 63.79 277 ARG B O 1
ATOM 5061 N N . VAL B 1 190 ? 58.318 -32.209 1.184 1.00 48.96 278 VAL B N 1
ATOM 5062 C CA . VAL B 1 190 ? 58.921 -31.675 -0.035 1.00 62.56 278 VAL B CA 1
ATOM 5063 C C . VAL B 1 190 ? 58.184 -32.269 -1.229 1.00 49.40 278 VAL B C 1
ATOM 5064 O O . VAL B 1 190 ? 57.695 -33.407 -1.155 1.00 61.80 278 VAL B O 1
ATOM 5068 N N . PRO B 1 191 ? 58.059 -31.527 -2.333 1.00 58.49 279 PRO B N 1
ATOM 5069 C CA . PRO B 1 191 ? 57.272 -32.023 -3.458 1.00 60.91 279 PRO B CA 1
ATOM 5070 C C . PRO B 1 191 ? 57.920 -33.239 -4.085 1.00 65.32 279 PRO B C 1
ATOM 5071 O O . PRO B 1 191 ? 59.157 -33.376 -4.083 1.00 67.90 279 PRO B O 1
ATOM 5075 N N . PRO B 1 192 ? 57.127 -34.163 -4.629 1.00 60.51 280 PRO B N 1
ATOM 5076 C CA . PRO B 1 192 ? 57.701 -35.331 -5.303 1.00 58.65 280 PRO B CA 1
ATOM 5077 C C . PRO B 1 192 ? 58.652 -34.916 -6.416 1.00 62.26 280 PRO B C 1
ATOM 5078 O O . PRO B 1 192 ? 58.383 -33.982 -7.175 1.00 63.75 280 PRO B O 1
ATOM 5082 N N . THR B 1 193 ? 59.779 -35.621 -6.502 1.00 58.64 281 THR B N 1
ATOM 5083 C CA . THR B 1 193 ? 60.855 -35.243 -7.406 1.00 56.78 281 THR B CA 1
ATOM 5084 C C . THR B 1 193 ? 61.486 -36.491 -7.999 1.00 53.37 281 THR B C 1
ATOM 5085 O O . THR B 1 193 ? 61.787 -37.442 -7.272 1.00 59.06 281 THR B O 1
ATOM 5089 N N . VAL B 1 194 ? 61.681 -36.483 -9.319 1.00 54.16 282 VAL B N 1
ATOM 5090 C CA . VAL B 1 194 ? 62.299 -37.586 -10.037 1.00 56.84 282 VAL B CA 1
ATOM 5091 C C . VAL B 1 194 ? 63.417 -37.043 -10.915 1.00 57.28 282 VAL B C 1
ATOM 5092 O O . VAL B 1 194 ? 63.455 -35.859 -11.257 1.00 63.10 282 VAL B O 1
ATOM 5096 N N . GLY B 1 195 ? 64.340 -37.931 -11.267 1.00 58.68 283 GLY B N 1
ATOM 5097 C CA . GLY B 1 195 ? 65.295 -37.652 -12.316 1.00 55.54 283 GLY B CA 1
ATOM 5098 C C . GLY B 1 195 ? 64.761 -38.082 -13.670 1.00 56.55 283 GLY B C 1
ATOM 5099 O O . GLY B 1 195 ? 63.948 -38.997 -13.775 1.00 70.85 283 GLY B O 1
ATOM 5100 N N . ARG B 1 196 ? 65.226 -37.404 -14.716 1.00 65.34 284 ARG B N 1
ATOM 5101 C CA . ARG B 1 196 ? 64.786 -37.722 -16.066 1.00 70.78 284 ARG B CA 1
ATOM 5102 C C . ARG B 1 196 ? 65.851 -37.301 -17.066 1.00 68.69 284 ARG B C 1
ATOM 5103 O O . ARG B 1 196 ? 66.431 -36.220 -16.949 1.00 68.05 284 ARG B O 1
ATOM 5111 N N . ILE B 1 197 ? 66.096 -38.162 -18.048 1.00 71.35 285 ILE B N 1
ATOM 5112 C CA . ILE B 1 197 ? 66.970 -37.840 -19.169 1.00 72.21 285 ILE B CA 1
ATOM 5113 C C . ILE B 1 197 ? 66.087 -37.291 -20.283 1.00 71.58 285 ILE B C 1
ATOM 5114 O O . ILE B 1 197 ? 65.277 -38.019 -20.862 1.00 78.39 285 ILE B O 1
ATOM 5119 N N . VAL B 1 198 ? 66.241 -36.004 -20.582 1.00 69.13 286 VAL B N 1
ATOM 5120 C CA . VAL B 1 198 ? 65.308 -35.262 -21.422 1.00 70.68 286 VAL B CA 1
ATOM 5121 C C . VAL B 1 198 ? 65.959 -34.995 -22.771 1.00 76.10 286 VAL B C 1
ATOM 5122 O O . VAL B 1 198 ? 67.114 -34.557 -22.835 1.00 76.16 286 VAL B O 1
ATOM 5126 N N . ASN B 1 199 ? 65.223 -35.270 -23.844 1.00 74.29 287 ASN B N 1
ATOM 5127 C CA . ASN B 1 199 ? 65.640 -34.881 -25.189 1.00 77.10 287 ASN B CA 1
ATOM 5128 C C . ASN B 1 199 ? 65.292 -33.402 -25.348 1.00 81.88 287 ASN B C 1
ATOM 5129 O O . ASN B 1 199 ? 64.137 -33.040 -25.589 1.00 85.43 287 ASN B O 1
ATOM 5134 N N . VAL B 1 200 ? 66.301 -32.536 -25.193 1.00 78.49 288 VAL B N 1
ATOM 5135 C CA . VAL B 1 200 ? 66.061 -31.094 -25.172 1.00 70.35 288 VAL B CA 1
ATOM 5136 C C . VAL B 1 200 ? 65.507 -30.609 -26.503 1.00 74.76 288 VAL B C 1
ATOM 5137 O O . VAL B 1 200 ? 64.820 -29.581 -26.561 1.00 81.02 288 VAL B O 1
ATOM 5141 N N . THR B 1 201 ? 65.796 -31.321 -27.592 1.00 79.24 289 THR B N 1
ATOM 5142 C CA . THR B 1 201 ? 65.250 -30.930 -28.887 1.00 84.82 289 THR B CA 1
ATOM 5143 C C . THR B 1 201 ? 63.757 -31.225 -28.963 1.00 85.00 289 THR B C 1
ATOM 5144 O O . THR B 1 201 ? 62.951 -30.332 -29.248 1.00 83.08 289 THR B O 1
ATOM 5148 N N . LYS B 1 202 ? 63.367 -32.474 -28.699 1.00 84.19 290 LYS B N 1
ATOM 5149 C CA . LYS B 1 202 ? 61.975 -32.873 -28.877 1.00 83.53 290 LYS B CA 1
ATOM 5150 C C . LYS B 1 202 ? 61.075 -32.350 -27.763 1.00 88.62 290 LYS B C 1
ATOM 5151 O O . LYS B 1 202 ? 59.953 -31.907 -28.029 1.00 97.60 290 LYS B O 1
ATOM 5157 N N . GLU B 1 203 ? 61.542 -32.385 -26.517 1.00 87.11 291 GLU B N 1
ATOM 5158 C CA . GLU B 1 203 ? 60.674 -32.158 -25.369 1.00 80.64 291 GLU B CA 1
ATOM 5159 C C . GLU B 1 203 ? 60.794 -30.761 -24.776 1.00 76.52 291 GLU B C 1
ATOM 5160 O O . GLU B 1 203 ? 60.119 -30.468 -23.784 1.00 69.93 291 GLU B O 1
ATOM 5166 N N . ILE B 1 204 ? 61.624 -29.891 -25.349 1.00 78.11 292 ILE B N 1
ATOM 5167 C CA . ILE B 1 204 ? 61.737 -28.520 -24.861 1.00 77.70 292 ILE B CA 1
ATOM 5168 C C . ILE B 1 204 ? 61.666 -27.547 -26.031 1.00 79.65 292 ILE B C 1
ATOM 5169 O O . ILE B 1 204 ? 60.785 -26.680 -26.079 1.00 81.79 292 ILE B O 1
ATOM 5174 N N . LEU B 1 205 ? 62.598 -27.679 -26.979 1.00 80.87 293 LEU B N 1
ATOM 5175 C CA . LEU B 1 205 ? 62.671 -26.729 -28.085 1.00 79.94 293 LEU B CA 1
ATOM 5176 C C . LEU B 1 205 ? 61.440 -26.808 -28.980 1.00 80.10 293 LEU B C 1
ATOM 5177 O O . LEU B 1 205 ? 60.888 -25.775 -29.376 1.00 79.15 293 LEU B O 1
ATOM 5182 N N . GLU B 1 206 ? 60.990 -28.018 -29.303 1.00 83.81 294 GLU B N 1
ATOM 5183 C CA . GLU B 1 206 ? 59.912 -28.200 -30.268 1.00 90.05 294 GLU B CA 1
ATOM 5184 C C . GLU B 1 206 ? 58.521 -28.085 -29.656 1.00 84.94 294 GLU B C 1
ATOM 5185 O O . GLU B 1 206 ? 57.533 -28.195 -30.389 1.00 86.72 294 GLU B O 1
ATOM 5191 N N . VAL B 1 207 ? 58.412 -27.866 -28.348 1.00 81.21 295 VAL B N 1
ATOM 5192 C CA . VAL B 1 207 ? 57.114 -27.747 -27.692 1.00 77.63 295 VAL B CA 1
ATOM 5193 C C . VAL B 1 207 ? 56.871 -26.369 -27.099 1.00 82.01 295 VAL B C 1
ATOM 5194 O O . VAL B 1 207 ? 55.730 -26.075 -26.708 1.00 84.63 295 VAL B O 1
ATOM 5198 N N . THR B 1 208 ? 57.886 -25.513 -27.020 1.00 81.88 296 THR B N 1
ATOM 5199 C CA . THR B 1 208 ? 57.724 -24.201 -26.413 1.00 83.88 296 THR B CA 1
ATOM 5200 C C . THR B 1 208 ? 57.114 -23.215 -27.402 1.00 84.60 296 THR B C 1
ATOM 5201 O O . THR B 1 208 ? 57.383 -23.268 -28.606 1.00 80.94 296 THR B O 1
ATOM 5205 N N . LYS B 1 209 ? 56.270 -22.325 -26.886 1.00 81.86 297 LYS B N 1
ATOM 5206 C CA . LYS B 1 209 ? 55.727 -21.214 -27.656 1.00 76.92 297 LYS B CA 1
ATOM 5207 C C . LYS B 1 209 ? 56.440 -19.902 -27.361 1.00 79.37 297 LYS B C 1
ATOM 5208 O O . LYS B 1 209 ? 56.062 -18.865 -27.915 1.00 80.36 297 LYS B O 1
ATOM 5214 N N . ASN B 1 210 ? 57.460 -19.928 -26.506 1.00 75.19 298 ASN B N 1
ATOM 5215 C CA . ASN B 1 210 ? 58.180 -18.731 -26.085 1.00 81.31 298 ASN B CA 1
ATOM 5216 C C . ASN B 1 210 ? 59.300 -18.459 -27.083 1.00 88.42 298 ASN B C 1
ATOM 5217 O O . ASN B 1 210 ? 60.240 -19.252 -27.202 1.00 88.49 298 ASN B O 1
ATOM 5222 N N . GLU B 1 211 ? 59.195 -17.340 -27.807 1.00 89.36 299 GLU B N 1
ATOM 5223 C CA . GLU B 1 211 ? 60.173 -17.036 -28.849 1.00 90.98 299 GLU B CA 1
ATOM 5224 C C . GLU B 1 211 ? 61.560 -16.771 -28.277 1.00 81.26 299 GLU B C 1
ATOM 5225 O O . GLU B 1 211 ? 62.563 -17.067 -28.936 1.00 75.25 299 GLU B O 1
ATOM 5231 N N . ILE B 1 212 ? 61.643 -16.214 -27.067 1.00 76.89 300 ILE B N 1
ATOM 5232 C CA . ILE B 1 212 ? 62.947 -15.982 -26.451 1.00 77.57 300 ILE B CA 1
ATOM 5233 C C . ILE B 1 212 ? 63.638 -17.309 -26.161 1.00 86.78 300 ILE B C 1
ATOM 5234 O O . ILE B 1 212 ? 64.828 -17.484 -26.446 1.00 89.77 300 ILE B O 1
ATOM 5239 N N . LEU B 1 213 ? 62.900 -18.265 -25.590 1.00 88.78 301 LEU B N 1
ATOM 5240 C CA . LEU B 1 213 ? 63.472 -19.581 -25.331 1.00 87.65 301 LEU B CA 1
ATOM 5241 C C . LEU B 1 213 ? 63.834 -20.300 -26.624 1.00 88.88 301 LEU B C 1
ATOM 5242 O O . LEU B 1 213 ? 64.815 -21.051 -26.664 1.00 89.83 301 LEU B O 1
ATOM 5247 N N . GLN B 1 214 ? 63.053 -20.089 -27.687 1.00 88.25 302 GLN B N 1
ATOM 5248 C CA . GLN B 1 214 ? 63.387 -20.674 -28.982 1.00 84.38 302 GLN B CA 1
ATOM 5249 C C . GLN B 1 214 ? 64.707 -20.130 -29.518 1.00 86.60 302 GLN B C 1
ATOM 5250 O O . GLN B 1 214 ? 65.523 -20.885 -30.061 1.00 84.56 302 GLN B O 1
ATOM 5256 N N . SER B 1 215 ? 64.936 -18.823 -29.370 1.00 84.02 303 SER B N 1
ATOM 5257 C CA . SER B 1 215 ? 66.082 -18.184 -30.007 1.00 88.06 303 SER B CA 1
ATOM 5258 C C . SER B 1 215 ? 67.404 -18.508 -29.322 1.00 90.01 303 SER B C 1
ATOM 5259 O O . SER B 1 215 ? 68.461 -18.345 -29.941 1.00 86.64 303 SER B O 1
ATOM 5262 N N . VAL B 1 216 ? 67.378 -18.963 -28.064 1.00 90.59 304 VAL B N 1
ATOM 5263 C CA . VAL B 1 216 ? 68.616 -19.235 -27.343 1.00 88.78 304 VAL B CA 1
ATOM 5264 C C . VAL B 1 216 ? 69.144 -20.640 -27.591 1.00 88.74 304 VAL B C 1
ATOM 5265 O O . VAL B 1 216 ? 70.211 -20.991 -27.070 1.00 91.35 304 VAL B O 1
ATOM 5269 N N . PHE B 1 217 ? 68.439 -21.455 -28.369 1.00 82.51 305 PHE B N 1
ATOM 5270 C CA . PHE B 1 217 ? 68.949 -22.768 -28.735 1.00 84.53 305 PHE B CA 1
ATOM 5271 C C . PHE B 1 217 ? 69.925 -22.654 -29.900 1.00 89.62 305 PHE B C 1
ATOM 5272 O O . PHE B 1 217 ? 69.714 -21.874 -30.834 1.00 88.29 305 PHE B O 1
ATOM 5280 N N . PHE B 1 218 ? 70.999 -23.436 -29.836 1.00 87.19 306 PHE B N 1
ATOM 5281 C CA . PHE B 1 218 ? 72.038 -23.407 -30.857 1.00 92.19 306 PHE B CA 1
ATOM 5282 C C . PHE B 1 218 ? 72.759 -24.748 -30.854 1.00 99.74 306 PHE B C 1
ATOM 5283 O O . PHE B 1 218 ? 72.586 -25.567 -29.949 1.00 97.03 306 PHE B O 1
ATOM 5291 N N . VAL B 1 219 ? 73.573 -24.961 -31.886 1.00 105.95 307 VAL B N 1
ATOM 5292 C CA . VAL B 1 219 ? 74.348 -26.186 -32.040 1.00 106.33 307 VAL B CA 1
ATOM 5293 C C . VAL B 1 219 ? 75.780 -25.917 -31.601 1.00 108.97 307 VAL B C 1
ATOM 5294 O O . VAL B 1 219 ? 76.420 -24.973 -32.081 1.00 104.67 307 VAL B O 1
ATOM 5298 N N . SER B 1 220 ? 76.279 -26.745 -30.687 1.00 119.12 308 SER B N 1
ATOM 5299 C CA . SER B 1 220 ? 77.630 -26.589 -30.173 1.00 124.61 308 SER B CA 1
ATOM 5300 C C . SER B 1 220 ? 78.657 -26.858 -31.273 1.00 125.59 308 SER B C 1
ATOM 5301 O O . SER B 1 220 ? 78.373 -27.578 -32.234 1.00 134.05 308 SER B O 1
ATOM 5304 N N . PRO B 1 221 ? 79.854 -26.274 -31.166 1.00 115.40 309 PRO B N 1
ATOM 5305 C CA . PRO B 1 221 ? 80.931 -26.644 -32.100 1.00 113.16 309 PRO B CA 1
ATOM 5306 C C . PRO B 1 221 ? 81.256 -28.128 -32.081 1.00 116.03 309 PRO B C 1
ATOM 5307 O O . PRO B 1 221 ? 81.763 -28.651 -33.081 1.00 117.31 309 PRO B O 1
ATOM 5311 N N . ALA B 1 222 ? 80.977 -28.821 -30.977 1.00 118.04 310 ALA B N 1
ATOM 5312 C CA . ALA B 1 222 ? 81.097 -30.269 -30.902 1.00 116.90 310 ALA B CA 1
ATOM 5313 C C . ALA B 1 222 ? 79.830 -30.979 -31.366 1.00 116.52 310 ALA B C 1
ATOM 5314 O O . ALA B 1 222 ? 79.644 -32.161 -31.052 1.00 116.08 310 ALA B O 1
ATOM 5316 N N . SER B 1 223 ? 78.951 -30.274 -32.085 1.00 110.31 311 SER B N 1
ATOM 5317 C CA . SER B 1 223 ? 77.736 -30.837 -32.676 1.00 104.38 311 SER B CA 1
ATOM 5318 C C . SER B 1 223 ? 76.723 -31.265 -31.617 1.00 101.24 311 SER B C 1
ATOM 5319 O O . SER B 1 223 ? 75.960 -32.211 -31.826 1.00 105.49 311 SER B O 1
ATOM 5322 N N . ASN B 1 224 ? 76.699 -30.574 -30.483 1.00 98.80 312 ASN B N 1
ATOM 5323 C CA . ASN B 1 224 ? 75.716 -30.813 -29.437 1.00 92.46 312 ASN B CA 1
ATOM 5324 C C . ASN B 1 224 ? 74.637 -29.739 -29.480 1.00 93.50 312 ASN B C 1
ATOM 5325 O O . ASN B 1 224 ? 74.883 -28.601 -29.886 1.00 92.50 312 ASN B O 1
ATOM 5330 N N . VAL B 1 225 ? 73.435 -30.110 -29.050 1.00 88.78 313 VAL B N 1
ATOM 5331 C CA . VAL B 1 225 ? 72.323 -29.172 -28.965 1.00 81.05 313 VAL B CA 1
ATOM 5332 C C . VAL B 1 225 ? 72.365 -28.494 -27.604 1.00 77.41 313 VAL B C 1
ATOM 5333 O O . VAL B 1 225 ? 72.418 -29.164 -26.565 1.00 72.33 313 VAL B O 1
ATOM 5337 N N . CYS B 1 226 ? 72.342 -27.164 -27.607 1.00 81.70 314 CYS B N 1
ATOM 5338 C CA . CYS B 1 226 ? 72.494 -26.382 -26.391 1.00 82.44 314 CYS B CA 1
ATOM 5339 C C . CYS B 1 226 ? 71.515 -25.221 -26.413 1.00 76.15 314 CYS B C 1
ATOM 5340 O O . CYS B 1 226 ? 71.083 -24.766 -27.474 1.00 82.74 314 CYS B O 1
ATOM 5343 N N . PHE B 1 227 ? 71.181 -24.735 -25.222 1.00 65.89 315 PHE B N 1
ATOM 5344 C CA . PHE B 1 227 ? 70.536 -23.442 -25.065 1.00 80.81 315 PHE B CA 1
ATOM 5345 C C . PHE B 1 227 ? 71.250 -22.681 -23.960 1.00 83.67 315 PHE B C 1
ATOM 5346 O O . PHE B 1 227 ? 71.851 -23.278 -23.062 1.00 84.48 315 PHE B O 1
ATOM 5354 N N . PHE B 1 228 ? 71.187 -21.356 -24.034 1.00 79.21 316 PHE B N 1
ATOM 5355 C CA . PHE B 1 228 ? 71.967 -20.520 -23.139 1.00 77.65 316 PHE B CA 1
ATOM 5356 C C . PHE B 1 228 ? 71.114 -19.380 -22.606 1.00 73.30 316 PHE B C 1
ATOM 5357 O O . PHE B 1 228 ? 70.034 -19.084 -23.122 1.00 74.92 316 PHE B O 1
ATOM 5365 N N . ALA B 1 229 ? 71.618 -18.749 -21.552 1.00 69.52 317 ALA B N 1
ATOM 5366 C CA . ALA B 1 229 ? 71.012 -17.562 -20.967 1.00 68.47 317 ALA B CA 1
ATOM 5367 C C . ALA B 1 229 ? 71.957 -16.392 -21.202 1.00 71.87 317 ALA B C 1
ATOM 5368 O O . ALA B 1 229 ? 73.126 -16.445 -20.803 1.00 73.30 317 ALA B O 1
ATOM 5370 N N . LYS B 1 230 ? 71.453 -15.342 -21.853 1.00 78.23 318 LYS B N 1
ATOM 5371 C CA . LYS B 1 230 ? 72.327 -14.267 -22.315 1.00 77.99 318 LYS B CA 1
ATOM 5372 C C . LYS B 1 230 ? 72.876 -13.451 -21.150 1.00 72.35 318 LYS B C 1
ATOM 5373 O O . LYS B 1 230 ? 74.080 -13.172 -21.088 1.00 69.83 318 LYS B O 1
ATOM 5379 N N . CYS B 1 231 ? 72.011 -13.054 -20.218 1.00 74.92 319 CYS B N 1
ATOM 5380 C CA . CYS B 1 231 ? 72.427 -12.195 -19.115 1.00 74.45 319 CYS B CA 1
ATOM 5381 C C . CYS B 1 231 ? 73.419 -12.906 -18.192 1.00 71.79 319 CYS B C 1
ATOM 5382 O O . CYS B 1 231 ? 74.424 -12.296 -17.804 1.00 77.06 319 CYS B O 1
ATOM 5385 N N . PRO B 1 232 ? 73.194 -14.169 -17.805 1.00 74.98 320 PRO B N 1
ATOM 5386 C CA . PRO B 1 232 ? 74.252 -14.890 -17.076 1.00 73.19 320 PRO B CA 1
ATOM 5387 C C . PRO B 1 232 ? 75.559 -14.997 -17.844 1.00 71.51 320 PRO B C 1
ATOM 5388 O O . PRO B 1 232 ? 76.630 -15.013 -17.224 1.00 67.36 320 PRO B O 1
ATOM 5392 N N . TYR B 1 233 ? 75.505 -15.081 -19.176 1.00 68.17 321 TYR B N 1
ATOM 5393 C CA . TYR B 1 233 ? 76.730 -15.167 -19.964 1.00 65.12 321 TYR B CA 1
ATOM 5394 C C . TYR B 1 233 ? 77.539 -13.879 -19.869 1.00 79.57 321 TYR B C 1
ATOM 5395 O O . TYR B 1 233 ? 78.768 -13.918 -19.728 1.00 68.09 321 TYR B O 1
ATOM 5404 N N . MET B 1 234 ? 76.867 -12.730 -19.944 1.00 86.15 322 MET B N 1
ATOM 5405 C CA . MET B 1 234 ? 77.561 -11.457 -19.792 1.00 85.65 322 MET B CA 1
ATOM 5406 C C . MET B 1 234 ? 78.097 -11.276 -18.378 1.00 83.63 322 MET B C 1
ATOM 5407 O O . MET B 1 234 ? 79.139 -10.636 -18.190 1.00 81.01 322 MET B O 1
ATOM 5412 N N . CYS B 1 235 ? 77.412 -11.831 -17.380 1.00 78.38 323 CYS B N 1
ATOM 5413 C CA . CYS B 1 235 ? 77.864 -11.759 -15.997 1.00 77.03 323 CYS B CA 1
ATOM 5414 C C . CYS B 1 235 ? 78.923 -12.800 -15.664 1.00 76.10 323 CYS B C 1
ATOM 5415 O O . CYS B 1 235 ? 79.347 -12.876 -14.504 1.00 69.02 323 CYS B O 1
ATOM 5418 N N . LYS B 1 236 ? 79.340 -13.606 -16.643 1.00 74.74 324 LYS B N 1
ATOM 5419 C CA . LYS B 1 236 ? 80.447 -14.551 -16.485 1.00 74.60 324 LYS B CA 1
ATOM 5420 C C . LYS B 1 236 ? 80.143 -15.602 -15.419 1.00 74.67 324 LYS B C 1
ATOM 5421 O O . LYS B 1 236 ? 81.025 -16.031 -14.672 1.00 75.21 324 LYS B O 1
ATOM 5427 N N . THR B 1 237 ? 78.883 -16.018 -15.347 1.00 73.61 325 THR B N 1
ATOM 5428 C CA . THR B 1 237 ? 78.448 -17.115 -14.493 1.00 74.42 325 THR B CA 1
ATOM 5429 C C . THR B 1 237 ? 77.936 -18.257 -15.374 1.00 72.87 325 THR B C 1
ATOM 5430 O O . THR B 1 237 ? 78.097 -18.242 -16.598 1.00 70.45 325 THR B O 1
ATOM 5434 N N . GLU B 1 238 ? 77.327 -19.259 -14.741 1.00 71.79 326 GLU B N 1
ATOM 5435 C CA . GLU B 1 238 ? 76.818 -20.409 -15.479 1.00 73.50 326 GLU B CA 1
ATOM 5436 C C . GLU B 1 238 ? 75.736 -19.975 -16.457 1.00 72.03 326 GLU B C 1
ATOM 5437 O O . GLU B 1 238 ? 74.753 -19.336 -16.070 1.00 74.43 326 GLU B O 1
ATOM 5443 N N . TYR B 1 239 ? 75.914 -20.330 -17.730 1.00 70.65 327 TYR B N 1
ATOM 5444 C CA . TYR B 1 239 ? 75.038 -19.794 -18.763 1.00 72.89 327 TYR B CA 1
ATOM 5445 C C . TYR B 1 239 ? 74.590 -20.786 -19.826 1.00 69.09 327 TYR B C 1
ATOM 5446 O O . TYR B 1 239 ? 73.778 -20.398 -20.668 1.00 68.31 327 TYR B O 1
ATOM 5455 N N . ALA B 1 240 ? 75.074 -22.026 -19.845 1.00 70.55 328 ALA B N 1
ATOM 5456 C CA . ALA B 1 240 ? 74.677 -22.942 -20.906 1.00 69.94 328 ALA B CA 1
ATOM 5457 C C . ALA B 1 240 ? 74.687 -24.381 -20.414 1.00 74.93 328 ALA B C 1
ATOM 5458 O O . ALA B 1 240 ? 75.546 -24.772 -19.619 1.00 73.32 328 ALA B O 1
ATOM 5460 N N . VAL B 1 241 ? 73.719 -25.162 -20.896 1.00 73.45 329 VAL B N 1
ATOM 5461 C CA . VAL B 1 241 ? 73.697 -26.609 -20.728 1.00 75.05 329 VAL B CA 1
ATOM 5462 C C . VAL B 1 241 ? 73.461 -27.232 -22.096 1.00 79.30 329 VAL B C 1
ATOM 5463 O O . VAL B 1 241 ? 72.861 -26.617 -22.984 1.00 80.79 329 VAL B O 1
ATOM 5467 N N . CYS B 1 242 ? 73.945 -28.461 -22.269 1.00 79.76 330 CYS B N 1
ATOM 5468 C CA . CYS B 1 242 ? 73.898 -29.121 -23.565 1.00 88.47 330 CYS B CA 1
ATOM 5469 C C . CYS B 1 242 ? 73.483 -30.574 -23.413 1.00 83.91 330 CYS B C 1
ATOM 5470 O O . CYS B 1 242 ? 73.843 -31.234 -22.433 1.00 85.32 330 CYS B O 1
ATOM 5473 N N . GLY B 1 243 ? 72.728 -31.065 -24.389 1.00 85.43 331 GLY B N 1
ATOM 5474 C CA . GLY B 1 243 ? 72.587 -32.491 -24.569 1.00 84.75 331 GLY B CA 1
ATOM 5475 C C . GLY B 1 243 ? 73.847 -33.073 -25.179 1.00 91.40 331 GLY B C 1
ATOM 5476 O O . GLY B 1 243 ? 74.733 -32.359 -25.652 1.00 97.42 331 GLY B O 1
ATOM 5477 N N . LYS B 1 244 ? 73.935 -34.400 -25.172 1.00 84.87 332 LYS B N 1
ATOM 5478 C CA . LYS B 1 244 ? 75.104 -35.104 -25.701 1.00 92.02 332 LYS B CA 1
ATOM 5479 C C . LYS B 1 244 ? 74.661 -36.204 -26.660 1.00 99.56 332 LYS B C 1
ATOM 5480 O O . LYS B 1 244 ? 74.698 -37.394 -26.324 1.00 106.75 332 LYS B O 1
ATOM 5486 N N . PRO B 1 245 ? 74.234 -35.837 -27.881 1.00 96.19 333 PRO B N 1
ATOM 5487 C CA . PRO B 1 245 ? 74.079 -34.456 -28.353 1.00 94.02 333 PRO B CA 1
ATOM 5488 C C . PRO B 1 245 ? 72.683 -33.889 -28.085 1.00 96.01 333 PRO B C 1
ATOM 5489 O O . PRO B 1 245 ? 72.491 -32.675 -28.164 1.00 94.24 333 PRO B O 1
ATOM 5493 N N . HIS B 1 246 ? 71.728 -34.764 -27.763 1.00 96.17 334 HIS B N 1
ATOM 5494 C CA . HIS B 1 246 ? 70.349 -34.366 -27.508 1.00 87.37 334 HIS B CA 1
ATOM 5495 C C . HIS B 1 246 ? 69.895 -34.590 -26.074 1.00 80.87 334 HIS B C 1
ATOM 5496 O O . HIS B 1 246 ? 69.057 -33.831 -25.584 1.00 83.98 334 HIS B O 1
ATOM 5503 N N . LEU B 1 247 ? 70.418 -35.606 -25.393 1.00 74.91 335 LEU B N 1
ATOM 5504 C CA . LEU B 1 247 ? 69.898 -36.014 -24.094 1.00 74.89 335 LEU B CA 1
ATOM 5505 C C . LEU B 1 247 ? 70.605 -35.260 -22.975 1.00 73.26 335 LEU B C 1
ATOM 5506 O O . LEU B 1 247 ? 71.836 -35.159 -22.964 1.00 76.33 335 LEU B O 1
ATOM 5511 N N . LEU B 1 248 ? 69.819 -34.741 -22.032 1.00 76.31 336 LEU B N 1
ATOM 5512 C CA . LEU B 1 248 ? 70.331 -33.959 -20.915 1.00 75.08 336 LEU B CA 1
ATOM 5513 C C . LEU B 1 248 ? 69.650 -34.415 -19.634 1.00 75.07 336 LEU B C 1
ATOM 5514 O O . LEU B 1 248 ? 68.419 -34.448 -19.560 1.00 77.07 336 LEU B O 1
ATOM 5519 N N . GLU B 1 249 ? 70.454 -34.758 -18.631 1.00 70.51 337 GLU B N 1
ATOM 5520 C CA . GLU B 1 249 ? 69.948 -35.254 -17.359 1.00 72.51 337 GLU B CA 1
ATOM 5521 C C . GLU B 1 249 ? 69.633 -34.098 -16.415 1.00 70.39 337 GLU B C 1
ATOM 5522 O O . GLU B 1 249 ? 70.345 -33.090 -16.386 1.00 69.66 337 GLU B O 1
ATOM 5528 N N . GLY B 1 250 ? 68.556 -34.248 -15.647 1.00 66.70 338 GLY B N 1
ATOM 5529 C CA . GLY B 1 250 ? 68.155 -33.218 -14.705 1.00 59.98 338 GLY B CA 1
ATOM 5530 C C . GLY B 1 250 ? 67.130 -33.748 -13.725 1.00 66.93 338 GLY B C 1
ATOM 5531 O O . GLY B 1 250 ? 66.772 -34.929 -13.739 1.00 64.27 338 GLY B O 1
ATOM 5532 N N . SER B 1 251 ? 66.659 -32.847 -12.864 1.00 65.34 339 SER B N 1
ATOM 5533 C CA . SER B 1 251 ? 65.663 -33.164 -11.848 1.00 59.28 339 SER B CA 1
ATOM 5534 C C . SER B 1 251 ? 64.329 -32.509 -12.187 1.00 61.60 339 SER B C 1
ATOM 5535 O O . SER B 1 251 ? 64.290 -31.386 -12.699 1.00 69.26 339 SER B O 1
ATOM 5538 N N . LEU B 1 252 ? 63.237 -33.215 -11.894 1.00 57.16 340 LEU B N 1
ATOM 5539 C CA . LEU B 1 252 ? 61.879 -32.738 -12.137 1.00 54.90 340 LEU B CA 1
ATOM 5540 C C . LEU B 1 252 ? 61.103 -32.746 -10.829 1.00 63.10 340 LEU B C 1
ATOM 5541 O O . LEU B 1 252 ? 60.955 -33.799 -10.202 1.00 70.87 340 LEU B O 1
ATOM 5546 N N . SER B 1 253 ? 60.596 -31.582 -10.427 1.00 59.68 341 SER B N 1
ATOM 5547 C CA . SER B 1 253 ? 59.867 -31.425 -9.174 1.00 59.83 341 SER B CA 1
ATOM 5548 C C . SER B 1 253 ? 58.433 -31.005 -9.466 1.00 57.98 341 SER B C 1
ATOM 5549 O O . SER B 1 253 ? 58.204 -30.034 -10.193 1.00 69.94 341 SER B O 1
ATOM 5552 N N . ALA B 1 254 ? 57.477 -31.730 -8.888 1.00 58.97 342 ALA B N 1
ATOM 5553 C CA . ALA B 1 254 ? 56.068 -31.498 -9.179 1.00 56.49 342 ALA B CA 1
ATOM 5554 C C . ALA B 1 254 ? 55.607 -30.154 -8.627 1.00 57.72 342 ALA B C 1
ATOM 5555 O O . ALA B 1 254 ? 55.952 -29.771 -7.506 1.00 62.13 342 ALA B O 1
ATOM 5557 N N . PHE B 1 255 ? 54.817 -29.441 -9.426 1.00 56.21 343 PHE B N 1
ATOM 5558 C CA . PHE B 1 255 ? 54.305 -28.138 -9.020 1.00 54.75 343 PHE B CA 1
ATOM 5559 C C . PHE B 1 255 ? 53.269 -28.264 -7.908 1.00 57.50 343 PHE B C 1
ATOM 5560 O O . PHE B 1 255 ? 52.437 -29.176 -7.906 1.00 61.36 343 PHE B O 1
ATOM 5568 N N . LEU B 1 256 ? 53.327 -27.338 -6.959 1.00 59.55 344 LEU B N 1
ATOM 5569 C CA . LEU B 1 256 ? 52.276 -27.171 -5.968 1.00 58.28 344 LEU B CA 1
ATOM 5570 C C . LEU B 1 256 ? 51.079 -26.481 -6.615 1.00 58.17 344 LEU B C 1
ATOM 5571 O O . LEU B 1 256 ? 51.158 -26.022 -7.757 1.00 54.63 344 LEU B O 1
ATOM 5576 N N . PRO B 1 257 ? 49.932 -26.425 -5.929 1.00 59.11 345 PRO B N 1
ATOM 5577 C CA . PRO B 1 257 ? 48.774 -25.736 -6.513 1.00 60.56 345 PRO B CA 1
ATOM 5578 C C . PRO B 1 257 ? 49.067 -24.266 -6.771 1.00 68.97 345 PRO B C 1
ATOM 5579 O O . PRO B 1 257 ? 49.880 -23.640 -6.085 1.00 60.32 345 PRO B O 1
ATOM 5583 N N . SER B 1 258 ? 48.395 -23.722 -7.787 1.00 75.51 346 SER B N 1
ATOM 5584 C CA . SER B 1 258 ? 48.560 -22.319 -8.143 1.00 67.64 346 SER B CA 1
ATOM 5585 C C . SER B 1 258 ? 48.296 -21.430 -6.935 1.00 63.71 346 SER B C 1
ATOM 5586 O O . SER B 1 258 ? 47.423 -21.718 -6.111 1.00 66.30 346 SER B O 1
ATOM 5589 N N . LEU B 1 259 ? 49.070 -20.347 -6.828 1.00 69.79 347 LEU B N 1
ATOM 5590 C CA . LEU B 1 259 ? 48.915 -19.436 -5.700 1.00 71.19 347 LEU B CA 1
ATOM 5591 C C . LEU B 1 259 ? 47.531 -18.801 -5.657 1.00 74.10 347 LEU B C 1
ATOM 5592 O O . LEU B 1 259 ? 47.127 -18.296 -4.604 1.00 65.96 347 LEU B O 1
ATOM 5597 N N . ASN B 1 260 ? 46.796 -18.815 -6.773 1.00 74.83 348 ASN B N 1
ATOM 5598 C CA . ASN B 1 260 ? 45.399 -18.396 -6.742 1.00 78.01 348 ASN B CA 1
ATOM 5599 C C . ASN B 1 260 ? 44.556 -19.344 -5.898 1.00 82.95 348 ASN B C 1
ATOM 5600 O O . ASN B 1 260 ? 43.659 -18.905 -5.169 1.00 84.80 348 ASN B O 1
ATOM 5605 N N . LEU B 1 261 ? 44.829 -20.649 -5.983 1.00 81.04 349 LEU B N 1
ATOM 5606 C CA . LEU B 1 261 ? 44.057 -21.629 -5.227 1.00 75.52 349 LEU B CA 1
ATOM 5607 C C . LEU B 1 261 ? 44.578 -21.801 -3.807 1.00 76.35 349 LEU B C 1
ATOM 5608 O O . LEU B 1 261 ? 43.788 -22.036 -2.886 1.00 81.18 349 LEU B O 1
ATOM 5613 N N . ALA B 1 262 ? 45.892 -21.704 -3.611 1.00 68.40 350 ALA B N 1
ATOM 5614 C CA . ALA B 1 262 ? 46.505 -21.921 -2.303 1.00 64.99 350 ALA B CA 1
ATOM 5615 C C . ALA B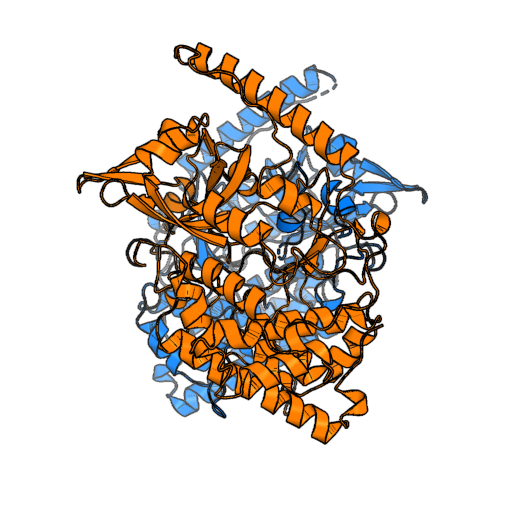 1 262 ? 47.671 -20.959 -2.139 1.00 69.20 350 ALA B C 1
ATOM 5616 O O . ALA B 1 262 ? 48.805 -21.256 -2.538 1.00 72.62 350 ALA B O 1
ATOM 5618 N N . PRO B 1 263 ? 47.428 -19.788 -1.556 1.00 63.95 351 PRO B N 1
ATOM 5619 C CA . PRO B 1 263 ? 48.513 -18.820 -1.370 1.00 69.35 351 PRO B CA 1
ATOM 5620 C C . PRO B 1 263 ? 49.514 -19.309 -0.336 1.00 62.99 351 PRO B C 1
ATOM 5621 O O . PRO B 1 263 ? 49.180 -20.063 0.582 1.00 61.71 351 PRO B O 1
ATOM 5625 N N . ARG B 1 264 ? 50.758 -18.865 -0.490 1.00 59.62 352 ARG B N 1
ATOM 5626 C CA . ARG B 1 264 ? 51.827 -19.261 0.411 1.00 54.21 352 ARG B CA 1
ATOM 5627 C C . ARG B 1 264 ? 52.509 -18.024 0.974 1.00 62.68 352 ARG B C 1
ATOM 5628 O O . ARG B 1 264 ? 52.569 -16.977 0.324 1.00 66.48 352 ARG B O 1
ATOM 5636 N N . LEU B 1 265 ? 53.013 -18.156 2.198 1.00 65.25 353 LEU B N 1
ATOM 5637 C CA . LEU B 1 265 ? 53.841 -17.143 2.828 1.00 52.87 353 LEU B CA 1
ATOM 5638 C C . LEU B 1 265 ? 55.273 -17.650 2.937 1.00 57.39 353 LEU B C 1
ATOM 5639 O O . LEU B 1 265 ? 55.515 -18.847 3.126 1.00 63.64 353 LEU B O 1
ATOM 5644 N N . SER B 1 266 ? 56.218 -16.725 2.810 1.00 59.05 354 SER B N 1
ATOM 5645 C CA . SER B 1 266 ? 57.629 -16.993 3.045 1.00 53.26 354 SER B CA 1
ATOM 5646 C C . SER B 1 266 ? 58.025 -16.355 4.368 1.00 56.56 354 SER B C 1
ATOM 5647 O O . SER B 1 266 ? 57.744 -15.175 4.601 1.00 66.16 354 SER B O 1
ATOM 5650 N N . VAL B 1 267 ? 58.673 -17.133 5.228 1.00 55.56 355 VAL B N 1
ATOM 5651 C CA . VAL B 1 267 ? 59.019 -16.720 6.581 1.00 56.27 355 VAL B CA 1
ATOM 5652 C C . VAL B 1 267 ? 60.524 -16.883 6.759 1.00 61.60 355 VAL B C 1
ATOM 5653 O O . VAL B 1 267 ? 61.062 -17.944 6.439 1.00 56.64 355 VAL B O 1
ATOM 5657 N N . PRO B 1 268 ? 61.229 -15.878 7.272 1.00 64.32 356 PRO B N 1
ATOM 5658 C CA . PRO B 1 268 ? 62.679 -16.016 7.454 1.00 58.97 356 PRO B CA 1
ATOM 5659 C C . PRO B 1 268 ? 63.024 -17.015 8.547 1.00 59.70 356 PRO B C 1
ATOM 5660 O O . PRO B 1 268 ? 62.340 -17.119 9.568 1.00 64.84 356 PRO B O 1
ATOM 5664 N N . ASN B 1 269 ? 64.108 -17.748 8.317 1.00 56.82 357 ASN B N 1
ATOM 5665 C CA . ASN B 1 269 ? 64.633 -18.736 9.249 1.00 51.05 357 ASN B CA 1
ATOM 5666 C C . ASN B 1 269 ? 65.478 -18.046 10.315 1.00 55.27 357 ASN B C 1
ATOM 5667 O O . ASN B 1 269 ? 66.566 -17.536 10.015 1.00 56.96 357 ASN B O 1
ATOM 5672 N N . PRO B 1 270 ? 65.015 -18.012 11.569 1.00 51.38 358 PRO B N 1
ATOM 5673 C CA . PRO B 1 270 ? 65.770 -17.309 12.621 1.00 52.04 358 PRO B CA 1
ATOM 5674 C C . PRO B 1 270 ? 67.147 -17.895 12.897 1.00 55.97 358 PRO B C 1
ATOM 5675 O O . PRO B 1 270 ? 67.946 -17.240 13.578 1.00 60.92 358 PRO B O 1
ATOM 5679 N N . TRP B 1 271 ? 67.449 -19.096 12.403 1.00 58.66 359 TRP B N 1
ATOM 5680 C CA . TRP B 1 271 ? 68.743 -19.733 12.617 1.00 47.78 359 TRP B CA 1
ATOM 5681 C C . TRP B 1 271 ? 69.550 -19.872 11.330 1.00 51.64 359 TRP B C 1
ATOM 5682 O O . TRP B 1 271 ? 70.458 -20.706 11.262 1.00 64.55 359 TRP B O 1
ATOM 5693 N N . ILE B 1 272 ? 69.233 -19.080 10.301 1.00 51.95 360 ILE B N 1
ATOM 5694 C CA . ILE B 1 272 ? 69.988 -19.148 9.050 1.00 57.02 360 ILE B CA 1
ATOM 5695 C C . ILE B 1 272 ? 71.450 -18.776 9.273 1.00 59.04 360 ILE B C 1
ATOM 5696 O O . ILE B 1 272 ? 72.336 -19.227 8.536 1.00 61.87 360 ILE B O 1
ATOM 5701 N N . ARG B 1 273 ? 71.730 -17.963 10.286 1.00 52.49 361 ARG B N 1
ATOM 5702 C CA . ARG B 1 273 ? 73.084 -17.536 10.597 1.00 60.18 361 ARG B CA 1
ATOM 5703 C C . ARG B 1 273 ? 73.458 -17.944 12.014 1.00 55.41 361 ARG B C 1
ATOM 5704 O O . ARG B 1 273 ? 72.606 -18.027 12.904 1.00 51.43 361 ARG B O 1
ATOM 5712 N N . SER B 1 274 ? 74.742 -18.210 12.207 1.00 60.65 362 SER B N 1
ATOM 5713 C CA . SER B 1 274 ? 75.315 -18.408 13.526 1.00 61.23 362 SER B CA 1
ATOM 5714 C C . SER B 1 274 ? 76.059 -17.146 13.945 1.00 55.65 362 SER B C 1
ATOM 5715 O O . SER B 1 274 ? 76.401 -16.298 13.119 1.00 55.56 362 SER B O 1
ATOM 5718 N N . TYR B 1 275 ? 76.302 -17.026 15.246 1.00 48.02 363 TYR B N 1
ATOM 5719 C CA . TYR B 1 275 ? 76.937 -15.835 15.786 1.00 47.98 363 TYR B CA 1
ATOM 5720 C C . TYR B 1 275 ? 78.011 -16.242 16.781 1.00 55.38 363 TYR B C 1
ATOM 5721 O O . TYR B 1 275 ? 77.848 -17.217 17.521 1.00 61.44 363 TYR B O 1
ATOM 5730 N N . THR B 1 276 ? 79.108 -15.492 16.788 1.00 50.87 364 THR B N 1
ATOM 5731 C CA . THR B 1 276 ? 80.201 -15.729 17.726 1.00 54.90 364 THR B CA 1
ATOM 5732 C C . THR B 1 276 ? 79.853 -15.001 19.015 1.00 55.04 364 THR B C 1
ATOM 5733 O O . THR B 1 276 ? 79.973 -13.777 19.104 1.00 65.71 364 THR B O 1
ATOM 5737 N N . LEU B 1 277 ? 79.412 -15.751 20.017 1.00 52.99 365 LEU B N 1
ATOM 5738 C CA . LEU B 1 277 ? 79.043 -15.139 21.281 1.00 58.58 365 LEU B CA 1
ATOM 5739 C C . LEU B 1 277 ? 80.282 -14.693 22.044 1.00 67.80 365 LEU B C 1
ATOM 5740 O O . LEU B 1 277 ? 81.374 -15.246 21.882 1.00 73.99 365 LEU B O 1
ATOM 5745 N N . ALA B 1 278 ? 80.102 -13.671 22.876 1.00 74.34 366 ALA B N 1
ATOM 5746 C CA . ALA B 1 278 ? 81.181 -13.197 23.729 1.00 74.44 366 ALA B CA 1
ATOM 5747 C C . ALA B 1 278 ? 81.609 -14.324 24.655 1.00 77.99 366 ALA B C 1
ATOM 5748 O O . ALA B 1 278 ? 80.787 -14.864 25.401 1.00 70.00 366 ALA B O 1
ATOM 5750 N N . GLY B 1 279 ? 82.889 -14.684 24.590 1.00 111.13 367 GLY B N 1
ATOM 5751 C CA . GLY B 1 279 ? 83.427 -15.864 25.242 1.00 120.70 367 GLY B CA 1
ATOM 5752 C C . GLY B 1 279 ? 82.976 -16.146 26.662 1.00 124.93 367 GLY B C 1
ATOM 5753 O O . GLY B 1 279 ? 82.684 -15.222 27.429 1.00 137.07 367 GLY B O 1
ATOM 5754 N N . LYS B 1 280 ? 82.931 -17.428 27.024 1.00 100.19 368 LYS B N 1
ATOM 5755 C CA . LYS B 1 280 ? 83.351 -18.492 26.113 1.00 100.30 368 LYS B CA 1
ATOM 5756 C C . LYS B 1 280 ? 82.261 -19.550 25.921 1.00 99.91 368 LYS B C 1
ATOM 5757 O O . LYS B 1 280 ? 82.551 -20.746 25.901 1.00 86.15 368 LYS B O 1
ATOM 5763 N N . GLU B 1 281 ? 81.013 -19.115 25.779 1.00 103.49 369 GLU B N 1
ATOM 5764 C CA . GLU B 1 281 ? 79.899 -20.026 25.546 1.00 103.20 369 GLU B CA 1
ATOM 5765 C C . GLU B 1 281 ? 79.675 -20.249 24.054 1.00 92.35 369 GLU B C 1
ATOM 5766 O O . GLU B 1 281 ? 79.633 -19.293 23.273 1.00 76.09 369 GLU B O 1
ATOM 5772 N N . GLU B 1 282 ? 79.531 -21.514 23.665 1.00 94.71 370 GLU B N 1
ATOM 5773 C CA . GLU B 1 282 ? 79.352 -21.860 22.263 1.00 92.39 370 GLU B CA 1
ATOM 5774 C C . GLU B 1 282 ? 77.937 -21.526 21.805 1.00 84.89 370 GLU B C 1
ATOM 5775 O O . GLU B 1 282 ? 76.975 -21.599 22.574 1.00 89.65 370 GLU B O 1
ATOM 5781 N N . TRP B 1 283 ? 77.825 -21.148 20.529 1.00 72.67 371 TRP B N 1
ATOM 5782 C CA . TRP B 1 283 ? 76.546 -20.698 19.987 1.00 58.17 371 TRP B CA 1
ATOM 5783 C C . TRP B 1 283 ? 75.517 -21.824 19.979 1.00 65.48 371 TRP B C 1
ATOM 5784 O O . TRP B 1 283 ? 74.368 -21.632 20.394 1.00 67.58 371 TRP B O 1
ATOM 5795 N N . GLU B 1 284 ? 75.907 -23.006 19.498 1.00 59.17 372 GLU B N 1
ATOM 5796 C CA . GLU B 1 284 ? 74.960 -24.109 19.389 1.00 66.37 372 GLU B CA 1
ATOM 5797 C C . GLU B 1 284 ? 74.471 -24.594 20.748 1.00 71.52 372 GLU B C 1
ATOM 5798 O O . GLU B 1 284 ? 73.382 -25.168 20.829 1.00 71.51 372 GLU B O 1
ATOM 5804 N N . VAL B 1 285 ? 75.237 -24.362 21.813 1.00 74.43 373 VAL B N 1
ATOM 5805 C CA . VAL B 1 285 ? 74.865 -24.844 23.139 1.00 71.16 373 VAL B CA 1
ATOM 5806 C C . VAL B 1 285 ? 74.124 -23.804 23.977 1.00 74.32 373 VAL B C 1
ATOM 5807 O O . VAL B 1 285 ? 73.410 -24.182 24.919 1.00 76.51 373 VAL B O 1
ATOM 5811 N N . ASN B 1 286 ? 74.265 -22.519 23.670 1.00 82.01 374 ASN B N 1
ATOM 5812 C CA . ASN B 1 286 ? 73.664 -21.483 24.504 1.00 86.20 374 ASN B CA 1
ATOM 5813 C C . ASN B 1 286 ? 72.171 -21.364 24.221 1.00 82.23 374 ASN B C 1
ATOM 5814 O O . ASN B 1 286 ? 71.784 -21.158 23.065 1.00 94.69 374 ASN B O 1
ATOM 5819 N N . PRO B 1 287 ? 71.307 -21.484 25.232 1.00 74.21 375 PRO B N 1
ATOM 5820 C CA . PRO B 1 287 ? 69.860 -21.460 24.992 1.00 74.38 375 PRO B CA 1
ATOM 5821 C C . PRO B 1 287 ? 69.221 -20.079 25.003 1.00 82.38 375 PRO B C 1
ATOM 5822 O O . PRO B 1 287 ? 68.019 -19.985 24.717 1.00 72.38 375 PRO B O 1
ATOM 5826 N N . LEU B 1 288 ? 69.975 -19.020 25.317 1.00 83.89 376 LEU B N 1
ATOM 5827 C CA . LEU B 1 288 ? 69.377 -17.694 25.471 1.00 87.20 376 LEU B CA 1
ATOM 5828 C C . LEU B 1 288 ? 68.681 -17.234 24.196 1.00 77.12 376 LEU B C 1
ATOM 5829 O O . LEU B 1 288 ? 67.604 -16.627 24.256 1.00 74.05 376 LEU B O 1
ATOM 5834 N N . TYR B 1 289 ? 69.286 -17.493 23.033 1.00 70.99 377 TYR B N 1
ATOM 5835 C CA . TYR B 1 289 ? 68.668 -17.073 21.778 1.00 67.46 377 TYR B CA 1
ATOM 5836 C C . TYR B 1 289 ? 67.305 -17.730 21.594 1.00 76.91 377 TYR B C 1
ATOM 5837 O O . TYR B 1 289 ? 66.308 -17.049 21.322 1.00 68.97 377 TYR B O 1
ATOM 5846 N N . CYS B 1 290 ? 67.235 -19.056 21.750 1.00 74.03 378 CYS B N 1
ATOM 5847 C CA . CYS B 1 290 ? 65.942 -19.718 21.626 1.00 63.46 378 CYS B CA 1
ATOM 5848 C C . CYS B 1 290 ? 65.013 -19.343 22.774 1.00 62.32 378 CYS B C 1
ATOM 5849 O O . CYS B 1 290 ? 63.794 -19.279 22.583 1.00 62.24 378 CYS B O 1
ATOM 5852 N N . ASP B 1 291 ? 65.565 -19.078 23.963 1.00 68.53 379 ASP B N 1
ATOM 5853 C CA . ASP B 1 291 ? 64.747 -18.562 25.058 1.00 77.23 379 ASP B CA 1
ATOM 5854 C C . ASP B 1 291 ? 64.043 -17.271 24.657 1.00 76.26 379 ASP B C 1
ATOM 5855 O O . ASP B 1 291 ? 62.904 -17.021 25.068 1.00 72.84 379 ASP B O 1
ATOM 5860 N N . THR B 1 292 ? 64.709 -16.436 23.855 1.00 71.62 380 THR B N 1
ATOM 5861 C CA . THR B 1 292 ? 64.080 -15.214 23.366 1.00 72.99 380 THR B CA 1
ATOM 5862 C C . THR B 1 292 ? 63.115 -15.503 22.222 1.00 75.90 380 THR B C 1
ATOM 5863 O O . THR B 1 292 ? 62.010 -14.951 22.186 1.00 81.93 380 THR B O 1
ATOM 5867 N N . VAL B 1 293 ? 63.516 -16.363 21.281 1.00 72.46 381 VAL B N 1
ATOM 5868 C CA . VAL B 1 293 ? 62.650 -16.694 20.151 1.00 72.38 381 VAL B CA 1
ATOM 5869 C C . VAL B 1 293 ? 61.363 -17.347 20.641 1.00 66.93 381 VAL B C 1
ATOM 5870 O O . VAL B 1 293 ? 60.285 -17.127 20.075 1.00 69.91 381 VAL B O 1
ATOM 5874 N N . LYS B 1 294 ? 61.452 -18.156 21.703 1.00 67.68 382 LYS B N 1
ATOM 5875 C CA . LYS B 1 294 ? 60.259 -18.755 22.294 1.00 72.27 382 LYS B CA 1
ATOM 5876 C C . LYS B 1 294 ? 59.244 -17.709 22.736 1.00 80.44 382 LYS B C 1
ATOM 5877 O O . LYS B 1 294 ? 58.055 -18.023 22.845 1.00 81.99 382 LYS B O 1
ATOM 5883 N N . GLN B 1 295 ? 59.684 -16.482 23.005 1.00 83.85 383 GLN B N 1
ATOM 5884 C CA . GLN B 1 295 ? 58.800 -15.400 23.411 1.00 87.54 383 GLN B CA 1
ATOM 5885 C C . GLN B 1 295 ? 58.399 -14.501 22.248 1.00 85.98 383 GLN B C 1
ATOM 5886 O O . GLN B 1 295 ? 57.770 -13.462 22.472 1.00 79.30 383 GLN B O 1
ATOM 5892 N N . ILE B 1 296 ? 58.743 -14.875 21.019 1.00 80.71 384 ILE B N 1
ATOM 5893 C CA . ILE B 1 296 ? 58.471 -14.065 19.837 1.00 66.07 384 ILE B CA 1
ATOM 5894 C C . ILE B 1 296 ? 57.461 -14.804 18.970 1.00 70.94 384 ILE B C 1
ATOM 5895 O O . ILE B 1 296 ? 57.700 -15.948 18.562 1.00 83.51 384 ILE B O 1
ATOM 5900 N N . TYR B 1 297 ? 56.338 -14.151 18.695 1.00 66.18 385 TYR B N 1
ATOM 5901 C CA . TYR B 1 297 ? 55.348 -14.702 17.783 1.00 65.19 385 TYR B CA 1
ATOM 5902 C C . TYR B 1 297 ? 55.973 -14.912 16.403 1.00 68.70 385 TYR B C 1
ATOM 5903 O O . TYR B 1 297 ? 56.770 -14.081 15.951 1.00 80.32 385 TYR B O 1
ATOM 5912 N N . PRO B 1 298 ? 55.640 -16.011 15.702 1.00 69.16 386 PRO B N 1
ATOM 5913 C CA . PRO B 1 298 ? 54.693 -17.061 16.092 1.00 63.99 386 PRO B CA 1
ATOM 5914 C C . PRO B 1 298 ? 55.339 -18.264 16.767 1.00 66.97 386 PRO B C 1
ATOM 5915 O O . PRO B 1 298 ? 54.711 -19.319 16.859 1.00 63.40 386 PRO B O 1
ATOM 5919 N N . TYR B 1 299 ? 56.576 -18.114 17.224 1.00 67.32 387 TYR B N 1
ATOM 5920 C CA . TYR B 1 299 ? 57.287 -19.216 17.857 1.00 64.29 387 TYR B CA 1
ATOM 5921 C C . TYR B 1 299 ? 56.893 -19.420 19.314 1.00 72.22 387 TYR B C 1
ATOM 5922 O O . TYR B 1 299 ? 57.499 -20.256 19.991 1.00 79.92 387 TYR B O 1
ATOM 5931 N N . ASN B 1 300 ? 55.902 -18.684 19.820 1.00 74.19 388 ASN B N 1
ATOM 5932 C CA . ASN B 1 300 ? 55.467 -18.937 21.186 1.00 70.55 388 ASN B CA 1
ATOM 5933 C C . ASN B 1 300 ? 54.617 -20.187 21.293 1.00 71.24 388 ASN B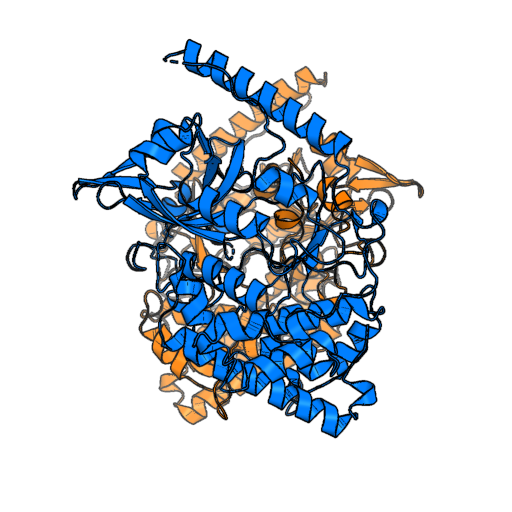 C 1
ATOM 5934 O O . ASN B 1 300 ? 54.562 -20.793 22.367 1.00 79.99 388 ASN B O 1
ATOM 5939 N N . ASN B 1 301 ? 53.929 -20.562 20.220 1.00 63.86 389 ASN B N 1
ATOM 5940 C CA . ASN B 1 301 ? 53.146 -21.785 20.237 1.00 85.61 389 ASN B CA 1
ATOM 5941 C C . ASN B 1 301 ? 54.041 -22.979 19.943 1.00 80.69 389 ASN B C 1
ATOM 5942 O O . ASN B 1 301 ? 55.061 -22.869 19.258 1.00 67.10 389 ASN B O 1
ATOM 5947 N N . SER B 1 302 ? 53.645 -24.131 20.485 1.00 94.53 390 SER B N 1
ATOM 5948 C CA . SER B 1 302 ? 54.527 -25.293 20.501 1.00 98.28 390 SER B CA 1
ATOM 5949 C C . SER B 1 302 ? 54.791 -25.823 19.098 1.00 87.37 390 SER B C 1
ATOM 5950 O O . SER B 1 302 ? 55.929 -26.181 18.770 1.00 91.15 390 SER B O 1
ATOM 5953 N N . GLN B 1 303 ? 53.755 -25.886 18.259 1.00 70.57 391 GLN B N 1
ATOM 5954 C CA . GLN B 1 303 ? 53.879 -26.574 16.977 1.00 66.20 391 GLN B CA 1
ATOM 5955 C C . GLN B 1 303 ? 54.901 -25.901 16.067 1.00 67.71 391 GLN B C 1
ATOM 5956 O O . GLN B 1 303 ? 55.676 -26.583 15.386 1.00 64.82 391 GLN B O 1
ATOM 5962 N N . ARG B 1 304 ? 54.918 -24.566 16.041 1.00 62.76 392 ARG B N 1
ATOM 5963 C CA . ARG B 1 304 ? 55.775 -23.855 15.096 1.00 59.02 392 ARG B CA 1
ATOM 5964 C C . ARG B 1 304 ? 57.252 -24.113 15.370 1.00 56.01 392 ARG B C 1
ATOM 5965 O O . ARG B 1 304 ? 58.025 -24.388 14.446 1.00 59.82 392 ARG B O 1
ATOM 5973 N N . LEU B 1 305 ? 57.665 -24.026 16.636 1.00 59.67 393 LEU B N 1
ATOM 5974 C CA . LEU B 1 305 ? 59.071 -24.252 16.961 1.00 59.14 393 LEU B CA 1
ATOM 5975 C C . LEU B 1 305 ? 59.465 -25.704 16.725 1.00 61.13 393 LEU B C 1
ATOM 5976 O O . LEU B 1 305 ? 60.585 -25.985 16.281 1.00 56.37 393 LEU B O 1
ATOM 5981 N N . LEU B 1 306 ? 58.563 -26.642 17.022 1.00 60.52 394 LEU B N 1
ATOM 5982 C CA . LEU B 1 306 ? 58.846 -28.046 16.748 1.00 57.10 394 LEU B CA 1
ATOM 5983 C C . LEU B 1 306 ? 58.956 -28.311 15.252 1.00 55.07 394 LEU B C 1
ATOM 5984 O O . LEU B 1 306 ? 59.739 -29.171 14.832 1.00 54.07 394 LEU B O 1
ATOM 5989 N N . ASN B 1 307 ? 58.182 -27.591 14.436 1.00 50.57 395 ASN B N 1
ATOM 5990 C CA . ASN B 1 307 ? 58.292 -27.747 12.990 1.00 53.54 395 ASN B CA 1
ATOM 5991 C C . ASN B 1 307 ? 59.622 -27.207 12.475 1.00 60.32 395 ASN B C 1
ATOM 5992 O O . ASN B 1 307 ? 60.225 -27.791 11.567 1.00 60.22 395 ASN B O 1
ATOM 5997 N N . VAL B 1 308 ? 60.092 -26.091 13.040 1.00 54.32 396 VAL B N 1
ATOM 5998 C CA . VAL B 1 308 ? 61.395 -25.553 12.658 1.00 52.52 396 VAL B CA 1
ATOM 5999 C C . VAL B 1 308 ? 62.504 -26.517 13.060 1.00 53.60 396 VAL B C 1
ATOM 6000 O O . VAL B 1 308 ? 63.483 -26.705 12.326 1.00 49.56 396 VAL B O 1
ATOM 6004 N N . ILE B 1 309 ? 62.369 -27.142 14.230 1.00 58.25 397 ILE B N 1
ATOM 6005 C CA . ILE B 1 309 ? 63.363 -28.109 14.683 1.00 57.49 397 ILE B CA 1
ATOM 6006 C C . ILE B 1 309 ? 63.388 -29.322 13.758 1.00 58.61 397 ILE B C 1
ATOM 6007 O O . ILE B 1 309 ? 64.453 -29.886 13.477 1.00 58.60 397 ILE B O 1
ATOM 6012 N N . ASP B 1 310 ? 62.218 -29.740 13.265 1.00 58.22 398 ASP B N 1
ATOM 6013 C CA . ASP B 1 310 ? 62.175 -30.775 12.235 1.00 62.07 398 ASP B CA 1
ATOM 6014 C C . ASP B 1 310 ? 62.933 -30.336 10.990 1.00 59.60 398 ASP B C 1
ATOM 6015 O O . ASP B 1 310 ? 63.704 -31.110 10.408 1.00 58.70 398 ASP B O 1
ATOM 6020 N N . MET B 1 311 ? 62.709 -29.093 10.557 1.00 52.91 399 MET B N 1
ATOM 6021 C CA . MET B 1 311 ? 63.358 -28.587 9.354 1.00 56.93 399 MET B CA 1
ATOM 6022 C C . MET B 1 311 ? 64.871 -28.506 9.515 1.00 51.96 399 MET B C 1
ATOM 6023 O O . MET B 1 311 ? 65.610 -28.735 8.551 1.00 46.73 399 MET B O 1
ATOM 6028 N N . ALA B 1 312 ? 65.351 -28.193 10.722 1.00 46.91 400 ALA B N 1
ATOM 6029 C CA . ALA B 1 312 ? 66.791 -28.119 10.950 1.00 49.86 400 ALA B CA 1
ATOM 6030 C C . ALA B 1 312 ? 67.422 -29.506 10.949 1.00 58.52 400 ALA B C 1
ATOM 6031 O O . ALA B 1 312 ? 68.547 -29.684 10.465 1.00 59.61 400 ALA B O 1
ATOM 6033 N N . ILE B 1 313 ? 66.716 -30.498 11.496 1.00 60.55 401 ILE B N 1
ATOM 6034 C CA . ILE B 1 313 ? 67.188 -31.879 11.433 1.00 50.78 401 ILE B CA 1
ATOM 6035 C C . ILE B 1 313 ? 67.333 -32.319 9.982 1.00 50.09 401 ILE B C 1
ATOM 6036 O O . ILE B 1 313 ? 68.353 -32.897 9.584 1.00 48.15 401 ILE B O 1
ATOM 6041 N N . PHE B 1 314 ? 66.306 -32.051 9.172 1.00 56.57 402 PHE B N 1
ATOM 6042 C CA . PHE B 1 314 ? 66.355 -32.363 7.747 1.00 54.46 402 PHE B CA 1
ATOM 6043 C C . PHE B 1 314 ? 67.514 -31.646 7.061 1.00 56.33 402 PHE B C 1
ATOM 6044 O O . PHE B 1 314 ? 68.288 -32.260 6.318 1.00 60.24 402 PHE B O 1
ATOM 6052 N N . ASP B 1 315 ? 67.650 -30.338 7.303 1.00 61.78 403 ASP B N 1
ATOM 6053 C CA . ASP B 1 315 ? 68.712 -29.571 6.658 1.00 58.98 403 ASP B CA 1
ATOM 6054 C C . ASP B 1 315 ? 70.090 -30.054 7.094 1.00 55.36 403 ASP B C 1
ATOM 6055 O O . ASP B 1 315 ? 71.032 -30.073 6.292 1.00 47.08 403 ASP B O 1
ATOM 6060 N N . PHE B 1 316 ? 70.231 -30.441 8.364 1.00 51.45 404 PHE B N 1
ATOM 6061 C CA . PHE B 1 316 ? 71.505 -30.981 8.828 1.00 47.53 404 PHE B CA 1
ATOM 6062 C C . PHE B 1 316 ? 71.836 -32.297 8.135 1.00 55.05 404 PHE B C 1
ATOM 6063 O O . PHE B 1 316 ? 72.987 -32.527 7.745 1.00 55.53 404 PHE B O 1
ATOM 6071 N N . LEU B 1 317 ? 70.840 -33.176 7.976 1.00 61.11 405 LEU B N 1
ATOM 6072 C CA . LEU B 1 317 ? 71.081 -34.477 7.355 1.00 55.06 405 LEU B CA 1
ATOM 6073 C C . LEU B 1 317 ? 71.581 -34.333 5.922 1.00 55.87 405 LEU B C 1
ATOM 6074 O O . LEU B 1 317 ? 72.455 -35.090 5.484 1.00 55.17 405 LEU B O 1
ATOM 6079 N N . ILE B 1 318 ? 71.029 -33.376 5.167 1.00 58.31 406 ILE B N 1
ATOM 6080 C CA . ILE B 1 318 ? 71.456 -33.168 3.786 1.00 59.49 406 ILE B CA 1
ATOM 6081 C C . ILE B 1 318 ? 72.518 -32.083 3.662 1.00 65.11 406 ILE B C 1
ATOM 6082 O O . ILE B 1 318 ? 72.956 -31.783 2.542 1.00 64.03 406 ILE B O 1
ATOM 6087 N N . GLY B 1 319 ? 72.947 -31.489 4.773 1.00 52.35 407 GLY B N 1
ATOM 6088 C CA . GLY B 1 319 ? 73.981 -30.470 4.754 1.00 57.53 407 GLY B CA 1
ATOM 6089 C C . GLY B 1 319 ? 73.615 -29.234 3.957 1.00 57.51 407 GLY B C 1
ATOM 6090 O O . GLY B 1 319 ? 74.395 -28.773 3.118 1.00 56.96 407 GLY B O 1
ATOM 6091 N N . ASN B 1 320 ? 72.428 -28.690 4.210 1.00 63.02 408 ASN B N 1
ATOM 6092 C CA . ASN B 1 320 ? 71.924 -27.521 3.499 1.00 61.70 408 ASN B CA 1
ATOM 6093 C C . ASN B 1 320 ? 72.033 -26.306 4.413 1.00 63.99 408 ASN B C 1
ATOM 6094 O O . ASN B 1 320 ? 71.260 -26.168 5.367 1.00 64.81 408 ASN B O 1
ATOM 6099 N N . MET B 1 321 ? 72.997 -25.434 4.127 1.00 61.14 409 MET B N 1
ATOM 6100 C CA . MET B 1 321 ? 73.188 -24.198 4.874 1.00 54.61 409 MET B CA 1
ATOM 6101 C C . MET B 1 321 ? 72.405 -23.024 4.300 1.00 46.62 409 MET B C 1
ATOM 6102 O O . MET B 1 321 ? 72.557 -21.901 4.787 1.00 65.29 409 MET B O 1
ATOM 6107 N N . ASP B 1 322 ? 71.565 -23.252 3.291 1.00 58.91 410 ASP B N 1
ATOM 6108 C CA . ASP B 1 322 ? 70.957 -22.171 2.523 1.00 62.99 410 ASP B CA 1
ATOM 6109 C C . ASP B 1 322 ? 69.440 -22.115 2.680 1.00 60.89 410 ASP B C 1
ATOM 6110 O O . ASP B 1 322 ? 68.734 -21.693 1.761 1.00 53.93 410 ASP B O 1
ATOM 6115 N N . ARG B 1 323 ? 68.918 -22.540 3.830 1.00 56.10 411 ARG B N 1
ATOM 6116 C CA . ARG B 1 323 ? 67.486 -22.405 4.108 1.00 59.00 411 ARG B CA 1
ATOM 6117 C C . ARG B 1 323 ? 67.226 -21.041 4.750 1.00 53.31 411 ARG B C 1
ATOM 6118 O O . ARG B 1 323 ? 66.931 -20.909 5.941 1.00 45.93 411 ARG B O 1
ATOM 6126 N N . HIS B 1 324 ? 67.348 -20.005 3.916 1.00 58.16 412 HIS B N 1
ATOM 6127 C CA . HIS B 1 324 ? 67.116 -18.644 4.387 1.00 57.93 412 HIS B CA 1
ATOM 6128 C C . HIS B 1 324 ? 65.656 -18.416 4.752 1.00 62.66 412 HIS B C 1
ATOM 6129 O O . HIS B 1 324 ? 65.360 -17.627 5.656 1.00 59.97 412 HIS B O 1
ATOM 6136 N N . HIS B 1 325 ? 64.736 -19.095 4.071 1.00 62.72 413 HIS B N 1
ATOM 6137 C CA . HIS B 1 325 ? 63.313 -18.935 4.318 1.00 60.41 413 HIS B CA 1
ATOM 6138 C C . HIS B 1 325 ? 62.620 -20.280 4.170 1.00 59.49 413 HIS B C 1
ATOM 6139 O O . HIS B 1 325 ? 63.090 -21.165 3.450 1.00 65.92 413 HIS B O 1
ATOM 6146 N N . TYR B 1 326 ? 61.497 -20.424 4.862 1.00 55.34 414 TYR B N 1
ATOM 6147 C CA . TYR B 1 326 ? 60.613 -21.561 4.677 1.00 57.67 414 TYR B CA 1
ATOM 6148 C C . TYR B 1 326 ? 59.224 -21.058 4.311 1.00 58.05 414 TYR B C 1
ATOM 6149 O O . TYR B 1 326 ? 58.870 -19.905 4.571 1.00 58.57 414 TYR B O 1
ATOM 6158 N N . GLU B 1 327 ? 58.436 -21.934 3.697 1.00 60.61 415 GLU B N 1
ATOM 6159 C CA . GLU B 1 327 ? 57.128 -21.560 3.186 1.00 59.96 415 GLU B CA 1
ATOM 6160 C C . GLU B 1 327 ? 56.031 -22.347 3.886 1.00 58.06 415 GLU B C 1
ATOM 6161 O O . GLU B 1 327 ? 56.252 -23.456 4.380 1.00 67.54 415 GLU B O 1
ATOM 6167 N N . MET B 1 328 ? 54.844 -21.746 3.931 1.00 61.09 416 MET B N 1
ATOM 6168 C CA . MET B 1 328 ? 53.675 -22.339 4.559 1.00 50.91 416 MET B CA 1
ATOM 6169 C C . MET B 1 328 ? 52.454 -22.040 3.707 1.00 56.12 416 MET B C 1
ATOM 6170 O O . MET B 1 328 ? 52.426 -21.055 2.966 1.00 58.86 416 MET B O 1
ATOM 6175 N N . PHE B 1 329 ? 51.445 -22.898 3.817 1.00 56.31 417 PHE B N 1
ATOM 6176 C CA . PHE B 1 329 ? 50.155 -22.617 3.208 1.00 57.57 417 PHE B CA 1
ATOM 6177 C C . PHE B 1 329 ? 49.341 -21.706 4.118 1.00 64.22 417 PHE B C 1
ATOM 6178 O O . PHE B 1 329 ? 49.299 -21.896 5.338 1.00 61.83 417 PHE B O 1
ATOM 6186 N N . THR B 1 330 ? 48.705 -20.700 3.514 1.00 71.79 418 THR B N 1
ATOM 6187 C CA . THR B 1 330 ? 47.891 -19.760 4.280 1.00 74.58 418 THR B CA 1
ATOM 6188 C C . THR B 1 330 ? 46.749 -20.464 5.007 1.00 72.73 418 THR B C 1
ATOM 6189 O O . THR B 1 330 ? 46.448 -20.143 6.163 1.00 76.97 418 THR B O 1
ATOM 6193 N N . LYS B 1 331 ? 46.119 -21.443 4.354 1.00 67.18 419 LYS B N 1
ATOM 6194 C CA . LYS B 1 331 ? 44.887 -22.027 4.877 1.00 70.43 419 LYS B CA 1
ATOM 6195 C C . LYS B 1 331 ? 45.102 -22.747 6.205 1.00 73.05 419 LYS B C 1
ATOM 6196 O O . LYS B 1 331 ? 44.191 -22.789 7.041 1.00 75.06 419 LYS B O 1
ATOM 6202 N N . PHE B 1 332 ? 46.284 -23.318 6.421 1.00 66.34 420 PHE B N 1
ATOM 6203 C CA . PHE B 1 332 ? 46.562 -24.116 7.610 1.00 67.44 420 PHE B CA 1
ATOM 6204 C C . PHE B 1 332 ? 47.039 -23.293 8.804 1.00 72.09 420 PHE B C 1
ATOM 6205 O O . PHE B 1 332 ? 47.384 -23.875 9.838 1.00 76.98 420 PHE B O 1
ATOM 6213 N N . GLY B 1 333 ? 47.057 -21.968 8.695 1.00 68.15 421 GLY B N 1
ATOM 6214 C CA . GLY B 1 333 ? 47.424 -21.067 9.775 1.00 63.62 421 GLY B CA 1
ATOM 6215 C C . GLY B 1 333 ? 48.848 -21.223 10.301 1.00 66.19 421 GLY B C 1
ATOM 6216 O O . GLY B 1 333 ? 49.733 -21.796 9.660 1.00 65.60 421 GLY B O 1
ATOM 6217 N N . ASP B 1 334 ? 49.046 -20.704 11.519 1.00 68.44 422 ASP B N 1
ATOM 6218 C CA . ASP B 1 334 ? 50.365 -20.724 12.151 1.00 82.15 422 ASP B CA 1
ATOM 6219 C C . ASP B 1 334 ? 50.826 -22.140 12.477 1.00 86.91 422 ASP B C 1
ATOM 6220 O O . ASP B 1 334 ? 52.004 -22.469 12.297 1.00 99.71 422 ASP B O 1
ATOM 6225 N N . ASP B 1 335 ? 49.924 -22.986 12.974 1.00 83.06 423 ASP B N 1
ATOM 6226 C CA . ASP B 1 335 ? 50.304 -24.344 13.350 1.00 79.94 423 ASP B CA 1
ATOM 6227 C C . ASP B 1 335 ? 50.514 -25.257 12.150 1.00 70.11 423 ASP B C 1
ATOM 6228 O O . ASP B 1 335 ? 50.924 -26.408 12.338 1.00 71.90 423 ASP B O 1
ATOM 6233 N N . GLY B 1 336 ? 50.240 -24.781 10.936 1.00 58.10 424 GLY B N 1
ATOM 6234 C CA . GLY B 1 336 ? 50.451 -25.594 9.755 1.00 61.10 424 GLY B CA 1
ATOM 6235 C C . GLY B 1 336 ? 51.896 -26.022 9.583 1.00 63.25 424 GLY B C 1
ATOM 6236 O O . GLY B 1 336 ? 52.832 -25.431 10.126 1.00 69.62 424 GLY B O 1
ATOM 6237 N N . PHE B 1 337 ? 52.067 -27.093 8.812 1.00 67.14 425 PHE B N 1
ATOM 6238 C CA . PHE B 1 337 ? 53.386 -27.653 8.567 1.00 61.37 425 PHE B CA 1
ATOM 6239 C C . PHE B 1 337 ? 54.189 -26.746 7.640 1.00 64.01 425 PHE B C 1
ATOM 6240 O O . PHE B 1 337 ? 53.644 -25.915 6.907 1.00 65.79 425 PHE B O 1
ATOM 6248 N N . LEU B 1 338 ? 55.505 -26.920 7.677 1.00 56.10 426 LEU B N 1
ATOM 6249 C CA . LEU B 1 338 ? 56.417 -26.145 6.849 1.00 55.63 426 LEU B CA 1
ATOM 6250 C C . LEU B 1 338 ? 56.745 -26.920 5.580 1.00 57.70 426 LEU B C 1
ATOM 6251 O O . LEU B 1 338 ? 57.002 -28.126 5.625 1.00 66.64 426 LEU B O 1
ATOM 6256 N N . ILE B 1 339 ? 56.719 -26.225 4.450 1.00 61.86 427 ILE B N 1
ATOM 6257 C CA . ILE B 1 339 ? 57.058 -26.817 3.163 1.00 57.08 427 ILE B CA 1
ATOM 6258 C C . ILE B 1 339 ? 58.558 -26.683 2.943 1.00 59.40 427 ILE B C 1
ATOM 6259 O O . ILE B 1 339 ? 59.113 -25.583 3.040 1.00 60.67 427 ILE B O 1
ATOM 6264 N N . HIS B 1 340 ? 59.216 -27.806 2.649 1.00 49.45 428 HIS B N 1
ATOM 6265 C CA . HIS B 1 340 ? 60.664 -27.842 2.431 1.00 47.33 428 HIS B CA 1
ATOM 6266 C C . HIS B 1 340 ? 60.937 -27.828 0.927 1.00 51.74 428 HIS B C 1
ATOM 6267 O O . HIS B 1 340 ? 61.174 -28.860 0.299 1.00 53.06 428 HIS B O 1
ATOM 6274 N N . LEU B 1 341 ? 60.900 -26.629 0.348 1.00 63.42 429 LEU B N 1
ATOM 6275 C CA . LEU B 1 341 ? 61.139 -26.419 -1.075 1.00 69.71 429 LEU B CA 1
ATOM 6276 C C . LEU B 1 341 ? 62.606 -26.093 -1.360 1.00 71.73 429 LEU B C 1
ATOM 6277 O O . LEU B 1 341 ? 63.361 -25.673 -0.479 1.00 76.78 429 LEU B O 1
ATOM 6282 N N . ASP B 1 342 ? 62.996 -26.299 -2.619 1.00 70.59 430 ASP B N 1
ATOM 6283 C CA . ASP B 1 342 ? 64.280 -25.866 -3.176 1.00 75.90 430 ASP B CA 1
ATOM 6284 C C . ASP B 1 342 ? 65.459 -26.344 -2.320 1.00 66.12 430 ASP B C 1
ATOM 6285 O O . ASP B 1 342 ? 66.110 -25.581 -1.605 1.00 68.72 430 ASP B O 1
ATOM 6290 N N . ASN B 1 343 ? 65.714 -27.647 -2.423 1.00 59.68 431 ASN B N 1
ATOM 6291 C CA . ASN B 1 343 ? 66.807 -28.298 -1.714 1.00 54.11 431 ASN B CA 1
ATOM 6292 C C . ASN B 1 343 ? 68.031 -28.509 -2.600 1.00 50.92 431 ASN B C 1
ATOM 6293 O O . ASN B 1 343 ? 68.838 -29.404 -2.329 1.00 51.73 431 ASN B O 1
ATOM 6298 N N . ALA B 1 344 ? 68.185 -27.696 -3.649 1.00 62.80 432 ALA B N 1
ATOM 6299 C CA . ALA B 1 344 ? 69.284 -27.878 -4.592 1.00 65.53 432 ALA B CA 1
ATOM 6300 C C . ALA B 1 344 ? 70.656 -27.673 -3.959 1.00 53.17 432 ALA B C 1
ATOM 6301 O O . ALA B 1 344 ? 71.660 -28.095 -4.543 1.00 57.70 432 ALA B O 1
ATOM 6303 N N . ARG B 1 345 ? 70.730 -27.035 -2.792 1.00 50.06 433 ARG B N 1
ATOM 6304 C CA . ARG B 1 345 ? 72.002 -26.766 -2.133 1.00 62.40 433 ARG B CA 1
ATOM 6305 C C . ARG B 1 345 ? 72.420 -27.870 -1.166 1.00 61.33 433 ARG B C 1
ATOM 6306 O O . ARG B 1 345 ? 73.442 -27.727 -0.486 1.00 66.67 433 ARG B O 1
ATOM 6314 N N . GLY B 1 346 ? 71.668 -28.967 -1.097 1.00 54.91 434 GLY B N 1
ATOM 6315 C CA . GLY B 1 346 ? 72.037 -30.070 -0.235 1.00 49.13 434 GLY B CA 1
ATOM 6316 C C . GLY B 1 346 ? 72.981 -31.054 -0.907 1.00 52.60 434 GLY B C 1
ATOM 6317 O O . GLY B 1 346 ? 73.225 -30.990 -2.111 1.00 63.94 434 GLY B O 1
ATOM 6318 N N . PHE B 1 347 ? 73.516 -31.967 -0.091 1.00 49.20 435 PHE B N 1
ATOM 6319 C CA . PHE B 1 347 ? 74.359 -33.066 -0.569 1.00 53.16 435 PHE B CA 1
ATOM 6320 C C . PHE B 1 347 ? 75.549 -32.559 -1.382 1.00 62.30 435 PHE B C 1
ATOM 6321 O O . PHE B 1 347 ? 75.883 -33.109 -2.432 1.00 63.40 435 PHE B O 1
ATOM 6329 N N . GLY B 1 348 ? 76.197 -31.504 -0.894 1.00 60.09 436 GLY B N 1
ATOM 6330 C CA . GLY B 1 348 ? 77.326 -30.936 -1.604 1.00 61.20 436 GLY B CA 1
ATOM 6331 C C . GLY B 1 348 ? 78.674 -31.327 -1.034 1.00 65.44 436 GLY B C 1
ATOM 6332 O O . GLY B 1 348 ? 79.683 -31.296 -1.744 1.00 72.67 436 GLY B O 1
ATOM 6333 N N . ARG B 1 349 ? 78.705 -31.697 0.247 1.00 63.33 437 ARG B N 1
ATOM 6334 C CA . ARG B 1 349 ? 79.947 -32.052 0.938 1.00 68.24 437 ARG B CA 1
ATOM 6335 C C . ARG B 1 349 ? 79.670 -33.288 1.785 1.00 63.63 437 ARG B C 1
ATOM 6336 O O . ARG B 1 349 ? 79.057 -33.187 2.851 1.00 71.38 437 ARG B O 1
ATOM 6344 N N . HIS B 1 350 ? 80.128 -34.449 1.315 1.00 56.20 438 HIS B N 1
ATOM 6345 C CA . HIS B 1 350 ? 79.944 -35.675 2.079 1.00 59.41 438 HIS B CA 1
ATOM 6346 C C . HIS B 1 350 ? 80.929 -35.789 3.234 1.00 62.13 438 HIS B C 1
ATOM 6347 O O . HIS B 1 350 ? 80.716 -36.609 4.135 1.00 57.45 438 HIS B O 1
ATOM 6354 N N . SER B 1 351 ? 81.995 -34.990 3.229 1.00 64.94 439 SER B N 1
ATOM 6355 C CA . SER B 1 351 ? 83.066 -35.096 4.210 1.00 71.70 439 SER B CA 1
ATOM 6356 C C . SER B 1 351 ? 83.006 -34.017 5.286 1.00 68.81 439 SER B C 1
ATOM 6357 O O . SER B 1 351 ? 83.945 -33.899 6.079 1.00 65.63 439 SER B O 1
ATOM 6360 N N . HIS B 1 352 ? 81.935 -33.228 5.337 1.00 62.98 440 HIS B N 1
ATOM 6361 C CA . HIS B 1 352 ? 81.803 -32.190 6.350 1.00 53.99 440 HIS B CA 1
ATOM 6362 C C . HIS B 1 352 ? 80.389 -32.178 6.911 1.00 54.68 440 HIS B C 1
ATOM 6363 O O . HIS B 1 352 ? 79.416 -32.328 6.168 1.00 58.58 440 HIS B O 1
ATOM 6370 N N . ASP B 1 353 ? 80.285 -31.999 8.227 1.00 58.97 441 ASP B N 1
ATOM 6371 C CA . ASP B 1 353 ? 79.005 -31.882 8.917 1.00 57.98 441 ASP B CA 1
ATOM 6372 C C . ASP B 1 353 ? 78.940 -30.517 9.588 1.00 60.44 441 ASP B C 1
ATOM 6373 O O . ASP B 1 353 ? 79.761 -30.211 10.459 1.00 68.95 441 ASP B O 1
ATOM 6378 N N . GLU B 1 354 ? 77.968 -29.702 9.187 1.00 57.68 442 GLU B N 1
ATOM 6379 C CA . GLU B 1 354 ? 77.812 -28.357 9.738 1.00 52.94 442 GLU B CA 1
ATOM 6380 C C . GLU B 1 354 ? 76.797 -28.412 10.872 1.00 56.37 442 GLU B C 1
ATOM 6381 O O . GLU B 1 354 ? 75.591 -28.280 10.662 1.00 73.30 442 GLU B O 1
ATOM 6387 N N . ILE B 1 355 ? 77.297 -28.592 12.097 1.00 51.14 443 ILE B N 1
ATOM 6388 C CA . ILE B 1 355 ? 76.415 -28.750 13.249 1.00 58.44 443 ILE B CA 1
ATOM 6389 C C . ILE B 1 355 ? 75.672 -27.466 13.590 1.00 59.20 443 ILE B C 1
ATOM 6390 O O . ILE B 1 355 ? 74.689 -27.509 14.340 1.00 66.15 443 ILE B O 1
ATOM 6395 N N . SER B 1 356 ? 76.112 -26.319 13.068 1.00 68.77 444 SER B N 1
ATOM 6396 C CA . SER B 1 356 ? 75.379 -25.079 13.293 1.00 64.38 444 SER B CA 1
ATOM 6397 C C . SER B 1 356 ? 73.976 -25.127 12.699 1.00 60.30 444 SER B C 1
ATOM 6398 O O . SER B 1 356 ? 73.103 -24.371 13.139 1.00 56.75 444 SER B O 1
ATOM 6401 N N . ILE B 1 357 ? 73.744 -25.986 11.703 1.00 57.94 445 ILE B N 1
ATOM 6402 C CA . ILE B 1 357 ? 72.394 -26.176 11.181 1.00 56.22 445 ILE B CA 1
ATOM 6403 C C . ILE B 1 357 ? 71.479 -26.752 12.255 1.00 51.72 445 ILE B C 1
ATOM 6404 O O . ILE B 1 357 ? 70.289 -26.420 12.314 1.00 57.65 445 ILE B O 1
ATOM 6409 N N . LEU B 1 358 ? 72.014 -27.612 13.120 1.00 48.78 446 LEU B N 1
ATOM 6410 C CA . LEU B 1 358 ? 71.244 -28.232 14.193 1.00 60.82 446 LEU B CA 1
ATOM 6411 C C . LEU B 1 358 ? 70.959 -27.287 15.353 1.00 65.14 446 LEU B C 1
ATOM 6412 O O . LEU B 1 358 ? 70.346 -27.716 16.337 1.00 67.61 446 LEU B O 1
ATOM 6417 N N . SER B 1 359 ? 71.386 -26.028 15.259 1.00 62.47 447 SER B N 1
ATOM 6418 C CA . SER B 1 359 ? 71.267 -25.092 16.376 1.00 57.37 447 SER B CA 1
ATOM 6419 C C . SER B 1 359 ? 69.875 -24.998 16.996 1.00 60.18 447 SER B C 1
ATOM 6420 O O . SER B 1 359 ? 69.798 -24.900 18.232 1.00 63.71 447 SER B O 1
ATOM 6423 N N . PRO B 1 360 ? 68.763 -25.002 16.244 1.00 53.59 448 PRO B N 1
ATOM 6424 C CA . PRO B 1 360 ? 67.456 -24.986 16.925 1.00 55.17 448 PRO B CA 1
ATOM 6425 C C . PRO B 1 360 ? 67.280 -26.137 17.898 1.00 62.63 448 PRO B C 1
ATOM 6426 O O . PRO B 1 360 ? 66.738 -25.942 18.992 1.00 60.21 448 PRO B O 1
ATOM 6430 N N . LEU B 1 361 ? 67.752 -27.333 17.538 1.00 60.02 449 LEU B N 1
ATOM 6431 C CA . LEU B 1 361 ? 67.612 -28.484 18.424 1.00 61.01 449 LEU B CA 1
ATOM 6432 C C . LEU B 1 361 ? 68.539 -28.370 19.628 1.00 63.94 449 LEU B C 1
ATOM 6433 O O . LEU B 1 361 ? 68.125 -28.612 20.768 1.00 62.10 449 LEU B O 1
ATOM 6438 N N . SER B 1 362 ? 69.801 -28.004 19.394 1.00 67.25 450 SER B N 1
ATOM 6439 C CA . SER B 1 362 ? 70.768 -27.932 20.483 1.00 68.26 450 SER B CA 1
ATOM 6440 C C . SER B 1 362 ? 70.531 -26.738 21.404 1.00 64.23 450 SER B C 1
ATOM 6441 O O . SER B 1 362 ? 70.991 -26.758 22.550 1.00 64.73 450 SER B O 1
ATOM 6444 N N . GLN B 1 363 ? 69.838 -25.699 20.935 1.00 54.64 451 GLN B N 1
ATOM 6445 C CA . GLN B 1 363 ? 69.537 -24.552 21.787 1.00 62.49 451 GLN B CA 1
ATOM 6446 C C . GLN B 1 363 ? 68.202 -24.709 22.509 1.00 72.78 451 GLN B C 1
ATOM 6447 O O . GLN B 1 363 ? 68.118 -24.475 23.718 1.00 82.20 451 GLN B O 1
ATOM 6453 N N . CYS B 1 364 ? 67.151 -25.102 21.785 1.00 63.51 452 CYS B N 1
ATOM 6454 C CA . CYS B 1 364 ? 65.827 -25.195 22.390 1.00 64.44 452 CYS B CA 1
ATOM 6455 C C . CYS B 1 364 ? 65.653 -26.477 23.194 1.00 68.78 452 CYS B C 1
ATOM 6456 O O . CYS B 1 364 ? 64.874 -26.500 24.154 1.00 63.09 452 CYS B O 1
ATOM 6459 N N . CYS B 1 365 ? 66.357 -27.542 22.809 1.00 71.56 453 CYS B N 1
ATOM 6460 C CA . CYS B 1 365 ? 66.347 -28.816 23.528 1.00 72.79 453 CYS B CA 1
ATOM 6461 C C . CYS B 1 365 ? 64.931 -29.373 23.671 1.00 70.84 453 CYS B C 1
ATOM 6462 O O . CYS B 1 365 ? 64.477 -29.722 24.764 1.00 76.69 453 CYS B O 1
ATOM 6465 N N . MET B 1 366 ? 64.232 -29.458 22.541 1.00 61.67 454 MET B N 1
ATOM 6466 C CA . MET B 1 366 ? 62.937 -30.116 22.475 1.00 66.72 454 MET B CA 1
ATOM 6467 C C . MET B 1 366 ? 62.762 -30.688 21.076 1.00 68.31 454 MET B C 1
ATOM 6468 O O . MET B 1 366 ? 63.300 -30.157 20.101 1.00 62.48 454 MET B O 1
ATOM 6473 N N . ILE B 1 367 ? 62.014 -31.787 20.989 1.00 64.57 455 ILE B N 1
ATOM 6474 C CA . ILE B 1 367 ? 61.864 -32.520 19.740 1.00 61.52 455 ILE B CA 1
ATOM 6475 C C . ILE B 1 367 ? 60.533 -33.258 19.773 1.00 61.75 455 ILE B C 1
ATOM 6476 O O . ILE B 1 367 ? 60.016 -33.593 20.842 1.00 62.45 455 ILE B O 1
ATOM 6481 N N . LYS B 1 368 ? 59.966 -33.487 18.590 1.00 56.84 456 LYS B N 1
ATOM 6482 C CA . LYS B 1 368 ? 58.742 -34.269 18.487 1.00 58.51 456 LYS B CA 1
ATOM 6483 C C . LYS B 1 368 ? 58.998 -35.719 18.874 1.00 55.94 456 LYS B C 1
ATOM 6484 O O . LYS B 1 368 ? 60.032 -36.298 18.529 1.00 62.85 456 LYS B O 1
ATOM 6490 N N . LYS B 1 369 ? 58.047 -36.303 19.605 1.00 61.56 457 LYS B N 1
ATOM 6491 C CA . LYS B 1 369 ? 58.123 -37.727 19.916 1.00 63.91 457 LYS B CA 1
ATOM 6492 C C . LYS B 1 369 ? 58.172 -38.560 18.641 1.00 61.92 457 LYS B C 1
ATOM 6493 O O . LYS B 1 369 ? 59.004 -39.464 18.508 1.00 63.98 457 LYS B O 1
ATOM 6499 N N . LYS B 1 370 ? 57.283 -38.263 17.689 1.00 56.71 458 LYS B N 1
ATOM 6500 C CA . LYS B 1 370 ? 57.282 -38.980 16.417 1.00 57.87 458 LYS B CA 1
ATOM 6501 C C . LYS B 1 370 ? 58.622 -38.844 15.706 1.00 63.61 458 LYS B C 1
ATOM 6502 O O . LYS B 1 370 ? 59.186 -39.833 15.225 1.00 69.59 458 LYS B O 1
ATOM 6508 N N . THR B 1 371 ? 59.153 -37.620 15.638 1.00 63.40 459 THR B N 1
ATOM 6509 C CA . THR B 1 371 ? 60.414 -37.391 14.939 1.00 52.10 459 THR B CA 1
ATOM 6510 C C . THR B 1 371 ? 61.551 -38.181 15.576 1.00 58.08 459 THR B C 1
ATOM 6511 O O . THR B 1 371 ? 62.343 -38.825 14.878 1.00 59.61 459 THR B O 1
ATOM 6515 N N . LEU B 1 372 ? 61.640 -38.151 16.908 1.00 58.68 460 LEU B N 1
ATOM 6516 C CA . LEU B 1 372 ? 62.718 -38.858 17.594 1.00 61.81 460 LEU B CA 1
ATOM 6517 C C . LEU B 1 372 ? 62.610 -40.368 17.403 1.00 60.42 460 LEU B C 1
ATOM 6518 O O . LEU B 1 372 ? 63.629 -41.054 17.259 1.00 68.59 460 LEU B O 1
ATOM 6523 N N . LEU B 1 373 ? 61.387 -40.905 17.396 1.00 65.22 461 LEU B N 1
ATOM 6524 C CA . LEU B 1 373 ? 61.221 -42.348 17.238 1.00 69.05 461 LEU B CA 1
ATOM 6525 C C . LEU B 1 373 ? 61.624 -42.804 15.842 1.00 70.53 461 LEU B C 1
ATOM 6526 O O . LEU B 1 373 ? 62.240 -43.864 15.684 1.00 68.20 461 LEU B O 1
ATOM 6531 N N . HIS B 1 374 ? 61.279 -42.023 14.816 1.00 64.82 462 HIS B N 1
ATOM 6532 C CA . HIS B 1 374 ? 61.692 -42.365 13.459 1.00 59.93 462 HIS B CA 1
ATOM 6533 C C . HIS B 1 374 ? 63.207 -42.307 13.311 1.00 56.95 462 HIS B C 1
ATOM 6534 O O . HIS B 1 374 ? 63.805 -43.153 12.636 1.00 59.30 462 HIS B O 1
ATOM 6541 N N . LEU B 1 375 ? 63.848 -41.309 13.927 1.00 60.84 463 LEU B N 1
ATOM 6542 C CA . LEU B 1 375 ? 65.304 -41.222 13.864 1.00 59.72 463 LEU B CA 1
ATOM 6543 C C . LEU B 1 375 ? 65.960 -42.393 14.586 1.00 58.77 463 LEU B C 1
ATOM 6544 O O . LEU B 1 375 ? 66.929 -42.974 14.083 1.00 64.81 463 LEU B O 1
ATOM 6549 N N . GLN B 1 376 ? 65.444 -42.756 15.763 1.00 62.28 464 GLN B N 1
ATOM 6550 C CA . GLN B 1 376 ? 66.000 -43.885 16.504 1.00 66.11 464 GLN B CA 1
ATOM 6551 C C . GLN B 1 376 ? 65.864 -45.185 15.721 1.00 63.94 464 GLN B C 1
ATOM 6552 O O . GLN B 1 376 ? 66.762 -46.035 15.754 1.00 72.29 464 GLN B O 1
ATOM 6558 N N . LEU B 1 377 ? 64.748 -45.358 15.010 1.00 64.91 465 LEU B N 1
ATOM 6559 C CA . LEU B 1 377 ? 64.554 -46.571 14.220 1.00 65.83 465 LEU B CA 1
ATOM 6560 C C . LEU B 1 377 ? 65.500 -46.611 13.027 1.00 66.24 465 LEU B C 1
ATOM 6561 O O . LEU B 1 377 ? 66.032 -47.674 12.685 1.00 66.14 465 LEU B O 1
ATOM 6566 N N . LEU B 1 378 ? 65.714 -45.466 12.377 1.00 62.86 466 LEU B N 1
ATOM 6567 C CA . LEU B 1 378 ? 66.600 -45.405 11.221 1.00 63.34 466 LEU B CA 1
ATOM 6568 C C . LEU B 1 378 ? 68.071 -45.519 11.597 1.00 63.83 466 LEU B C 1
ATOM 6569 O O . LEU B 1 378 ? 68.918 -45.576 10.699 1.00 65.02 466 LEU B O 1
ATOM 6574 N N . ALA B 1 379 ? 68.395 -45.544 12.889 1.00 59.91 467 ALA B N 1
ATOM 6575 C CA . ALA B 1 379 ? 69.758 -45.777 13.342 1.00 59.43 467 ALA B CA 1
ATOM 6576 C C . ALA B 1 379 ? 70.048 -47.245 13.628 1.00 67.34 467 ALA B C 1
ATOM 6577 O O . ALA B 1 379 ? 71.212 -47.601 13.843 1.00 71.40 467 ALA B O 1
ATOM 6579 N N . GLN B 1 380 ? 69.029 -48.099 13.640 1.00 64.12 468 GLN B N 1
ATOM 6580 C CA . GLN B 1 380 ? 69.234 -49.521 13.862 1.00 69.23 468 GLN B CA 1
ATOM 6581 C C . GLN B 1 380 ? 69.661 -50.208 12.569 1.00 72.13 468 GLN B C 1
ATOM 6582 O O . GLN B 1 380 ? 69.272 -49.806 11.469 1.00 82.07 468 GLN B O 1
ATOM 6588 N N . ALA B 1 381 ? 70.484 -51.250 12.719 1.00 67.90 469 ALA B N 1
ATOM 6589 C CA . ALA B 1 381 ? 71.059 -51.929 11.560 1.00 71.03 469 ALA B CA 1
ATOM 6590 C C . ALA B 1 381 ? 69.983 -52.464 10.621 1.00 72.15 469 ALA B C 1
ATOM 6591 O O . ALA B 1 381 ? 70.139 -52.409 9.395 1.00 68.96 469 ALA B O 1
ATOM 6593 N N . ASP B 1 382 ? 68.884 -52.986 11.173 1.00 69.57 470 ASP B N 1
ATOM 6594 C CA . ASP B 1 382 ? 67.835 -53.558 10.336 1.00 67.76 470 ASP B CA 1
ATOM 6595 C C . ASP B 1 382 ? 67.102 -52.506 9.514 1.00 71.99 470 ASP B C 1
ATOM 6596 O O . ASP B 1 382 ? 66.484 -52.848 8.500 1.00 76.19 470 ASP B O 1
ATOM 6601 N N . TYR B 1 383 ? 67.156 -51.239 9.922 1.00 69.62 471 TYR B N 1
ATOM 6602 C CA . TYR B 1 383 ? 66.496 -50.155 9.204 1.00 73.48 471 TYR B CA 1
ATOM 6603 C C . TYR B 1 383 ? 67.477 -49.030 8.902 1.00 72.67 471 TYR B C 1
ATOM 6604 O O . TYR B 1 383 ? 67.099 -47.854 8.917 1.00 76.67 471 TYR B O 1
ATOM 6613 N N . ARG B 1 384 ? 68.738 -49.379 8.636 1.00 66.69 472 ARG B N 1
ATOM 6614 C CA . ARG B 1 384 ? 69.801 -48.385 8.531 1.00 63.92 472 ARG B CA 1
ATOM 6615 C C . ARG B 1 384 ? 69.468 -47.341 7.470 1.00 64.41 472 ARG B C 1
ATOM 6616 O O . ARG B 1 384 ? 69.091 -47.679 6.343 1.00 68.43 472 ARG B O 1
ATOM 6624 N N . LEU B 1 385 ? 69.605 -46.066 7.850 1.00 56.97 473 LEU B N 1
ATOM 6625 C CA . LEU B 1 385 ? 69.167 -44.965 6.995 1.00 56.55 473 LEU B CA 1
ATOM 6626 C C . LEU B 1 385 ? 69.858 -44.991 5.637 1.00 56.05 473 LEU B C 1
ATOM 6627 O O . LEU B 1 385 ? 69.207 -44.815 4.599 1.00 56.48 473 LEU B O 1
ATOM 6632 N N . SER B 1 386 ? 71.173 -45.215 5.620 1.00 61.18 474 SER B N 1
ATOM 6633 C CA . SER B 1 386 ? 71.893 -45.263 4.351 1.00 63.71 474 SER B CA 1
ATOM 6634 C C . SER B 1 386 ? 71.441 -46.438 3.493 1.00 65.68 474 SER B C 1
ATOM 6635 O O . SER B 1 386 ? 71.452 -46.346 2.260 1.00 67.04 474 SER B O 1
ATOM 6638 N N . ASP B 1 387 ? 71.044 -47.546 4.122 1.00 64.63 475 ASP B N 1
ATOM 6639 C CA . ASP B 1 387 ? 70.580 -48.705 3.366 1.00 61.12 475 ASP B CA 1
ATOM 6640 C C . ASP B 1 387 ? 69.213 -48.450 2.739 1.00 60.53 475 ASP B C 1
ATOM 6641 O O . ASP B 1 387 ? 68.995 -48.754 1.559 1.00 60.54 475 ASP B O 1
ATOM 6646 N N . VAL B 1 388 ? 68.274 -47.895 3.509 1.00 61.43 476 VAL B N 1
ATOM 6647 C CA . VAL B 1 388 ? 66.944 -47.659 2.954 1.00 64.59 476 VAL B CA 1
ATOM 6648 C C . VAL B 1 388 ? 66.974 -46.516 1.946 1.00 62.48 476 VA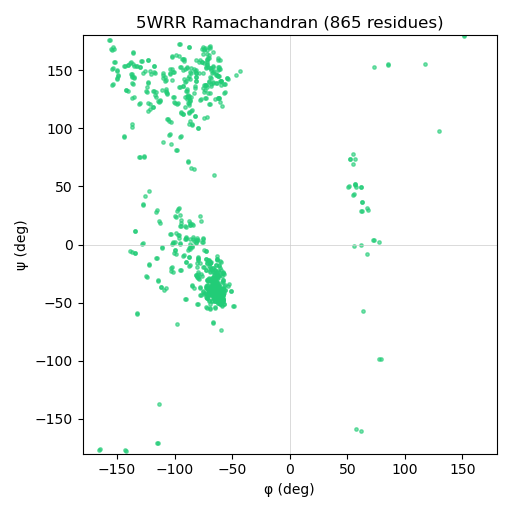L B C 1
ATOM 6649 O O . VAL B 1 388 ? 66.187 -46.504 0.992 1.00 57.56 476 VAL B O 1
ATOM 6653 N N . MET B 1 389 ? 67.876 -45.546 2.128 1.00 61.13 477 MET B N 1
ATOM 6654 C CA . MET B 1 389 ? 68.034 -44.482 1.141 1.00 60.14 477 MET B CA 1
ATOM 6655 C C . MET B 1 389 ? 68.601 -45.025 -0.166 1.00 61.33 477 MET B C 1
ATOM 6656 O O . MET B 1 389 ? 68.085 -44.727 -1.249 1.00 61.66 477 MET B O 1
ATOM 6661 N N . ARG B 1 390 ? 69.678 -45.813 -0.083 1.00 58.51 478 ARG B N 1
ATOM 6662 C CA . ARG B 1 390 ? 70.244 -46.424 -1.282 1.00 61.02 478 ARG B CA 1
ATOM 6663 C C . ARG B 1 390 ? 69.216 -47.294 -1.990 1.00 63.12 478 ARG B C 1
ATOM 6664 O O . ARG B 1 390 ? 69.116 -47.273 -3.223 1.00 71.24 478 ARG B O 1
ATOM 6672 N N . GLU B 1 391 ? 68.439 -48.062 -1.224 1.00 57.02 479 GLU B N 1
ATOM 6673 C CA . GLU B 1 391 ? 67.404 -48.902 -1.817 1.00 63.78 479 GLU B CA 1
ATOM 6674 C C . GLU B 1 391 ? 66.309 -48.060 -2.461 1.00 62.92 479 GLU B C 1
ATOM 6675 O O . GLU B 1 391 ? 65.834 -48.382 -3.557 1.00 58.91 479 GLU B O 1
ATOM 6681 N N . SER B 1 392 ? 65.900 -46.974 -1.799 1.00 59.54 480 SER B N 1
ATOM 6682 C CA . SER B 1 392 ? 64.848 -46.124 -2.349 1.00 63.49 480 SER B CA 1
ATOM 6683 C C . SER B 1 392 ? 65.300 -45.440 -3.634 1.00 64.74 480 SER B C 1
ATOM 6684 O O . SER B 1 392 ? 64.526 -45.336 -4.593 1.00 62.28 480 SER B O 1
ATOM 6687 N N . LEU B 1 393 ? 66.553 -44.978 -3.677 1.00 59.76 481 LEU B N 1
ATOM 6688 C CA . LEU B 1 393 ? 67.052 -44.231 -4.827 1.00 61.71 481 LEU B CA 1
ATOM 6689 C C . LEU B 1 393 ? 67.287 -45.103 -6.054 1.00 66.55 481 LEU B C 1
ATOM 6690 O O . LEU B 1 393 ? 67.476 -44.560 -7.148 1.00 64.08 481 LEU B O 1
ATOM 6695 N N . LEU B 1 394 ? 67.277 -46.430 -5.907 1.00 70.42 482 LEU B N 1
ATOM 6696 C CA . LEU B 1 394 ? 67.417 -47.302 -7.068 1.00 73.03 482 LEU B CA 1
ATOM 6697 C C . LEU B 1 394 ? 66.227 -47.198 -8.011 1.00 71.14 482 LEU B C 1
ATOM 6698 O O . LEU B 1 394 ? 66.347 -47.564 -9.186 1.00 68.24 482 LEU B O 1
ATOM 6703 N N . GLU B 1 395 ? 65.085 -46.705 -7.526 1.00 72.27 483 GLU B N 1
ATOM 6704 C CA . GLU B 1 395 ? 63.908 -46.554 -8.371 1.00 78.91 483 GLU B CA 1
ATOM 6705 C C . GLU B 1 395 ? 64.080 -45.465 -9.420 1.00 78.53 483 GLU B C 1
ATOM 6706 O O . GLU B 1 395 ? 63.344 -45.456 -10.412 1.00 77.34 483 GLU B O 1
ATOM 6712 N N . ASP B 1 396 ? 65.028 -44.555 -9.230 1.00 81.89 484 ASP B N 1
ATOM 6713 C CA . ASP B 1 396 ? 65.130 -43.373 -10.070 1.00 76.83 484 ASP B CA 1
ATOM 6714 C C . ASP B 1 396 ? 65.957 -43.651 -11.319 1.00 67.63 484 ASP B C 1
ATOM 6715 O O . ASP B 1 396 ? 66.893 -44.454 -11.305 1.00 70.89 484 ASP B O 1
ATOM 6720 N N . GLN B 1 397 ? 65.598 -42.961 -12.406 1.00 57.97 485 GLN B N 1
ATOM 6721 C CA . GLN B 1 397 ? 66.278 -43.156 -13.682 1.00 68.54 485 GLN B CA 1
ATOM 6722 C C . GLN B 1 397 ? 67.754 -42.781 -13.611 1.00 75.73 485 GLN B C 1
ATOM 6723 O O . GLN B 1 397 ? 68.571 -43.349 -14.345 1.00 75.83 485 GLN B O 1
ATOM 6729 N N . LEU B 1 398 ? 68.119 -41.839 -12.740 1.00 72.85 486 LEU B N 1
ATOM 6730 C CA . LEU B 1 398 ? 69.506 -41.412 -12.600 1.00 70.64 486 LEU B CA 1
ATOM 6731 C C . LEU B 1 398 ? 70.229 -42.140 -11.474 1.00 76.40 486 LEU B C 1
ATOM 6732 O O . LEU B 1 398 ? 71.188 -41.606 -10.908 1.00 79.14 486 LEU B O 1
ATOM 6737 N N . SER B 1 399 ? 69.778 -43.341 -11.129 1.00 80.72 487 SER B N 1
ATOM 6738 C CA . SER B 1 399 ? 70.494 -44.142 -10.152 1.00 80.80 487 SER B CA 1
ATOM 6739 C C . SER B 1 399 ? 71.913 -44.418 -10.647 1.00 79.15 487 SER B C 1
ATOM 6740 O O . SER B 1 399 ? 72.110 -44.720 -11.831 1.00 86.49 487 SER B O 1
ATOM 6743 N N . PRO B 1 400 ? 72.930 -44.324 -9.776 1.00 75.59 488 PRO B N 1
ATOM 6744 C CA . PRO B 1 400 ? 72.786 -43.953 -8.367 1.00 80.40 488 PRO B CA 1
ATOM 6745 C C . PRO B 1 400 ? 72.729 -42.438 -8.175 1.00 86.24 488 PRO B C 1
ATOM 6746 O O . PRO B 1 400 ? 73.565 -41.705 -8.707 1.00 85.46 488 PRO B O 1
ATOM 6750 N N . VAL B 1 401 ? 71.728 -41.977 -7.428 1.00 74.10 489 VAL B N 1
ATOM 6751 C CA . VAL B 1 401 ? 71.589 -40.548 -7.173 1.00 61.26 489 VAL B CA 1
ATOM 6752 C C . VAL B 1 401 ? 72.710 -40.062 -6.261 1.00 57.97 489 VAL B C 1
ATOM 6753 O O . VAL B 1 401 ? 73.387 -39.070 -6.555 1.00 61.06 489 VAL B O 1
ATOM 6757 N N . LEU B 1 402 ? 72.909 -40.746 -5.139 1.00 58.90 490 LEU B N 1
ATOM 6758 C CA . LEU B 1 402 ? 73.939 -40.413 -4.166 1.00 57.27 490 LEU B CA 1
ATOM 6759 C C . LEU B 1 402 ? 75.055 -41.447 -4.226 1.00 65.00 490 LEU B C 1
ATOM 6760 O O . LEU B 1 402 ? 74.788 -42.653 -4.252 1.00 77.25 490 LEU B O 1
ATOM 6765 N N . THR B 1 403 ? 76.300 -40.975 -4.244 1.00 67.44 491 THR B N 1
ATOM 6766 C CA . THR B 1 403 ? 77.434 -41.872 -4.098 1.00 66.38 491 THR B CA 1
ATOM 6767 C C . THR B 1 403 ? 77.482 -42.422 -2.672 1.00 69.80 491 THR B C 1
ATOM 6768 O O . THR B 1 403 ? 76.784 -41.952 -1.768 1.00 68.32 491 THR B O 1
ATOM 6772 N N . GLU B 1 404 ? 78.330 -43.429 -2.474 1.00 72.37 492 GLU B N 1
ATOM 6773 C CA . GLU B 1 404 ? 78.443 -44.042 -1.153 1.00 70.55 492 GLU B CA 1
ATOM 6774 C C . GLU B 1 404 ? 78.889 -43.073 -0.061 1.00 77.12 492 GLU B C 1
ATOM 6775 O O . GLU B 1 404 ? 78.351 -43.168 1.056 1.00 77.73 492 GLU B O 1
ATOM 6781 N N . PRO B 1 405 ? 79.846 -42.160 -0.282 1.00 67.39 493 PRO B N 1
ATOM 6782 C CA . PRO B 1 405 ? 80.195 -41.214 0.795 1.00 60.28 493 PRO B CA 1
ATOM 6783 C C . PRO B 1 405 ? 79.020 -40.381 1.285 1.00 62.53 493 PRO B C 1
ATOM 6784 O O . PRO B 1 405 ? 78.908 -40.137 2.494 1.00 66.37 493 PRO B O 1
ATOM 6788 N N . HIS B 1 406 ? 78.145 -39.924 0.385 1.00 64.51 494 HIS B N 1
ATOM 6789 C CA . HIS B 1 406 ? 76.975 -39.167 0.823 1.00 64.16 494 HIS B CA 1
ATOM 6790 C C . HIS B 1 406 ? 76.031 -40.037 1.642 1.00 67.21 494 HIS B C 1
ATOM 6791 O O . HIS B 1 406 ? 75.486 -39.586 2.657 1.00 72.37 494 HIS B O 1
ATOM 6798 N N . LEU B 1 407 ? 75.827 -41.287 1.218 1.00 56.36 495 LEU B N 1
ATOM 6799 C CA . LEU B 1 407 ? 74.941 -42.188 1.948 1.00 54.44 495 LEU B CA 1
ATOM 6800 C C . LEU B 1 407 ? 75.474 -42.471 3.347 1.00 61.64 495 LEU B C 1
ATOM 6801 O O . LEU B 1 407 ? 74.725 -42.434 4.330 1.00 63.45 495 LEU B O 1
ATOM 6806 N N . LEU B 1 408 ? 76.774 -42.756 3.458 1.00 63.28 496 LEU B N 1
ATOM 6807 C CA . LEU B 1 408 ? 77.350 -43.043 4.766 1.00 64.43 496 LEU B CA 1
ATOM 6808 C C . LEU B 1 408 ? 77.356 -41.810 5.663 1.00 68.51 496 LEU B C 1
ATOM 6809 O O . LEU B 1 408 ? 77.290 -41.940 6.891 1.00 74.28 496 LEU B O 1
ATOM 6814 N N . ALA B 1 409 ? 77.434 -40.612 5.076 1.00 64.19 497 ALA B N 1
ATOM 6815 C CA . ALA B 1 409 ? 77.356 -39.394 5.876 1.00 61.34 497 ALA B CA 1
ATOM 6816 C C . ALA B 1 409 ? 75.983 -39.229 6.516 1.00 64.31 497 ALA B C 1
ATOM 6817 O O . ALA B 1 409 ? 75.865 -38.587 7.566 1.00 54.57 497 ALA B O 1
ATOM 6819 N N . LEU B 1 410 ? 74.939 -39.792 5.899 1.00 63.78 498 LEU B N 1
ATOM 6820 C CA . LEU B 1 410 ? 73.610 -39.755 6.503 1.00 58.63 498 LEU B CA 1
ATOM 6821 C C . LEU B 1 410 ? 73.582 -40.510 7.827 1.00 64.97 498 LEU B C 1
ATOM 6822 O O . LEU B 1 410 ? 72.961 -40.056 8.796 1.00 69.10 498 LEU B O 1
ATOM 6827 N N . ASP B 1 411 ? 74.246 -41.669 7.888 1.00 56.31 499 ASP B N 1
ATOM 6828 C CA . ASP B 1 411 ? 74.324 -42.405 9.146 1.00 55.64 499 ASP B CA 1
ATOM 6829 C C . ASP B 1 411 ? 75.129 -41.634 10.186 1.00 68.21 499 ASP B C 1
ATOM 6830 O O . ASP B 1 411 ? 74.766 -41.611 11.368 1.00 78.80 499 ASP B O 1
ATOM 6835 N N . ARG B 1 412 ? 76.223 -40.995 9.762 1.00 63.25 500 ARG B N 1
ATOM 6836 C CA . ARG B 1 412 ? 77.064 -40.263 10.704 1.00 54.76 500 ARG B CA 1
ATOM 6837 C C . ARG B 1 412 ? 76.334 -39.046 11.262 1.00 59.77 500 ARG B C 1
ATOM 6838 O O . ARG B 1 412 ? 76.415 -38.762 12.463 1.00 65.11 500 ARG B O 1
ATOM 6846 N N . ARG B 1 413 ? 75.613 -38.318 10.406 1.00 52.11 501 ARG B N 1
ATOM 6847 C CA . ARG B 1 413 ? 74.853 -37.164 10.872 1.00 57.50 501 ARG B CA 1
ATOM 6848 C C . ARG B 1 413 ? 73.650 -37.580 11.712 1.00 62.42 501 ARG B C 1
ATOM 6849 O O . ARG B 1 413 ? 73.247 -36.845 12.621 1.00 54.26 501 ARG B O 1
ATOM 6857 N N . LEU B 1 414 ? 73.065 -38.748 11.427 1.00 57.90 502 LEU B N 1
ATOM 6858 C CA . LEU B 1 414 ? 71.977 -39.249 12.262 1.00 61.50 502 LEU B CA 1
ATOM 6859 C C . LEU B 1 414 ? 72.460 -39.527 13.680 1.00 66.54 502 LEU B C 1
ATOM 6860 O O . LEU B 1 414 ? 71.771 -39.199 14.654 1.00 71.72 502 LEU B O 1
ATOM 6865 N N . GLN B 1 415 ? 73.640 -40.138 13.816 1.00 61.63 503 GLN B N 1
ATOM 6866 C CA . GLN B 1 415 ? 74.209 -40.357 15.141 1.00 65.78 503 GLN B CA 1
ATOM 6867 C C . GLN B 1 415 ? 74.467 -39.042 15.863 1.00 64.60 503 GLN B C 1
ATOM 6868 O O . GLN B 1 415 ? 74.321 -38.968 17.087 1.00 61.43 503 GLN B O 1
ATOM 6874 N N . THR B 1 416 ? 74.850 -37.997 15.128 1.00 65.48 504 THR B N 1
ATOM 6875 C CA . THR B 1 416 ? 75.070 -36.704 15.765 1.00 54.98 504 THR B CA 1
ATOM 6876 C C . THR B 1 416 ? 73.760 -36.103 16.260 1.00 55.61 504 THR B C 1
ATOM 6877 O O . THR B 1 416 ? 73.716 -35.497 17.338 1.00 62.33 504 THR B O 1
ATOM 6881 N N . ILE B 1 417 ? 72.678 -36.274 15.496 1.00 52.91 505 ILE B N 1
ATOM 6882 C CA . ILE B 1 417 ? 71.372 -35.772 15.924 1.00 57.92 505 ILE B CA 1
ATOM 6883 C C . ILE B 1 417 ? 70.930 -36.462 17.209 1.00 63.77 505 ILE B C 1
ATOM 6884 O O . ILE B 1 417 ? 70.503 -35.811 18.170 1.00 62.18 505 ILE B O 1
ATOM 6889 N N . LEU B 1 418 ? 71.025 -37.795 17.243 1.00 60.03 506 LEU B N 1
ATOM 6890 C CA . LEU B 1 418 ? 70.590 -38.544 18.418 1.00 59.72 506 LEU B CA 1
ATOM 6891 C C . LEU B 1 418 ? 71.496 -38.280 19.614 1.00 64.98 506 LEU B C 1
ATOM 6892 O O . LEU B 1 418 ? 71.020 -38.168 20.749 1.00 76.60 506 LEU B O 1
ATOM 6897 N N . ARG B 1 419 ? 72.804 -38.180 19.378 1.00 66.84 507 ARG B N 1
ATOM 6898 C CA . ARG B 1 419 ? 73.730 -37.836 20.452 1.00 70.15 507 ARG B CA 1
ATOM 6899 C C . ARG B 1 419 ? 73.491 -36.416 20.955 1.00 67.94 507 ARG B C 1
ATOM 6900 O O . ARG B 1 419 ? 73.772 -36.115 22.121 1.00 65.58 507 ARG B O 1
ATOM 6908 N N . THR B 1 420 ? 72.975 -35.535 20.094 1.00 58.41 508 THR B N 1
ATOM 6909 C CA . THR B 1 420 ? 72.572 -34.206 20.541 1.00 57.61 508 THR B CA 1
ATOM 6910 C C . THR B 1 420 ? 71.347 -34.284 21.445 1.00 59.97 508 THR B C 1
ATOM 6911 O O . THR B 1 420 ? 71.272 -33.585 22.463 1.00 54.57 508 THR B O 1
ATOM 6915 N N . VAL B 1 421 ? 70.377 -35.130 21.085 1.00 60.36 509 VAL B N 1
ATOM 6916 C CA . VAL B 1 421 ? 69.190 -35.314 21.918 1.00 61.59 509 VAL B CA 1
ATOM 6917 C C . VAL B 1 421 ? 69.580 -35.845 23.291 1.00 71.27 509 VAL B C 1
ATOM 6918 O O . VAL B 1 421 ? 69.011 -35.442 24.314 1.00 76.03 509 VAL B O 1
ATOM 6922 N N . GLU B 1 422 ? 70.553 -36.759 23.337 1.00 70.15 510 GLU B N 1
ATOM 6923 C CA . GLU B 1 422 ? 71.046 -37.256 24.618 1.00 75.53 510 GLU B CA 1
ATOM 6924 C C . GLU B 1 422 ? 71.571 -36.119 25.485 1.00 74.50 510 GLU B C 1
ATOM 6925 O O . GLU B 1 422 ? 71.320 -36.085 26.696 1.00 78.60 510 GLU B O 1
ATOM 6931 N N . GLY B 1 423 ? 72.306 -35.181 24.885 1.00 67.46 511 GLY B N 1
ATOM 6932 C CA . GLY B 1 423 ? 72.793 -34.041 25.644 1.00 70.37 511 GLY B CA 1
ATOM 6933 C C . GLY B 1 423 ? 71.672 -33.188 26.207 1.00 69.26 511 GLY B C 1
ATOM 6934 O O . GLY B 1 423 ? 71.746 -32.723 27.348 1.00 70.63 511 GLY B O 1
ATOM 6935 N N . CYS B 1 424 ? 70.621 -32.966 25.415 1.00 62.91 512 CYS B N 1
ATOM 6936 C CA . CYS B 1 424 ? 69.468 -32.219 25.909 1.00 71.02 512 CYS B CA 1
ATOM 6937 C C . CYS B 1 424 ? 68.773 -32.958 27.048 1.00 77.58 512 CYS B C 1
ATOM 6938 O O . CYS B 1 424 ? 68.328 -32.338 28.022 1.00 78.48 512 CYS B O 1
ATOM 6941 N N . ILE B 1 425 ? 68.669 -34.284 26.941 1.00 73.66 513 ILE B N 1
ATOM 6942 C CA . ILE B 1 425 ? 67.971 -35.061 27.960 1.00 77.03 513 ILE B CA 1
ATOM 6943 C C . ILE B 1 425 ? 68.766 -35.079 29.260 1.00 83.80 513 ILE B C 1
ATOM 6944 O O . ILE B 1 425 ? 68.192 -35.029 30.355 1.00 90.30 513 ILE B O 1
ATOM 6949 N N . VAL B 1 426 ? 70.094 -35.147 29.163 1.00 85.00 514 VAL B N 1
ATOM 6950 C CA . VAL B 1 426 ? 70.934 -35.066 30.355 1.00 85.59 514 VAL B CA 1
ATOM 6951 C C . VAL B 1 426 ? 70.708 -33.743 31.078 1.00 84.62 514 VAL B C 1
ATOM 6952 O O . VAL B 1 426 ? 70.659 -33.692 32.313 1.00 91.25 514 VAL B O 1
ATOM 6956 N N . ALA B 1 427 ? 70.548 -32.657 30.322 1.00 76.24 515 ALA B N 1
ATOM 6957 C CA . ALA B 1 427 ? 70.406 -31.342 30.933 1.00 70.52 515 ALA B CA 1
ATOM 6958 C C . ALA B 1 427 ? 68.989 -31.068 31.429 1.00 76.05 515 ALA B C 1
ATOM 6959 O O . ALA B 1 427 ? 68.814 -30.287 32.371 1.00 86.72 515 ALA B O 1
ATOM 6961 N N . HIS B 1 428 ? 67.970 -31.685 30.826 1.00 78.68 516 HIS B N 1
ATOM 6962 C CA . HIS B 1 428 ? 66.596 -31.298 31.113 1.00 80.05 516 HIS B CA 1
ATOM 6963 C C . HIS B 1 428 ? 65.636 -32.451 31.354 1.00 84.32 516 HIS B C 1
ATOM 6964 O O . HIS B 1 428 ? 64.491 -32.193 31.742 1.00 93.34 516 HIS B O 1
ATOM 6971 N N . GLY B 1 429 ? 66.044 -33.693 31.145 1.00 81.84 517 GLY B N 1
ATOM 6972 C CA . GLY B 1 429 ? 65.142 -34.803 31.335 1.00 79.27 517 GLY B CA 1
ATOM 6973 C C . GLY B 1 429 ? 64.295 -35.078 30.104 1.00 86.22 517 GLY B C 1
ATOM 6974 O O . GLY B 1 429 ? 64.057 -34.208 29.264 1.00 85.61 517 GLY B O 1
ATOM 6975 N N . GLN B 1 430 ? 63.845 -36.331 29.994 1.00 86.08 518 GLN B N 1
ATOM 6976 C CA . GLN B 1 430 ? 63.068 -36.744 28.827 1.00 85.04 518 GLN B CA 1
ATOM 6977 C C . GLN B 1 430 ? 61.745 -35.989 28.751 1.00 80.44 518 GLN B C 1
ATOM 6978 O O . GLN B 1 430 ? 61.273 -35.653 27.657 1.00 77.66 518 GLN B O 1
ATOM 6984 N N . GLN B 1 431 ? 61.125 -35.725 29.905 1.00 78.01 519 GLN B N 1
ATOM 6985 C CA . GLN B 1 431 ? 59.828 -35.054 29.918 1.00 82.16 519 GLN B CA 1
ATOM 6986 C C . GLN B 1 431 ? 59.903 -33.683 29.255 1.00 81.48 519 GLN B C 1
ATOM 6987 O O . GLN B 1 431 ? 58.975 -33.277 28.547 1.00 80.90 519 GLN B O 1
ATOM 6993 N N . SER B 1 432 ? 61.004 -32.959 29.469 1.00 76.06 520 SER B N 1
ATOM 6994 C CA . SER B 1 432 ? 61.142 -31.625 28.895 1.00 73.28 520 SER B CA 1
ATOM 6995 C C . SER B 1 432 ? 61.513 -31.677 27.417 1.00 73.62 520 SER B C 1
ATOM 6996 O O . SER B 1 432 ? 61.030 -30.861 26.625 1.00 76.42 520 SER B O 1
ATOM 6999 N N . VAL B 1 433 ? 62.358 -32.631 27.027 1.00 74.25 521 VAL B N 1
ATOM 7000 C CA . VAL B 1 433 ? 62.880 -32.652 25.665 1.00 72.30 521 VAL B CA 1
ATOM 7001 C C . VAL B 1 433 ? 61.863 -33.253 24.704 1.00 70.11 521 VAL B C 1
ATOM 7002 O O . VAL B 1 433 ? 61.546 -32.665 23.664 1.00 67.14 521 VAL B O 1
ATOM 7006 N N . ILE B 1 434 ? 61.333 -34.428 25.034 1.00 72.50 522 ILE B N 1
ATOM 7007 C CA . ILE B 1 434 ? 60.487 -35.185 24.119 1.00 68.15 522 ILE B CA 1
ATOM 7008 C C . ILE B 1 434 ? 59.055 -34.695 24.307 1.00 66.86 522 ILE B C 1
ATOM 7009 O O . ILE B 1 434 ? 58.389 -35.037 25.285 1.00 76.36 522 ILE B O 1
ATOM 7014 N N . VAL B 1 435 ? 58.579 -33.891 23.360 1.00 63.08 523 VAL B N 1
ATOM 7015 C CA . VAL B 1 435 ? 57.231 -33.335 23.394 1.00 67.85 523 VAL B CA 1
ATOM 7016 C C . VAL B 1 435 ? 56.284 -34.262 22.644 1.00 80.14 523 VAL B C 1
ATOM 7017 O O . VAL B 1 435 ? 56.648 -34.843 21.614 1.00 83.43 523 VAL B O 1
ATOM 7021 N N . ASP B 1 436 ? 55.063 -34.399 23.154 1.00 82.22 524 ASP B N 1
ATOM 7022 C CA . ASP B 1 436 ? 54.031 -35.204 22.520 1.00 86.70 524 ASP B CA 1
ATOM 7023 C C . ASP B 1 436 ? 53.115 -34.326 21.673 1.00 95.16 524 ASP B C 1
ATOM 7024 O O . ASP B 1 436 ? 53.073 -33.102 21.821 1.00 99.84 524 ASP B O 1
ATOM 7029 N N . GLY B 1 437 ? 52.376 -34.975 20.775 1.00 91.38 525 GLY B N 1
ATOM 7030 C CA . GLY B 1 437 ? 51.523 -34.277 19.843 1.00 96.04 525 GLY B CA 1
ATOM 7031 C C . GLY B 1 437 ? 50.056 -34.296 20.224 1.00 108.12 525 GLY B C 1
ATOM 7032 O O . GLY B 1 437 ? 49.530 -35.295 20.725 1.00 108.76 525 GLY B O 1
ATOM 7033 N N . PRO B 1 438 ? 49.359 -33.172 19.987 1.00 119.16 526 PRO B N 1
ATOM 7034 C CA . PRO B 1 438 ? 47.915 -33.050 20.219 1.00 118.65 526 PRO B CA 1
ATOM 7035 C C . PRO B 1 438 ? 47.095 -33.920 19.269 1.00 111.41 526 PRO B C 1
ATOM 7036 O O . PRO B 1 438 ? 46.936 -35.113 19.528 1.00 112.58 526 PRO B O 1
#

Nearest PDB structures (foldseek):
  5wrs-assembly1_A  TM=1.002E+00  e=1.778E-83  Homo sapiens
  5wrs-assembly1_B  TM=1.001E+00  e=9.564E-82  Homo sapiens
  5wrr-assembly1_B  TM=1.001E+00  e=8.575E-82  Homo sapiens
  5yh2-assembly1_B  TM=9.283E-01  e=1.482E-70  Homo sapiens
  5yh2-assembly1_A  TM=9.275E-01  e=2.422E-70  Homo sapiens

Secondary structure (DSSP, 8-state):
--HHHHHHHSGGGGPPPSSPP-STTTBSS-HHHHHHHHHHHHHHHHHHHHHHHHH--PPP---TT-HHHHHHHH-BTTBSS-TT-HHHHHHHHHHHHPPEEEEEE-HHHHTTSSS--STTT-----TT-EEEEETTS-EEEEEEPP-S-GGG-TTS-GGG--TTHHHHHHHHHHHHHHHT---S--EEEEEEEHIIIIITT---HHHHHTEEE-TTS-EEEE-HHHHHTTS--EEE-SSSEEEEEEEEPPPPTTTS-EEEEE-TTSS---PSTTS-TTT--HHHHHHTTSTTTTSHHHHHHHHHHHHHHHHHT-----EEEEEGGG-TTPPPB----TTSSS-SS---GGGGHHHHHH--EEHHHHHHHHHHTSGGG-HHHHHHHHHTTSTTTTSS-HHHHHHHHHHHHHHHHHHHHHHHHH-HHHHEE--/--HHHHHHHSGGGGPPPSSPP-STTTBSS-HHHHHHHHHHHHHHHHHHHHHHHHHTT----SPPP---TT-HHHHHHHH-BTTBSS-TT-HHHHHHHHHHHHPPEEEEEE-HHHHTTSSS--GGGTS-TT--TT-EEEEETTS-EEEEEEPP---TTS-TTS-GGG--TTHHHHHHHHHHHHHHHT---S--EEEEEEEHIIIIITT---HHHHHTEEE-TTS-EEEE-HHHHHTTS--EEE-SSSEEEEEEEEPPPPTTTS-EEEEE-TTSS----STT--TTT--HHHHHHTTSTTTTSHHHHHHHHHHHHHHHHHT-----EEEEESTT-TTSPPB----TTSS--TT---GGGGHHHHHH--EEHHHHHHHHHHTSGGG-HHHHHHHHHTTSTT--SS-HHHHHHHHHHHHHHHHHHHHHHHHH-HHHHEEPP-

Solvent-accessible surface area: 37719 Å² total; per-residue (Å²): 175,29,65,27,139,36,0,40,80,46,98,35,2,89,81,102,44,126,97,79,76,124,49,76,119,13,30,5,11,55,53,122,102,1,13,124,34,11,107,131,47,6,51,115,12,29,144,106,61,134,122,72,139,129,147,180,146,121,108,36,124,7,109,81,129,12,4,21,0,62,6,8,38,31,0,26,90,42,0,0,11,57,50,78,18,106,55,5,60,110,6,10,79,8,4,26,120,57,80,12,38,16,3,39,22,10,120,60,16,74,36,27,86,52,82,39,39,13,56,23,7,19,104,89,41,9,34,4,23,1,20,2,29,7,31,15,7,3,66,0,31,1,11,0,66,10,69,13,140,38,114,65,0,56,9,26,8,82,95,39,24,21,77,43,2,4,21,0,8,0,0,0,0,5,0,0,44,1,2,5,8,15,28,2,8,0,2,1,0,12,72,1,39,2,24,135,29,0,50,118,32,5,44,30,135,88,0,60,85,15,24,81,108,20,141,74,83,30,20,2,5,56,19,139,11,6,118,89,1,93,14,19,49,8,1,34,0,166,65,68,93,4,63,0,0,0,19,6,60,17,2,34,57,117,35,2,66,50,32,3,6,13,16,0,13,22,28,28,24,48,50,96,57,196,80,91,17,25,94,19,56,121,36,0,68,46,0,66,148,33,124,10,7,97,42,75,69,9,5,6,7,1,0,0,2,6,0,0,4,1,0,0,19,4,18,44,13,48,41,3,21,10,4,64,97,10,38,64,66,5,15,0,2,0,32,98,3,9,66,1,2,51,89,70,96,43,33,6,61,19,21,4,0,2,0,18,5,6,15,38,0,29,96,76,5,7,66,3,0,77,10,0,34,91,56,98,36,86,0,1,26,0,0,70,50,2,1,108,94,6,81,19,48,81,8,1,77,82,56,14,1,95,1,0,32,101,3,1,86,22,0,26,147,31,4,110,41,5,39,134,69,102,20,106,162,60,0,37,40,96,122,174,28,61,28,137,39,0,41,77,45,100,34,2,88,81,104,42,108,79,83,82,125,47,77,115,14,29,6,13,59,52,118,108,1,12,126,36,11,109,136,51,7,54,120,12,33,136,110,58,124,102,55,34,106,150,108,139,100,97,73,102,125,114,113,47,119,10,110,76,135,13,4,20,0,60,4,8,37,31,0,20,87,48,0,0,11,59,51,78,18,104,53,4,58,111,6,9,78,9,5,26,121,59,76,13,38,16,3,39,19,9,128,59,16,73,35,33,78,58,73,48,38,13,53,33,8,16,88,58,62,44,11,31,5,21,0,19,1,33,7,33,18,10,3,63,0,33,1,9,0,48,14,62,13,142,37,121,72,0,54,11,26,8,82,92,39,24,22,79,42,1,6,20,0,7,0,0,0,0,6,0,0,41,1,2,5,9,12,26,2,10,0,3,2,0,13,68,1,46,2,27,133,27,0,50,116,28,6,44,30,125,88,0,52,85,14,25,86,108,19,140,76,83,29,20,2,4,56,20,126,16,5,118,107,0,93,14,17,52,10,1,34,1,169,64,72,93,2,48,0,0,0,16,7,60,16,2,35,58,115,36,2,68,45,34,4,8,12,14,0,14,23,33,30,24,47,49,96,55,203,86,97,16,29,94,29,52,113,37,0,57,42,0,66,148,32,125,10,6,98,40,80,52,8,5,8,6,1,1,0,2,6,0,0,4,1,0,1,27,4,25,33,12,50,60,2,23,10,3,69,100,7,39,59,86,2,16,1,2,0,35,96,2,6,65,2,2,52,95,73,95,46,32,7,62,19,22,4,0,2,0,22,5,7,13,41,0,30,98,73,6,6,66,3,1,79,10,1,35,93,57,100,37,88,0,1,28,0,0,76,51,2,5,114,87,6,83,16,42,104,4,5,76,85,61,12,3,98,0,0,32,103,4,1,80,25,0,22,138,30,4,111,41,5,37,134,72,98,22,110,159,54,0,41,42,91,64,128

GO terms:
  GO:0001934 positive regulation of protein phosphorylation (P, IDA)
  GO:0043539 protein serine/threonine kinase activator activity (F, IDA)
  GO:0005794 Golgi apparatus (C, EXP)
  GO:0031214 biomineral tissue development (P, IMP)
  GO:0005515 protein binding (F, IPI)
  GO:0005576 extracellular region (C, IDA)
  GO:0005794 Golgi apparatus (C, IDA)
  GO:0070062 extracellular exosome (C, HDA)
  GO:0044691 tooth eruption (P, IMP)
  GO:0055074 calcium ion homeostasis (P, IMP)
  GO:0070166 enamel mineralization (P, IMP)

B-factor: mean 75.64, std 23.53, range [43.31, 193.8]

Radius of gyration: 28.58 Å; Cα contacts (8 Å, |Δi|>4): 1511; chains: 2; bounding box: 73×85×71 Å